Protein 2B8T (pdb70)

Foldseek 3Di:
DAFEEEFEFAPQLCQVVVLVVVVVVCVVVPAAEAEEEEDADCVLPPDDDDDDDDPDDHHYDPAQCVVVVCCVDPVHDPRHQEYEYEQCLRHAQVNLVSNLVSRVVRHYYYYYHYQAFQLRHGRHNVVVVVVRGPHYDHTFHAAPPPRPTFGHKWFDDPNHTEANPDDRDDDDDPNTIDTHHPVPRDHHPDDDDDPCPVVVVVVVVD/DEFEEEEEFAPQLCQVVVLVVVVVVCVVVVADAAEDEDDLVDHHYDPAQCVVVVVCVDPVHDPRHQEYEYEQCLPHALVNLVSRLVSRVVRHYYYYYHYQAFQLRHGRHNVVSVVVRHPHYHYTFHAAPPPRPTFGHKWFDAPNHTEAPPDDRDDDDDPNTIDTHHPVPRDHPPDDDDDPCPVVVVVVD/DFFEEEEEFAPQLCQQVVLCVVVVVCVVVVADEAEAEEDDPDDDDDGHDHHYDPAQVVVVVCCPDPNHDVSHQEYEYEQCLPHAQVNLVSRLVSRVVRHYYYYYHYQAFQLRHGRHNNVVVVVRHPHYHYTFHAAPPPRPTFGHKWFDDPNHTEANPDDRDDDDDPNTIDTHHPVPRDHHPDDDPDPCPVVVVVVVVPD/DFEAEEEFEPQLCQLVVLLVVQVVVVVVVQAEAEEEEPVPQWGATPVGRIDGHDYDPEQVVVVVCCVDPVHDPRHAEYEYEQCLNYAQVNLVSNLVCVVVRHYYYYYHYQAFQLRHGRHNCVVVVVRHPHYHHTFHAAPPPRPTFGHKFFDDPNHTEANPDDRDDDDDPVTIDTHHPVPRDHPPDDDPDPCPVVVVVVVVVVVD

Radius of gyration: 26.66 Å; Cα contacts (8 Å, |Δi|>4): 1772; chains: 4; bounding box: 66×73×71 Å

B-factor: mean 35.86, std 13.32, range [13.91, 102.18]

Nearest PDB structures (foldseek):
  2b8t-assembly1_C  TM=1.005E+00  e=9.882E-42  Ureaplasma parvum
  2b8t-assembly1_A  TM=9.729E-01  e=2.956E-38  Ureaplasma parvum
  2b8t-assembly1_D  TM=9.825E-01  e=1.555E-37  Ureaplasma parvum
  2b8t-assembly1_B  TM=1.002E+00  e=1.570E-36  Ureaplasma parvum
  2uz3-assembly1_A  TM=1.003E+00  e=2.522E-36  Ureaplasma urealyticum

Sequence (798 aa):
IGWIEFITGPMFAGKTAELIRRLHRLEYADVKYLVFKPKIDTRSIRNIQSRTGTSLPSVEVESAPEILNYIMSNSFNDETKVIGIDEVQFFDDRICEVANILAENGFVVIISGLDKNFKGEPFGPIAKLFTYADKITKLTAICNECGAEATHSLRKIDGKHADYNDDIVKIGCQEFYSAVCRHHHKVPNRPYLNSNSEEFIKFFKNIGWIEFITGPMFAGKTAELIRRLHRLEYADVKYLVFKPKILPSVEVESAPEILNYIMSNSFNDETKVIGIDEVQFFDDRICEVANILAENGFVVIISGLDKNFKGEPFGPIAKLFTYADKITKLTAICNECGAEATHSLRKIDGKHADYNDDIVKIGCQEFYSAVCRHHHKVPNRPYLNSNSEEFIKFFIGWIEFITGPMFAGKTAELIRRLHRLEYADVKYLVFKPKIDSRTGTSLPSVEVESAPEILNYIMSNSFNDETKVIGIDEVQFFDDRICEVANILAENGFVVIISGLDKNFKGEPFGPIAKLFTYADKITKLTAICNECGAEATHSLRKIDGKHADYNDDIVKIGCQEFYSAVCRHHHKVPNRPYLNSNSEEFIKFFKNKGWIEFITGPMFAGKTAELIRRLHRLEYADVKYLVFKPKSIRNIQSRTGTSLPSVEVESAPEILNYIMSNSFNDETKVIGIDEVQFFDDRICEVANILAENGFVVIISGLDKNFKGEPFGPIAKLFTYADKITKLTAICNECGAEATHSLRKIDGKHADYNDDIVKIGCQEFYSAVCRHHHKVPNRPYLNSNSEEFIKFFKNKKR

Solvent-accessible surface area: 36175 Å² total; per-residue (Å²): 112,5,101,0,13,0,0,0,0,3,32,28,0,24,21,38,44,9,0,35,13,5,1,93,24,12,93,95,18,104,44,86,60,41,3,0,47,10,108,37,68,66,211,87,23,193,115,102,98,112,217,135,81,90,85,14,113,34,44,94,11,144,22,1,18,79,0,0,49,52,5,36,49,162,82,14,78,126,124,6,103,6,0,0,0,13,63,0,4,54,12,70,61,103,0,7,21,0,0,14,0,0,0,54,41,31,1,22,0,6,0,1,1,19,1,8,7,8,34,6,52,25,13,54,8,0,12,88,1,0,0,30,1,37,94,32,36,42,16,31,0,21,2,54,117,72,38,49,120,0,17,12,4,9,6,66,60,152,59,160,66,6,44,35,121,55,50,68,40,68,88,23,60,110,106,41,22,15,4,1,16,28,148,59,26,130,18,42,115,92,64,66,137,10,119,10,0,115,103,0,52,156,98,54,175,162,176,11,89,1,18,1,0,0,0,3,36,27,0,24,22,53,44,9,5,79,20,11,10,78,31,11,84,67,11,121,18,103,69,35,16,0,61,7,103,149,170,110,47,37,96,8,126,24,0,13,61,0,0,68,57,6,31,50,155,84,19,63,139,110,9,111,5,0,0,0,14,53,0,5,61,13,74,80,104,0,11,30,0,0,17,2,0,3,76,42,47,6,21,0,5,0,1,0,19,1,7,10,8,35,5,53,24,16,55,2,0,5,76,2,0,0,34,2,41,103,31,34,40,15,25,0,26,2,77,100,72,37,48,119,0,16,12,4,4,8,70,90,137,64,162,60,6,45,31,121,56,114,59,88,78,93,27,60,104,110,51,21,15,4,0,17,28,142,33,27,99,21,62,117,86,65,66,146,8,117,10,0,114,108,0,58,187,125,104,173,10,94,0,20,0,0,0,0,3,33,27,0,23,24,57,41,10,0,27,20,8,0,30,25,12,89,35,14,109,46,108,51,42,3,0,76,6,132,56,165,165,151,85,46,90,90,28,116,34,34,89,6,126,19,1,12,64,0,0,71,60,5,35,44,165,79,17,90,110,134,7,75,8,0,0,0,20,60,0,3,61,12,68,66,96,0,8,29,0,0,19,2,0,1,68,48,19,0,17,0,4,0,0,0,18,1,6,8,8,32,7,57,30,16,57,12,0,12,82,0,0,0,27,0,41,101,31,31,37,16,27,0,19,1,67,110,73,33,50,119,0,15,11,4,6,4,68,69,147,58,163,60,6,43,32,115,57,114,74,92,70,77,29,63,100,120,57,19,17,4,0,16,19,112,56,25,119,10,38,115,80,64,72,143,8,124,13,0,101,100,0,36,145,95,62,124,118,244,51,111,0,17,0,0,0,0,4,24,14,0,21,24,24,23,9,0,10,20,7,0,49,29,8,59,67,10,105,31,75,44,32,1,0,32,8,148,96,107,184,30,6,102,9,128,23,36,35,28,7,100,17,38,70,8,146,20,0,14,64,0,0,67,55,3,38,50,164,82,20,72,129,102,8,120,7,0,0,0,6,70,0,6,62,10,65,69,93,0,7,30,0,0,16,0,0,3,76,47,50,12,20,0,4,0,0,2,19,1,8,6,7,34,8,59,30,15,57,14,0,6,83,0,0,0,30,0,42,99,31,30,40,18,31,0,19,1,70,107,70,35,42,122,0,20,11,4,6,8,66,74,153,60,163,63,4,41,32,114,51,116,75,94,67,112,24,33,108,119,66,20,20,5,0,16,28,110,52,20,117,20,61,112,90,61,70,151,8,121,12,0,106,95,0,41,136,92,60,155,85,70,96,132

InterPro domains:
  IPR001267 Thymidine kinase [MF_00124] (11-198)
  IPR001267 Thymidine kinase [PF00265] (12-195)
  IPR001267 Thymidine kinase [PIRSF035805] (10-206)
  IPR001267 Thymidine kinase [PTHR11441] (8-196)
  IPR020633 Thymidine kinase, conserved site [PS00603] (182-195)
  IPR027417 P-loop containing nucleoside triphosphate hydrolase [G3DSA:3.40.50.300] (1-149)
  IPR027417 P-loop containing nucleoside triphosphate hydrolase [SSF52540] (12-149)

CATH classification: 3.40.50.300 (+1 more: 3.30.60.20)

Structure (mmCIF, N/CA/C/O backbone):
data_2B8T
#
_entry.id   2B8T
#
_cell.length_a   57.158
_cell.length_b   115.649
_cell.length_c   64.474
_cell.angle_alpha   90.00
_cell.angle_beta   101.02
_cell.angle_gamma   90.00
#
_symmetry.space_group_name_H-M   'P 1 21 1'
#
loop_
_entity.id
_entity.type
_entity.pdbx_description
1 polymer 'Thymidine kinase'
2 non-polymer 'ZINC ION'
3 non-polymer THYMIDINE
4 non-polymer 2-AMINO-2-HYDROXYMETHYL-PROPANE-1,3-DIOL
5 water water
#
loop_
_atom_site.group_PDB
_atom_site.id
_atom_site.type_symbol
_atom_site.label_atom_id
_atom_site.label_alt_id
_atom_site.label_comp_id
_atom_site.label_asym_id
_atom_site.label_entity_id
_atom_site.label_seq_id
_atom_site.pdbx_PDB_ins_code
_atom_site.Cartn_x
_atom_site.Cartn_y
_atom_site.Cartn_z
_atom_site.occupancy
_atom_site.B_iso_or_equiv
_atom_site.auth_seq_id
_atom_site.auth_comp_id
_atom_site.auth_asym_id
_atom_site.auth_atom_id
_atom_site.pdbx_PDB_model_num
ATOM 1 N N . ILE A 1 11 ? 3.958 -20.712 18.866 1.00 38.02 11 ILE A N 1
ATOM 2 C CA . ILE A 1 11 ? 2.664 -21.027 19.552 1.00 37.73 11 ILE A CA 1
ATOM 3 C C . ILE A 1 11 ? 1.780 -19.775 19.659 1.00 36.92 11 ILE A C 1
ATOM 4 O O . ILE A 1 11 ? 1.571 -19.065 18.675 1.00 37.13 11 ILE A O 1
ATOM 9 N N . GLY A 1 12 ? 1.268 -19.512 20.855 1.00 34.73 12 GLY A N 1
ATOM 10 C CA . GLY A 1 12 ? 0.623 -18.246 21.149 1.00 31.89 12 GLY A CA 1
ATOM 11 C C . GLY A 1 12 ? 1.547 -17.302 21.896 1.00 29.84 12 GLY A C 1
ATOM 12 O O . GLY A 1 12 ? 2.699 -17.632 22.189 1.00 29.74 12 GLY A O 1
ATOM 13 N N . TRP A 1 13 ? 1.039 -16.116 22.205 1.00 27.74 13 TRP A N 1
ATOM 14 C CA . TRP A 1 13 ? 1.812 -15.124 22.941 1.00 25.82 13 TRP A CA 1
ATOM 15 C C . TRP A 1 13 ? 0.877 -14.087 23.536 1.00 24.60 13 TRP A C 1
ATOM 16 O O . TRP A 1 13 ? -0.329 -14.132 23.296 1.00 24.44 13 TRP A O 1
ATOM 27 N N . ILE A 1 14 ? 1.448 -13.171 24.316 1.00 23.22 14 ILE A N 1
ATOM 28 C CA . ILE A 1 14 ? 0.710 -12.073 24.927 1.00 22.03 14 ILE A CA 1
ATOM 29 C C . ILE A 1 14 ? 1.247 -10.750 24.396 1.00 21.67 14 ILE A C 1
ATOM 30 O O . ILE A 1 14 ? 2.459 -10.536 24.388 1.00 21.50 14 ILE A O 1
ATOM 35 N N . GLU A 1 15 ? 0.342 -9.880 23.947 1.00 21.57 15 GLU A N 1
ATOM 36 C CA . GLU A 1 15 ? 0.658 -8.489 23.603 1.00 21.93 15 GLU A CA 1
ATOM 37 C C . GLU A 1 15 ? -0.009 -7.581 24.624 1.00 21.48 15 GLU A C 1
ATOM 38 O O . GLU A 1 15 ? -1.189 -7.751 24.922 1.00 21.89 15 GLU A O 1
ATOM 44 N N . PHE A 1 16 ? 0.735 -6.615 25.158 1.00 21.38 16 PHE A N 1
ATOM 45 C CA . PHE A 1 16 ? 0.217 -5.745 26.213 1.00 20.99 16 PHE A CA 1
ATOM 46 C C . PHE A 1 16 ? 0.311 -4.275 25.798 1.00 20.75 16 PHE A C 1
ATOM 47 O O . PHE A 1 16 ? 1.402 -3.765 25.516 1.00 20.65 16 PHE A O 1
ATOM 55 N N . ILE A 1 17 ? -0.851 -3.620 25.749 1.00 20.13 17 ILE A N 1
ATOM 56 C CA . ILE A 1 17 ? -0.984 -2.220 25.361 1.00 19.68 17 ILE A CA 1
ATOM 57 C C . ILE A 1 17 ? -1.287 -1.417 26.614 1.00 19.52 17 ILE A C 1
ATOM 58 O O . ILE A 1 17 ? -2.261 -1.707 27.314 1.00 19.62 17 ILE A O 1
ATOM 63 N N . THR A 1 18 ? -0.456 -0.425 26.916 1.00 19.34 18 THR A N 1
ATOM 64 C CA . THR A 1 18 ? -0.603 0.280 28.178 1.00 19.69 18 THR A CA 1
ATOM 65 C C . THR A 1 18 ? -0.258 1.770 28.080 1.00 19.91 18 THR A C 1
ATOM 66 O O . THR A 1 18 ? -0.057 2.303 26.986 1.00 19.23 18 THR A O 1
ATOM 70 N N . GLY A 1 19 ? -0.238 2.445 29.226 1.00 20.05 19 GLY A N 1
ATOM 71 C CA . GLY A 1 19 ? -0.073 3.894 29.263 1.00 19.97 19 GLY A CA 1
ATOM 72 C C . GLY A 1 19 ? -1.177 4.538 30.075 1.00 20.13 19 GLY A C 1
ATOM 73 O O . GLY A 1 19 ? -2.060 3.841 30.579 1.00 20.44 19 GLY A O 1
ATOM 74 N N . PRO A 1 20 ? -1.148 5.881 30.203 1.00 20.13 20 PRO A N 1
ATOM 75 C CA . PRO A 1 20 ? -2.130 6.563 31.017 1.00 20.29 20 PRO A CA 1
ATOM 76 C C . PRO A 1 20 ? -3.442 6.743 30.262 1.00 20.37 20 PRO A C 1
ATOM 77 O O . PRO A 1 20 ? -3.574 6.338 29.103 1.00 19.14 20 PRO A O 1
ATOM 81 N N . MET A 1 21 ? -4.400 7.369 30.925 1.00 20.78 21 MET A N 1
ATOM 82 C CA . MET A 1 21 ? -5.613 7.787 30.251 1.00 21.25 21 MET A CA 1
ATOM 83 C C . MET A 1 21 ? -5.298 8.786 29.147 1.00 21.01 21 MET A C 1
ATOM 84 O O . MET A 1 21 ? -4.288 9.487 29.212 1.00 21.19 21 MET A O 1
ATOM 89 N N . PHE A 1 22 ? -6.169 8.820 28.136 1.00 20.92 22 PHE A N 1
ATOM 90 C CA . PHE A 1 22 ? -6.090 9.753 27.004 1.00 21.50 22 PHE A CA 1
ATOM 91 C C . PHE A 1 22 ? -4.903 9.477 26.083 1.00 21.10 22 PHE A C 1
ATOM 92 O O . PHE A 1 22 ? -4.488 10.356 25.331 1.00 21.96 22 PHE A O 1
ATOM 100 N N . ALA A 1 23 ? -4.364 8.261 26.156 1.00 20.60 23 ALA A N 1
ATOM 101 C CA . ALA A 1 23 ? -3.252 7.828 25.309 1.00 20.52 23 ALA A CA 1
ATOM 102 C C . ALA A 1 23 ? -3.744 7.083 24.062 1.00 20.38 23 ALA A C 1
ATOM 103 O O . ALA A 1 23 ? -2.960 6.808 23.143 1.00 20.25 23 ALA A O 1
ATOM 105 N N . GLY A 1 24 ? -5.040 6.769 24.041 1.00 20.62 24 GLY A N 1
ATOM 106 C CA . GLY A 1 24 ? -5.667 6.079 22.920 1.00 21.14 24 GLY A CA 1
ATOM 107 C C . GLY A 1 24 ? -5.478 4.571 22.972 1.00 21.10 24 GLY A C 1
ATOM 108 O O . GLY A 1 24 ? -5.477 3.914 21.933 1.00 20.97 24 GLY A O 1
ATOM 109 N N . LYS A 1 25 ? -5.324 4.025 24.178 1.00 20.93 25 LYS A N 1
ATOM 110 C CA . LYS A 1 25 ? -5.112 2.576 24.365 1.00 20.98 25 LYS A CA 1
ATOM 111 C C . LYS A 1 25 ? -6.158 1.707 23.666 1.00 21.14 25 LYS A C 1
ATOM 112 O O . LYS A 1 25 ? -5.808 0.727 22.997 1.00 20.99 25 LYS A O 1
ATOM 118 N N . THR A 1 26 ? -7.430 2.061 23.842 1.00 21.32 26 THR A N 1
ATOM 119 C CA . THR A 1 26 ? -8.539 1.303 23.264 1.00 22.39 26 THR A CA 1
ATOM 120 C C . THR A 1 26 ? -8.548 1.400 21.737 1.00 22.41 26 THR A C 1
ATOM 121 O O . THR A 1 26 ? -8.847 0.419 21.050 1.00 23.08 26 THR A O 1
ATOM 125 N N . ALA A 1 27 ? -8.208 2.577 21.217 1.00 22.21 27 ALA A N 1
ATOM 126 C CA . ALA A 1 27 ? -8.067 2.781 19.777 1.00 22.15 27 ALA A CA 1
ATOM 127 C C . ALA A 1 27 ? -7.008 1.856 19.198 1.00 21.61 27 ALA A C 1
ATOM 128 O O . ALA A 1 27 ? -7.189 1.312 18.112 1.00 22.34 27 ALA A O 1
ATOM 130 N N . GLU A 1 28 ? -5.906 1.682 19.927 1.00 20.21 28 GLU A N 1
ATOM 131 C CA . GLU A 1 28 ? -4.817 0.816 19.494 1.00 19.35 28 GLU A CA 1
ATOM 132 C C . GLU A 1 28 ? -5.257 -0.648 19.501 1.00 19.16 28 GLU A C 1
ATOM 133 O O . GLU A 1 28 ? -4.938 -1.397 18.585 1.00 18.95 28 GLU A O 1
ATOM 139 N N . LEU A 1 29 ? -6.011 -1.041 20.526 1.00 18.55 29 LEU A N 1
ATOM 140 C CA . LEU A 1 29 ? -6.584 -2.386 20.578 1.00 18.60 29 LEU A CA 1
ATOM 141 C C . LEU A 1 29 ? -7.520 -2.625 19.378 1.00 19.51 29 LEU A C 1
ATOM 142 O O . LEU A 1 29 ? -7.437 -3.663 18.719 1.00 19.93 29 LEU A O 1
ATOM 147 N N . ILE A 1 30 ? -8.379 -1.649 19.083 1.00 19.59 30 ILE A N 1
ATOM 148 C CA . ILE A 1 30 ? -9.301 -1.732 17.947 1.00 20.56 30 ILE A CA 1
ATOM 149 C C . ILE A 1 30 ? -8.533 -1.847 16.621 1.00 21.21 30 ILE A C 1
ATOM 150 O O . ILE A 1 30 ? -8.893 -2.649 15.762 1.00 22.46 30 ILE A O 1
ATOM 155 N N . ARG A 1 31 ? -7.469 -1.065 16.468 1.00 20.50 31 ARG A N 1
ATOM 156 C CA . ARG A 1 31 ? -6.616 -1.171 15.283 1.00 20.95 31 ARG A CA 1
ATOM 157 C C . ARG A 1 31 ? -6.121 -2.608 15.073 1.00 21.41 31 ARG A C 1
ATOM 158 O O . ARG A 1 31 ? -6.201 -3.152 13.965 1.00 21.67 31 ARG A O 1
ATOM 166 N N . ARG A 1 32 ? -5.610 -3.212 16.141 1.00 20.92 32 ARG A N 1
ATOM 167 C CA . ARG A 1 32 ? -5.047 -4.559 16.075 1.00 21.77 32 ARG A CA 1
ATOM 168 C C . ARG A 1 32 ? -6.112 -5.614 15.769 1.00 22.91 32 ARG A C 1
ATOM 169 O O . ARG A 1 32 ? -5.840 -6.579 15.059 1.00 24.90 32 ARG A O 1
ATOM 177 N N . LEU A 1 33 ? -7.319 -5.437 16.292 1.00 23.17 33 LEU A N 1
ATOM 178 C CA . LEU A 1 33 ? -8.422 -6.350 15.964 1.00 24.70 33 LEU A CA 1
ATOM 179 C C . LEU A 1 33 ? -8.945 -6.167 14.533 1.00 26.13 33 LEU A C 1
ATOM 180 O O . LEU A 1 33 ? -9.254 -7.154 13.858 1.00 26.91 33 LEU A O 1
ATOM 185 N N . HIS A 1 34 ? -9.037 -4.919 14.069 1.00 26.22 34 HIS A N 1
ATOM 186 C CA . HIS A 1 34 ? -9.502 -4.653 12.695 1.00 28.30 34 HIS A CA 1
ATOM 187 C C . HIS A 1 34 ? -8.604 -5.284 11.633 1.00 28.76 34 HIS A C 1
ATOM 188 O O . HIS A 1 34 ? -9.098 -5.713 10.598 1.00 30.07 34 HIS A O 1
ATOM 195 N N . ARG A 1 35 ? -7.291 -5.335 11.877 1.00 28.05 35 ARG A N 1
ATOM 196 C CA . ARG A 1 35 ? -6.383 -5.965 10.904 1.00 29.75 35 ARG A CA 1
ATOM 197 C C . ARG A 1 35 ? -6.622 -7.474 10.773 1.00 30.33 35 ARG A C 1
ATOM 198 O O . ARG A 1 35 ? -6.425 -8.040 9.697 1.00 31.54 35 ARG A O 1
ATOM 206 N N . LEU A 1 36 ? -7.075 -8.108 11.855 1.00 29.76 36 LEU A N 1
ATOM 207 C CA . LEU A 1 36 ? -7.486 -9.523 11.818 1.00 31.14 36 LEU A CA 1
ATOM 208 C C . LEU A 1 36 ? -8.686 -9.754 10.897 1.00 33.09 36 LEU A C 1
ATOM 209 O O . LEU A 1 36 ? -8.756 -10.766 10.206 1.00 34.59 36 LEU A O 1
ATOM 214 N N . GLU A 1 37 ? -9.626 -8.811 10.891 1.00 33.61 37 GLU A N 1
ATOM 215 C CA . GLU A 1 37 ? -10.824 -8.906 10.044 1.00 35.92 37 GLU A CA 1
ATOM 216 C C . GLU A 1 37 ? -10.534 -8.975 8.547 1.00 37.66 37 GLU A C 1
ATOM 217 O O . GLU A 1 37 ? -11.254 -9.650 7.810 1.00 39.89 37 GLU A O 1
ATOM 223 N N . TYR A 1 38 ? -9.490 -8.284 8.091 1.00 37.54 38 TYR A N 1
ATOM 224 C CA . TYR A 1 38 ? -9.151 -8.291 6.662 1.00 39.39 38 TYR A CA 1
ATOM 225 C C . TYR A 1 38 ? -8.594 -9.632 6.198 1.00 40.36 38 TYR A C 1
ATOM 226 O O . TYR A 1 38 ? -8.701 -9.983 5.018 1.00 42.37 38 TYR A O 1
ATOM 235 N N . ALA A 1 39 ? -7.993 -10.372 7.126 1.00 38.84 39 ALA A N 1
ATOM 236 C CA . ALA A 1 39 ? -7.507 -11.718 6.842 1.00 39.81 39 ALA A CA 1
ATOM 237 C C . ALA A 1 39 ? -8.551 -12.759 7.246 1.00 40.52 39 ALA A C 1
ATOM 238 O O . ALA A 1 39 ? -8.303 -13.965 7.167 1.00 41.42 39 ALA A O 1
ATOM 240 N N . ASP A 1 40 ? -9.716 -12.274 7.676 1.00 40.25 40 ASP A N 1
ATOM 241 C CA . ASP A 1 40 ? -10.810 -13.114 8.174 1.00 41.12 40 ASP A CA 1
ATOM 242 C C . ASP A 1 40 ? -10.344 -14.035 9.304 1.00 39.92 40 ASP A C 1
ATOM 243 O O . ASP A 1 40 ? -10.656 -15.231 9.326 1.00 41.34 40 ASP A O 1
ATOM 248 N N . VAL A 1 41 ? -9.581 -13.460 10.230 1.00 37.46 41 VAL A N 1
ATOM 249 C CA . VAL A 1 41 ? -9.146 -14.159 11.431 1.00 36.25 41 VAL A CA 1
ATOM 250 C C . VAL A 1 41 ? -10.092 -13.790 12.572 1.00 35.23 41 VAL A C 1
ATOM 251 O O . VAL A 1 41 ? -10.305 -12.608 12.863 1.00 34.18 41 VAL A O 1
ATOM 255 N N . LYS A 1 42 ? -10.651 -14.816 13.211 1.00 35.60 42 LYS A N 1
ATOM 256 C CA . LYS A 1 42 ? -11.653 -14.645 14.255 1.00 34.88 42 LYS A CA 1
ATOM 257 C C . LYS A 1 42 ? -10.995 -14.273 15.578 1.00 32.73 42 LYS A C 1
ATOM 258 O O . LYS A 1 42 ? -9.916 -14.775 15.923 1.00 32.12 42 LYS A O 1
ATOM 264 N N . TYR A 1 43 ? -11.649 -13.380 16.311 1.00 31.48 43 TYR A N 1
ATOM 265 C CA . TYR A 1 43 ? -11.164 -12.939 17.614 1.00 29.42 43 TYR A CA 1
ATOM 266 C C . TYR A 1 43 ? -12.337 -12.802 18.574 1.00 29.57 43 TYR A C 1
ATOM 267 O O . TYR A 1 43 ? -13.499 -12.786 18.150 1.00 30.25 43 TYR A O 1
ATOM 276 N N . LEU A 1 44 ? -12.032 -12.719 19.864 1.00 28.34 44 LEU A N 1
ATOM 277 C CA . LEU A 1 44 ? -13.056 -12.491 20.879 1.00 28.28 44 LEU A CA 1
ATOM 278 C C . LEU A 1 44 ? -12.518 -11.631 22.000 1.00 26.39 44 LEU A C 1
ATOM 279 O O . LEU A 1 44 ? -11.458 -11.920 22.560 1.00 25.43 44 LEU A O 1
ATOM 284 N N . VAL A 1 45 ? -13.257 -10.570 22.316 1.00 25.40 45 VAL A N 1
ATOM 285 C CA . VAL A 1 45 ? -12.839 -9.604 23.328 1.00 23.73 45 VAL A CA 1
ATOM 286 C C . VAL A 1 45 ? -13.593 -9.792 24.654 1.00 24.06 45 VAL A C 1
ATOM 287 O O . VAL A 1 45 ? -14.812 -10.003 24.664 1.00 24.16 45 VAL A O 1
ATOM 291 N N . PHE A 1 46 ? -12.840 -9.738 25.758 1.00 23.44 46 PHE A N 1
ATOM 292 C CA . PHE A 1 46 ? -13.379 -9.793 27.122 1.00 24.25 46 PHE A CA 1
ATOM 293 C C . PHE A 1 46 ? -13.077 -8.502 27.888 1.00 24.13 46 PHE A C 1
ATOM 294 O O . PHE A 1 46 ? -12.106 -7.807 27.591 1.00 22.29 46 PHE A O 1
ATOM 302 N N . LYS A 1 47 ? -13.908 -8.197 28.883 1.00 25.57 47 LYS A N 1
ATOM 303 C CA . LYS A 1 47 ? -13.726 -7.008 29.725 1.00 26.50 47 LYS A CA 1
ATOM 304 C C . LYS A 1 47 ? -14.186 -7.354 31.139 1.00 27.18 47 LYS A C 1
ATOM 305 O O . LYS A 1 47 ? -15.182 -8.059 31.304 1.00 28.36 47 LYS A O 1
ATOM 311 N N . PRO A 1 48 ? -13.465 -6.869 32.169 1.00 27.34 48 PRO A N 1
ATOM 312 C CA . PRO A 1 48 ? -13.943 -7.174 33.518 1.00 28.56 48 PRO A CA 1
ATOM 313 C C . PRO A 1 48 ? -15.165 -6.349 33.904 1.00 29.78 48 PRO A C 1
ATOM 314 O O . PRO A 1 48 ? -15.253 -5.167 33.570 1.00 29.49 48 PRO A O 1
ATOM 318 N N . LYS A 1 49 ? -16.110 -6.983 34.585 1.00 31.48 49 LYS A N 1
ATOM 319 C CA . LYS A 1 49 ? -17.247 -6.274 35.134 1.00 32.99 49 LYS A CA 1
ATOM 320 C C . LYS A 1 49 ? -16.896 -5.909 36.575 1.00 33.51 49 LYS A C 1
ATOM 321 O O . LYS A 1 49 ? -16.795 -6.793 37.431 1.00 34.63 49 LYS A O 1
ATOM 327 N N . ILE A 1 50 ? -16.686 -4.619 36.840 1.00 39.56 50 ILE A N 1
ATOM 328 C CA . ILE A 1 50 ? -16.435 -4.165 38.210 1.00 40.60 50 ILE A CA 1
ATOM 329 C C . ILE A 1 50 ? -17.646 -4.446 39.100 1.00 40.52 50 ILE A C 1
ATOM 330 O O . ILE A 1 50 ? -18.797 -4.297 38.672 1.00 38.69 50 ILE A O 1
ATOM 335 N N . ASP A 1 51 ? -17.362 -4.886 40.324 1.00 42.55 51 ASP A N 1
ATOM 336 C CA . ASP A 1 51 ? -18.367 -5.045 41.364 1.00 43.26 51 ASP A CA 1
ATOM 337 C C . ASP A 1 51 ? -18.804 -3.651 41.826 1.00 41.71 51 ASP A C 1
ATOM 338 O O . ASP A 1 51 ? -18.068 -2.961 42.538 1.00 42.41 51 ASP A O 1
ATOM 343 N N . THR A 1 52 ? -20.001 -3.247 41.403 1.00 39.78 52 THR A N 1
ATOM 344 C CA . THR A 1 52 ? -20.525 -1.901 41.680 1.00 38.86 52 THR A CA 1
ATOM 345 C C . THR A 1 52 ? -20.838 -1.645 43.167 1.00 40.17 52 THR A C 1
ATOM 346 O O . THR A 1 52 ? -21.009 -0.497 43.578 1.00 39.71 52 THR A O 1
ATOM 350 N N . ARG A 1 53 ? -20.907 -2.713 43.961 1.00 42.02 53 ARG A N 1
ATOM 351 C CA . ARG A 1 53 ? -21.072 -2.597 45.413 1.00 44.14 53 ARG A CA 1
ATOM 352 C C . ARG A 1 53 ? -19.814 -2.021 46.063 1.00 45.18 53 ARG A C 1
ATOM 353 O O . ARG A 1 53 ? -19.883 -1.393 47.122 1.00 46.25 53 ARG A O 1
ATOM 361 N N . SER A 1 54 ? -18.670 -2.250 45.418 1.00 45.32 54 SER A N 1
ATOM 362 C CA . SER A 1 54 ? -17.385 -1.733 45.879 1.00 47.21 54 SER A CA 1
ATOM 363 C C . SER A 1 54 ? -17.057 -0.355 45.287 1.00 45.96 54 SER A C 1
ATOM 364 O O . SER A 1 54 ? -16.038 0.243 45.635 1.00 48.06 54 SER A O 1
ATOM 367 N N . ILE A 1 55 ? -17.918 0.134 44.391 1.00 43.34 55 ILE A N 1
ATOM 368 C CA . ILE A 1 55 ? -17.792 1.490 43.843 1.00 42.59 55 ILE A CA 1
ATOM 369 C C . ILE A 1 55 ? -18.470 2.499 44.782 1.00 42.88 55 ILE A C 1
ATOM 370 O O . ILE A 1 55 ? -19.633 2.333 45.151 1.00 41.96 55 ILE A O 1
ATOM 375 N N . ARG A 1 56 ? -17.721 3.532 45.166 1.00 44.52 56 ARG A N 1
ATOM 376 C CA . ARG A 1 56 ? -18.201 4.593 46.059 1.00 45.56 56 ARG A CA 1
ATOM 377 C C . ARG A 1 56 ? -19.460 5.267 45.513 1.00 43.93 56 ARG A C 1
ATOM 378 O O . ARG A 1 56 ? -20.514 5.261 46.163 1.00 43.49 56 ARG A O 1
ATOM 386 N N . ASN A 1 57 ? -19.347 5.836 44.316 1.00 43.17 57 ASN A N 1
ATOM 387 C CA . ASN A 1 57 ? -20.475 6.480 43.673 1.00 42.29 57 ASN A CA 1
ATOM 388 C C . ASN A 1 57 ? -20.717 5.950 42.262 1.00 40.02 57 ASN A C 1
ATOM 389 O O . ASN A 1 57 ? -19.931 6.192 41.344 1.00 39.90 57 ASN A O 1
ATOM 394 N N . ILE A 1 58 ? -21.815 5.217 42.118 1.00 38.17 58 ILE A N 1
ATOM 395 C CA . ILE A 1 58 ? -22.216 4.622 40.853 1.00 36.62 58 ILE A CA 1
ATOM 396 C C . ILE A 1 58 ? -22.802 5.678 39.911 1.00 37.10 58 ILE A C 1
ATOM 397 O O . ILE A 1 58 ? -23.651 6.484 40.311 1.00 38.51 58 ILE A O 1
ATOM 402 N N . GLN A 1 59 ? -22.315 5.674 38.673 1.00 36.18 59 GLN A N 1
ATOM 403 C CA . GLN A 1 59 ? -22.912 6.431 37.574 1.00 36.80 59 GLN A CA 1
ATOM 404 C C . GLN A 1 59 ? -23.391 5.437 36.510 1.00 34.79 59 GLN A C 1
ATOM 405 O O . GLN A 1 59 ? -22.664 4.495 36.169 1.00 32.98 59 GLN A O 1
ATOM 411 N N . SER A 1 60 ? -24.606 5.638 35.998 1.00 35.07 60 SER A N 1
ATOM 412 C CA . SER A 1 60 ? -25.170 4.733 34.989 1.00 33.93 60 SER A CA 1
ATOM 413 C C . SER A 1 60 ? -24.904 5.219 33.557 1.00 34.39 60 SER A C 1
ATOM 414 O O . SER A 1 60 ? -25.390 6.270 33.140 1.00 36.43 60 SER A O 1
ATOM 417 N N . ARG A 1 61 ? -24.124 4.426 32.825 1.00 32.96 61 ARG A N 1
ATOM 418 C CA . ARG A 1 61 ? -23.680 4.717 31.462 1.00 33.32 61 ARG A CA 1
ATOM 419 C C . ARG A 1 61 ? -23.290 3.397 30.807 1.00 30.97 61 ARG A C 1
ATOM 420 O O . ARG A 1 61 ? -22.679 2.540 31.453 1.00 29.71 61 ARG A O 1
ATOM 428 N N . THR A 1 62 ? -23.625 3.231 29.532 1.00 30.64 62 THR A N 1
ATOM 429 C CA . THR A 1 62 ? -23.319 1.977 28.834 1.00 29.03 62 THR A CA 1
ATOM 430 C C . THR A 1 62 ? -22.545 2.135 27.517 1.00 28.87 62 THR A C 1
ATOM 431 O O . THR A 1 62 ? -22.167 1.138 26.901 1.00 27.65 62 THR A O 1
ATOM 435 N N . GLY A 1 63 ? -22.297 3.374 27.100 1.00 30.76 63 GLY A N 1
ATOM 436 C CA . GLY A 1 63 ? -21.596 3.636 25.835 1.00 31.83 63 GLY A CA 1
ATOM 437 C C . GLY A 1 63 ? -20.213 3.010 25.788 1.00 31.46 63 GLY A C 1
ATOM 438 O O . GLY A 1 63 ? -19.463 3.081 26.769 1.00 31.29 63 GLY A O 1
ATOM 439 N N . THR A 1 64 ? -19.888 2.379 24.658 1.00 31.06 64 THR A N 1
ATOM 440 C CA . THR A 1 64 ? -18.566 1.787 24.439 1.00 31.19 64 THR A CA 1
ATOM 441 C C . THR A 1 64 ? -18.206 1.723 22.956 1.00 31.58 64 THR A C 1
ATOM 442 O O . THR A 1 64 ? -19.080 1.569 22.097 1.00 31.34 64 THR A O 1
ATOM 446 N N . SER A 1 65 ? -16.914 1.835 22.664 1.00 32.68 65 SER A N 1
ATOM 447 C CA . SER A 1 65 ? -16.443 1.786 21.283 1.00 33.38 65 SER A CA 1
ATOM 448 C C . SER A 1 65 ? -16.105 0.368 20.817 1.00 31.56 65 SER A C 1
ATOM 449 O O . SER A 1 65 ? -15.867 0.144 19.635 1.00 31.73 65 SER A O 1
ATOM 452 N N . LEU A 1 66 ? -16.084 -0.583 21.748 1.00 30.15 66 LEU A N 1
ATOM 453 C CA . LEU A 1 66 ? -15.616 -1.935 21.447 1.00 29.24 66 LEU A CA 1
ATOM 454 C C . LEU A 1 66 ? -16.495 -3.011 22.089 1.00 27.86 66 LEU A C 1
ATOM 455 O O . LEU A 1 66 ? -16.530 -3.130 23.318 1.00 28.07 66 LEU A O 1
ATOM 460 N N . PRO A 1 67 ? -17.218 -3.788 21.258 1.00 27.10 67 PRO A N 1
ATOM 461 C CA . PRO A 1 67 ? -17.924 -4.977 21.726 1.00 26.54 67 PRO A CA 1
ATOM 462 C C . PRO A 1 67 ? -17.001 -5.947 22.461 1.00 26.76 67 PRO A C 1
ATOM 463 O O . PRO A 1 67 ? -15.917 -6.287 21.966 1.00 26.86 67 PRO A O 1
ATOM 467 N N . SER A 1 68 ? -17.427 -6.357 23.653 1.00 26.95 68 SER A N 1
ATOM 468 C CA . SER A 1 68 ? -16.690 -7.326 24.461 1.00 28.28 68 SER A CA 1
ATOM 469 C C . SER A 1 68 ? -17.640 -8.044 25.409 1.00 29.23 68 SER A C 1
ATOM 470 O O . SER A 1 68 ? -18.693 -7.511 25.760 1.00 28.67 68 SER A O 1
ATOM 473 N N . VAL A 1 69 ? -17.260 -9.253 25.811 1.00 28.25 69 VAL A N 1
ATOM 474 C CA . VAL A 1 69 ? -18.016 -10.041 26.783 1.00 29.47 69 VAL A CA 1
ATOM 475 C C . VAL A 1 69 ? -17.561 -9.648 28.194 1.00 28.80 69 VAL A C 1
ATOM 476 O O . VAL A 1 69 ? -16.382 -9.769 28.524 1.00 27.26 69 VAL A O 1
ATOM 480 N N . GLU A 1 70 ? -18.491 -9.164 29.013 1.00 29.58 70 GLU A N 1
ATOM 481 C CA . GLU A 1 70 ? -18.189 -8.862 30.414 1.00 30.09 70 GLU A CA 1
ATOM 482 C C . GLU A 1 70 ? -18.067 -10.153 31.209 1.00 31.09 70 GLU A C 1
ATOM 483 O O . GLU A 1 70 ? -18.891 -11.065 31.058 1.00 31.83 70 GLU A O 1
ATOM 489 N N . VAL A 1 71 ? -17.020 -10.234 32.029 1.00 30.72 71 VAL A N 1
ATOM 490 C CA . VAL A 1 71 ? -16.838 -11.352 32.953 1.00 31.82 71 VAL A CA 1
ATOM 491 C C . VAL A 1 71 ? -16.599 -10.836 34.365 1.00 32.23 71 VAL A C 1
ATOM 492 O O . VAL A 1 71 ? -15.967 -9.798 34.558 1.00 31.36 71 VAL A O 1
ATOM 496 N N . GLU A 1 72 ? -17.110 -11.566 35.346 1.00 34.21 72 GLU A N 1
ATOM 497 C CA . GLU A 1 72 ? -17.001 -11.151 36.737 1.00 35.13 72 GLU A CA 1
ATOM 498 C C . GLU A 1 72 ? -15.601 -11.398 37.301 1.00 34.25 72 GLU A C 1
ATOM 499 O O . GLU A 1 72 ? -15.148 -10.657 38.175 1.00 34.32 72 GLU A O 1
ATOM 505 N N . SER A 1 73 ? -14.918 -12.420 36.783 1.00 33.59 73 SER A N 1
ATOM 506 C CA . SER A 1 73 ? -13.548 -12.749 37.204 1.00 32.84 73 SER A CA 1
ATOM 507 C C . SER A 1 73 ? -12.747 -13.365 36.060 1.00 31.74 73 SER A C 1
ATOM 508 O O . SER A 1 73 ? -13.318 -13.893 35.110 1.00 31.79 73 SER A O 1
ATOM 511 N N . ALA A 1 74 ? -11.421 -13.295 36.161 1.00 30.96 74 ALA A N 1
ATOM 512 C CA . ALA A 1 74 ? -10.523 -13.780 35.104 1.00 30.01 74 ALA A CA 1
ATOM 513 C C . ALA A 1 74 ? -10.693 -15.254 34.688 1.00 30.92 74 ALA A C 1
ATOM 514 O O . ALA A 1 74 ? -10.657 -15.542 33.495 1.00 30.71 74 ALA A O 1
ATOM 516 N N . PRO A 1 75 ? -10.868 -16.190 35.656 1.00 32.29 75 PRO A N 1
ATOM 517 C CA . PRO A 1 75 ? -11.107 -17.598 35.277 1.00 33.49 75 PRO A CA 1
ATOM 518 C C . PRO A 1 75 ? -12.341 -17.848 34.396 1.00 34.20 75 PRO A C 1
ATOM 519 O O . PRO A 1 75 ? -12.386 -18.853 33.678 1.00 34.80 75 PRO A O 1
ATOM 523 N N . GLU A 1 76 ? -13.329 -16.955 34.451 1.00 34.10 76 GLU A N 1
ATOM 524 C CA . GLU A 1 76 ? -14.526 -17.086 33.610 1.00 35.13 76 GLU A CA 1
ATOM 525 C C . GLU A 1 76 ? -14.229 -16.965 32.108 1.00 33.71 76 GLU A C 1
ATOM 526 O O . GLU A 1 76 ? -15.029 -17.402 31.280 1.00 34.66 76 GLU A O 1
ATOM 532 N N . ILE A 1 77 ? -13.082 -16.383 31.763 1.00 31.65 77 ILE A N 1
ATOM 533 C CA . ILE A 1 77 ? -12.616 -16.370 30.372 1.00 30.63 77 ILE A CA 1
ATOM 534 C C . ILE A 1 77 ? -12.424 -17.813 29.879 1.00 31.86 77 ILE A C 1
ATOM 535 O O . ILE A 1 77 ? -12.889 -18.175 28.794 1.00 32.21 77 ILE A O 1
ATOM 540 N N . LEU A 1 78 ? -11.766 -18.632 30.697 1.00 32.27 78 LEU A N 1
ATOM 541 C CA . LEU A 1 78 ? -11.492 -20.021 30.347 1.00 33.71 78 LEU A CA 1
ATOM 542 C C . LEU A 1 78 ? -12.771 -20.851 30.291 1.00 35.63 78 LEU A C 1
ATOM 543 O O . LEU A 1 78 ? -12.899 -21.738 29.440 1.00 36.93 78 LEU A O 1
ATOM 548 N N . ASN A 1 79 ? -13.713 -20.559 31.188 1.00 36.03 79 ASN A N 1
ATOM 549 C CA . ASN A 1 79 ? -15.029 -21.211 31.172 1.00 38.05 79 ASN A CA 1
ATOM 550 C C . ASN A 1 79 ? -15.818 -20.863 29.917 1.00 38.13 79 ASN A C 1
ATOM 551 O O . ASN A 1 79 ? -16.464 -21.730 29.335 1.00 39.58 79 ASN A O 1
ATOM 556 N N . TYR A 1 80 ? -15.752 -19.599 29.497 1.00 36.47 80 TYR A N 1
ATOM 557 C CA . TYR A 1 80 ? -16.425 -19.169 28.272 1.00 36.81 80 TYR A CA 1
ATOM 558 C C . TYR A 1 80 ? -15.877 -19.931 27.063 1.00 37.34 80 TYR A C 1
ATOM 559 O O . TYR A 1 80 ? -16.638 -20.401 26.217 1.00 38.69 80 TYR A O 1
ATOM 568 N N . ILE A 1 81 ? -14.554 -20.064 27.003 1.00 36.62 81 ILE A N 1
ATOM 569 C CA . ILE A 1 81 ? -13.875 -20.761 25.904 1.00 37.38 81 ILE A CA 1
ATOM 570 C C . ILE A 1 81 ? -14.218 -22.257 25.881 1.00 39.81 81 ILE A C 1
ATOM 571 O O . ILE A 1 81 ? -14.250 -22.882 24.816 1.00 40.98 81 ILE A O 1
ATOM 576 N N . MET A 1 82 ? -14.513 -22.813 27.052 1.00 40.81 82 MET A N 1
ATOM 577 C CA . MET A 1 82 ? -14.946 -24.203 27.156 1.00 43.37 82 MET A CA 1
ATOM 578 C C . MET A 1 82 ? -16.444 -24.380 26.858 1.00 45.30 82 MET A C 1
ATOM 579 O O . MET A 1 82 ? -16.909 -25.506 26.663 1.00 47.28 82 MET A O 1
ATOM 584 N N . SER A 1 83 ? -17.183 -23.269 26.811 1.00 44.77 83 SER A N 1
ATOM 585 C CA . SER A 1 83 ? -18.643 -23.301 26.634 1.00 46.83 83 SER A CA 1
ATOM 586 C C . SER A 1 83 ? -19.090 -23.388 25.169 1.00 47.89 83 SER A C 1
ATOM 587 O O . SER A 1 83 ? -18.276 -23.260 24.251 1.00 46.94 83 SER A O 1
ATOM 590 N N . ASN A 1 84 ? -20.392 -23.608 24.972 1.00 50.22 84 ASN A N 1
ATOM 591 C CA . ASN A 1 84 ? -21.003 -23.676 23.641 1.00 51.83 84 ASN A CA 1
ATOM 592 C C . ASN A 1 84 ? -21.058 -22.331 22.920 1.00 50.45 84 ASN A C 1
ATOM 593 O O . ASN A 1 84 ? -21.178 -22.288 21.693 1.00 51.04 84 ASN A O 1
ATOM 598 N N . SER A 1 85 ? -20.973 -21.242 23.688 1.00 48.91 85 SER A N 1
ATOM 599 C CA . SER A 1 85 ? -20.997 -19.874 23.151 1.00 47.66 85 SER A CA 1
ATOM 600 C C . SER A 1 85 ? -19.744 -19.539 22.350 1.00 46.37 85 SER A C 1
ATOM 601 O O . SER A 1 85 ? -19.739 -18.590 21.558 1.00 45.82 85 SER A O 1
ATOM 604 N N . PHE A 1 86 ? -18.685 -20.315 22.565 1.00 46.14 86 PHE A N 1
ATOM 605 C CA . PHE A 1 86 ? -17.391 -20.041 21.961 1.00 44.87 86 PHE A CA 1
ATOM 606 C C . PHE A 1 86 ? -17.227 -20.698 20.594 1.00 46.31 86 PHE A C 1
ATOM 607 O O . PHE A 1 86 ? -17.442 -21.904 20.436 1.00 48.03 86 PHE A O 1
ATOM 615 N N . ASN A 1 87 ? -16.855 -19.883 19.610 1.00 45.68 87 ASN A N 1
ATOM 616 C CA . ASN A 1 87 ? -16.508 -20.362 18.278 1.00 47.05 87 ASN A CA 1
ATOM 617 C C . ASN A 1 87 ? -15.108 -20.978 18.299 1.00 46.62 87 ASN A C 1
ATOM 618 O O . ASN A 1 87 ? -14.136 -20.317 18.672 1.00 44.73 87 ASN A O 1
ATOM 623 N N . ASP A 1 88 ? -15.021 -22.243 17.888 1.00 48.66 88 ASP A N 1
ATOM 624 C CA . ASP A 1 88 ? -13.786 -23.036 17.971 1.00 48.73 88 ASP A CA 1
ATOM 625 C C . ASP A 1 88 ? -12.671 -22.567 17.033 1.00 47.60 88 ASP A C 1
ATOM 626 O O . ASP A 1 88 ? -11.521 -22.989 17.164 1.00 47.28 88 ASP A O 1
ATOM 631 N N . GLU A 1 89 ? -13.011 -21.692 16.094 1.00 47.22 89 GLU A N 1
ATOM 632 C CA . GLU A 1 89 ? -12.032 -21.174 15.145 1.00 46.43 89 GLU A CA 1
ATOM 633 C C . GLU A 1 89 ? -11.347 -19.906 15.662 1.00 43.44 89 GLU A C 1
ATOM 634 O O . GLU A 1 89 ? -10.407 -19.404 15.045 1.00 42.71 89 GLU A O 1
ATOM 640 N N . THR A 1 90 ? -11.826 -19.402 16.797 1.00 41.69 90 THR A N 1
ATOM 641 C CA . THR A 1 90 ? -11.283 -18.198 17.411 1.00 39.17 90 THR A CA 1
ATOM 642 C C . THR A 1 90 ? -9.885 -18.466 17.977 1.00 38.02 90 THR A C 1
ATOM 643 O O . THR A 1 90 ? -9.712 -19.326 18.836 1.00 38.32 90 THR A O 1
ATOM 647 N N . LYS A 1 91 ? -8.896 -17.725 17.488 1.00 36.86 91 LYS A N 1
ATOM 648 C CA . LYS A 1 91 ? -7.515 -17.902 17.934 1.00 35.78 91 LYS A CA 1
ATOM 649 C C . LYS A 1 91 ? -6.898 -16.665 18.589 1.00 33.14 91 LYS A C 1
ATOM 650 O O . LYS A 1 91 ? -5.767 -16.719 19.069 1.00 32.31 91 LYS A O 1
ATOM 656 N N . VAL A 1 92 ? -7.644 -15.562 18.611 1.00 31.83 92 VAL A N 1
ATOM 657 C CA . VAL A 1 92 ? -7.209 -14.336 19.286 1.00 29.26 92 VAL A CA 1
ATOM 658 C C . VAL A 1 92 ? -8.191 -13.942 20.390 1.00 28.34 92 VAL A C 1
ATOM 659 O O . VAL A 1 92 ? -9.404 -13.893 20.173 1.00 28.54 92 VAL A O 1
ATOM 663 N N . ILE A 1 93 ? -7.643 -13.681 21.576 1.00 26.76 93 ILE A N 1
ATOM 664 C CA . ILE A 1 93 ? -8.411 -13.243 22.737 1.00 25.98 93 ILE A CA 1
ATOM 665 C C . ILE A 1 93 ? -7.987 -11.815 23.074 1.00 24.80 93 ILE A C 1
ATOM 666 O O . ILE A 1 93 ? -6.830 -11.565 23.406 1.00 23.90 93 ILE A O 1
ATOM 671 N N . GLY A 1 94 ? -8.927 -10.886 22.961 1.00 24.86 94 GLY A N 1
ATOM 672 C CA . GLY A 1 94 ? -8.702 -9.497 23.338 1.00 23.87 94 GLY A CA 1
ATOM 673 C C . GLY A 1 94 ? -9.195 -9.259 24.748 1.00 24.01 94 GLY A C 1
ATOM 674 O O . GLY A 1 94 ? -10.185 -9.856 25.169 1.00 24.44 94 GLY A O 1
ATOM 675 N N . ILE A 1 95 ? -8.489 -8.407 25.489 1.00 23.62 95 ILE A N 1
ATOM 676 C CA . ILE A 1 95 ? -8.867 -8.078 26.868 1.00 24.40 95 ILE A CA 1
ATOM 677 C C . ILE A 1 95 ? -8.674 -6.578 27.100 1.00 23.94 95 ILE A C 1
ATOM 678 O O . ILE A 1 95 ? -7.550 -6.082 27.048 1.00 23.91 95 ILE A O 1
ATOM 683 N N . ASP A 1 96 ? -9.775 -5.867 27.343 1.00 24.45 96 ASP A N 1
ATOM 684 C CA . ASP A 1 96 ? -9.743 -4.417 27.562 1.00 24.33 96 ASP A CA 1
ATOM 685 C C . ASP A 1 96 ? -9.889 -4.109 29.057 1.00 24.00 96 ASP A C 1
ATOM 686 O O . ASP A 1 96 ? -10.432 -4.924 29.807 1.00 24.36 96 ASP A O 1
ATOM 691 N N . GLU A 1 97 ? -9.401 -2.938 29.471 1.00 22.86 97 GLU A N 1
ATOM 692 C CA . GLU A 1 97 ? -9.474 -2.466 30.862 1.00 23.05 97 GLU A CA 1
ATOM 693 C C . GLU A 1 97 ? -8.992 -3.521 31.861 1.00 22.39 97 GLU A C 1
ATOM 694 O O . GLU A 1 97 ? -9.608 -3.736 32.904 1.00 22.46 97 GLU A O 1
ATOM 700 N N . VAL A 1 98 ? -7.869 -4.157 31.539 1.00 21.59 98 VAL A N 1
ATOM 701 C CA . VAL A 1 98 ? -7.383 -5.323 32.292 1.00 21.32 98 VAL A CA 1
ATOM 702 C C . VAL A 1 98 ? -7.080 -5.036 33.772 1.00 21.78 98 VAL A C 1
ATOM 703 O O . VAL A 1 98 ? -7.099 -5.943 34.602 1.00 21.83 98 VAL A O 1
ATOM 707 N N . GLN A 1 99 ? -6.821 -3.768 34.092 1.00 21.83 99 GLN A N 1
ATOM 708 C CA . GLN A 1 99 ? -6.419 -3.359 35.446 1.00 22.31 99 GLN A CA 1
ATOM 709 C C . GLN A 1 99 ? -7.494 -3.590 36.492 1.00 23.31 99 GLN A C 1
ATOM 710 O O . GLN A 1 99 ? -7.195 -3.579 37.681 1.00 23.96 99 GLN A O 1
ATOM 716 N N . PHE A 1 100 ? -8.738 -3.790 36.051 1.00 23.83 100 PHE A N 1
ATOM 717 C CA . PHE A 1 100 ? -9.835 -4.086 36.974 1.00 24.94 100 PHE A CA 1
ATOM 718 C C . PHE A 1 100 ? -9.947 -5.561 37.372 1.00 25.88 100 PHE A C 1
ATOM 719 O O . PHE A 1 100 ? -10.704 -5.887 38.284 1.00 26.82 100 PHE A O 1
ATOM 727 N N . PHE A 1 101 ? -9.193 -6.447 36.713 1.00 25.24 101 PHE A N 1
ATOM 728 C CA . PHE A 1 101 ? -9.090 -7.844 37.160 1.00 26.27 101 PHE A CA 1
ATOM 729 C C . PHE A 1 101 ? -8.228 -7.902 38.425 1.00 27.04 101 PHE A C 1
ATOM 730 O O . PHE A 1 101 ? -7.579 -6.926 38.785 1.00 26.92 101 PHE A O 1
ATOM 738 N N . ASP A 1 102 ? -8.232 -9.037 39.114 1.00 28.32 102 ASP A N 1
ATOM 739 C CA . ASP A 1 102 ? -7.227 -9.257 40.159 1.00 29.20 102 ASP A CA 1
ATOM 740 C C . ASP A 1 102 ? -6.069 -10.103 39.600 1.00 28.90 102 ASP A C 1
ATOM 741 O O . ASP A 1 102 ? -5.979 -10.303 38.386 1.00 27.67 102 ASP A O 1
ATOM 746 N N . ASP A 1 103 ? -5.205 -10.588 40.490 1.00 29.88 103 ASP A N 1
ATOM 747 C CA . ASP A 1 103 ? -4.008 -11.368 40.141 1.00 30.38 103 ASP A CA 1
ATOM 748 C C . ASP A 1 103 ? -4.289 -12.596 39.254 1.00 29.84 103 ASP A C 1
ATOM 749 O O . ASP A 1 103 ? -3.428 -13.024 38.475 1.00 28.89 103 ASP A O 1
ATOM 754 N N . ARG A 1 104 ? -5.493 -13.153 39.385 1.00 30.12 104 ARG A N 1
ATOM 755 C CA . ARG A 1 104 ? -5.904 -14.347 38.638 1.00 30.10 104 ARG A CA 1
ATOM 756 C C . ARG A 1 104 ? -5.818 -14.229 37.105 1.00 28.45 104 ARG A C 1
ATOM 757 O O . ARG A 1 104 ? -5.796 -15.246 36.418 1.00 28.57 104 ARG A O 1
ATOM 765 N N . ILE A 1 105 ? -5.758 -13.003 36.578 1.00 26.85 105 ILE A N 1
ATOM 766 C CA . ILE A 1 105 ? -5.644 -12.788 35.126 1.00 25.97 105 ILE A CA 1
ATOM 767 C C . ILE A 1 105 ? -4.311 -13.299 34.541 1.00 25.86 105 ILE A C 1
ATOM 768 O O . ILE A 1 105 ? -4.269 -13.744 33.388 1.00 25.82 105 ILE A O 1
ATOM 773 N N . CYS A 1 106 ? -3.242 -13.242 35.340 1.00 25.85 106 CYS A N 1
ATOM 774 C CA . CYS A 1 106 ? -1.907 -13.637 34.889 1.00 25.82 106 CYS A CA 1
ATOM 775 C C . CYS A 1 106 ? -1.857 -15.103 34.448 1.00 26.15 106 CYS A C 1
ATOM 776 O O . CYS A 1 106 ? -1.420 -15.407 33.332 1.00 25.73 106 CYS A O 1
ATOM 779 N N . GLU A 1 107 ? -2.316 -16.002 35.320 1.00 26.72 107 GLU A N 1
ATOM 780 C CA . GLU A 1 107 ? -2.385 -17.430 34.998 1.00 27.33 107 GLU A CA 1
ATOM 781 C C . GLU A 1 107 ? -3.283 -17.690 33.784 1.00 26.93 107 GLU A C 1
ATOM 782 O O . GLU A 1 107 ? -2.928 -18.471 32.902 1.00 27.24 107 GLU A O 1
ATOM 788 N N . VAL A 1 108 ? -4.431 -17.020 33.735 1.00 26.40 108 VAL A N 1
ATOM 789 C CA . VAL A 1 108 ? -5.352 -17.134 32.593 1.00 26.43 108 VAL A CA 1
ATOM 790 C C . VAL A 1 108 ? -4.661 -16.773 31.269 1.00 25.55 108 VAL A C 1
ATOM 791 O O . VAL A 1 108 ? -4.656 -17.572 30.331 1.00 26.12 108 VAL A O 1
ATOM 795 N N . ALA A 1 109 ? -4.065 -15.583 31.210 1.00 24.34 109 ALA A N 1
ATOM 796 C CA . ALA A 1 109 ? -3.354 -15.128 30.008 1.00 23.50 109 ALA A CA 1
ATOM 797 C C . ALA A 1 109 ? -2.223 -16.077 29.589 1.00 23.95 109 ALA A C 1
ATOM 798 O O . ALA A 1 109 ? -2.084 -16.393 28.407 1.00 24.01 109 ALA A O 1
ATOM 800 N N . ASN A 1 110 ? -1.427 -16.527 30.562 1.00 24.30 110 ASN A N 1
ATOM 801 C CA . ASN A 1 110 ? -0.343 -17.481 30.314 1.00 25.20 110 ASN A CA 1
ATOM 802 C C . ASN A 1 110 ? -0.803 -18.807 29.712 1.00 26.41 110 ASN A C 1
ATOM 803 O O . ASN A 1 110 ? -0.249 -19.258 28.709 1.00 26.49 110 ASN A O 1
ATOM 808 N N . ILE A 1 111 ? -1.813 -19.421 30.330 1.00 27.32 111 ILE A N 1
ATOM 809 C CA . ILE A 1 111 ? -2.380 -20.685 29.845 1.00 28.55 111 ILE A CA 1
ATOM 810 C C . ILE A 1 111 ? -2.922 -20.546 28.422 1.00 28.23 111 ILE A C 1
ATOM 811 O O . ILE A 1 111 ? -2.728 -21.435 27.596 1.00 28.57 111 ILE A O 1
ATOM 816 N N . LEU A 1 112 ? -3.592 -19.429 28.144 1.00 27.25 112 LEU A N 1
ATOM 817 C CA . LEU A 1 112 ? -4.073 -19.134 26.796 1.00 27.51 112 LEU A CA 1
ATOM 818 C C . LEU A 1 112 ? -2.912 -19.124 25.802 1.00 27.67 112 LEU A C 1
ATOM 819 O O . LEU A 1 112 ? -2.950 -19.828 24.794 1.00 28.59 112 LEU A O 1
ATOM 824 N N . ALA A 1 113 ? -1.884 -18.334 26.112 1.00 26.85 113 ALA A N 1
ATOM 825 C CA . ALA A 1 113 ? -0.668 -18.253 25.294 1.00 27.16 113 ALA A CA 1
ATOM 826 C C . ALA A 1 113 ? 0.022 -19.603 25.134 1.00 28.60 113 ALA A C 1
ATOM 827 O O . ALA A 1 113 ? 0.461 -19.942 24.037 1.00 29.17 113 ALA A O 1
ATOM 829 N N . GLU A 1 114 ? 0.102 -20.370 26.221 1.00 29.87 114 GLU A N 1
ATOM 830 C CA . GLU A 1 114 ? 0.711 -21.708 26.193 1.00 31.79 114 GLU A CA 1
ATOM 831 C C . GLU A 1 114 ? -0.079 -22.694 25.329 1.00 33.12 114 GLU A C 1
ATOM 832 O O . GLU A 1 114 ? 0.457 -23.722 24.909 1.00 34.20 114 GLU A O 1
ATOM 838 N N . ASN A 1 115 ? -1.348 -22.373 25.073 1.00 32.77 115 ASN A N 1
ATOM 839 C CA . ASN A 1 115 ? -2.242 -23.243 24.315 1.00 34.23 115 ASN A CA 1
ATOM 840 C C . ASN A 1 115 ? -2.599 -22.773 22.898 1.00 34.18 115 ASN A C 1
ATOM 841 O O . ASN A 1 115 ? -3.550 -23.264 22.301 1.00 35.29 115 ASN A O 1
ATOM 846 N N . GLY A 1 116 ? -1.823 -21.832 22.364 1.00 33.13 116 GLY A N 1
ATOM 847 C CA . GLY A 1 116 ? -1.938 -21.445 20.958 1.00 33.13 116 GLY A CA 1
ATOM 848 C C . GLY A 1 116 ? -2.686 -20.156 20.657 1.00 31.84 116 GLY A C 1
ATOM 849 O O . GLY A 1 116 ? -2.793 -19.768 19.489 1.00 32.17 116 GLY A O 1
ATOM 850 N N . PHE A 1 117 ? -3.208 -19.496 21.693 1.00 30.35 117 PHE A N 1
ATOM 851 C CA . PHE A 1 117 ? -3.915 -18.224 21.516 1.00 29.21 117 PHE A CA 1
ATOM 852 C C . PHE A 1 117 ? -2.973 -17.038 21.504 1.00 27.54 117 PHE A C 1
ATOM 853 O O . PHE A 1 117 ? -1.988 -17.011 22.236 1.00 26.78 117 PHE A O 1
ATOM 861 N N . VAL A 1 118 ? -3.292 -16.055 20.670 1.00 27.02 118 VAL A N 1
ATOM 862 C CA . VAL A 1 118 ? -2.692 -14.732 20.782 1.00 25.72 118 VAL A CA 1
ATOM 863 C C . VAL A 1 118 ? -3.608 -13.929 21.697 1.00 24.84 118 VAL A C 1
ATOM 864 O O . VAL A 1 118 ? -4.810 -13.814 21.439 1.00 25.23 118 VAL A O 1
ATOM 868 N N . VAL A 1 119 ? -3.041 -13.403 22.778 1.00 23.75 119 VAL A N 1
ATOM 869 C CA . VAL A 1 119 ? -3.805 -12.655 23.765 1.00 23.17 119 VAL A CA 1
ATOM 870 C C . VAL A 1 119 ? -3.389 -11.193 23.647 1.00 22.09 119 VAL A C 1
ATOM 871 O O . VAL A 1 119 ? -2.223 -10.859 23.835 1.00 21.73 119 VAL A O 1
ATOM 875 N N . ILE A 1 120 ? -4.334 -10.332 23.288 1.00 21.89 120 ILE A N 1
ATOM 876 C CA . ILE A 1 120 ? -4.044 -8.908 23.140 1.00 21.33 120 ILE A CA 1
ATOM 877 C C . ILE A 1 120 ? -4.721 -8.139 24.269 1.00 21.08 120 ILE A C 1
ATOM 878 O O . ILE A 1 120 ? -5.947 -8.065 24.347 1.00 21.57 120 ILE A O 1
ATOM 883 N N . ILE A 1 121 ? -3.901 -7.582 25.154 1.00 21.07 121 ILE A N 1
ATOM 884 C CA . ILE A 1 121 ? -4.381 -7.022 26.412 1.00 20.45 121 ILE A CA 1
ATOM 885 C C . ILE A 1 121 ? -4.186 -5.517 26.444 1.00 20.11 121 ILE A C 1
ATOM 886 O O . ILE A 1 121 ? -3.125 -5.031 26.087 1.00 19.52 121 ILE A O 1
ATOM 891 N N . SER A 1 122 ? -5.216 -4.788 26.875 1.00 20.50 122 SER A N 1
ATOM 892 C CA . SER A 1 122 ? -5.126 -3.338 27.060 1.00 20.53 122 SER A CA 1
ATOM 893 C C . SER A 1 122 ? -5.482 -2.946 28.494 1.00 20.63 122 SER A C 1
ATOM 894 O O . SER A 1 122 ? -6.415 -3.494 29.072 1.00 20.91 122 SER A O 1
ATOM 897 N N . GLY A 1 123 ? -4.754 -1.987 29.055 1.00 20.45 123 GLY A N 1
ATOM 898 C CA . GLY A 1 123 ? -5.085 -1.468 30.381 1.00 21.39 123 GLY A CA 1
ATOM 899 C C . GLY A 1 123 ? -4.172 -0.368 30.881 1.00 21.35 123 GLY A C 1
ATOM 900 O O . GLY A 1 123 ? -3.070 -0.190 30.365 1.00 21.43 123 GLY A O 1
ATOM 901 N N . LEU A 1 124 ? -4.637 0.359 31.897 1.00 21.73 124 LEU A N 1
ATOM 902 C CA . LEU A 1 124 ? -3.847 1.420 32.548 1.00 22.19 124 LEU A CA 1
ATOM 903 C C . LEU A 1 124 ? -2.709 0.837 33.363 1.00 22.29 124 LEU A C 1
ATOM 904 O O . LEU A 1 124 ? -2.919 -0.077 34.145 1.00 23.47 124 LEU A O 1
ATOM 909 N N . ASP A 1 125 ? -1.508 1.383 33.211 1.00 22.38 125 ASP A N 1
ATOM 910 C CA . ASP A 1 125 ? -0.371 0.906 33.991 1.00 22.44 125 ASP A CA 1
ATOM 911 C C . ASP A 1 125 ? -0.331 1.453 35.424 1.00 22.89 125 ASP A C 1
ATOM 912 O O . ASP A 1 125 ? 0.173 0.794 36.328 1.00 22.93 125 ASP A O 1
ATOM 917 N N . LYS A 1 126 ? -0.848 2.660 35.620 1.00 22.56 126 LYS A N 1
ATOM 918 C CA . LYS A 1 126 ? -0.819 3.303 36.930 1.00 23.02 126 LYS A CA 1
ATOM 919 C C . LYS A 1 126 ? -2.224 3.691 37.369 1.00 23.11 126 LYS A C 1
ATOM 920 O O . LYS A 1 126 ? -3.026 4.145 36.553 1.00 22.48 126 LYS A O 1
ATOM 926 N N . ASN A 1 127 ? -2.516 3.538 38.659 1.00 23.31 127 ASN A N 1
ATOM 927 C CA . ASN A 1 127 ? -3.707 4.162 39.208 1.00 23.37 127 ASN A CA 1
ATOM 928 C C . ASN A 1 127 ? -3.405 5.637 39.481 1.00 23.97 127 ASN A C 1
ATOM 929 O O . ASN A 1 127 ? -2.290 6.095 39.240 1.00 23.81 127 ASN A O 1
ATOM 934 N N . PHE A 1 128 ? -4.383 6.373 39.998 1.00 24.60 128 PHE A N 1
ATOM 935 C CA . PHE A 1 128 ? -4.223 7.814 40.222 1.00 25.14 128 PHE A CA 1
ATOM 936 C C . PHE A 1 128 ? -3.024 8.177 41.135 1.00 26.60 128 PHE A C 1
ATOM 937 O O . PHE A 1 128 ? -2.502 9.291 41.068 1.00 26.73 128 PHE A O 1
ATOM 945 N N . LYS A 1 129 ? -2.600 7.237 41.979 1.00 27.46 129 LYS A N 1
ATOM 946 C CA . LYS A 1 129 ? -1.484 7.466 42.914 1.00 29.23 129 LYS A CA 1
ATOM 947 C C . LYS A 1 129 ? -0.135 7.383 42.220 1.00 28.82 129 LYS A C 1
ATOM 948 O O . LYS A 1 129 ? 0.903 7.644 42.839 1.00 30.00 129 LYS A O 1
ATOM 954 N N . GLY A 1 130 ? -0.149 6.983 40.949 1.00 27.42 130 GLY A N 1
ATOM 955 C CA . GLY A 1 130 ? 1.075 6.741 40.197 1.00 26.92 130 GLY A CA 1
ATOM 956 C C . GLY A 1 130 ? 1.688 5.382 40.482 1.00 26.98 130 GLY A C 1
ATOM 957 O O . GLY A 1 130 ? 2.797 5.107 40.048 1.00 26.96 130 GLY A O 1
ATOM 958 N N . GLU A 1 131 ? 0.956 4.531 41.200 1.00 27.08 131 GLU A N 1
ATOM 959 C CA . GLU A 1 131 ? 1.420 3.195 41.581 1.00 27.10 131 GLU A CA 1
ATOM 960 C C . GLU A 1 131 ? 0.842 2.148 40.625 1.00 25.61 131 GLU A C 1
ATOM 961 O O . GLU A 1 131 ? -0.128 2.447 39.930 1.00 24.77 131 GLU A O 1
ATOM 967 N N . PRO A 1 132 ? 1.417 0.918 40.590 1.00 25.65 132 PRO A N 1
ATOM 968 C CA . PRO A 1 132 ? 0.879 -0.073 39.635 1.00 24.65 132 PRO A CA 1
ATOM 969 C C . PRO A 1 132 ? -0.608 -0.347 39.864 1.00 24.75 132 PRO A C 1
ATOM 970 O O . PRO A 1 132 ? -1.047 -0.470 41.003 1.00 25.73 132 PRO A O 1
ATOM 974 N N . PHE A 1 133 ? -1.365 -0.428 38.775 1.00 23.97 133 PHE A N 1
ATOM 975 C CA . PHE A 1 133 ? -2.803 -0.632 38.844 1.00 24.42 133 PHE A CA 1
ATOM 976 C C . PHE A 1 133 ? -3.146 -2.120 38.869 1.00 25.03 133 PHE A C 1
ATOM 977 O O . PHE A 1 133 ? -3.064 -2.805 37.845 1.00 23.47 133 PHE A O 1
ATOM 985 N N . GLY A 1 134 ? -3.557 -2.609 40.037 1.00 26.89 134 GLY A N 1
ATOM 986 C CA . GLY A 1 134 ? -3.999 -3.995 40.180 1.00 28.21 134 GLY A CA 1
ATOM 987 C C . GLY A 1 134 ? -2.944 -5.007 39.760 1.00 28.94 134 GLY A C 1
ATOM 988 O O . GLY A 1 134 ? -1.825 -4.992 40.279 1.00 29.63 134 GLY A O 1
ATOM 989 N N . PRO A 1 135 ? -3.281 -5.884 38.794 1.00 28.74 135 PRO A N 1
ATOM 990 C CA . PRO A 1 135 ? -2.376 -6.975 38.471 1.00 29.08 135 PRO A CA 1
ATOM 991 C C . PRO A 1 135 ? -1.445 -6.670 37.299 1.00 28.20 135 PRO A C 1
ATOM 992 O O . PRO A 1 135 ? -0.757 -7.575 36.827 1.00 28.59 135 PRO A O 1
ATOM 996 N N . ILE A 1 136 ? -1.422 -5.425 36.818 1.00 27.51 136 ILE A N 1
ATOM 997 C CA . ILE A 1 136 ? -0.680 -5.132 35.586 1.00 26.66 136 ILE A CA 1
ATOM 998 C C . ILE A 1 136 ? 0.839 -5.244 35.722 1.00 26.24 136 ILE A C 1
ATOM 999 O O . ILE A 1 136 ? 1.512 -5.506 34.734 1.00 25.33 136 ILE A O 1
ATOM 1004 N N . ALA A 1 137 ? 1.375 -5.028 36.928 1.00 26.78 137 ALA A N 1
ATOM 1005 C CA . ALA A 1 137 ? 2.814 -5.142 37.136 1.00 26.84 137 ALA A CA 1
ATOM 1006 C C . ALA A 1 137 ? 3.279 -6.533 36.701 1.00 26.92 137 ALA A C 1
ATOM 1007 O O . ALA A 1 137 ? 4.210 -6.667 35.898 1.00 26.76 137 ALA A O 1
ATOM 1009 N N . LYS A 1 138 ? 2.609 -7.565 37.210 1.00 26.89 138 LYS A N 1
ATOM 1010 C CA . LYS A 1 138 ? 2.926 -8.937 36.831 1.00 27.27 138 LYS A CA 1
ATOM 1011 C C . LYS A 1 138 ? 2.698 -9.189 35.338 1.00 26.44 138 LYS A C 1
ATOM 1012 O O . LYS A 1 138 ? 3.468 -9.917 34.715 1.00 26.52 138 LYS A O 1
ATOM 1018 N N . LEU A 1 139 ? 1.667 -8.567 34.762 1.00 25.80 139 LEU A N 1
ATOM 1019 C CA . LEU A 1 139 ? 1.369 -8.740 33.329 1.00 25.45 139 LEU A CA 1
ATOM 1020 C C . LEU A 1 139 ? 2.485 -8.274 32.406 1.00 24.83 139 LEU A C 1
ATOM 1021 O O . LEU A 1 139 ? 2.742 -8.902 31.382 1.00 25.00 139 LEU A O 1
ATOM 1026 N N . PHE A 1 140 ? 3.133 -7.166 32.769 1.00 24.46 140 PHE A N 1
ATOM 1027 C CA . PHE A 1 140 ? 4.324 -6.686 32.069 1.00 24.25 140 PHE A CA 1
ATOM 1028 C C . PHE A 1 140 ? 5.363 -7.800 31.958 1.00 24.57 140 PHE A C 1
ATOM 1029 O O . PHE A 1 140 ? 5.968 -7.997 30.901 1.00 24.50 140 PHE A O 1
ATOM 1037 N N . THR A 1 141 ? 5.590 -8.502 33.070 1.00 25.08 141 THR A N 1
ATOM 1038 C CA . THR A 1 141 ? 6.594 -9.560 33.123 1.00 25.51 141 THR A CA 1
ATOM 1039 C C . THR A 1 141 ? 6.230 -10.715 32.188 1.00 25.05 141 THR A C 1
ATOM 1040 O O . THR A 1 141 ? 7.097 -11.252 31.506 1.00 25.34 141 THR A O 1
ATOM 1044 N N . TYR A 1 142 ? 4.947 -11.072 32.143 1.00 24.50 142 TYR A N 1
ATOM 1045 C CA . TYR A 1 142 ? 4.492 -12.209 31.333 1.00 24.21 142 TYR A CA 1
ATOM 1046 C C . TYR A 1 142 ? 4.265 -11.905 29.847 1.00 23.78 142 TYR A C 1
ATOM 1047 O O . TYR A 1 142 ? 4.267 -12.826 29.018 1.00 23.86 142 TYR A O 1
ATOM 1056 N N . ALA A 1 143 ? 4.060 -10.628 29.516 1.00 22.41 143 ALA A N 1
ATOM 1057 C CA . ALA A 1 143 ? 3.815 -10.210 28.137 1.00 22.36 143 ALA A CA 1
ATOM 1058 C C . ALA A 1 143 ? 5.058 -10.374 27.274 1.00 22.86 143 ALA A C 1
ATOM 1059 O O . ALA A 1 143 ? 6.154 -9.947 27.655 1.00 23.36 143 ALA A O 1
ATOM 1061 N N . ASP A 1 144 ? 4.886 -11.001 26.116 1.00 22.87 144 ASP A N 1
ATOM 1062 C CA . ASP A 1 144 ? 5.965 -11.111 25.147 1.00 23.14 144 ASP A CA 1
ATOM 1063 C C . ASP A 1 144 ? 6.303 -9.740 24.570 1.00 23.13 144 ASP A C 1
ATOM 1064 O O . ASP A 1 144 ? 7.476 -9.401 24.391 1.00 23.74 144 ASP A O 1
ATOM 1069 N N . LYS A 1 145 ? 5.269 -8.960 24.281 1.00 22.70 145 LYS A N 1
ATOM 1070 C CA . LYS A 1 145 ? 5.426 -7.654 23.642 1.00 23.21 145 LYS A CA 1
ATOM 1071 C C . LYS A 1 145 ? 4.697 -6.583 24.439 1.00 21.69 145 LYS A C 1
ATOM 1072 O O . LYS A 1 145 ? 3.518 -6.738 24.770 1.00 21.60 145 LYS A O 1
ATOM 1078 N N . ILE A 1 146 ? 5.399 -5.498 24.739 1.00 20.87 146 ILE A N 1
ATOM 1079 C CA . ILE A 1 146 ? 4.814 -4.370 25.470 1.00 20.74 146 ILE A CA 1
ATOM 1080 C C . ILE A 1 146 ? 4.809 -3.116 24.602 1.00 20.46 146 ILE A C 1
ATOM 1081 O O . ILE A 1 146 ? 5.793 -2.815 23.931 1.00 20.25 146 ILE A O 1
ATOM 1086 N N . THR A 1 147 ? 3.688 -2.405 24.612 1.00 20.12 147 THR A N 1
ATOM 1087 C CA . THR A 1 147 ? 3.600 -1.101 23.967 1.00 20.29 147 THR A CA 1
ATOM 1088 C C . THR A 1 147 ? 3.086 -0.137 25.010 1.00 20.10 147 THR A C 1
ATOM 1089 O O . THR A 1 147 ? 1.892 -0.147 25.328 1.00 20.00 147 THR A O 1
ATOM 1093 N N . LYS A 1 148 ? 3.986 0.671 25.565 1.00 19.98 148 LYS A N 1
ATOM 1094 C CA . LYS A 1 148 ? 3.572 1.703 26.500 1.00 20.11 148 LYS A CA 1
ATOM 1095 C C . LYS A 1 148 ? 3.311 2.986 25.702 1.00 20.34 148 LYS A C 1
ATOM 1096 O O . LYS A 1 148 ? 4.241 3.616 25.195 1.00 20.38 148 LYS A O 1
ATOM 1102 N N . LEU A 1 149 ? 2.034 3.342 25.571 1.00 19.60 149 LEU A N 1
ATOM 1103 C CA . LEU A 1 149 ? 1.640 4.557 24.868 1.00 19.91 149 LEU A CA 1
ATOM 1104 C C . LEU A 1 149 ? 1.788 5.755 25.783 1.00 20.53 149 LEU A C 1
ATOM 1105 O O . LEU A 1 149 ? 1.752 5.624 27.012 1.00 20.56 149 LEU A O 1
ATOM 1110 N N . THR A 1 150 ? 1.958 6.924 25.173 1.00 21.03 150 THR A N 1
ATOM 1111 C CA . THR A 1 150 ? 1.956 8.176 25.904 1.00 21.99 150 THR A CA 1
ATOM 1112 C C . THR A 1 150 ? 0.747 9.030 25.524 1.00 22.02 150 THR A C 1
ATOM 1113 O O . THR A 1 150 ? 0.212 8.932 24.414 1.00 22.21 150 THR A O 1
ATOM 1117 N N . ALA A 1 151 ? 0.306 9.847 26.474 1.00 24.73 151 ALA A N 1
ATOM 1118 C CA . ALA A 1 151 ? -0.652 10.904 26.209 1.00 25.08 151 ALA A CA 1
ATOM 1119 C C . ALA A 1 151 ? 0.109 12.237 26.132 1.00 25.67 151 ALA A C 1
ATOM 1120 O O . ALA A 1 151 ? 1.344 12.246 26.090 1.00 25.17 151 ALA A O 1
ATOM 1122 N N . ILE A 1 152 ? -0.620 13.352 26.090 1.00 26.77 152 ILE A N 1
ATOM 1123 C CA . ILE A 1 152 ? -0.001 14.682 26.102 1.00 28.00 152 ILE A CA 1
ATOM 1124 C C . ILE A 1 152 ? -0.305 15.345 27.434 1.00 28.24 152 ILE A C 1
ATOM 1125 O O . ILE A 1 152 ? -1.454 15.358 27.866 1.00 28.00 152 ILE A O 1
ATOM 1130 N N . CYS A 1 153 ? 0.722 15.893 28.085 1.00 28.93 153 CYS A N 1
ATOM 1131 C CA . CYS A 1 153 ? 0.536 16.524 29.389 1.00 29.69 153 CYS A CA 1
ATOM 1132 C C . CYS A 1 153 ? -0.367 17.738 29.287 1.00 31.72 153 CYS A C 1
ATOM 1133 O O . CYS A 1 153 ? -0.098 18.666 28.517 1.00 33.02 153 CYS A O 1
ATOM 1136 N N . ASN A 1 154 ? -1.441 17.708 30.073 1.00 32.16 154 ASN A N 1
ATOM 1137 C CA . ASN A 1 154 ? -2.440 18.777 30.109 1.00 34.88 154 ASN A CA 1
ATOM 1138 C C . ASN A 1 154 ? -1.880 20.128 30.573 1.00 37.41 154 ASN A C 1
ATOM 1139 O O . ASN A 1 154 ? -2.455 21.180 30.285 1.00 39.96 154 ASN A O 1
ATOM 1144 N N . GLU A 1 155 ? -0.751 20.093 31.279 1.00 37.39 155 GLU A N 1
ATOM 1145 C CA . GLU A 1 155 ? -0.130 21.307 31.798 1.00 40.25 155 GLU A CA 1
ATOM 1146 C C . GLU A 1 155 ? 1.018 21.856 30.940 1.00 40.93 155 GLU A C 1
ATOM 1147 O O . GLU A 1 155 ? 1.093 23.071 30.709 1.00 43.27 155 GLU A O 1
ATOM 1153 N N . CYS A 1 156 ? 1.898 20.980 30.459 1.00 38.37 156 CYS A N 1
ATOM 1154 C CA . CYS A 1 156 ? 3.082 21.439 29.724 1.00 39.25 156 CYS A CA 1
ATOM 1155 C C . CYS A 1 156 ? 3.210 20.928 28.287 1.00 38.00 156 CYS A C 1
ATOM 1156 O O . CYS A 1 156 ? 4.024 21.442 27.520 1.00 39.10 156 CYS A O 1
ATOM 1159 N N . GLY A 1 157 ? 2.429 19.911 27.929 1.00 36.00 157 GLY A N 1
ATOM 1160 C CA . GLY A 1 157 ? 2.455 19.371 26.566 1.00 35.30 157 GLY A CA 1
ATOM 1161 C C . GLY A 1 157 ? 3.549 18.352 26.271 1.00 34.01 157 GLY A C 1
ATOM 1162 O O . GLY A 1 157 ? 3.660 17.873 25.140 1.00 33.80 157 GLY A O 1
ATOM 1163 N N . ALA A 1 158 ? 4.360 18.019 27.275 1.00 33.39 158 ALA A N 1
ATOM 1164 C CA . ALA A 1 158 ? 5.341 16.942 27.153 1.00 32.08 158 ALA A CA 1
ATOM 1165 C C . ALA A 1 158 ? 4.638 15.580 27.132 1.00 30.06 158 ALA A C 1
ATOM 1166 O O . ALA A 1 158 ? 3.432 15.494 27.391 1.00 29.18 158 ALA A O 1
ATOM 1168 N N . GLU A 1 159 ? 5.380 14.520 26.813 1.00 29.12 159 GLU A N 1
ATOM 1169 C CA . GLU A 1 159 ? 4.821 13.164 26.884 1.00 27.72 159 GLU A CA 1
ATOM 1170 C C . GLU A 1 159 ? 4.269 12.932 28.291 1.00 26.46 159 GLU A C 1
ATOM 1171 O O . GLU A 1 159 ? 4.951 13.189 29.288 1.00 26.27 159 GLU A O 1
ATOM 1177 N N . ALA A 1 160 ? 3.015 12.493 28.363 1.00 25.20 160 ALA A N 1
ATOM 1178 C CA . ALA A 1 160 ? 2.377 12.232 29.644 1.00 24.30 160 ALA A CA 1
ATOM 1179 C C . ALA A 1 160 ? 2.395 10.735 29.915 1.00 23.12 160 ALA A C 1
ATOM 1180 O O . ALA A 1 160 ? 2.046 9.938 29.045 1.00 22.71 160 ALA A O 1
ATOM 1182 N N . THR A 1 161 ? 2.792 10.385 31.137 1.00 22.73 161 THR A N 1
ATOM 1183 C CA . THR A 1 161 ? 3.019 9.006 31.563 1.00 22.33 161 THR A CA 1
ATOM 1184 C C . THR A 1 161 ? 2.078 8.636 32.707 1.00 21.75 161 THR A C 1
ATOM 1185 O O . THR A 1 161 ? 1.975 7.462 33.084 1.00 21.06 161 THR A O 1
ATOM 1189 N N . HIS A 1 162 ? 1.396 9.643 33.247 1.00 21.63 162 HIS A N 1
ATOM 1190 C CA . HIS A 1 162 ? 0.591 9.491 34.458 1.00 21.58 162 HIS A CA 1
ATOM 1191 C C . HIS A 1 162 ? -0.844 9.962 34.258 1.00 21.82 162 HIS A C 1
ATOM 1192 O O . HIS A 1 162 ? -1.123 10.810 33.407 1.00 21.91 162 HIS A O 1
ATOM 1199 N N . SER A 1 163 ? -1.743 9.407 35.067 1.00 21.96 163 SER A N 1
ATOM 1200 C CA . SER A 1 163 ? -3.110 9.884 35.170 1.00 22.62 163 SER A CA 1
ATOM 1201 C C . SER A 1 163 ? -3.253 10.623 36.494 1.00 23.92 163 SER A C 1
ATOM 1202 O O . SER A 1 163 ? -2.895 10.090 37.549 1.00 24.43 163 SER A O 1
ATOM 1205 N N . LEU A 1 164 ? -3.755 11.852 36.428 1.00 25.27 164 LEU A N 1
ATOM 1206 C CA . LEU A 1 164 ? -3.953 12.684 37.611 1.00 27.11 164 LEU A CA 1
ATOM 1207 C C . LEU A 1 164 ? -5.440 12.866 37.875 1.00 28.18 164 LEU A C 1
ATOM 1208 O O . LEU A 1 164 ? -6.185 13.304 36.992 1.00 28.38 164 LEU A O 1
ATOM 1213 N N . ARG A 1 165 ? -5.862 12.516 39.088 1.00 28.78 165 ARG A N 1
ATOM 1214 C CA . ARG A 1 165 ? -7.234 12.750 39.512 1.00 30.47 165 ARG A CA 1
ATOM 1215 C C . ARG A 1 165 ? -7.330 14.055 40.289 1.00 33.35 165 ARG A C 1
ATOM 1216 O O . ARG A 1 165 ? -6.548 14.311 41.213 1.00 33.92 165 ARG A O 1
ATOM 1224 N N . LYS A 1 166 ? -8.297 14.875 39.894 1.00 35.57 166 LYS A N 1
ATOM 1225 C CA . LYS A 1 166 ? -8.597 16.112 40.591 1.00 39.44 166 LYS A CA 1
ATOM 1226 C C . LYS A 1 166 ? -10.079 16.154 40.929 1.00 41.46 166 LYS A C 1
ATOM 1227 O O . LYS A 1 166 ? -10.927 15.893 40.069 1.00 41.38 166 LYS A O 1
ATOM 1233 N N . ILE A 1 167 ? -10.380 16.451 42.191 1.00 44.10 167 ILE A N 1
ATOM 1234 C CA . ILE A 1 167 ? -11.759 16.604 42.648 1.00 47.01 167 ILE A CA 1
ATOM 1235 C C . ILE A 1 167 ? -11.964 18.053 43.058 1.00 51.07 167 ILE A C 1
ATOM 1236 O O . ILE A 1 167 ? -11.372 18.517 44.037 1.00 52.67 167 ILE A O 1
ATOM 1241 N N . ASP A 1 168 ? -12.804 18.758 42.300 1.00 53.36 168 ASP A N 1
ATOM 1242 C CA . ASP A 1 168 ? -13.059 20.189 42.496 1.00 57.83 168 ASP A CA 1
ATOM 1243 C C . ASP A 1 168 ? -11.779 21.025 42.347 1.00 58.28 168 ASP A C 1
ATOM 1244 O O . ASP A 1 168 ? -11.593 22.027 43.044 1.00 61.98 168 ASP A O 1
ATOM 1249 N N . GLY A 1 169 ? -10.906 20.603 41.431 1.00 55.19 169 GLY A N 1
ATOM 1250 C CA . GLY A 1 169 ? -9.631 21.284 41.178 1.00 55.19 169 GLY A CA 1
ATOM 1251 C C . GLY A 1 169 ? -8.488 20.823 42.072 1.00 53.76 169 GLY A C 1
ATOM 1252 O O . GLY A 1 169 ? -7.315 21.032 41.748 1.00 53.27 169 GLY A O 1
ATOM 1253 N N . LYS A 1 170 ? -8.839 20.192 43.192 1.00 53.36 170 LYS A N 1
ATOM 1254 C CA . LYS A 1 170 ? -7.882 19.718 44.186 1.00 52.25 170 LYS A CA 1
ATOM 1255 C C . LYS A 1 170 ? -7.347 18.331 43.822 1.00 47.76 170 LYS A C 1
ATOM 1256 O O . LYS A 1 170 ? -8.113 17.438 43.450 1.00 45.57 170 LYS A O 1
ATOM 1262 N N . HIS A 1 171 ? -6.032 18.156 43.926 1.00 46.34 171 HIS A N 1
ATOM 1263 C CA . HIS A 1 171 ? -5.413 16.855 43.693 1.00 42.69 171 HIS A CA 1
ATOM 1264 C C . HIS A 1 171 ? -5.953 15.839 44.688 1.00 41.70 171 HIS A C 1
ATOM 1265 O O . HIS A 1 171 ? -6.164 16.163 45.856 1.00 43.90 171 HIS A O 1
ATOM 1272 N N . ALA A 1 172 ? -6.193 14.619 44.212 1.00 38.47 172 ALA A N 1
ATOM 1273 C CA . ALA A 1 172 ? -6.682 13.540 45.061 1.00 37.66 172 ALA A CA 1
ATOM 1274 C C . ALA A 1 172 ? -5.614 13.134 46.074 1.00 37.83 172 ALA A C 1
ATOM 1275 O O . ALA A 1 172 ? -4.420 13.131 45.770 1.00 37.37 172 ALA A O 1
ATOM 1277 N N . ASP A 1 173 ? -6.056 12.812 47.283 1.00 39.11 173 ASP A N 1
ATOM 1278 C CA . ASP A 1 173 ? -5.165 12.414 48.363 1.00 39.73 173 ASP A CA 1
ATOM 1279 C C . ASP A 1 173 ? -4.708 10.977 48.151 1.00 37.03 173 ASP A C 1
ATOM 1280 O O . ASP A 1 173 ? -5.423 10.187 47.537 1.00 35.37 173 ASP A O 1
ATOM 1285 N N . TYR A 1 174 ? -3.523 10.647 48.666 1.00 36.96 174 TYR A N 1
ATOM 1286 C CA . TYR A 1 174 ? -2.950 9.300 48.548 1.00 35.24 174 TYR A CA 1
ATOM 1287 C C . TYR A 1 174 ? -3.898 8.166 48.962 1.00 34.76 174 TYR A C 1
ATOM 1288 O O . TYR A 1 174 ? -3.953 7.134 48.300 1.00 32.92 174 TYR A O 1
ATOM 1297 N N . ASN A 1 175 ? -4.632 8.357 50.054 1.00 36.88 175 ASN A N 1
ATOM 1298 C CA . ASN A 1 175 ? -5.497 7.303 50.587 1.00 37.38 175 ASN A CA 1
ATOM 1299 C C . ASN A 1 175 ? -6.906 7.218 49.968 1.00 36.70 175 ASN A C 1
ATOM 1300 O O . ASN A 1 175 ? -7.750 6.451 50.444 1.00 37.42 175 ASN A O 1
ATOM 1305 N N . ASP A 1 176 ? -7.154 7.989 48.907 1.00 35.71 176 ASP A N 1
ATOM 1306 C CA . ASP A 1 176 ? -8.443 7.942 48.194 1.00 35.18 176 ASP A CA 1
ATOM 1307 C C . ASP A 1 176 ? -8.674 6.616 47.460 1.00 33.53 176 ASP A C 1
ATOM 1308 O O . ASP A 1 176 ? -7.729 5.850 47.227 1.00 32.57 176 ASP A O 1
ATOM 1313 N N . ASP A 1 177 ? -9.936 6.366 47.104 1.00 33.88 177 ASP A N 1
ATOM 1314 C CA . ASP A 1 177 ? -10.364 5.153 46.401 1.00 33.42 177 ASP A CA 1
ATOM 1315 C C . ASP A 1 177 ? -9.596 4.922 45.093 1.00 31.57 177 ASP A C 1
ATOM 1316 O O . ASP A 1 177 ? -9.410 5.850 44.302 1.00 31.03 177 ASP A O 1
ATOM 1321 N N . ILE A 1 178 ? -9.171 3.678 44.869 1.00 30.90 178 ILE A N 1
ATOM 1322 C CA . ILE A 1 178 ? -8.501 3.286 43.627 1.00 29.84 178 ILE A CA 1
ATOM 1323 C C . ILE A 1 178 ? -9.455 3.405 42.429 1.00 29.52 178 ILE A C 1
ATOM 1324 O O . ILE A 1 178 ? -9.134 4.060 41.432 1.00 28.62 178 ILE A O 1
ATOM 1329 N N . VAL A 1 179 ? -10.617 2.764 42.528 1.00 30.34 179 VAL A N 1
ATOM 1330 C CA . VAL A 1 179 ? -11.600 2.792 41.444 1.00 31.00 179 VAL A CA 1
ATOM 1331 C C . VAL A 1 179 ? -12.474 4.033 41.559 1.00 31.52 179 VAL A C 1
ATOM 1332 O O . VAL A 1 179 ? -13.163 4.229 42.558 1.00 32.79 179 VAL A O 1
ATOM 1336 N N . LYS A 1 180 ? -12.410 4.875 40.535 1.00 31.23 180 LYS A N 1
ATOM 1337 C CA . LYS A 1 180 ? -13.354 5.970 40.346 1.00 32.14 180 LYS A CA 1
ATOM 1338 C C . LYS A 1 180 ? -13.542 6.132 38.845 1.00 31.98 180 LYS A C 1
ATOM 1339 O O . LYS A 1 180 ? -12.657 6.634 38.150 1.00 30.55 180 LYS A O 1
ATOM 1345 N N . ILE A 1 181 ? -14.689 5.668 38.357 1.00 33.49 181 ILE A N 1
ATOM 1346 C CA . ILE A 1 181 ? -14.988 5.665 36.930 1.00 33.74 181 ILE A CA 1
ATOM 1347 C C . ILE A 1 181 ? -15.318 7.075 36.466 1.00 34.77 181 ILE A C 1
ATOM 1348 O O . ILE A 1 181 ? -16.050 7.809 37.133 1.00 35.94 181 ILE A O 1
ATOM 1353 N N . GLY A 1 182 ? -14.766 7.451 35.321 1.00 34.26 182 GLY A N 1
ATOM 1354 C CA . GLY A 1 182 ? -15.011 8.768 34.769 1.00 35.86 182 GLY A CA 1
ATOM 1355 C C . GLY A 1 182 ? -13.971 9.178 33.756 1.00 35.00 182 GLY A C 1
ATOM 1356 O O . GLY A 1 182 ? -12.981 8.478 33.536 1.00 33.11 182 GLY A O 1
ATOM 1357 N N . CYS A 1 183 ? -14.196 10.330 33.145 1.00 36.94 183 CYS A N 1
ATOM 1358 C CA . CYS A 1 183 ? -13.320 10.801 32.099 1.00 36.22 183 CYS A CA 1
ATOM 1359 C C . CYS A 1 183 ? -12.675 12.124 32.502 1.00 35.97 183 CYS A C 1
ATOM 1360 O O . CYS A 1 183 ? -12.119 12.230 33.595 1.00 34.91 183 CYS A O 1
ATOM 1363 N N . GLN A 1 184 ? -12.771 13.125 31.628 1.00 37.38 184 GLN A N 1
ATOM 1364 C CA . GLN A 1 184 ? -12.133 14.433 31.821 1.00 37.90 184 GLN A CA 1
ATOM 1365 C C . GLN A 1 184 ? -12.631 15.195 33.044 1.00 39.15 184 GLN A C 1
ATOM 1366 O O . GLN A 1 184 ? -11.913 16.039 33.578 1.00 39.39 184 GLN A O 1
ATOM 1372 N N . GLU A 1 185 ? -13.854 14.901 33.478 1.00 40.23 185 GLU A N 1
ATOM 1373 C CA . GLU A 1 185 ? -14.431 15.549 34.659 1.00 42.04 185 GLU A CA 1
ATOM 1374 C C . GLU A 1 185 ? -13.650 15.234 35.945 1.00 39.91 185 GLU A C 1
ATOM 1375 O O . GLU A 1 185 ? -13.715 15.990 36.915 1.00 41.20 185 GLU A O 1
ATOM 1381 N N . PHE A 1 186 ? -12.903 14.129 35.933 1.00 36.50 186 PHE A N 1
ATOM 1382 C CA . PHE A 1 186 ? -12.097 13.721 37.082 1.00 34.70 186 PHE A CA 1
ATOM 1383 C C . PHE A 1 186 ? -10.609 13.577 36.754 1.00 32.22 186 PHE A C 1
ATOM 1384 O O . PHE A 1 186 ? -9.766 13.664 37.645 1.00 31.81 186 PHE A O 1
ATOM 1392 N N . TYR A 1 187 ? -10.287 13.346 35.485 1.00 30.67 187 TYR A N 1
ATOM 1393 C CA . TYR A 1 187 ? -8.930 12.943 35.127 1.00 28.33 187 TYR A CA 1
ATOM 1394 C C . TYR A 1 187 ? -8.269 13.788 34.052 1.00 28.49 187 TYR A C 1
ATOM 1395 O O . TYR A 1 187 ? -8.927 14.280 33.137 1.00 29.24 187 TYR A O 1
ATOM 1404 N N . SER A 1 188 ? -6.951 13.931 34.187 1.00 27.67 188 SER A N 1
ATOM 1405 C CA . SER A 1 188 ? -6.096 14.462 33.140 1.00 27.67 188 SER A CA 1
ATOM 1406 C C . SER A 1 188 ? -4.841 13.595 32.992 1.00 25.90 188 SER A C 1
ATOM 1407 O O . SER A 1 188 ? -4.477 12.834 33.900 1.00 25.22 188 SER A O 1
ATOM 1410 N N . ALA A 1 189 ? -4.190 13.705 31.839 1.00 25.27 189 ALA A N 1
ATOM 1411 C CA . ALA A 1 189 ? -2.921 13.035 31.604 1.00 24.09 189 ALA A CA 1
ATOM 1412 C C . ALA A 1 189 ? -1.809 14.038 31.876 1.00 24.86 189 ALA A C 1
ATOM 1413 O O . ALA A 1 189 ? -1.890 15.191 31.441 1.00 25.94 189 ALA A O 1
ATOM 1415 N N . VAL A 1 190 ? -0.781 13.601 32.600 1.00 24.38 190 VAL A N 1
ATOM 1416 C CA . VAL A 1 190 ? 0.339 14.474 32.974 1.00 25.55 190 VAL A CA 1
ATOM 1417 C C . VAL A 1 190 ? 1.673 13.743 32.883 1.00 24.80 190 VAL A C 1
ATOM 1418 O O . VAL A 1 190 ? 1.726 12.504 32.947 1.00 23.78 190 VAL A O 1
ATOM 1422 N N . CYS A 1 191 ? 2.746 14.517 32.729 1.00 26.03 191 CYS A N 1
ATOM 1423 C CA . CYS A 1 191 ? 4.106 13.998 32.845 1.00 26.23 191 CYS A CA 1
ATOM 1424 C C . CYS A 1 191 ? 4.401 13.739 34.323 1.00 26.60 191 CYS A C 1
ATOM 1425 O O . CYS A 1 191 ? 3.617 14.135 35.192 1.00 26.86 191 CYS A O 1
ATOM 1428 N N . ARG A 1 192 ? 5.525 13.080 34.604 1.00 26.86 192 ARG A N 1
ATOM 1429 C CA . ARG A 1 192 ? 5.972 12.819 35.980 1.00 27.89 192 ARG A CA 1
ATOM 1430 C C . ARG A 1 192 ? 6.009 14.097 36.826 1.00 30.20 192 ARG A C 1
ATOM 1431 O O . ARG A 1 192 ? 5.489 14.125 37.949 1.00 30.90 192 ARG A O 1
ATOM 1439 N N . HIS A 1 193 ? 6.610 15.146 36.272 1.00 31.95 193 HIS A N 1
ATOM 1440 C CA . HIS A 1 193 ? 6.784 16.423 36.964 1.00 35.22 193 HIS A CA 1
ATOM 1441 C C . HIS A 1 193 ? 5.461 17.034 37.434 1.00 35.80 193 HIS A C 1
ATOM 1442 O O . HIS A 1 193 ? 5.406 17.656 38.502 1.00 38.04 193 HIS A O 1
ATOM 1449 N N . HIS A 1 194 ? 4.401 16.847 36.647 1.00 34.10 194 HIS A N 1
ATOM 1450 C CA . HIS A 1 194 ? 3.098 17.434 36.968 1.00 34.82 194 HIS A CA 1
ATOM 1451 C C . HIS A 1 194 ? 2.109 16.451 37.598 1.00 33.22 194 HIS A C 1
ATOM 1452 O O . HIS A 1 194 ? 0.907 16.719 37.674 1.00 33.16 194 HIS A O 1
ATOM 1459 N N . HIS A 1 195 ? 2.636 15.319 38.059 1.00 32.18 195 HIS A N 1
ATOM 1460 C CA . HIS A 1 195 ? 1.880 14.382 38.872 1.00 31.39 195 HIS A CA 1
ATOM 1461 C C . HIS A 1 195 ? 2.254 14.535 40.349 1.00 33.53 195 HIS A C 1
ATOM 1462 O O . HIS A 1 195 ? 3.342 14.128 40.770 1.00 34.05 195 HIS A O 1
ATOM 1469 N N . LYS A 1 196 ? 1.356 15.138 41.124 1.00 35.30 196 LYS A N 1
ATOM 1470 C CA . LYS A 1 196 ? 1.544 15.293 42.568 1.00 37.72 196 LYS A CA 1
ATOM 1471 C C . LYS A 1 196 ? 0.432 14.600 43.336 1.00 36.95 196 LYS A C 1
ATOM 1472 O O . LYS A 1 196 ? -0.749 14.726 42.991 1.00 36.62 196 LYS A O 1
ATOM 1478 N N . VAL A 1 197 ? 0.822 13.853 44.365 1.00 36.97 197 VAL A N 1
ATOM 1479 C CA . VAL A 1 197 ? -0.125 13.152 45.230 1.00 36.42 197 VAL A CA 1
ATOM 1480 C C . VAL A 1 197 ? 0.102 13.582 46.685 1.00 38.92 197 VAL A C 1
ATOM 1481 O O . VAL A 1 197 ? 1.088 13.168 47.302 1.00 39.26 197 VAL A O 1
ATOM 1485 N N . PRO A 1 198 ? -0.799 14.430 47.230 1.00 40.68 198 PRO A N 1
ATOM 1486 C CA . PRO A 1 198 ? -0.682 14.824 48.641 1.00 43.76 198 PRO A CA 1
ATOM 1487 C C . PRO A 1 198 ? -0.588 13.606 49.560 1.00 43.44 198 PRO A C 1
ATOM 1488 O O . PRO A 1 198 ? -1.283 12.607 49.339 1.00 40.88 198 PRO A O 1
ATOM 1492 N N . ASN A 1 199 ? 0.287 13.695 50.562 1.00 46.15 199 ASN A N 1
ATOM 1493 C CA . ASN A 1 199 ? 0.464 12.652 51.586 1.00 46.94 199 ASN A CA 1
ATOM 1494 C C . ASN A 1 199 ? 1.023 11.320 51.079 1.00 44.47 199 ASN A C 1
ATOM 1495 O O . ASN A 1 199 ? 0.786 10.269 51.681 1.00 44.18 199 ASN A O 1
ATOM 1500 N N . ARG A 1 200 ? 1.758 11.361 49.970 1.00 43.00 200 ARG A N 1
ATOM 1501 C CA . ARG A 1 200 ? 2.511 10.192 49.524 1.00 41.64 200 ARG A CA 1
ATOM 1502 C C . ARG A 1 200 ? 3.593 9.889 50.569 1.00 44.20 200 ARG A C 1
ATOM 1503 O O . ARG A 1 200 ? 4.416 10.758 50.884 1.00 46.77 200 ARG A O 1
ATOM 1511 N N . PRO A 1 201 ? 3.582 8.662 51.122 1.00 44.14 201 PRO A N 1
ATOM 1512 C CA . PRO A 1 201 ? 4.576 8.322 52.130 1.00 46.96 201 PRO A CA 1
ATOM 1513 C C . PRO A 1 201 ? 5.888 7.844 51.504 1.00 46.84 201 PRO A C 1
ATOM 1514 O O . PRO A 1 201 ? 5.913 7.429 50.338 1.00 43.93 201 PRO A O 1
ATOM 1518 N N . TYR A 1 202 ? 6.962 7.935 52.279 1.00 50.00 202 TYR A N 1
ATOM 1519 C CA . TYR A 1 202 ? 8.253 7.380 51.905 1.00 51.00 202 TYR A CA 1
ATOM 1520 C C . TYR A 1 202 ? 8.562 6.195 52.800 1.00 52.76 202 TYR A C 1
ATOM 1521 O O . TYR A 1 202 ? 8.482 6.293 54.030 1.00 55.28 202 TYR A O 1
ATOM 1530 N N . LEU A 1 203 ? 8.897 5.071 52.174 1.00 46.62 203 LEU A N 1
ATOM 1531 C CA . LEU A 1 203 ? 9.155 3.829 52.901 1.00 46.17 203 LEU A CA 1
ATOM 1532 C C . LEU A 1 203 ? 10.634 3.626 53.242 1.00 41.92 203 LEU A C 1
ATOM 1533 O O . LEU A 1 203 ? 10.954 2.951 54.222 1.00 43.61 203 LEU A O 1
ATOM 1538 N N . ASN A 1 204 ? 11.527 4.210 52.445 1.00 38.22 204 ASN A N 1
ATOM 1539 C CA . ASN A 1 204 ? 12.962 4.151 52.739 1.00 36.08 204 ASN A CA 1
ATOM 1540 C C . ASN A 1 204 ? 13.345 5.199 53.778 1.00 38.15 204 ASN A C 1
ATOM 1541 O O . ASN A 1 204 ? 12.756 6.282 53.821 1.00 39.99 204 ASN A O 1
ATOM 1546 N N . SER A 1 205 ? 14.328 4.874 54.612 1.00 39.48 205 SER A N 1
ATOM 1547 C CA . SER A 1 205 ? 14.683 5.729 55.752 1.00 43.92 205 SER A CA 1
ATOM 1548 C C . SER A 1 205 ? 15.432 7.004 55.366 1.00 43.07 205 SER A C 1
ATOM 1549 O O . SER A 1 205 ? 15.422 7.978 56.123 1.00 46.95 205 SER A O 1
ATOM 1552 N N . ASN A 1 206 ? 16.057 7.001 54.188 1.00 39.06 206 ASN A N 1
ATOM 1553 C CA . ASN A 1 206 ? 16.911 8.112 53.764 1.00 39.39 206 ASN A CA 1
ATOM 1554 C C . ASN A 1 206 ? 16.346 8.946 52.607 1.00 37.83 206 ASN A C 1
ATOM 1555 O O . ASN A 1 206 ? 17.054 9.777 52.024 1.00 38.67 206 ASN A O 1
ATOM 1560 N N . SER A 1 207 ? 15.075 8.723 52.283 1.00 37.17 207 SER A N 1
ATOM 1561 C CA . SER A 1 207 ? 14.458 9.344 51.110 1.00 37.14 207 SER A CA 1
ATOM 1562 C C . SER A 1 207 ? 14.210 10.837 51.299 1.00 40.59 207 SER A C 1
ATOM 1563 O O . SER A 1 207 ? 14.529 11.638 50.425 1.00 41.57 207 SER A O 1
ATOM 1566 N N . GLU A 1 208 ? 13.641 11.202 52.444 1.00 44.18 208 GLU A N 1
ATOM 1567 C CA . GLU A 1 208 ? 13.337 12.597 52.736 1.00 49.49 208 GLU A CA 1
ATOM 1568 C C . GLU A 1 208 ? 14.617 13.404 52.989 1.00 50.35 208 GLU A C 1
ATOM 1569 O O . GLU A 1 208 ? 14.679 14.596 52.669 1.00 53.62 208 GLU A O 1
ATOM 1575 N N . GLU A 1 209 ? 15.629 12.743 53.554 1.00 48.61 209 GLU A N 1
ATOM 1576 C CA . GLU A 1 209 ? 16.964 13.322 53.712 1.00 50.49 209 GLU A CA 1
ATOM 1577 C C . GLU A 1 209 ? 17.568 13.693 52.353 1.00 48.52 209 GLU A C 1
ATOM 1578 O O . GLU A 1 209 ? 18.116 14.781 52.192 1.00 51.87 209 GLU A O 1
ATOM 1584 N N . PHE A 1 210 ? 17.451 12.787 51.383 1.00 44.95 210 PHE A N 1
ATOM 1585 C CA . PHE A 1 210 ? 17.969 13.012 50.034 1.00 45.53 210 PHE A CA 1
ATOM 1586 C C . PHE A 1 210 ? 17.256 14.163 49.330 1.00 49.00 210 PHE A C 1
ATOM 1587 O O . PHE A 1 210 ? 17.897 14.987 48.677 1.00 52.42 210 PHE A O 1
ATOM 1595 N N . ILE A 1 211 ? 15.932 14.206 49.462 1.00 49.91 211 ILE A N 1
ATOM 1596 C CA . ILE A 1 211 ? 15.121 15.271 48.871 1.00 55.42 211 ILE A CA 1
ATOM 1597 C C . ILE A 1 211 ? 15.486 16.640 49.463 1.00 60.93 211 ILE A C 1
ATOM 1598 O O . ILE A 1 211 ? 15.609 17.624 48.726 1.00 65.41 211 ILE A O 1
ATOM 1603 N N . LYS A 1 212 ? 15.677 16.685 50.782 1.00 62.48 212 LYS A N 1
ATOM 1604 C CA . LYS A 1 212 ? 16.132 17.895 51.478 1.00 69.40 212 LYS A CA 1
ATOM 1605 C C . LYS A 1 212 ? 17.534 18.302 51.021 1.00 70.82 212 LYS A C 1
ATOM 1606 O O . LYS A 1 212 ? 17.814 19.489 50.835 1.00 76.28 212 LYS A O 1
ATOM 1612 N N . PHE A 1 213 ? 18.400 17.304 50.850 1.00 67.84 213 PHE A N 1
ATOM 1613 C CA . PHE A 1 213 ? 19.779 17.500 50.408 1.00 71.24 213 PHE A CA 1
ATOM 1614 C C . PHE A 1 213 ? 19.860 18.164 49.032 1.00 75.54 213 PHE A C 1
ATOM 1615 O O . PHE A 1 213 ? 20.641 19.096 48.837 1.00 80.92 213 PHE A O 1
ATOM 1623 N N . PHE A 1 214 ? 19.052 17.685 48.087 1.00 46.50 214 PHE A N 1
ATOM 1624 C CA . PHE A 1 214 ? 19.104 18.189 46.717 1.00 48.33 214 PHE A CA 1
ATOM 1625 C C . PHE A 1 214 ? 18.382 19.520 46.495 1.00 49.46 214 PHE A C 1
ATOM 1626 O O . PHE A 1 214 ? 18.637 20.205 45.506 1.00 49.74 214 PHE A O 1
ATOM 1634 N N . LYS A 1 215 ? 17.493 19.881 47.416 1.00 50.94 215 LYS A N 1
ATOM 1635 C CA . LYS A 1 215 ? 16.885 21.210 47.418 1.00 52.31 215 LYS A CA 1
ATOM 1636 C C . LYS A 1 215 ? 17.782 22.177 48.208 1.00 53.00 215 LYS A C 1
ATOM 1637 O O . LYS A 1 215 ? 17.595 23.395 48.153 1.00 53.29 215 LYS A O 1
ATOM 1643 N N . ASN A 1 216 ? 18.762 21.611 48.920 1.00 53.68 216 ASN A N 1
ATOM 1644 C CA . ASN A 1 216 ? 19.716 22.342 49.775 1.00 54.25 216 ASN A CA 1
ATOM 1645 C C . ASN A 1 216 ? 19.104 22.890 51.067 1.00 54.42 216 ASN A C 1
ATOM 1646 O O . ASN A 1 216 ? 18.078 23.572 51.047 1.00 54.76 216 ASN A O 1
ATOM 1651 N N . ILE B 1 11 ? 11.331 22.715 20.279 1.00 39.69 11 ILE B N 1
ATOM 1652 C CA . ILE B 1 11 ? 11.903 21.983 19.107 1.00 39.50 11 ILE B CA 1
ATOM 1653 C C . ILE B 1 11 ? 10.819 21.285 18.281 1.00 38.46 11 ILE B C 1
ATOM 1654 O O . ILE B 1 11 ? 9.799 20.854 18.824 1.00 39.02 11 ILE B O 1
ATOM 1659 N N . GLY B 1 12 ? 11.041 21.178 16.972 1.00 46.23 12 GLY B N 1
ATOM 1660 C CA . GLY B 1 12 ? 10.136 20.431 16.093 1.00 43.08 12 GLY B CA 1
ATOM 1661 C C . GLY B 1 12 ? 10.723 19.107 15.635 1.00 40.49 12 GLY B C 1
ATOM 1662 O O . GLY B 1 12 ? 11.927 18.886 15.759 1.00 40.56 12 GLY B O 1
ATOM 1663 N N . TRP B 1 13 ? 9.871 18.221 15.113 1.00 37.97 13 TRP B N 1
ATOM 1664 C CA . TRP B 1 13 ? 10.318 16.920 14.597 1.00 35.81 13 TRP B CA 1
ATOM 1665 C C . TRP B 1 13 ? 9.350 16.303 13.585 1.00 34.21 13 TRP B C 1
ATOM 1666 O O . TRP B 1 13 ? 8.258 16.821 13.358 1.00 34.46 13 TRP B O 1
ATOM 1677 N N . ILE B 1 14 ? 9.765 15.191 12.983 1.00 32.84 14 ILE B N 1
ATOM 1678 C CA . ILE B 1 14 ? 8.917 14.440 12.058 1.00 31.52 14 ILE B CA 1
ATOM 1679 C C . ILE B 1 14 ? 8.688 13.014 12.565 1.00 29.86 14 ILE B C 1
ATOM 1680 O O . ILE B 1 14 ? 9.640 12.305 12.901 1.00 29.16 14 ILE B O 1
ATOM 1685 N N . GLU B 1 15 ? 7.417 12.625 12.636 1.00 29.23 15 GLU B N 1
ATOM 1686 C CA . GLU B 1 15 ? 7.003 11.243 12.895 1.00 28.35 15 GLU B CA 1
ATOM 1687 C C . GLU B 1 15 ? 6.417 10.648 11.621 1.00 27.69 15 GLU B C 1
ATOM 1688 O O . GLU B 1 15 ? 5.622 11.293 10.942 1.00 2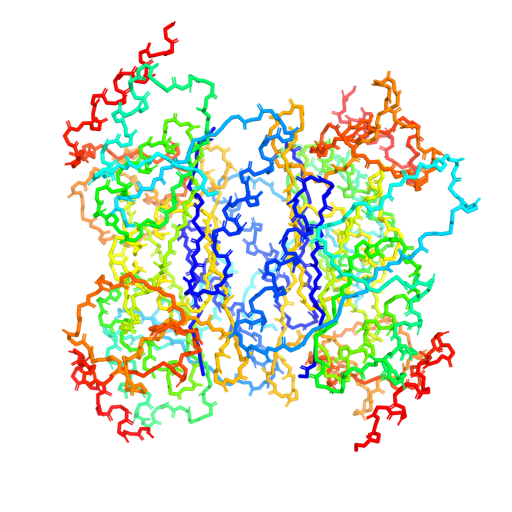8.21 15 GLU B O 1
ATOM 1694 N N . PHE B 1 16 ? 6.799 9.414 11.310 1.00 26.83 16 PHE B N 1
ATOM 1695 C CA . PHE B 1 16 ? 6.335 8.742 10.106 1.00 26.59 16 PHE B CA 1
ATOM 1696 C C . PHE B 1 16 ? 5.673 7.389 10.422 1.00 25.53 16 PHE B C 1
ATOM 1697 O O . PHE B 1 16 ? 6.275 6.523 11.058 1.00 25.30 16 PHE B O 1
ATOM 1705 N N . ILE B 1 17 ? 4.420 7.239 9.998 1.00 25.23 17 ILE B N 1
ATOM 1706 C CA . ILE B 1 17 ? 3.652 6.001 10.186 1.00 24.41 17 ILE B CA 1
ATOM 1707 C C . ILE B 1 17 ? 3.577 5.312 8.832 1.00 24.33 17 ILE B C 1
ATOM 1708 O O . ILE B 1 17 ? 3.133 5.915 7.850 1.00 24.75 17 ILE B O 1
ATOM 1713 N N . THR B 1 18 ? 4.015 4.058 8.770 1.00 23.53 18 THR B N 1
ATOM 1714 C CA . THR B 1 18 ? 4.045 3.363 7.487 1.00 23.77 18 THR B CA 1
ATOM 1715 C C . THR B 1 18 ? 3.755 1.864 7.603 1.00 23.19 18 THR B C 1
ATOM 1716 O O . THR B 1 18 ? 3.449 1.359 8.684 1.00 22.40 18 THR B O 1
ATOM 1720 N N . GLY B 1 19 ? 3.841 1.171 6.473 1.00 23.24 19 GLY B N 1
ATOM 1721 C CA . GLY B 1 19 ? 3.463 -0.232 6.381 1.00 22.91 19 GLY B CA 1
ATOM 1722 C C . GLY B 1 19 ? 2.575 -0.422 5.167 1.00 23.20 19 GLY B C 1
ATOM 1723 O O . GLY B 1 19 ? 2.337 0.534 4.427 1.00 24.08 19 GLY B O 1
ATOM 1724 N N . PRO B 1 20 ? 2.078 -1.657 4.957 1.00 22.81 20 PRO B N 1
ATOM 1725 C CA . PRO B 1 20 ? 1.270 -1.968 3.782 1.00 22.99 20 PRO B CA 1
ATOM 1726 C C . PRO B 1 20 ? -0.197 -1.562 3.951 1.00 23.10 20 PRO B C 1
ATOM 1727 O O . PRO B 1 20 ? -0.578 -0.976 4.968 1.00 22.17 20 PRO B O 1
ATOM 1731 N N . MET B 1 21 ? -1.018 -1.854 2.951 1.00 23.71 21 MET B N 1
ATOM 1732 C CA . MET B 1 21 ? -2.453 -1.659 3.104 1.00 24.42 21 MET B CA 1
ATOM 1733 C C . MET B 1 21 ? -3.004 -2.584 4.197 1.00 23.80 21 MET B C 1
ATOM 1734 O O . MET B 1 21 ? -2.435 -3.642 4.463 1.00 23.42 21 MET B O 1
ATOM 1739 N N . PHE B 1 22 ? -4.100 -2.167 4.829 1.00 24.21 22 PHE B N 1
ATOM 1740 C CA . PHE B 1 22 ? -4.791 -2.966 5.859 1.00 24.17 22 PHE B CA 1
ATOM 1741 C C . PHE B 1 22 ? -3.975 -3.112 7.163 1.00 23.30 22 PHE B C 1
ATOM 1742 O O . PHE B 1 22 ? -4.223 -4.018 7.978 1.00 23.45 22 PHE B O 1
ATOM 1750 N N . ALA B 1 23 ? -3.017 -2.208 7.360 1.00 22.32 23 ALA B N 1
ATOM 1751 C CA . ALA B 1 23 ? -2.180 -2.200 8.567 1.00 22.02 23 ALA B CA 1
ATOM 1752 C C . ALA B 1 23 ? -2.742 -1.262 9.625 1.00 22.05 23 ALA B C 1
ATOM 1753 O O . ALA B 1 23 ? -2.315 -1.293 10.780 1.00 21.50 23 ALA B O 1
ATOM 1755 N N . GLY B 1 24 ? -3.672 -0.407 9.211 1.00 22.96 24 GLY B N 1
ATOM 1756 C CA . GLY B 1 24 ? -4.317 0.540 10.117 1.00 23.79 24 GLY B CA 1
ATOM 1757 C C . GLY B 1 24 ? -3.540 1.831 10.302 1.00 23.85 24 GLY B C 1
ATOM 1758 O O . GLY B 1 24 ? -3.583 2.427 11.383 1.00 23.91 24 GLY B O 1
ATOM 1759 N N . LYS B 1 25 ? -2.846 2.261 9.249 1.00 23.34 25 LYS B N 1
ATOM 1760 C CA . LYS B 1 25 ? -2.049 3.498 9.264 1.00 23.87 25 LYS B CA 1
ATOM 1761 C C . LYS B 1 25 ? -2.863 4.748 9.603 1.00 24.89 25 LYS B C 1
ATOM 1762 O O . LYS B 1 25 ? -2.440 5.565 10.430 1.00 25.25 25 LYS B O 1
ATOM 1768 N N . THR B 1 26 ? -4.016 4.900 8.949 1.00 25.86 26 THR B N 1
ATOM 1769 C CA . THR B 1 26 ? -4.887 6.062 9.152 1.00 27.17 26 THR B CA 1
ATOM 1770 C C . THR B 1 26 ? -5.428 6.075 10.585 1.00 27.01 26 THR B C 1
ATOM 1771 O O . THR B 1 26 ? -5.447 7.123 11.231 1.00 27.60 26 THR B O 1
ATOM 1775 N N . ALA B 1 27 ? -5.836 4.907 11.080 1.00 26.31 27 ALA B N 1
ATOM 1776 C CA . ALA B 1 27 ? -6.291 4.764 12.467 1.00 26.26 27 ALA B CA 1
ATOM 1777 C C . ALA B 1 27 ? -5.218 5.217 13.468 1.00 25.56 27 ALA B C 1
ATOM 1778 O O . ALA B 1 27 ? -5.529 5.893 14.443 1.00 26.42 27 ALA B O 1
ATOM 1780 N N . GLU B 1 28 ? -3.963 4.858 13.204 1.00 24.24 28 GLU B N 1
ATOM 1781 C CA . GLU B 1 28 ? -2.836 5.286 14.034 1.00 23.68 28 GLU B CA 1
ATOM 1782 C C . GLU B 1 28 ? -2.577 6.804 13.964 1.00 23.94 28 GLU B C 1
ATOM 1783 O O . GLU B 1 28 ? -2.340 7.447 14.996 1.00 23.85 28 GLU B O 1
ATOM 1789 N N . LEU B 1 29 ? -2.635 7.371 12.758 1.00 24.00 29 LEU B N 1
ATOM 1790 C CA . LEU B 1 29 ? -2.582 8.833 12.586 1.00 24.60 29 LEU B CA 1
ATOM 1791 C C . LEU B 1 29 ? -3.686 9.539 13.387 1.00 25.72 29 LEU B C 1
ATOM 1792 O O . LEU B 1 29 ? -3.423 10.527 14.089 1.00 26.17 29 LEU B O 1
ATOM 1797 N N . ILE B 1 30 ? -4.910 9.023 13.282 1.00 25.67 30 ILE B N 1
ATOM 1798 C CA . ILE B 1 30 ? -6.054 9.550 14.026 1.00 26.84 30 ILE B CA 1
ATOM 1799 C C . ILE B 1 30 ? -5.789 9.467 15.534 1.00 26.62 30 ILE B C 1
ATOM 1800 O O . ILE B 1 30 ? -6.011 10.440 16.263 1.00 27.42 30 ILE B O 1
ATOM 1805 N N . ARG B 1 31 ? -5.299 8.312 15.992 1.00 25.09 31 ARG B N 1
ATOM 1806 C CA . ARG B 1 31 ? -4.967 8.146 17.403 1.00 24.87 31 ARG B CA 1
ATOM 1807 C C . ARG B 1 31 ? -4.045 9.246 17.914 1.00 25.13 31 ARG B C 1
ATOM 1808 O O . ARG B 1 31 ? -4.288 9.819 18.971 1.00 25.80 31 ARG B O 1
ATOM 1816 N N . ARG B 1 32 ? -2.991 9.539 17.160 1.00 24.90 32 ARG B N 1
ATOM 1817 C CA . ARG B 1 32 ? -1.982 10.502 17.592 1.00 25.44 32 ARG B CA 1
ATOM 1818 C C . ARG B 1 32 ? -2.526 11.931 17.659 1.00 27.44 32 ARG B C 1
ATOM 1819 O O . ARG B 1 32 ? -2.139 12.709 18.539 1.00 28.27 32 ARG B O 1
ATOM 1827 N N . LEU B 1 33 ? -3.421 12.267 16.735 1.00 28.26 33 LEU B N 1
ATOM 1828 C CA . LEU B 1 33 ? -4.012 13.606 16.691 1.00 30.14 33 LEU B CA 1
ATOM 1829 C C . LEU B 1 33 ? -5.084 13.764 17.758 1.00 31.12 33 LEU B C 1
ATOM 1830 O O . LEU B 1 33 ? -5.221 14.836 18.344 1.00 32.28 33 LEU B O 1
ATOM 1835 N N . HIS B 1 34 ? -5.841 12.695 18.010 1.00 30.94 34 HIS B N 1
ATOM 1836 C CA . HIS B 1 34 ? -6.827 12.703 19.092 1.00 32.10 34 HIS B CA 1
ATOM 1837 C C . HIS B 1 34 ? -6.184 12.953 20.463 1.00 32.23 34 HIS B C 1
ATOM 1838 O O . HIS B 1 34 ? -6.780 13.616 21.306 1.00 32.83 34 HIS B O 1
ATOM 1845 N N . ARG B 1 35 ? -4.969 12.436 20.668 1.00 31.24 35 ARG B N 1
ATOM 1846 C CA . ARG B 1 35 ? -4.179 12.708 21.883 1.00 32.26 35 ARG B CA 1
ATOM 1847 C C . ARG B 1 35 ? -4.084 14.207 22.173 1.00 33.82 35 ARG B C 1
ATOM 1848 O O . ARG B 1 35 ? -4.224 14.640 23.319 1.00 34.79 35 ARG B O 1
ATOM 1856 N N . LEU B 1 36 ? -3.849 14.978 21.112 1.00 34.26 36 LEU B N 1
ATOM 1857 C CA . LEU B 1 36 ? -3.666 16.432 21.178 1.00 36.33 36 LEU B CA 1
ATOM 1858 C C . LEU B 1 36 ? -4.899 17.189 21.668 1.00 38.34 36 LEU B C 1
ATOM 1859 O O . LEU B 1 36 ? -4.777 18.150 22.424 1.00 39.76 36 LEU B O 1
ATOM 1864 N N . GLU B 1 37 ? -6.079 16.741 21.239 1.00 39.13 37 GLU B N 1
ATOM 1865 C CA . GLU B 1 37 ? -7.350 17.396 21.573 1.00 41.76 37 GLU B CA 1
ATOM 1866 C C . GLU B 1 37 ? -7.610 17.451 23.077 1.00 42.35 37 GLU B C 1
ATOM 1867 O O . GLU B 1 37 ? -8.117 18.451 23.586 1.00 44.39 37 GLU B O 1
ATOM 1873 N N . TYR B 1 38 ? -7.255 16.378 23.785 1.00 41.29 38 TYR B N 1
ATOM 1874 C CA . TYR B 1 38 ? -7.428 16.316 25.236 1.00 42.14 38 TYR B CA 1
ATOM 1875 C C . TYR B 1 38 ? -6.548 17.321 25.975 1.00 42.74 38 TYR B C 1
ATOM 1876 O O . TYR B 1 38 ? -6.878 17.750 27.081 1.00 44.00 38 TYR B O 1
ATOM 1885 N N . ALA B 1 39 ? -5.439 17.702 25.347 1.00 41.69 39 ALA B N 1
ATOM 1886 C CA . ALA B 1 39 ? -4.494 18.646 25.938 1.00 42.58 39 ALA B CA 1
ATOM 1887 C C . ALA B 1 39 ? -4.664 20.068 25.398 1.00 44.08 39 ALA B C 1
ATOM 1888 O O . ALA B 1 39 ? -3.871 20.953 25.725 1.00 44.89 39 ALA B O 1
ATOM 1890 N N . ASP B 1 40 ? -5.696 20.269 24.575 1.00 44.57 40 ASP B N 1
ATOM 1891 C CA . ASP B 1 40 ? -6.023 21.575 23.978 1.00 46.54 40 ASP B CA 1
ATOM 1892 C C . ASP B 1 40 ? -4.999 22.016 22.922 1.00 45.79 40 ASP B C 1
ATOM 1893 O O . ASP B 1 40 ? -4.824 23.214 22.676 1.00 47.29 40 ASP B O 1
ATOM 1898 N N . VAL B 1 41 ? -4.342 21.041 22.295 1.00 43.49 41 VAL B N 1
ATOM 1899 C CA . VAL B 1 41 ? -3.319 21.308 21.283 1.00 42.76 41 VAL B CA 1
ATOM 1900 C C . VAL B 1 41 ? -3.904 21.198 19.872 1.00 42.42 41 VAL B C 1
ATOM 1901 O O . VAL B 1 41 ? -4.303 20.114 19.440 1.00 41.03 41 VAL B O 1
ATOM 1905 N N . LYS B 1 42 ? -3.955 22.330 19.168 1.00 43.75 42 LYS B N 1
ATOM 1906 C CA . LYS B 1 42 ? -4.529 22.402 17.817 1.00 43.98 42 LYS B CA 1
ATOM 1907 C C . LYS B 1 42 ? -3.616 21.790 16.758 1.00 42.36 42 LYS B C 1
ATOM 1908 O O . LYS B 1 42 ? -2.389 21.847 16.869 1.00 41.87 42 LYS B O 1
ATOM 1914 N N . TYR B 1 43 ? -4.232 21.204 15.734 1.00 41.75 43 TYR B N 1
ATOM 1915 C CA . TYR B 1 43 ? -3.505 20.571 14.633 1.00 40.26 43 TYR B CA 1
ATOM 1916 C C . TYR B 1 43 ? -4.208 20.813 13.294 1.00 40.87 43 TYR B C 1
ATOM 1917 O O . TYR B 1 43 ? -5.365 21.239 13.255 1.00 41.85 43 TYR B O 1
ATOM 1926 N N . LEU B 1 44 ? -3.502 20.528 12.204 1.00 40.02 44 LEU B N 1
ATOM 1927 C CA . LEU B 1 44 ? -4.061 20.658 10.864 1.00 40.89 44 LEU B CA 1
ATOM 1928 C C . LEU B 1 44 ? -3.559 19.535 9.967 1.00 39.16 44 LEU B C 1
ATOM 1929 O O . LEU B 1 44 ? -2.356 19.263 9.919 1.00 38.09 44 LEU B O 1
ATOM 1934 N N . VAL B 1 45 ? -4.481 18.890 9.259 1.00 38.78 45 VAL B N 1
ATOM 1935 C CA . VAL B 1 45 ? -4.137 17.745 8.419 1.00 37.55 45 VAL B CA 1
ATOM 1936 C C . VAL B 1 45 ? -4.278 18.086 6.936 1.00 39.05 45 VAL B C 1
ATOM 1937 O O . VAL B 1 45 ? -5.249 18.725 6.529 1.00 40.54 45 VAL B O 1
ATOM 1941 N N . PHE B 1 46 ? -3.298 17.648 6.147 1.00 38.51 46 PHE B N 1
ATOM 1942 C CA . PHE B 1 46 ? -3.303 17.825 4.698 1.00 40.40 46 PHE B CA 1
ATOM 1943 C C . PHE B 1 46 ? -3.308 16.481 3.978 1.00 39.66 46 PHE B C 1
ATOM 1944 O O . PHE B 1 46 ? -2.795 15.490 4.497 1.00 37.64 46 PHE B O 1
ATOM 1952 N N . LYS B 1 47 ? -3.880 16.463 2.777 1.00 41.75 47 LYS B N 1
ATOM 1953 C CA . LYS B 1 47 ? -3.903 15.275 1.928 1.00 41.81 47 LYS B CA 1
ATOM 1954 C C . LYS B 1 47 ? -3.619 15.682 0.478 1.00 43.85 47 LYS B C 1
ATOM 1955 O O . LYS B 1 47 ? -4.007 16.776 0.059 1.00 45.85 47 LYS B O 1
ATOM 1961 N N . PRO B 1 48 ? -2.944 14.806 -0.294 1.00 43.49 48 PRO B N 1
ATOM 1962 C CA . PRO B 1 48 ? -2.835 15.068 -1.731 1.00 45.66 48 PRO B CA 1
ATOM 1963 C C . PRO B 1 48 ? -4.174 14.847 -2.445 1.00 47.49 48 PRO B C 1
ATOM 1964 O O . PRO B 1 48 ? -5.069 14.197 -1.897 1.00 46.34 48 PRO B O 1
ATOM 1968 N N . LYS B 1 49 ? -4.300 15.404 -3.648 1.00 50.50 49 LYS B N 1
ATOM 1969 C CA . LYS B 1 49 ? -5.516 15.278 -4.460 1.00 53.15 49 LYS B CA 1
ATOM 1970 C C . LYS B 1 49 ? -5.741 13.840 -4.933 1.00 52.43 49 LYS B C 1
ATOM 1971 O O . LYS B 1 49 ? -4.935 13.296 -5.691 1.00 52.24 49 LYS B O 1
ATOM 1977 N N . ILE B 1 50 ? -6.848 13.250 -4.475 1.00 52.61 50 ILE B N 1
ATOM 1978 C CA . ILE B 1 50 ? -7.180 11.820 -4.651 1.00 51.92 50 ILE B CA 1
ATOM 1979 C C . ILE B 1 50 ? -6.031 10.864 -4.296 1.00 49.73 50 ILE B C 1
ATOM 1980 O O . ILE B 1 50 ? -5.808 10.538 -3.119 1.00 47.86 50 ILE B O 1
ATOM 1985 N N . LEU B 1 66 ? -10.247 11.581 9.633 1.00 46.03 66 LEU B N 1
ATOM 1986 C CA . LEU B 1 66 ? -10.164 11.639 8.176 1.00 45.96 66 LEU B CA 1
ATOM 1987 C C . LEU B 1 66 ? -10.377 13.037 7.540 1.00 45.64 66 LEU B C 1
ATOM 1988 O O . LEU B 1 66 ? -10.206 13.179 6.323 1.00 45.86 66 LEU B O 1
ATOM 1993 N N . PRO B 1 67 ? -10.736 14.069 8.346 1.00 45.10 67 PRO B N 1
ATOM 1994 C CA . PRO B 1 67 ? -10.892 15.402 7.748 1.00 44.56 67 PRO B CA 1
ATOM 1995 C C . PRO B 1 67 ? -9.544 16.029 7.395 1.00 43.74 67 PRO B C 1
ATOM 1996 O O . PRO B 1 67 ? -8.621 16.015 8.217 1.00 44.05 67 PRO B O 1
ATOM 2000 N N . SER B 1 68 ? -9.432 16.570 6.183 1.00 42.32 68 SER B N 1
ATOM 2001 C CA . SER B 1 68 ? -8.162 17.126 5.710 1.00 40.85 68 SER B CA 1
ATOM 2002 C C . SER B 1 68 ? -8.336 18.252 4.688 1.00 39.56 68 SER B C 1
ATOM 2003 O O . SER B 1 68 ? -9.412 18.415 4.100 1.00 39.65 68 SER B O 1
ATOM 2006 N N . VAL B 1 69 ? -7.267 19.023 4.493 1.00 51.08 69 VAL B N 1
ATOM 2007 C CA . VAL B 1 69 ? -7.184 20.013 3.422 1.00 52.03 69 VAL B CA 1
ATOM 2008 C C . VAL B 1 69 ? -6.498 19.368 2.211 1.00 50.92 69 VAL B C 1
ATOM 2009 O O . VAL B 1 69 ? -5.366 18.883 2.312 1.00 48.71 69 VAL B O 1
ATOM 2013 N N . GLU B 1 70 ? -7.194 19.347 1.078 1.00 52.17 70 GLU B N 1
ATOM 2014 C CA . GLU B 1 70 ? -6.635 18.810 -0.166 1.00 52.30 70 GLU B CA 1
ATOM 2015 C C . GLU B 1 70 ? -5.724 19.819 -0.859 1.00 53.41 70 GLU B C 1
ATOM 2016 O O . GLU B 1 70 ? -6.104 20.967 -1.071 1.00 55.38 70 GLU B O 1
ATOM 2022 N N . VAL B 1 71 ? -4.517 19.371 -1.194 1.00 52.08 71 VAL B N 1
ATOM 2023 C CA . VAL B 1 71 ? -3.542 20.189 -1.910 1.00 53.39 71 VAL B CA 1
ATOM 2024 C C . VAL B 1 71 ? -3.063 19.466 -3.167 1.00 53.62 71 VAL B C 1
ATOM 2025 O O . VAL B 1 71 ? -2.975 18.236 -3.196 1.00 51.67 71 VAL B O 1
ATOM 2029 N N . GLU B 1 72 ? -2.758 20.241 -4.203 1.00 56.37 72 GLU B N 1
ATOM 2030 C CA . GLU B 1 72 ? -2.379 19.684 -5.501 1.00 57.27 72 GLU B CA 1
ATOM 2031 C C . GLU B 1 72 ? -0.878 19.412 -5.593 1.00 56.20 72 GLU B C 1
ATOM 2032 O O . GLU B 1 72 ? -0.413 18.777 -6.543 1.00 56.56 72 GLU B O 1
ATOM 2038 N N . SER B 1 73 ? -0.135 19.896 -4.597 1.00 55.01 73 SER B N 1
ATOM 2039 C CA . SER B 1 73 ? 1.311 19.693 -4.506 1.00 53.81 73 SER B CA 1
ATOM 2040 C C . SER B 1 73 ? 1.822 20.014 -3.102 1.00 52.10 73 SER B C 1
ATOM 2041 O O . SER B 1 73 ? 1.153 20.705 -2.331 1.00 52.43 73 SER B O 1
ATOM 2044 N N . ALA B 1 74 ? 3.016 19.518 -2.787 1.00 50.44 74 ALA B N 1
ATOM 2045 C CA . ALA B 1 74 ? 3.601 19.661 -1.451 1.00 48.75 74 ALA B CA 1
ATOM 2046 C C . ALA B 1 74 ? 3.888 21.099 -0.993 1.00 50.35 74 ALA B C 1
ATOM 2047 O O . ALA B 1 74 ? 3.606 21.426 0.159 1.00 49.77 74 ALA B O 1
ATOM 2049 N N . PRO B 1 75 ? 4.464 21.957 -1.870 1.00 52.57 75 PRO B N 1
ATOM 2050 C CA . PRO B 1 75 ? 4.661 23.365 -1.488 1.00 54.55 75 PRO B CA 1
ATOM 2051 C C . PRO B 1 75 ? 3.382 24.128 -1.108 1.00 55.56 75 PRO B C 1
ATOM 2052 O O . PRO B 1 75 ? 3.454 25.093 -0.341 1.00 56.28 75 PRO B O 1
ATOM 2056 N N . GLU B 1 76 ? 2.233 23.699 -1.632 1.00 55.52 76 GLU B N 1
ATOM 2057 C CA . GLU B 1 76 ? 0.946 24.340 -1.329 1.00 56.79 76 GLU B CA 1
ATOM 2058 C C . GLU B 1 76 ? 0.588 24.256 0.157 1.00 54.64 76 GLU B C 1
ATOM 2059 O O . GLU B 1 76 ? -0.227 25.036 0.651 1.00 56.02 76 GLU B O 1
ATOM 2065 N N . ILE B 1 77 ? 1.200 23.306 0.858 1.00 51.65 77 ILE B N 1
ATOM 2066 C CA . ILE B 1 77 ? 1.058 23.194 2.310 1.00 49.68 77 ILE B CA 1
ATOM 2067 C C . ILE B 1 77 ? 1.639 24.435 2.995 1.00 51.02 77 ILE B C 1
ATOM 2068 O O . ILE B 1 77 ? 1.007 25.010 3.885 1.00 51.50 77 ILE B O 1
ATOM 2073 N N . LEU B 1 78 ? 2.827 24.854 2.557 1.00 51.92 78 LEU B N 1
ATOM 2074 C CA . LEU B 1 78 ? 3.478 26.056 3.086 1.00 53.60 78 LEU B CA 1
ATOM 2075 C C . LEU B 1 78 ? 2.717 27.334 2.731 1.00 56.63 78 LEU B C 1
ATOM 2076 O O . LEU B 1 78 ? 2.731 28.308 3.491 1.00 57.69 78 LEU B O 1
ATOM 2081 N N . ASN B 1 79 ? 2.060 27.321 1.573 1.00 58.02 79 ASN B N 1
ATOM 2082 C CA . ASN B 1 79 ? 1.242 28.446 1.127 1.00 61.21 79 ASN B CA 1
ATOM 2083 C C . ASN B 1 79 ? -0.020 28.619 1.971 1.00 61.10 79 ASN B C 1
ATOM 2084 O O . ASN B 1 79 ? -0.369 29.740 2.351 1.00 63.21 79 ASN B O 1
ATOM 2089 N N . TYR B 1 80 ? -0.692 27.506 2.261 1.00 58.77 80 TYR B N 1
ATOM 2090 C CA . TYR B 1 80 ? -1.897 27.511 3.088 1.00 58.68 80 TYR B CA 1
ATOM 2091 C C . TYR B 1 80 ? -1.596 28.012 4.506 1.00 58.36 80 TYR B C 1
ATOM 2092 O O . TYR B 1 80 ? -2.354 28.813 5.068 1.00 59.85 80 TYR B O 1
ATOM 2101 N N . ILE B 1 81 ? -0.483 27.539 5.067 1.00 56.51 81 ILE B N 1
ATOM 2102 C CA . ILE B 1 81 ? -0.014 27.963 6.389 1.00 56.35 81 ILE B CA 1
ATOM 2103 C C . ILE B 1 81 ? 0.279 29.466 6.424 1.00 59.51 81 ILE B C 1
ATOM 2104 O O . ILE B 1 81 ? -0.043 30.141 7.403 1.00 60.27 81 ILE B O 1
ATOM 2109 N N . MET B 1 82 ? 0.865 29.980 5.343 1.00 61.59 82 MET B N 1
ATOM 2110 C CA . MET B 1 82 ? 1.126 31.412 5.200 1.00 65.27 82 MET B CA 1
ATOM 2111 C C . MET B 1 82 ? -0.151 32.233 5.006 1.00 67.97 82 MET B C 1
ATOM 2112 O O . MET B 1 82 ? -0.184 33.417 5.340 1.00 70.46 82 MET B O 1
ATOM 2117 N N . SER B 1 83 ? -1.190 31.598 4.463 1.00 67.80 83 SER B N 1
ATOM 2118 C CA . SER B 1 83 ? -2.473 32.255 4.225 1.00 70.49 83 SER B CA 1
ATOM 2119 C C . SER B 1 83 ? -3.210 32.513 5.539 1.00 70.65 83 SER B C 1
ATOM 2120 O O . SER B 1 83 ? -2.881 31.929 6.575 1.00 68.22 83 SER B O 1
ATOM 2123 N N . ASN B 1 84 ? -4.209 33.389 5.488 1.00 73.82 84 ASN B N 1
ATOM 2124 C CA . ASN B 1 84 ? -4.947 33.775 6.687 1.00 74.71 84 ASN B CA 1
ATOM 2125 C C . ASN B 1 84 ? -6.138 32.865 7.010 1.00 73.37 84 ASN B C 1
ATOM 2126 O O . ASN B 1 84 ? -6.936 33.156 7.905 1.00 74.10 84 ASN B O 1
ATOM 2131 N N . SER B 1 85 ? -6.229 31.752 6.286 1.00 71.57 85 SER B N 1
ATOM 2132 C CA . SER B 1 85 ? -7.188 30.693 6.590 1.00 69.95 85 SER B CA 1
ATOM 2133 C C . SER B 1 85 ? -6.575 29.707 7.590 1.00 66.50 85 SER B C 1
ATOM 2134 O O . SER B 1 85 ? -7.218 28.742 8.009 1.00 64.78 85 SER B O 1
ATOM 2137 N N . PHE B 1 86 ? -5.326 29.973 7.966 1.00 65.93 86 PHE B N 1
ATOM 2138 C CA . PHE B 1 86 ? -4.564 29.136 8.884 1.00 63.04 86 PHE B CA 1
ATOM 2139 C C . PHE B 1 86 ? -4.665 29.666 10.313 1.00 63.54 86 PHE B C 1
ATOM 2140 O O . PHE B 1 86 ? -4.472 30.861 10.561 1.00 65.82 86 PHE B O 1
ATOM 2148 N N . ASN B 1 87 ? -4.976 28.767 11.243 1.00 61.51 87 ASN B N 1
ATOM 2149 C CA . ASN B 1 87 ? -4.995 29.089 12.665 1.00 61.65 87 ASN B CA 1
ATOM 2150 C C . ASN B 1 87 ? -3.565 29.218 13.188 1.00 60.90 87 ASN B C 1
ATOM 2151 O O . ASN B 1 87 ? -2.788 28.263 13.129 1.00 58.50 87 ASN B O 1
ATOM 2156 N N . ASP B 1 88 ? -3.229 30.403 13.692 1.00 63.00 88 ASP B N 1
ATOM 2157 C CA . ASP B 1 88 ? -1.891 30.703 14.213 1.00 62.90 88 ASP B CA 1
ATOM 2158 C C . ASP B 1 88 ? -1.487 29.825 15.401 1.00 60.56 88 ASP B C 1
ATOM 2159 O O . ASP B 1 88 ? -0.297 29.654 15.669 1.00 59.73 88 ASP B O 1
ATOM 2164 N N . GLU B 1 89 ? -2.481 29.279 16.102 1.00 59.76 89 GLU B N 1
ATOM 2165 C CA . GLU B 1 89 ? -2.264 28.405 17.262 1.00 57.85 89 GLU B CA 1
ATOM 2166 C C . GLU B 1 89 ? -1.712 27.034 16.871 1.00 54.69 89 GLU B C 1
ATOM 2167 O O . GLU B 1 89 ? -1.028 26.387 17.671 1.00 53.35 89 GLU B O 1
ATOM 2173 N N . THR B 1 90 ? -2.029 26.598 15.651 1.00 53.72 90 THR B N 1
ATOM 2174 C CA . THR B 1 90 ? -1.658 25.273 15.144 1.00 50.82 90 THR B CA 1
ATOM 2175 C C . THR B 1 90 ? -0.152 25.002 15.208 1.00 49.65 90 THR B C 1
ATOM 2176 O O . THR B 1 90 ? 0.644 25.702 14.576 1.00 50.79 90 THR B O 1
ATOM 2180 N N . LYS B 1 91 ? 0.221 23.977 15.973 1.00 47.60 91 LYS B N 1
ATOM 2181 C CA . LYS B 1 91 ? 1.625 23.586 16.122 1.00 46.43 91 LYS B CA 1
ATOM 2182 C C . LYS B 1 91 ? 1.921 22.183 15.583 1.00 43.54 91 LYS B C 1
ATOM 2183 O O . LYS B 1 91 ? 3.082 21.775 15.512 1.00 42.76 91 LYS B O 1
ATOM 2189 N N . VAL B 1 92 ? 0.872 21.449 15.216 1.00 42.02 92 VAL B N 1
ATOM 2190 C CA . VAL B 1 92 ? 1.022 20.094 14.682 1.00 39.15 92 VAL B CA 1
ATOM 2191 C C . VAL B 1 92 ? 0.419 19.997 13.280 1.00 39.16 92 VAL B C 1
ATOM 2192 O O . VAL B 1 92 ? -0.734 20.385 13.064 1.00 40.00 92 VAL B O 1
ATOM 2196 N N . ILE B 1 93 ? 1.211 19.492 12.332 1.00 38.01 93 ILE B N 1
ATOM 2197 C CA . ILE B 1 93 ? 0.749 19.258 10.960 1.00 37.83 93 ILE B CA 1
ATOM 2198 C C . ILE B 1 93 ? 0.685 17.758 10.657 1.00 35.87 93 ILE B C 1
ATOM 2199 O O . ILE B 1 93 ? 1.689 17.051 10.763 1.00 34.77 93 ILE B O 1
ATOM 2204 N N . GLY B 1 94 ? -0.502 17.283 10.293 1.00 35.67 94 GLY B N 1
ATOM 2205 C CA . GLY B 1 94 ? -0.682 15.914 9.828 1.00 34.18 94 GLY B CA 1
ATOM 2206 C C . GLY B 1 94 ? -0.661 15.854 8.310 1.00 35.16 94 GLY B C 1
ATOM 2207 O O . GLY B 1 94 ? -1.122 16.780 7.636 1.00 36.87 94 GLY B O 1
ATOM 2208 N N . ILE B 1 95 ? -0.099 14.776 7.770 1.00 34.14 95 ILE B N 1
ATOM 2209 C CA . ILE B 1 95 ? -0.113 14.521 6.326 1.00 34.87 95 ILE B CA 1
ATOM 2210 C C . ILE B 1 95 ? -0.467 13.050 6.066 1.00 33.85 95 ILE B C 1
ATOM 2211 O O . ILE B 1 95 ? 0.268 12.146 6.468 1.00 32.14 95 ILE B O 1
ATOM 2216 N N . ASP B 1 96 ? -1.603 12.824 5.409 1.00 34.63 96 ASP B N 1
ATOM 2217 C CA . ASP B 1 96 ? -2.068 11.468 5.112 1.00 33.89 96 ASP B CA 1
ATOM 2218 C C . ASP B 1 96 ? -1.768 11.127 3.652 1.00 34.01 96 ASP B C 1
ATOM 2219 O O . ASP B 1 96 ? -1.580 12.026 2.833 1.00 35.49 96 ASP B O 1
ATOM 2224 N N . GLU B 1 97 ? -1.714 9.829 3.346 1.00 32.74 97 GLU B N 1
ATOM 2225 C CA . GLU B 1 97 ? -1.467 9.310 1.985 1.00 33.05 97 GLU B CA 1
ATOM 2226 C C . GLU B 1 97 ? -0.285 9.973 1.264 1.00 33.30 97 GLU B C 1
ATOM 2227 O O . GLU B 1 97 ? -0.360 10.279 0.072 1.00 34.21 97 GLU B O 1
ATOM 2233 N N . VAL B 1 98 ? 0.811 10.163 1.996 1.00 32.06 98 VAL B N 1
ATOM 2234 C CA . VAL B 1 98 ? 1.958 10.952 1.540 1.00 32.32 98 VAL B CA 1
ATOM 2235 C C . VAL B 1 98 ? 2.657 10.413 0.280 1.00 33.00 98 VAL B C 1
ATOM 2236 O O . VAL B 1 98 ? 3.326 11.167 -0.433 1.00 33.93 98 VAL B O 1
ATOM 2240 N N . GLN B 1 99 ? 2.497 9.118 0.008 1.00 32.31 99 GLN B N 1
ATOM 2241 C CA . GLN B 1 99 ? 3.135 8.481 -1.155 1.00 32.70 99 GLN B CA 1
ATOM 2242 C C . GLN B 1 99 ? 2.682 9.069 -2.504 1.00 34.91 99 GLN B C 1
ATOM 2243 O O . GLN B 1 99 ? 3.323 8.837 -3.532 1.00 35.47 99 GLN B O 1
ATOM 2249 N N . PHE B 1 100 ? 1.588 9.831 -2.489 1.00 36.13 100 PHE B N 1
ATOM 2250 C CA . PHE B 1 100 ? 1.055 10.454 -3.709 1.00 38.56 100 PHE B CA 1
ATOM 2251 C C . PHE B 1 100 ? 1.677 11.812 -4.055 1.00 40.22 100 PHE B C 1
ATOM 2252 O O . PHE B 1 100 ? 1.533 12.292 -5.183 1.00 42.12 100 PHE B O 1
ATOM 2260 N N . PHE B 1 101 ? 2.355 12.430 -3.088 1.00 39.52 101 PHE B N 1
ATOM 2261 C CA . PHE B 1 101 ? 3.137 13.645 -3.336 1.00 41.26 101 PHE B CA 1
ATOM 2262 C C . PHE B 1 101 ? 4.388 13.300 -4.141 1.00 41.72 101 PHE B C 1
ATOM 2263 O O . PHE B 1 101 ? 4.736 12.125 -4.266 1.00 40.54 101 PHE B O 1
ATOM 2271 N N . ASP B 1 102 ? 5.054 14.316 -4.691 1.00 43.64 102 ASP B N 1
ATOM 2272 C CA . ASP B 1 102 ? 6.388 14.127 -5.267 1.00 44.31 102 ASP B CA 1
ATOM 2273 C C . ASP B 1 102 ? 7.473 14.438 -4.226 1.00 43.72 102 ASP B C 1
ATOM 2274 O O . ASP B 1 102 ? 7.156 14.737 -3.070 1.00 42.59 102 ASP B O 1
ATOM 2279 N N . ASP B 1 103 ? 8.739 14.380 -4.644 1.00 44.44 103 ASP B N 1
ATOM 2280 C CA . ASP B 1 103 ? 9.895 14.586 -3.758 1.00 44.23 103 ASP B CA 1
ATOM 2281 C C . ASP B 1 103 ? 9.937 15.935 -3.035 1.00 44.70 103 ASP B C 1
ATOM 2282 O O . ASP B 1 103 ? 10.739 16.123 -2.117 1.00 44.29 103 ASP B O 1
ATOM 2287 N N . ARG B 1 104 ? 9.079 16.866 -3.445 1.00 45.84 104 ARG B N 1
ATOM 2288 C CA . ARG B 1 104 ? 9.035 18.207 -2.851 1.00 46.68 104 ARG B CA 1
ATOM 2289 C C . ARG B 1 104 ? 8.518 18.209 -1.407 1.00 44.56 104 ARG B C 1
ATOM 2290 O O . ARG B 1 104 ? 8.748 19.163 -0.664 1.00 45.15 104 ARG B O 1
ATOM 2298 N N . ILE B 1 105 ? 7.844 17.128 -1.017 1.00 42.15 105 ILE B N 1
ATOM 2299 C CA . ILE B 1 105 ? 7.316 16.971 0.341 1.00 40.12 105 ILE B CA 1
ATOM 2300 C C . ILE B 1 105 ? 8.424 16.898 1.407 1.00 39.41 105 ILE B C 1
ATOM 2301 O O . ILE B 1 105 ? 8.218 17.300 2.556 1.00 38.81 105 ILE B O 1
ATOM 2306 N N . CYS B 1 106 ? 9.596 16.404 1.012 1.00 39.61 106 CYS B N 1
ATOM 2307 C CA . CYS B 1 106 ? 10.725 16.244 1.931 1.00 38.95 106 CYS B CA 1
ATOM 2308 C C . CYS B 1 106 ? 11.212 17.585 2.465 1.00 40.03 106 CYS B C 1
ATOM 2309 O O . CYS B 1 106 ? 11.366 17.754 3.678 1.00 39.32 106 CYS B O 1
ATOM 2312 N N . GLU B 1 107 ? 11.437 18.535 1.559 1.00 41.73 107 GLU B N 1
ATOM 2313 C CA . GLU B 1 107 ? 11.843 19.883 1.944 1.00 43.15 107 GLU B CA 1
ATOM 2314 C C . GLU B 1 107 ? 10.783 20.559 2.813 1.00 42.74 107 GLU B C 1
ATOM 2315 O O . GLU B 1 107 ? 11.114 21.134 3.846 1.00 42.95 107 GLU B O 1
ATOM 2321 N N . VAL B 1 108 ? 9.520 20.469 2.394 1.00 42.28 108 VAL B N 1
ATOM 2322 C CA . VAL B 1 108 ? 8.386 21.027 3.142 1.00 42.10 108 VAL B CA 1
ATOM 2323 C C . VAL B 1 108 ? 8.332 20.486 4.574 1.00 40.38 108 VAL B C 1
ATOM 2324 O O . VAL B 1 108 ? 8.183 21.251 5.529 1.00 41.12 108 VAL B O 1
ATOM 2328 N N . ALA B 1 109 ? 8.452 19.168 4.713 1.00 38.21 109 ALA B N 1
ATOM 2329 C CA . ALA B 1 109 ? 8.424 18.525 6.026 1.00 36.60 109 ALA B CA 1
ATOM 2330 C C . ALA B 1 109 ? 9.608 18.950 6.898 1.00 36.95 109 ALA B C 1
ATOM 2331 O O . ALA B 1 109 ? 9.424 19.292 8.067 1.00 36.95 109 ALA B O 1
ATOM 2333 N N . ASN B 1 110 ? 10.811 18.943 6.327 1.00 37.71 110 ASN B N 1
ATOM 2334 C CA . ASN B 1 110 ? 12.003 19.400 7.048 1.00 38.60 110 ASN B CA 1
ATOM 2335 C C . ASN B 1 110 ? 11.934 20.860 7.480 1.00 40.52 110 ASN B C 1
ATOM 2336 O O . ASN B 1 110 ? 12.407 21.204 8.567 1.00 40.76 110 ASN B O 1
ATOM 2341 N N . ILE B 1 111 ? 11.349 21.705 6.629 1.00 41.95 111 ILE B N 1
ATOM 2342 C CA . ILE B 1 111 ? 11.188 23.134 6.923 1.00 44.09 111 ILE B CA 1
ATOM 2343 C C . ILE B 1 111 ? 10.274 23.344 8.135 1.00 43.53 111 ILE B C 1
ATOM 2344 O O . ILE B 1 111 ? 10.586 24.134 9.033 1.00 44.74 111 ILE B O 1
ATOM 2349 N N . LEU B 1 112 ? 9.156 22.626 8.160 1.00 42.02 112 LEU B N 1
ATOM 2350 C CA . LEU B 1 112 ? 8.214 22.711 9.272 1.00 41.56 112 LEU B CA 1
ATOM 2351 C C . LEU B 1 112 ? 8.863 22.284 10.589 1.00 40.83 112 LEU B C 1
ATOM 2352 O O . LEU B 1 112 ? 8.801 23.022 11.573 1.00 41.61 112 LEU B O 1
ATOM 2357 N N . ALA B 1 113 ? 9.493 21.107 10.593 1.00 39.41 113 ALA B N 1
ATOM 2358 C CA . ALA B 1 113 ? 10.247 20.620 11.756 1.00 39.07 113 ALA B CA 1
ATOM 2359 C C . ALA B 1 113 ? 11.293 21.634 12.251 1.00 41.21 113 ALA B C 1
ATOM 2360 O O . ALA B 1 113 ? 11.389 21.898 13.454 1.00 41.76 113 ALA B O 1
ATOM 2362 N N . GLU B 1 114 ? 12.054 22.212 11.321 1.00 42.99 114 GLU B N 1
ATOM 2363 C CA . GLU B 1 114 ? 13.078 23.207 11.658 1.00 45.25 114 GLU B CA 1
ATOM 2364 C C . GLU B 1 114 ? 12.471 24.481 12.240 1.00 47.00 114 GLU B C 1
ATOM 2365 O O . GLU B 1 114 ? 13.120 25.180 13.022 1.00 48.41 114 GLU B O 1
ATOM 2371 N N . ASN B 1 115 ? 11.232 24.778 11.852 1.00 47.12 115 ASN B N 1
ATOM 2372 C CA . ASN B 1 115 ? 10.550 25.990 12.300 1.00 49.00 115 ASN B CA 1
ATOM 2373 C C . ASN B 1 115 ? 9.530 25.778 13.421 1.00 47.99 115 ASN B C 1
ATOM 2374 O O . ASN B 1 115 ? 8.629 26.597 13.617 1.00 49.37 115 ASN B O 1
ATOM 2379 N N . GLY B 1 116 ? 9.681 24.678 14.154 1.00 45.74 116 GLY B N 1
ATOM 2380 C CA . GLY B 1 116 ? 8.948 24.481 15.399 1.00 45.03 116 GLY B CA 1
ATOM 2381 C C . GLY B 1 116 ? 7.716 23.599 15.359 1.00 43.26 116 GLY B C 1
ATOM 2382 O O . GLY B 1 116 ? 7.099 23.360 16.401 1.00 43.03 116 GLY B O 1
ATOM 2383 N N . PHE B 1 117 ? 7.351 23.115 14.172 1.00 42.15 117 PHE B N 1
ATOM 2384 C CA . PHE B 1 117 ? 6.175 22.252 14.028 1.00 40.33 117 PHE B CA 1
ATOM 2385 C C . PHE B 1 117 ? 6.509 20.798 14.323 1.00 37.97 117 PHE B C 1
ATOM 2386 O O . PHE B 1 117 ? 7.644 20.360 14.126 1.00 37.58 117 PHE B O 1
ATOM 2394 N N . VAL B 1 118 ? 5.516 20.058 14.805 1.00 36.68 118 VAL B N 1
ATOM 2395 C CA . VAL B 1 118 ? 5.574 18.600 14.808 1.00 34.55 118 VAL B CA 1
ATOM 2396 C C . VAL B 1 118 ? 4.810 18.142 13.566 1.00 33.98 118 VAL B C 1
ATOM 2397 O O . VAL B 1 118 ? 3.662 18.538 13.354 1.00 34.18 118 VAL B O 1
ATOM 2401 N N . VAL B 1 119 ? 5.472 17.345 12.730 1.00 33.23 119 VAL B N 1
ATOM 2402 C CA . VAL B 1 119 ? 4.870 16.851 11.492 1.00 32.70 119 VAL B CA 1
ATOM 2403 C C . VAL B 1 119 ? 4.651 15.343 11.595 1.00 30.84 119 VAL B C 1
ATOM 2404 O O . VAL B 1 119 ? 5.604 14.576 11.758 1.00 29.87 119 VAL B O 1
ATOM 2408 N N . ILE B 1 120 ? 3.387 14.929 11.531 1.00 30.41 120 ILE B N 1
ATOM 2409 C CA . ILE B 1 120 ? 3.033 13.516 11.667 1.00 29.10 120 ILE B CA 1
ATOM 2410 C C . ILE B 1 120 ? 2.534 13.011 10.327 1.00 29.10 120 ILE B C 1
ATOM 2411 O O . ILE B 1 120 ? 1.473 13.421 9.844 1.00 29.81 120 ILE B O 1
ATOM 2416 N N . ILE B 1 121 ? 3.309 12.108 9.741 1.00 28.28 121 ILE B N 1
ATOM 2417 C CA . ILE B 1 121 ? 3.091 11.683 8.365 1.00 28.56 121 ILE B CA 1
ATOM 2418 C C . ILE B 1 121 ? 2.697 10.212 8.292 1.00 27.26 121 ILE B C 1
ATOM 2419 O O . ILE B 1 121 ? 3.218 9.380 9.026 1.00 25.87 121 ILE B O 1
ATOM 2424 N N . SER B 1 122 ? 1.762 9.919 7.396 1.00 27.74 122 SER B N 1
ATOM 2425 C CA . SER B 1 122 ? 1.306 8.564 7.151 1.00 27.22 122 SER B CA 1
ATOM 2426 C C . SER B 1 122 ? 1.346 8.259 5.651 1.00 27.64 122 SER B C 1
ATOM 2427 O O . SER B 1 122 ? 0.907 9.071 4.833 1.00 28.80 122 SER B O 1
ATOM 2430 N N . GLY B 1 123 ? 1.871 7.087 5.299 1.00 27.23 123 GLY B N 1
ATOM 2431 C CA . GLY B 1 123 ? 1.899 6.645 3.905 1.00 27.84 123 GLY B CA 1
ATOM 2432 C C . GLY B 1 123 ? 2.391 5.225 3.696 1.00 27.10 123 GLY B C 1
ATOM 2433 O O . GLY B 1 123 ? 3.042 4.652 4.568 1.00 26.20 123 GLY B O 1
ATOM 2434 N N . LEU B 1 124 ? 2.077 4.667 2.527 1.00 27.65 124 LEU B N 1
ATOM 2435 C CA . LEU B 1 124 ? 2.543 3.342 2.124 1.00 27.18 124 LEU B CA 1
ATOM 2436 C C . LEU B 1 124 ? 4.036 3.363 1.855 1.00 27.39 124 LEU B C 1
ATOM 2437 O O . LEU B 1 124 ? 4.530 4.258 1.159 1.00 28.46 124 LEU B O 1
ATOM 2442 N N . ASP B 1 125 ? 4.753 2.379 2.395 1.00 26.37 125 ASP B N 1
ATOM 2443 C CA . ASP B 1 125 ? 6.183 2.269 2.136 1.00 26.59 125 ASP B CA 1
ATOM 2444 C C . ASP B 1 125 ? 6.493 1.620 0.781 1.00 27.07 125 ASP B C 1
ATOM 2445 O O . ASP B 1 125 ? 7.508 1.935 0.167 1.00 27.42 125 ASP B O 1
ATOM 2450 N N . LYS B 1 126 ? 5.617 0.728 0.320 1.00 26.28 126 LYS B N 1
ATOM 2451 C CA . LYS B 1 126 ? 5.822 0.036 -0.951 1.00 27.31 126 LYS B CA 1
ATOM 2452 C C . LYS B 1 126 ? 4.608 0.160 -1.855 1.00 27.63 126 LYS B C 1
ATOM 2453 O O . LYS B 1 126 ? 3.471 0.161 -1.377 1.00 27.19 126 LYS B O 1
ATOM 2459 N N . ASN B 1 127 ? 4.849 0.250 -3.161 1.00 28.49 127 ASN B N 1
ATOM 2460 C CA . ASN B 1 127 ? 3.773 0.070 -4.130 1.00 29.01 127 ASN B CA 1
ATOM 2461 C C . ASN B 1 127 ? 3.525 -1.428 -4.354 1.00 28.89 127 ASN B C 1
ATOM 2462 O O . ASN B 1 127 ? 4.157 -2.263 -3.698 1.00 28.02 127 ASN B O 1
ATOM 2467 N N . PHE B 1 128 ? 2.620 -1.760 -5.272 1.00 29.53 128 PHE B N 1
ATOM 2468 C CA . PHE B 1 128 ? 2.249 -3.153 -5.554 1.00 29.43 128 PHE B CA 1
ATOM 2469 C C . PHE B 1 128 ? 3.429 -4.034 -5.988 1.00 29.94 128 PHE B C 1
ATOM 2470 O O . PHE B 1 128 ? 3.368 -5.263 -5.885 1.00 29.85 128 PHE B O 1
ATOM 2478 N N . LYS B 1 129 ? 4.495 -3.401 -6.471 1.00 30.46 129 LYS B N 1
ATOM 2479 C CA . LYS B 1 129 ? 5.682 -4.113 -6.941 1.00 31.12 129 LYS B CA 1
ATOM 2480 C C . LYS B 1 129 ? 6.606 -4.488 -5.787 1.00 29.98 129 LYS B C 1
ATOM 2481 O O . LYS B 1 129 ? 7.551 -5.268 -5.962 1.00 30.35 129 LYS B O 1
ATOM 2487 N N . GLY B 1 130 ? 6.330 -3.930 -4.610 1.00 28.62 130 GLY B N 1
ATOM 2488 C CA . GLY B 1 130 ? 7.179 -4.121 -3.446 1.00 27.94 130 GLY B CA 1
ATOM 2489 C C . GLY B 1 130 ? 8.315 -3.119 -3.388 1.00 28.52 130 GLY B C 1
ATOM 2490 O O . GLY B 1 130 ? 9.170 -3.207 -2.516 1.00 28.12 130 GLY B O 1
ATOM 2491 N N . GLU B 1 131 ? 8.314 -2.164 -4.318 1.00 29.79 131 GLU B N 1
ATOM 2492 C CA . GLU B 1 131 ? 9.349 -1.135 -4.415 1.00 30.42 131 GLU B CA 1
ATOM 2493 C C . GLU B 1 131 ? 8.901 0.134 -3.682 1.00 30.11 131 GLU B C 1
ATOM 2494 O O . GLU B 1 131 ? 7.700 0.312 -3.462 1.00 29.68 131 GLU B O 1
ATOM 2500 N N . PRO B 1 132 ? 9.852 1.020 -3.303 1.00 30.44 132 PRO B N 1
ATOM 2501 C CA . PRO B 1 132 ? 9.485 2.247 -2.581 1.00 30.33 132 PRO B CA 1
ATOM 2502 C C . PRO B 1 132 ? 8.420 3.062 -3.318 1.00 31.27 132 PRO B C 1
ATOM 2503 O O . PRO B 1 132 ? 8.552 3.310 -4.517 1.00 32.38 132 PRO B O 1
ATOM 2507 N N . PHE B 1 133 ? 7.367 3.450 -2.598 1.00 30.72 133 PHE B N 1
ATOM 2508 C CA . PHE B 1 133 ? 6.247 4.188 -3.178 1.00 31.98 133 PHE B CA 1
ATOM 2509 C C . PHE B 1 133 ? 6.564 5.686 -3.247 1.00 33.49 133 PHE B C 1
ATOM 2510 O O . PHE B 1 133 ? 6.504 6.387 -2.243 1.00 32.71 133 PHE B O 1
ATOM 2518 N N . GLY B 1 134 ? 6.894 6.166 -4.440 1.00 35.99 134 GLY B N 1
ATOM 2519 C CA . GLY B 1 134 ? 7.150 7.589 -4.664 1.00 38.28 134 GLY B CA 1
ATOM 2520 C C . GLY B 1 134 ? 8.267 8.153 -3.803 1.00 38.60 134 GLY B C 1
ATOM 2521 O O . GLY B 1 134 ? 9.375 7.614 -3.802 1.00 38.48 134 GLY B O 1
ATOM 2522 N N . PRO B 1 135 ? 7.973 9.230 -3.043 1.00 39.22 135 PRO B N 1
ATOM 2523 C CA . PRO B 1 135 ? 8.991 9.957 -2.285 1.00 39.50 135 PRO B CA 1
ATOM 2524 C C . PRO B 1 135 ? 9.341 9.376 -0.911 1.00 37.88 135 PRO B C 1
ATOM 2525 O O . PRO B 1 135 ? 10.279 9.869 -0.277 1.00 38.01 135 PRO B O 1
ATOM 2529 N N . ILE B 1 136 ? 8.617 8.344 -0.466 1.00 36.54 136 ILE B N 1
ATOM 2530 C CA . ILE B 1 136 ? 8.713 7.863 0.927 1.00 34.97 136 ILE B CA 1
ATOM 2531 C C . ILE B 1 136 ? 10.091 7.368 1.377 1.00 34.59 136 ILE B C 1
ATOM 2532 O O . ILE B 1 136 ? 10.408 7.424 2.568 1.00 33.78 136 ILE B O 1
ATOM 2537 N N . ALA B 1 137 ? 10.903 6.883 0.436 1.00 35.17 137 ALA B N 1
ATOM 2538 C CA . ALA B 1 137 ? 12.247 6.404 0.762 1.00 35.02 137 ALA B CA 1
ATOM 2539 C C . ALA B 1 137 ? 13.056 7.502 1.464 1.00 35.55 137 ALA B C 1
ATOM 2540 O O . ALA B 1 137 ? 13.592 7.288 2.558 1.00 35.07 137 ALA B O 1
ATOM 2542 N N . LYS B 1 138 ? 13.111 8.682 0.851 1.00 36.80 138 LYS B N 1
ATOM 2543 C CA . LYS B 1 138 ? 13.782 9.837 1.453 1.00 37.91 138 LYS B CA 1
ATOM 2544 C C . LYS B 1 138 ? 13.159 10.250 2.789 1.00 36.73 138 LYS B C 1
ATOM 2545 O O . LYS B 1 138 ? 13.881 10.536 3.750 1.00 36.65 138 LYS B O 1
ATOM 2551 N N . LEU B 1 139 ? 11.824 10.270 2.843 1.00 35.81 139 LEU B N 1
ATOM 2552 C CA . LEU B 1 139 ? 11.086 10.632 4.056 1.00 34.73 139 LEU B CA 1
ATOM 2553 C C . LEU B 1 139 ? 11.515 9.813 5.266 1.00 33.48 139 LEU B C 1
ATOM 2554 O O . LEU B 1 139 ? 11.658 10.354 6.364 1.00 33.42 139 LEU B O 1
ATOM 2559 N N . PHE B 1 140 ? 11.709 8.509 5.057 1.00 32.14 140 PHE B N 1
ATOM 2560 C CA . PHE B 1 140 ? 12.230 7.615 6.085 1.00 31.18 140 PHE B CA 1
ATOM 2561 C C . PHE B 1 140 ? 13.483 8.192 6.750 1.00 31.67 140 PHE B C 1
ATOM 2562 O O . PHE B 1 140 ? 13.627 8.160 7.978 1.00 31.19 140 PHE B O 1
ATOM 2570 N N . THR B 1 141 ? 14.389 8.711 5.925 1.00 32.60 141 THR B N 1
ATOM 2571 C CA . THR B 1 141 ? 15.673 9.212 6.403 1.00 33.53 141 THR B CA 1
ATOM 2572 C C . THR B 1 141 ? 15.469 10.466 7.251 1.00 33.69 141 THR B C 1
ATOM 2573 O O . THR B 1 141 ? 16.056 10.600 8.328 1.00 33.82 141 THR B O 1
ATOM 2577 N N . TYR B 1 142 ? 14.616 11.368 6.768 1.00 33.70 142 TYR B N 1
ATOM 2578 C CA . TYR B 1 142 ? 14.362 12.645 7.439 1.00 34.09 142 TYR B CA 1
ATOM 2579 C C . TYR B 1 142 ? 13.507 12.555 8.712 1.00 32.95 142 TYR B C 1
ATOM 2580 O O . TYR B 1 142 ? 13.517 13.479 9.531 1.00 33.37 142 TYR B O 1
ATOM 2589 N N . ALA B 1 143 ? 12.785 11.443 8.873 1.00 31.08 143 ALA B N 1
ATOM 2590 C CA . ALA B 1 143 ? 11.886 11.242 10.013 1.00 30.32 143 ALA B CA 1
ATOM 2591 C C . ALA B 1 143 ? 12.660 10.974 11.306 1.00 30.53 143 ALA B C 1
ATOM 2592 O O . ALA B 1 143 ? 13.593 10.162 11.324 1.00 30.35 143 ALA B O 1
ATOM 2594 N N . ASP B 1 144 ? 12.278 11.662 12.378 1.00 30.83 144 ASP B N 1
ATOM 2595 C CA . ASP B 1 144 ? 12.895 11.439 13.688 1.00 31.31 144 ASP B CA 1
ATOM 2596 C C . ASP B 1 144 ? 12.460 10.086 14.239 1.00 30.32 144 ASP B C 1
ATOM 2597 O O . ASP B 1 144 ? 13.272 9.308 14.760 1.00 30.57 144 ASP B O 1
ATOM 2602 N N . LYS B 1 145 ? 11.168 9.816 14.099 1.00 29.48 145 LYS B N 1
ATOM 2603 C CA 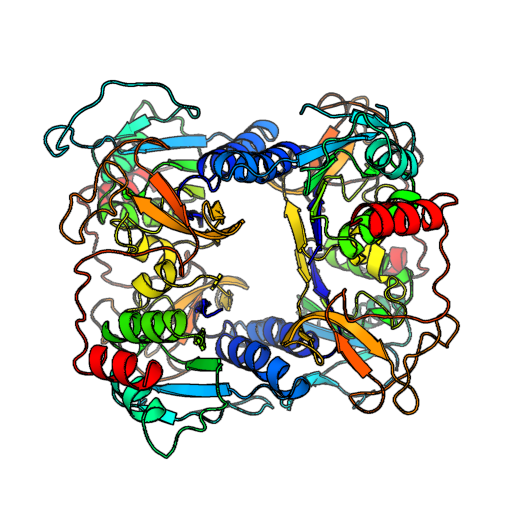. LYS B 1 145 ? 10.539 8.641 14.667 1.00 29.06 145 LYS B CA 1
ATOM 2604 C C . LYS B 1 145 ? 9.840 7.898 13.530 1.00 27.63 145 LYS B C 1
ATOM 2605 O O . LYS B 1 145 ? 9.105 8.499 12.755 1.00 27.79 145 LYS B O 1
ATOM 2611 N N . ILE B 1 146 ? 10.105 6.596 13.421 1.00 26.62 146 ILE B N 1
ATOM 2612 C CA . ILE B 1 146 ? 9.502 5.756 12.392 1.00 25.55 146 ILE B CA 1
ATOM 2613 C C . ILE B 1 146 ? 8.718 4.637 13.058 1.00 24.87 146 ILE B C 1
ATOM 2614 O O . ILE B 1 146 ? 9.228 3.965 13.966 1.00 24.32 146 ILE B O 1
ATOM 2619 N N . THR B 1 147 ? 7.468 4.472 12.634 1.00 24.14 147 THR B N 1
ATOM 2620 C CA . THR B 1 147 ? 6.657 3.344 13.066 1.00 23.67 147 THR B CA 1
ATOM 2621 C C . THR B 1 147 ? 6.235 2.562 11.832 1.00 23.19 147 THR B C 1
ATOM 2622 O O . THR B 1 147 ? 5.378 3.008 11.080 1.00 23.23 147 THR B O 1
ATOM 2626 N N . LYS B 1 148 ? 6.843 1.403 11.627 1.00 22.58 148 LYS B N 1
ATOM 2627 C CA . LYS B 1 148 ? 6.426 0.523 10.550 1.00 22.78 148 LYS B CA 1
ATOM 2628 C C . LYS B 1 148 ? 5.402 -0.476 11.086 1.00 22.48 148 LYS B C 1
ATOM 2629 O O . LYS B 1 148 ? 5.723 -1.338 11.896 1.00 22.85 148 LYS B O 1
ATOM 2635 N N . LEU B 1 149 ? 4.160 -0.327 10.641 1.00 22.44 149 LEU B N 1
ATOM 2636 C CA . LEU B 1 149 ? 3.068 -1.182 11.076 1.00 22.27 149 LEU B CA 1
ATOM 2637 C C . LEU B 1 149 ? 2.960 -2.404 10.177 1.00 22.13 149 LEU B C 1
ATOM 2638 O O . LEU B 1 149 ? 3.328 -2.357 9.002 1.00 22.12 149 LEU B O 1
ATOM 2643 N N . THR B 1 150 ? 2.457 -3.501 10.733 1.00 21.97 150 THR B N 1
ATOM 2644 C CA . THR B 1 150 ? 2.210 -4.718 9.965 1.00 21.88 150 THR B CA 1
ATOM 2645 C C . THR B 1 150 ? 0.710 -4.960 9.825 1.00 22.06 150 THR B C 1
ATOM 2646 O O . THR B 1 150 ? -0.069 -4.588 10.705 1.00 22.12 150 THR B O 1
ATOM 2650 N N . ALA B 1 151 ? 0.319 -5.570 8.710 1.00 24.66 151 ALA B N 1
ATOM 2651 C CA . ALA B 1 151 ? -1.022 -6.110 8.527 1.00 25.25 151 ALA B CA 1
ATOM 2652 C C . ALA B 1 151 ? -0.982 -7.622 8.788 1.00 25.65 151 ALA B C 1
ATOM 2653 O O . ALA B 1 151 ? 0.026 -8.143 9.269 1.00 25.55 151 ALA B O 1
ATOM 2655 N N . ILE B 1 152 ? -2.072 -8.323 8.487 1.00 26.65 152 ILE B N 1
ATOM 2656 C CA . ILE B 1 152 ? -2.090 -9.784 8.589 1.00 27.69 152 ILE B CA 1
ATOM 2657 C C . ILE B 1 152 ? -2.148 -10.377 7.186 1.00 28.21 152 ILE B C 1
ATOM 2658 O O . ILE B 1 152 ? -3.001 -9.985 6.382 1.00 28.38 152 ILE B O 1
ATOM 2663 N N . CYS B 1 153 ? -1.241 -11.312 6.896 1.00 28.76 153 CYS B N 1
ATOM 2664 C CA . CYS B 1 153 ? -1.192 -11.942 5.576 1.00 30.14 153 CYS B CA 1
ATOM 2665 C C . CYS B 1 153 ? -2.504 -12.635 5.246 1.00 32.77 153 CYS B C 1
ATOM 2666 O O . CYS B 1 153 ? -3.015 -13.444 6.026 1.00 34.30 153 CYS B O 1
ATOM 2669 N N . ASN B 1 154 ? -3.037 -12.297 4.077 1.00 33.58 154 ASN B N 1
ATOM 2670 C CA . ASN B 1 154 ? -4.298 -12.839 3.596 1.00 36.52 154 ASN B CA 1
ATOM 2671 C C . ASN B 1 154 ? -4.216 -14.335 3.306 1.00 39.40 154 ASN B C 1
ATOM 2672 O O . ASN B 1 154 ? -5.238 -15.024 3.260 1.00 42.08 154 ASN B O 1
ATOM 2677 N N . GLU B 1 155 ? -2.994 -14.831 3.125 1.00 39.12 155 GLU B N 1
ATOM 2678 C CA . GLU B 1 155 ? -2.775 -16.221 2.745 1.00 42.17 155 GLU B CA 1
ATOM 2679 C C . GLU B 1 155 ? -2.366 -17.137 3.894 1.00 42.93 155 GLU B C 1
ATOM 2680 O O . GLU B 1 155 ? -2.794 -18.288 3.928 1.00 46.38 155 GLU B O 1
ATOM 2686 N N . CYS B 1 156 ? -1.558 -16.642 4.831 1.00 40.22 156 CYS B N 1
ATOM 2687 C CA . CYS B 1 156 ? -1.052 -17.494 5.916 1.00 41.29 156 CYS B CA 1
ATOM 2688 C C . CYS B 1 156 ? -1.234 -16.964 7.341 1.00 39.90 156 CYS B C 1
ATOM 2689 O O . CYS B 1 156 ? -0.982 -17.686 8.308 1.00 41.14 156 CYS B O 1
ATOM 2692 N N . GLY B 1 157 ? -1.645 -15.707 7.471 1.00 37.60 157 GLY B N 1
ATOM 2693 C CA . GLY B 1 157 ? -1.856 -15.102 8.788 1.00 36.62 157 GLY B CA 1
ATOM 2694 C C . GLY B 1 157 ? -0.624 -14.561 9.501 1.00 34.94 157 GLY B C 1
ATOM 2695 O O . GLY B 1 157 ? -0.737 -14.016 10.598 1.00 34.40 157 GLY B O 1
ATOM 2696 N N . ALA B 1 158 ? 0.553 -14.712 8.895 1.00 34.71 158 ALA B N 1
ATOM 2697 C CA . ALA B 1 158 ? 1.785 -14.111 9.421 1.00 33.61 158 ALA B CA 1
ATOM 2698 C C . ALA B 1 158 ? 1.726 -12.590 9.310 1.00 31.30 158 ALA B C 1
ATOM 2699 O O . ALA B 1 158 ? 0.809 -12.047 8.694 1.00 30.96 158 ALA B O 1
ATOM 2701 N N . GLU B 1 159 ? 2.696 -11.908 9.914 1.00 30.48 159 GLU B N 1
ATOM 2702 C CA . GLU B 1 159 ? 2.820 -10.460 9.756 1.00 29.03 159 GLU B CA 1
ATOM 2703 C C . GLU B 1 159 ? 2.973 -10.120 8.275 1.00 27.63 159 GLU B C 1
ATOM 2704 O O . GLU B 1 159 ? 3.806 -10.699 7.568 1.00 27.67 159 GLU B O 1
ATOM 2710 N N . ALA B 1 160 ? 2.126 -9.206 7.808 1.00 26.15 160 ALA B N 1
ATOM 2711 C CA . ALA B 1 160 ? 2.147 -8.790 6.418 1.00 25.03 160 ALA B CA 1
ATOM 2712 C C . ALA B 1 160 ? 2.904 -7.477 6.291 1.00 24.01 160 ALA B C 1
ATOM 2713 O O . ALA B 1 160 ? 2.688 -6.541 7.057 1.00 23.74 160 ALA B O 1
ATOM 2715 N N . THR B 1 161 ? 3.799 -7.436 5.312 1.00 23.65 161 THR B N 1
ATOM 2716 C CA . THR B 1 161 ? 4.700 -6.316 5.090 1.00 23.09 161 THR B CA 1
ATOM 2717 C C . THR B 1 161 ? 4.503 -5.710 3.699 1.00 22.78 161 THR B C 1
ATOM 2718 O O . THR B 1 161 ? 5.001 -4.624 3.406 1.00 22.65 161 THR B O 1
ATOM 2722 N N . HIS B 1 162 ? 3.757 -6.415 2.854 1.00 22.94 162 HIS B N 1
ATOM 2723 C CA . HIS B 1 162 ? 3.600 -6.041 1.450 1.00 23.08 162 HIS B CA 1
ATOM 2724 C C . HIS B 1 162 ? 2.134 -5.885 1.061 1.00 23.71 162 HIS B C 1
ATOM 2725 O O . HIS B 1 162 ? 1.254 -6.517 1.657 1.00 24.25 162 HIS B O 1
ATOM 2732 N N . SER B 1 163 ? 1.882 -5.046 0.055 1.00 24.25 163 SER B N 1
ATOM 2733 C CA . SER B 1 163 ? 0.568 -4.967 -0.595 1.00 25.25 163 SER B CA 1
ATOM 2734 C C . SER B 1 163 ? 0.638 -5.686 -1.936 1.00 26.73 163 SER B C 1
ATOM 2735 O O . SER B 1 163 ? 1.560 -5.454 -2.723 1.00 27.39 163 SER B O 1
ATOM 2738 N N . LEU B 1 164 ? -0.329 -6.570 -2.178 1.00 28.36 164 LEU B N 1
ATOM 2739 C CA . LEU B 1 164 ? -0.428 -7.329 -3.417 1.00 30.19 164 LEU B CA 1
ATOM 2740 C C . LEU B 1 164 ? -1.666 -6.931 -4.230 1.00 32.03 164 LEU B C 1
ATOM 2741 O O . LEU B 1 164 ? -2.776 -6.911 -3.703 1.00 32.48 164 LEU B O 1
ATOM 2746 N N . ARG B 1 165 ? -1.468 -6.620 -5.511 1.00 33.07 165 ARG B N 1
ATOM 2747 C CA . ARG B 1 165 ? -2.575 -6.309 -6.418 1.00 35.64 165 ARG B CA 1
ATOM 2748 C C . ARG B 1 165 ? -2.929 -7.517 -7.288 1.00 38.70 165 ARG B C 1
ATOM 2749 O O . ARG B 1 165 ? -2.049 -8.217 -7.798 1.00 38.98 165 ARG B O 1
ATOM 2757 N N . LYS B 1 166 ? -4.228 -7.750 -7.431 1.00 41.64 166 LYS B N 1
ATOM 2758 C CA . LYS B 1 166 ? -4.763 -8.766 -8.321 1.00 45.67 166 LYS B CA 1
ATOM 2759 C C . LYS B 1 166 ? -5.962 -8.181 -9.063 1.00 48.82 166 LYS B C 1
ATOM 2760 O O . LYS B 1 166 ? -6.776 -7.479 -8.464 1.00 48.68 166 LYS B O 1
ATOM 2766 N N . ILE B 1 167 ? -6.055 -8.456 -10.364 1.00 52.13 167 ILE B N 1
ATOM 2767 C CA . ILE B 1 167 ? -7.088 -7.847 -11.217 1.00 55.88 167 ILE B CA 1
ATOM 2768 C C . ILE B 1 167 ? -8.273 -8.772 -11.512 1.00 60.54 167 ILE B C 1
ATOM 2769 O O . ILE B 1 167 ? -9.422 -8.327 -11.521 1.00 63.06 167 ILE B O 1
ATOM 2774 N N . ASP B 1 168 ? -8.001 -10.047 -11.767 1.00 62.53 168 ASP B N 1
ATOM 2775 C CA . ASP B 1 168 ? -9.071 -11.005 -12.043 1.00 67.59 168 ASP B CA 1
ATOM 2776 C C . ASP B 1 168 ? -8.658 -12.375 -11.518 1.00 68.06 168 ASP B C 1
ATOM 2777 O O . ASP B 1 168 ? -8.774 -13.392 -12.214 1.00 72.24 168 ASP B O 1
ATOM 2782 N N . GLY B 1 169 ? -8.178 -12.385 -10.277 1.00 64.18 169 GLY B N 1
ATOM 2783 C CA . GLY B 1 169 ? -7.515 -13.552 -9.707 1.00 63.79 169 GLY B CA 1
ATOM 2784 C C . GLY B 1 169 ? -6.034 -13.553 -10.044 1.00 61.08 169 GLY B C 1
ATOM 2785 O O . GLY B 1 169 ? -5.231 -14.154 -9.332 1.00 59.67 169 GLY B O 1
ATOM 2786 N N . LYS B 1 170 ? -5.682 -12.875 -11.135 1.00 60.92 170 LYS B N 1
ATOM 2787 C CA . LYS B 1 170 ? -4.303 -12.780 -11.607 1.00 58.99 170 LYS B CA 1
ATOM 2788 C C . LYS B 1 170 ? -3.525 -11.691 -10.893 1.00 53.79 170 LYS B C 1
ATOM 2789 O O . LYS B 1 170 ? -4.033 -10.590 -10.700 1.00 52.28 170 LYS B O 1
ATOM 2795 N N . HIS B 1 171 ? -2.285 -12.005 -10.521 1.00 51.59 171 HIS B N 1
ATOM 2796 C CA . HIS B 1 171 ? -1.365 -11.026 -9.939 1.00 47.45 171 HIS B CA 1
ATOM 2797 C C . HIS B 1 171 ? -1.055 -9.917 -10.937 1.00 46.67 171 HIS B C 1
ATOM 2798 O O . HIS B 1 171 ? -1.050 -10.147 -12.145 1.00 49.23 171 HIS B O 1
ATOM 2805 N N . ALA B 1 172 ? -0.783 -8.719 -10.429 1.00 43.34 172 ALA B N 1
ATOM 2806 C CA . ALA B 1 172 ? -0.409 -7.601 -11.286 1.00 42.63 172 ALA B CA 1
ATOM 2807 C C . ALA B 1 172 ? 1.015 -7.785 -11.794 1.00 42.23 172 ALA B C 1
ATOM 2808 O O . ALA B 1 172 ? 1.894 -8.239 -11.059 1.00 40.49 172 ALA B O 1
ATOM 2810 N N . ASP B 1 173 ? 1.217 -7.444 -13.063 1.00 43.79 173 ASP B N 1
ATOM 2811 C CA . ASP B 1 173 ? 2.515 -7.523 -13.722 1.00 44.11 173 ASP B CA 1
ATOM 2812 C C . ASP B 1 173 ? 3.394 -6.379 -13.244 1.00 41.44 173 ASP B C 1
ATOM 2813 O O . ASP B 1 173 ? 2.894 -5.303 -12.928 1.00 40.03 173 ASP B O 1
ATOM 2818 N N . TYR B 1 174 ? 4.702 -6.618 -13.206 1.00 41.26 174 TYR B N 1
ATOM 2819 C CA . TYR B 1 174 ? 5.683 -5.602 -12.823 1.00 39.58 174 TYR B CA 1
ATOM 2820 C C . TYR B 1 174 ? 5.484 -4.242 -13.505 1.00 39.99 174 TYR B C 1
ATOM 2821 O O . TYR B 1 174 ? 5.628 -3.200 -12.863 1.00 38.27 174 TYR B O 1
ATOM 2830 N N . ASN B 1 175 ? 5.150 -4.259 -14.795 1.00 42.47 175 ASN B N 1
ATOM 2831 C CA . ASN B 1 175 ? 5.040 -3.024 -15.578 1.00 43.78 175 ASN B CA 1
ATOM 2832 C C . ASN B 1 175 ? 3.653 -2.376 -15.619 1.00 44.15 175 ASN B C 1
ATOM 2833 O O . ASN B 1 175 ? 3.418 -1.453 -16.402 1.00 45.56 175 ASN B O 1
ATOM 2838 N N . ASP B 1 176 ? 2.747 -2.849 -14.766 1.00 43.16 176 ASP B N 1
ATOM 2839 C CA . ASP B 1 176 ? 1.434 -2.228 -14.631 1.00 43.74 176 ASP B CA 1
ATOM 2840 C C . ASP B 1 176 ? 1.572 -0.872 -13.934 1.00 42.28 176 ASP B C 1
ATOM 2841 O O . ASP B 1 176 ? 2.599 -0.591 -13.303 1.00 40.76 176 ASP B O 1
ATOM 2846 N N . ASP B 1 177 ? 0.544 -0.037 -14.060 1.00 43.39 177 ASP B N 1
ATOM 2847 C CA . ASP B 1 177 ? 0.575 1.335 -13.547 1.00 43.05 177 ASP B CA 1
ATOM 2848 C C . ASP B 1 177 ? 0.643 1.390 -12.013 1.00 40.50 177 ASP B C 1
ATOM 2849 O O . ASP B 1 177 ? 0.042 0.557 -11.329 1.00 39.66 177 ASP B O 1
ATOM 2854 N N . ILE B 1 178 ? 1.386 2.362 -11.481 1.00 39.81 178 ILE B N 1
ATOM 2855 C CA . ILE B 1 178 ? 1.590 2.465 -10.027 1.00 37.90 178 ILE B CA 1
ATOM 2856 C C . ILE B 1 178 ? 0.323 2.929 -9.302 1.00 38.38 178 ILE B C 1
ATOM 2857 O O . ILE B 1 178 ? -0.170 2.238 -8.403 1.00 37.12 178 ILE B O 1
ATOM 2862 N N . VAL B 1 179 ? -0.182 4.103 -9.679 1.00 40.40 179 VAL B N 1
ATOM 2863 C CA . VAL B 1 179 ? -1.380 4.645 -9.050 1.00 41.50 179 VAL B CA 1
ATOM 2864 C C . VAL B 1 179 ? -2.606 3.939 -9.617 1.00 42.82 179 VAL B C 1
ATOM 2865 O O . VAL B 1 179 ? -2.894 4.025 -10.808 1.00 44.90 179 VAL B O 1
ATOM 2869 N N . LYS B 1 180 ? -3.280 3.197 -8.746 1.00 42.01 180 LYS B N 1
ATOM 2870 C CA . LYS B 1 180 ? -4.579 2.606 -9.029 1.00 43.78 180 LYS B CA 1
ATOM 2871 C C . LYS B 1 180 ? -5.353 2.606 -7.719 1.00 43.30 180 LYS B C 1
ATOM 2872 O O . LYS B 1 180 ? -5.104 1.779 -6.834 1.00 41.16 180 LYS B O 1
ATOM 2878 N N . ILE B 1 181 ? -6.267 3.564 -7.596 1.00 45.81 181 ILE B N 1
ATOM 2879 C CA . ILE B 1 181 ? -7.043 3.767 -6.377 1.00 46.24 181 ILE B CA 1
ATOM 2880 C C . ILE B 1 181 ? -8.050 2.626 -6.199 1.00 47.03 181 ILE B C 1
ATOM 2881 O O . ILE B 1 181 ? -8.744 2.247 -7.146 1.00 48.94 181 ILE B O 1
ATOM 2886 N N . GLY B 1 182 ? -8.104 2.071 -4.989 1.00 45.47 182 GLY B N 1
ATOM 2887 C CA . GLY B 1 182 ? -9.039 0.993 -4.678 1.00 46.88 182 GLY B CA 1
ATOM 2888 C C . GLY B 1 182 ? -8.757 0.259 -3.380 1.00 44.73 182 GLY B C 1
ATOM 2889 O O . GLY B 1 182 ? -7.721 0.469 -2.739 1.00 42.25 182 GLY B O 1
ATOM 2890 N N . CYS B 1 183 ? -9.680 -0.621 -3.005 1.00 46.40 183 CYS B N 1
ATOM 2891 C CA . CYS B 1 183 ? -9.556 -1.381 -1.772 1.00 44.87 183 CYS B CA 1
ATOM 2892 C C . CYS B 1 183 ? -9.386 -2.879 -2.039 1.00 44.09 183 CYS B C 1
ATOM 2893 O O . CYS B 1 183 ? -8.567 -3.270 -2.873 1.00 42.85 183 CYS B O 1
ATOM 2896 N N . GLN B 1 184 ? -10.162 -3.705 -1.340 1.00 45.16 184 GLN B N 1
ATOM 2897 C CA . GLN B 1 184 ? -10.035 -5.165 -1.398 1.00 45.24 184 GLN B CA 1
ATOM 2898 C C . GLN B 1 184 ? -10.342 -5.773 -2.767 1.00 47.42 184 GLN B C 1
ATOM 2899 O O . GLN B 1 184 ? -9.967 -6.915 -3.041 1.00 47.46 184 GLN B O 1
ATOM 2905 N N . GLU B 1 185 ? -11.025 -5.011 -3.619 1.00 49.67 185 GLU B N 1
ATOM 2906 C CA . GLU B 1 185 ? -11.342 -5.462 -4.972 1.00 52.19 185 GLU B CA 1
ATOM 2907 C C . GLU B 1 185 ? -10.075 -5.649 -5.818 1.00 49.65 185 GLU B C 1
ATOM 2908 O O . GLU B 1 185 ? -10.054 -6.470 -6.735 1.00 51.60 185 GLU B O 1
ATOM 2914 N N . PHE B 1 186 ? -9.022 -4.902 -5.485 1.00 45.69 186 PHE B N 1
ATOM 2915 C CA . PHE B 1 186 ? -7.733 -5.017 -6.166 1.00 43.24 186 PHE B CA 1
ATOM 2916 C C . PHE B 1 186 ? -6.587 -5.476 -5.251 1.00 39.68 186 PHE B C 1
ATOM 2917 O O . PHE B 1 186 ? -5.628 -6.088 -5.728 1.00 38.78 186 PHE B O 1
ATOM 2925 N N . TYR B 1 187 ? -6.690 -5.194 -3.950 1.00 37.67 187 TYR B N 1
ATOM 2926 C CA . TYR B 1 187 ? -5.532 -5.301 -3.050 1.00 34.33 187 TYR B CA 1
ATOM 2927 C C . TYR B 1 187 ? -5.672 -6.211 -1.828 1.00 33.38 187 TYR B C 1
ATOM 2928 O O . TYR B 1 187 ? -6.748 -6.342 -1.243 1.00 34.39 187 TYR B O 1
ATOM 2937 N N . SER B 1 188 ? -4.550 -6.809 -1.436 1.00 31.17 188 SER B N 1
ATOM 2938 C CA . SER B 1 188 ? -4.474 -7.608 -0.218 1.00 30.82 188 SER B CA 1
ATOM 2939 C C . SER B 1 188 ? -3.155 -7.352 0.522 1.00 28.32 188 SER B C 1
ATOM 2940 O O . SER B 1 188 ? -2.207 -6.817 -0.054 1.00 27.23 188 SER B O 1
ATOM 2943 N N . ALA B 1 189 ? -3.107 -7.707 1.804 1.00 27.71 189 ALA B N 1
ATOM 2944 C CA . ALA B 1 189 ? -1.853 -7.679 2.549 1.00 26.10 189 ALA B CA 1
ATOM 2945 C C . ALA B 1 189 ? -1.240 -9.076 2.547 1.00 26.50 189 ALA B C 1
ATOM 2946 O O . ALA B 1 189 ? -1.938 -10.070 2.723 1.00 27.86 189 ALA B O 1
ATOM 2948 N N . VAL B 1 190 ? 0.070 -9.141 2.332 1.00 26.06 190 VAL B N 1
ATOM 2949 C CA . VAL B 1 190 ? 0.791 -10.410 2.344 1.00 26.90 190 VAL B CA 1
ATOM 2950 C C . VAL B 1 190 ? 2.155 -10.245 3.017 1.00 26.30 190 VAL B C 1
ATOM 2951 O O . VAL B 1 190 ? 2.717 -9.144 3.055 1.00 24.96 190 VAL B O 1
ATOM 2955 N N . CYS B 1 191 ? 2.669 -11.346 3.555 1.00 27.43 191 CYS B N 1
ATOM 2956 C CA . CYS B 1 191 ? 4.061 -11.429 3.972 1.00 27.69 191 CYS B CA 1
ATOM 2957 C C . CYS B 1 191 ? 4.922 -11.491 2.714 1.00 28.22 191 CYS B C 1
ATOM 2958 O O . CYS B 1 191 ? 4.397 -11.632 1.608 1.00 28.81 191 CYS B O 1
ATOM 2961 N N . ARG B 1 192 ? 6.239 -11.401 2.887 1.00 28.57 192 ARG B N 1
ATOM 2962 C CA . ARG B 1 192 ? 7.188 -11.398 1.772 1.00 29.35 192 ARG B CA 1
ATOM 2963 C C . ARG B 1 192 ? 7.067 -12.653 0.889 1.00 31.96 192 ARG B C 1
ATOM 2964 O O . ARG B 1 192 ? 7.128 -12.571 -0.343 1.00 32.32 192 ARG B O 1
ATOM 2972 N N . HIS B 1 193 ? 6.889 -13.803 1.532 1.00 33.82 193 HIS B N 1
ATOM 2973 C CA . HIS B 1 193 ? 6.770 -15.075 0.833 1.00 37.40 193 HIS B CA 1
ATOM 2974 C C . HIS B 1 193 ? 5.547 -15.147 -0.089 1.00 37.71 193 HIS B C 1
ATOM 2975 O O . HIS B 1 193 ? 5.605 -15.769 -1.154 1.00 39.98 193 HIS B O 1
ATOM 2982 N N . HIS B 1 194 ? 4.450 -14.508 0.310 1.00 36.03 194 HIS B N 1
ATOM 2983 C CA . HIS B 1 194 ? 3.235 -14.533 -0.501 1.00 36.96 194 HIS B CA 1
ATOM 2984 C C . HIS B 1 194 ? 3.074 -13.330 -1.424 1.00 35.52 194 HIS B C 1
ATOM 2985 O O . HIS B 1 194 ? 2.029 -13.164 -2.058 1.00 36.09 194 HIS B O 1
ATOM 2992 N N . HIS B 1 195 ? 4.120 -12.509 -1.508 1.00 34.34 195 HIS B N 1
ATOM 2993 C CA . HIS B 1 195 ? 4.156 -11.403 -2.454 1.00 33.52 195 HIS B CA 1
ATOM 2994 C C . HIS B 1 195 ? 4.890 -11.817 -3.723 1.00 35.54 195 HIS B C 1
ATOM 2995 O O . HIS B 1 195 ? 6.099 -12.064 -3.702 1.00 36.26 195 HIS B O 1
ATOM 3002 N N . LYS B 1 196 ? 4.152 -11.884 -4.827 1.00 36.96 196 LYS B N 1
ATOM 3003 C CA . LYS B 1 196 ? 4.694 -12.371 -6.094 1.00 39.49 196 LYS B CA 1
ATOM 3004 C C . LYS B 1 196 ? 4.376 -11.417 -7.239 1.00 39.22 196 LYS B C 1
ATOM 3005 O O . LYS B 1 196 ? 3.221 -11.043 -7.443 1.00 39.25 196 LYS B O 1
ATOM 3011 N N . VAL B 1 197 ? 5.410 -11.025 -7.981 1.00 39.34 197 VAL B N 1
ATOM 3012 C CA . VAL B 1 197 ? 5.262 -10.065 -9.070 1.00 39.22 197 VAL B CA 1
ATOM 3013 C C . VAL B 1 197 ? 5.879 -10.641 -10.344 1.00 41.84 197 VAL B C 1
ATOM 3014 O O . VAL B 1 197 ? 7.105 -10.652 -10.479 1.00 42.32 197 VAL B O 1
ATOM 3018 N N . PRO B 1 198 ? 5.036 -11.142 -11.275 1.00 44.13 198 PRO B N 1
ATOM 3019 C CA . PRO B 1 198 ? 5.562 -11.680 -12.532 1.00 47.23 198 PRO B CA 1
ATOM 3020 C C . PRO B 1 198 ? 6.432 -10.659 -13.259 1.00 46.68 198 PRO B C 1
ATOM 3021 O O . PRO B 1 198 ? 6.153 -9.457 -13.204 1.00 44.61 198 PRO B O 1
ATOM 3025 N N . ASN B 1 199 ? 7.487 -11.153 -13.904 1.00 48.96 199 ASN B N 1
ATOM 3026 C CA . ASN B 1 199 ? 8.421 -10.345 -14.703 1.00 49.54 199 ASN B CA 1
ATOM 3027 C C . ASN B 1 199 ? 9.219 -9.281 -13.938 1.00 46.79 199 ASN B C 1
ATOM 3028 O O . ASN B 1 199 ? 9.663 -8.289 -14.521 1.00 46.68 199 ASN B O 1
ATOM 3033 N N . ARG B 1 200 ? 9.403 -9.501 -12.636 1.00 44.95 200 ARG B N 1
ATOM 3034 C CA . ARG B 1 200 ? 10.329 -8.707 -11.838 1.00 43.42 200 ARG B CA 1
ATOM 3035 C C . ARG B 1 200 ? 11.753 -8.854 -12.396 1.00 45.67 200 ARG B C 1
ATOM 3036 O O . ARG B 1 200 ? 12.265 -9.970 -12.507 1.00 47.85 200 ARG B O 1
ATOM 3044 N N . PRO B 1 201 ? 12.392 -7.727 -12.761 1.00 45.60 201 PRO B N 1
ATOM 3045 C CA . PRO B 1 201 ? 13.741 -7.793 -13.313 1.00 48.39 201 PRO B CA 1
ATOM 3046 C C . PRO B 1 201 ? 14.807 -7.816 -12.222 1.00 48.26 201 PRO B C 1
ATOM 3047 O O . PRO B 1 201 ? 14.578 -7.328 -11.115 1.00 45.52 201 PRO B O 1
ATOM 3051 N N . TYR B 1 202 ? 15.959 -8.393 -12.545 1.00 51.41 202 TYR B N 1
ATOM 3052 C CA . TYR B 1 202 ? 17.101 -8.400 -11.648 1.00 52.41 202 TYR B CA 1
ATOM 3053 C C . TYR B 1 202 ? 18.210 -7.581 -12.279 1.00 54.60 202 TYR B C 1
ATOM 3054 O O . TYR B 1 202 ? 18.551 -7.786 -13.446 1.00 57.35 202 TYR B O 1
ATOM 3063 N N . LEU B 1 203 ? 18.759 -6.641 -11.516 1.00 47.77 203 LEU B N 1
ATOM 3064 C CA . LEU B 1 203 ? 19.775 -5.731 -12.044 1.00 47.20 203 LEU B CA 1
ATOM 3065 C C . LEU B 1 203 ? 21.204 -6.194 -11.742 1.00 44.61 203 LEU B C 1
ATOM 3066 O O . LEU B 1 203 ? 22.147 -5.794 -12.428 1.00 44.97 203 LEU B O 1
ATOM 3071 N N . ASN B 1 204 ? 21.356 -7.028 -10.715 1.00 42.27 204 ASN B N 1
ATOM 3072 C CA . ASN B 1 204 ? 22.655 -7.606 -10.378 1.00 41.10 204 ASN B CA 1
ATOM 3073 C C . ASN B 1 204 ? 22.890 -8.858 -11.207 1.00 44.23 204 ASN B C 1
ATOM 3074 O O . ASN B 1 204 ? 21.973 -9.661 -11.393 1.00 46.53 204 ASN B O 1
ATOM 3079 N N . SER B 1 205 ? 24.113 -9.014 -11.708 1.00 45.35 205 SER B N 1
ATOM 3080 C CA . SER B 1 205 ? 24.429 -10.064 -12.683 1.00 49.49 205 SER B CA 1
ATOM 3081 C C . SER B 1 205 ? 24.349 -11.485 -12.130 1.00 50.21 205 SER B C 1
ATOM 3082 O O . SER B 1 205 ? 24.090 -12.432 -12.884 1.00 53.98 205 SER B O 1
ATOM 3085 N N . ASN B 1 206 ? 24.572 -11.634 -10.822 1.00 46.76 206 ASN B N 1
ATOM 3086 C CA . ASN B 1 206 ? 24.640 -12.961 -10.201 1.00 47.74 206 ASN B CA 1
ATOM 3087 C C . ASN B 1 206 ? 23.383 -13.351 -9.419 1.00 46.80 206 ASN B C 1
ATOM 3088 O O . ASN B 1 206 ? 23.331 -14.416 -8.802 1.00 47.76 206 ASN B O 1
ATOM 3093 N N . SER B 1 207 ? 22.377 -12.483 -9.454 1.00 45.69 207 SER B N 1
ATOM 3094 C CA . SER B 1 207 ? 21.134 -12.703 -8.719 1.00 45.23 207 SER B CA 1
ATOM 3095 C C . SER B 1 207 ? 20.378 -13.948 -9.180 1.00 49.23 207 SER B C 1
ATOM 3096 O O . SER B 1 207 ? 20.030 -14.794 -8.358 1.00 49.49 207 SER B O 1
ATOM 3099 N N . GLU B 1 208 ? 20.139 -14.070 -10.484 1.00 53.05 208 GLU B N 1
ATOM 3100 C CA . GLU B 1 208 ? 19.508 -15.272 -11.029 1.00 57.83 208 GLU B CA 1
ATOM 3101 C C . GLU B 1 208 ? 20.387 -16.517 -10.870 1.00 59.51 208 GLU B C 1
ATOM 3102 O O . GLU B 1 208 ? 19.870 -17.623 -10.698 1.00 62.19 208 GLU B O 1
ATOM 3108 N N . GLU B 1 209 ? 21.707 -16.325 -10.917 1.00 58.48 209 GLU B N 1
ATOM 3109 C CA . GLU B 1 209 ? 22.677 -17.402 -10.684 1.00 60.48 209 GLU B CA 1
ATOM 3110 C C . GLU B 1 209 ? 22.589 -17.938 -9.254 1.00 58.18 209 GLU B C 1
ATOM 3111 O O . GLU B 1 209 ? 22.696 -19.144 -9.026 1.00 60.94 209 GLU B O 1
ATOM 3117 N N . PHE B 1 210 ? 22.392 -17.031 -8.301 1.00 53.69 210 PHE B N 1
ATOM 3118 C CA . PHE B 1 210 ? 22.267 -17.383 -6.887 1.00 52.14 210 PHE B CA 1
ATOM 3119 C C . PHE B 1 210 ? 20.925 -18.049 -6.584 1.00 53.97 210 PHE B C 1
ATOM 3120 O O . PHE B 1 210 ? 20.864 -19.011 -5.813 1.00 55.18 210 PHE B O 1
ATOM 3128 N N . ILE B 1 211 ? 19.857 -17.525 -7.186 1.00 54.96 211 ILE B N 1
ATOM 3129 C CA . ILE B 1 211 ? 18.502 -18.045 -6.987 1.00 57.72 211 ILE B CA 1
ATOM 3130 C C . ILE B 1 211 ? 18.377 -19.468 -7.540 1.00 63.46 211 ILE B C 1
ATOM 3131 O O . ILE B 1 211 ? 17.716 -20.317 -6.937 1.00 65.25 211 ILE B O 1
ATOM 3136 N N . LYS B 1 212 ? 19.028 -19.722 -8.675 1.00 67.32 212 LYS B N 1
ATOM 3137 C CA . LYS B 1 212 ? 19.084 -21.062 -9.256 1.00 73.90 212 LYS B CA 1
ATOM 3138 C C . LYS B 1 212 ? 19.902 -22.010 -8.369 1.00 75.12 212 LYS B C 1
ATOM 3139 O O . LYS B 1 212 ? 19.515 -23.163 -8.167 1.00 78.92 212 LYS B O 1
ATOM 3145 N N . PHE B 1 213 ? 21.016 -21.510 -7.833 1.00 73.00 213 PHE B N 1
ATOM 3146 C CA . PHE B 1 213 ? 21.838 -22.246 -6.865 1.00 74.50 213 PHE B CA 1
ATOM 3147 C C . PHE B 1 213 ? 20.999 -22.725 -5.674 1.00 74.66 213 PHE B C 1
ATOM 3148 O O . PHE B 1 213 ? 21.185 -23.841 -5.185 1.00 78.13 213 PHE B O 1
ATOM 3156 N N . PHE B 1 214 ? 20.084 -21.871 -5.219 1.00 43.38 214 PHE B N 1
ATOM 3157 C CA . PHE B 1 214 ? 19.107 -22.217 -4.186 1.00 44.07 214 PHE B CA 1
ATOM 3158 C C . PHE B 1 214 ? 17.776 -22.619 -4.821 1.00 44.30 214 PHE B C 1
ATOM 3159 O O . PHE B 1 214 ? 17.158 -23.615 -4.436 1.00 44.76 214 PHE B O 1
ATOM 3167 N N . ILE C 1 11 ? 12.677 16.917 32.696 1.00 39.31 11 ILE C N 1
ATOM 3168 C CA . ILE C 1 11 ? 14.030 16.347 32.990 1.00 39.26 11 ILE C CA 1
ATOM 3169 C C . ILE C 1 11 ? 13.941 15.350 34.140 1.00 38.35 11 ILE C C 1
ATOM 3170 O O . ILE C 1 11 ? 13.277 15.601 35.137 1.00 39.44 11 ILE C O 1
ATOM 3175 N N . GLY C 1 12 ? 14.609 14.217 33.989 1.00 33.38 12 GLY C N 1
ATOM 3176 C CA . GLY C 1 12 ? 14.503 13.131 34.946 1.00 30.41 12 GLY C CA 1
ATOM 3177 C C . GLY C 1 12 ? 13.510 12.083 34.485 1.00 28.31 12 GLY C C 1
ATOM 3178 O O . GLY C 1 12 ? 12.321 12.368 34.323 1.00 28.14 12 GLY C O 1
ATOM 3179 N N . TRP C 1 13 ? 13.999 10.866 34.271 1.00 26.11 13 TRP C N 1
ATOM 3180 C CA . TRP C 1 13 ? 13.145 9.774 33.813 1.00 24.53 13 TRP C CA 1
ATOM 3181 C C . TRP C 1 13 ? 13.836 8.433 34.004 1.00 23.21 13 TRP C C 1
ATOM 3182 O O . TRP C 1 13 ? 15.022 8.391 34.334 1.00 23.12 13 TRP C O 1
ATOM 3193 N N . ILE C 1 14 ? 13.092 7.347 33.809 1.00 22.19 14 ILE C N 1
ATOM 3194 C CA . ILE C 1 14 ? 13.629 5.990 33.978 1.00 21.58 14 ILE C CA 1
ATOM 3195 C C . ILE C 1 14 ? 13.523 5.195 32.675 1.00 21.10 14 ILE C C 1
ATOM 3196 O O . ILE C 1 14 ? 12.455 5.135 32.058 1.00 21.05 14 ILE C O 1
ATOM 3201 N N . GLU C 1 15 ? 14.641 4.606 32.249 1.00 20.78 15 GLU C N 1
ATOM 3202 C CA . GLU C 1 15 ? 14.627 3.625 31.172 1.00 20.36 15 GLU C CA 1
ATOM 3203 C C . GLU C 1 15 ? 14.927 2.244 31.759 1.00 20.01 15 GLU C C 1
ATOM 3204 O O . GLU C 1 15 ? 15.818 2.090 32.609 1.00 19.76 15 GLU C O 1
ATOM 3210 N N . PHE C 1 16 ? 14.170 1.248 31.308 1.00 19.79 16 PHE C N 1
ATOM 3211 C CA . PHE C 1 16 ? 14.309 -0.111 31.806 1.00 19.36 16 PHE C CA 1
ATOM 3212 C C . PHE C 1 16 ? 14.612 -1.061 30.652 1.00 19.09 16 PHE C C 1
ATOM 3213 O O . PHE C 1 16 ? 13.917 -1.058 29.635 1.00 18.91 16 PHE C O 1
ATOM 3221 N N . ILE C 1 17 ? 15.676 -1.843 30.822 1.00 18.63 17 ILE C N 1
ATOM 3222 C CA . ILE C 1 17 ? 16.141 -2.812 29.837 1.00 18.45 17 ILE C CA 1
ATOM 3223 C C . ILE C 1 17 ? 15.979 -4.194 30.454 1.00 18.88 17 ILE C C 1
ATOM 3224 O O . ILE C 1 17 ? 16.559 -4.471 31.511 1.00 18.94 17 ILE C O 1
ATOM 3229 N N . THR C 1 18 ? 15.198 -5.058 29.810 1.00 18.89 18 THR C N 1
ATOM 3230 C CA . THR C 1 18 ? 14.890 -6.342 30.423 1.00 19.32 18 THR C CA 1
ATOM 3231 C C . THR C 1 18 ? 14.833 -7.496 29.427 1.00 19.68 18 THR C C 1
ATOM 3232 O O . THR C 1 18 ? 15.120 -7.318 28.243 1.00 19.73 18 THR C O 1
ATOM 3236 N N . GLY C 1 19 ? 14.485 -8.682 29.921 1.00 20.02 19 GLY C N 1
ATOM 3237 C CA . GLY C 1 19 ? 14.514 -9.895 29.117 1.00 19.92 19 GLY C CA 1
ATOM 3238 C C . GLY C 1 19 ? 15.266 -11.018 29.807 1.00 20.06 19 GLY C C 1
ATOM 3239 O O . GLY C 1 19 ? 15.803 -10.826 30.906 1.00 20.74 19 GLY C O 1
ATOM 3240 N N . PRO C 1 20 ? 15.325 -12.201 29.165 1.00 20.03 20 PRO C N 1
ATOM 3241 C CA . PRO C 1 20 ? 15.933 -13.380 29.779 1.00 20.29 20 PRO C CA 1
ATOM 3242 C C . PRO C 1 20 ? 17.457 -13.292 29.777 1.00 20.38 20 PRO C C 1
ATOM 3243 O O . PRO C 1 20 ? 18.021 -12.295 29.303 1.00 19.74 20 PRO C O 1
ATOM 3247 N N . MET C 1 21 ? 18.113 -14.318 30.309 1.00 20.77 21 MET C N 1
ATOM 3248 C CA . MET C 1 21 ? 19.562 -14.407 30.216 1.00 21.22 21 MET C CA 1
ATOM 3249 C C . MET C 1 21 ? 19.919 -14.594 28.747 1.00 20.91 21 MET C C 1
ATOM 3250 O O . MET C 1 21 ? 19.083 -15.060 27.956 1.00 20.72 21 MET C O 1
ATOM 3255 N N . PHE C 1 22 ? 21.143 -14.194 28.388 1.00 20.86 22 PHE C N 1
ATOM 3256 C CA . PHE C 1 22 ? 21.692 -14.337 27.025 1.00 21.06 22 PHE C CA 1
ATOM 3257 C C . PHE C 1 22 ? 21.007 -13.463 25.956 1.00 20.23 22 PHE C C 1
ATOM 3258 O O . PHE C 1 22 ? 21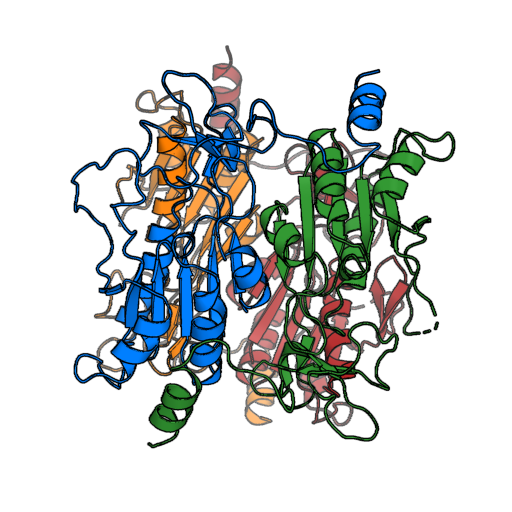.141 -13.719 24.755 1.00 20.57 22 PHE C O 1
ATOM 3266 N N . ALA C 1 23 ? 20.295 -12.429 26.403 1.00 19.71 23 ALA C N 1
ATOM 3267 C CA . ALA C 1 23 ? 19.603 -11.480 25.515 1.00 19.40 23 ALA C CA 1
ATOM 3268 C C . ALA C 1 23 ? 20.435 -10.220 25.234 1.00 19.31 23 ALA C C 1
ATOM 3269 O O . ALA C 1 23 ? 20.068 -9.402 24.388 1.00 19.23 23 ALA C O 1
ATOM 3271 N N . GLY C 1 24 ? 21.537 -10.062 25.960 1.00 19.58 24 GLY C N 1
ATOM 3272 C CA . GLY C 1 24 ? 22.439 -8.924 25.779 1.00 20.00 24 GLY C CA 1
ATOM 3273 C C . GLY C 1 24 ? 22.048 -7.661 26.527 1.00 19.90 24 GLY C C 1
ATOM 3274 O O . GLY C 1 24 ? 22.359 -6.556 26.083 1.00 19.55 24 GLY C O 1
ATOM 3275 N N . LYS C 1 25 ? 21.378 -7.823 27.670 1.00 20.19 25 LYS C N 1
ATOM 3276 C CA . LYS C 1 25 ? 20.926 -6.684 28.489 1.00 20.16 25 LYS C CA 1
ATOM 3277 C C . LYS C 1 25 ? 22.081 -5.749 28.880 1.00 20.04 25 LYS C C 1
ATOM 3278 O O . LYS C 1 25 ? 22.009 -4.529 28.675 1.00 19.44 25 LYS C O 1
ATOM 3284 N N . THR C 1 26 ? 23.134 -6.326 29.454 1.00 20.43 26 THR C N 1
ATOM 3285 C CA . THR C 1 26 ? 24.287 -5.550 29.916 1.00 21.22 26 THR C CA 1
ATOM 3286 C C . THR C 1 26 ? 24.945 -4.823 28.727 1.00 20.89 26 THR C C 1
ATOM 3287 O O . THR C 1 26 ? 25.277 -3.645 28.825 1.00 21.10 26 THR C O 1
ATOM 3291 N N . ALA C 1 27 ? 25.091 -5.518 27.602 1.00 20.56 27 ALA C N 1
ATOM 3292 C CA . ALA C 1 27 ? 25.557 -4.897 26.351 1.00 20.40 27 ALA C CA 1
ATOM 3293 C C . ALA C 1 27 ? 24.731 -3.664 25.963 1.00 19.60 27 ALA C C 1
ATOM 3294 O O . ALA C 1 27 ? 25.289 -2.636 25.562 1.00 20.14 27 ALA C O 1
ATOM 3296 N N . GLU C 1 28 ? 23.406 -3.770 26.082 1.00 18.41 28 GLU C N 1
ATOM 3297 C CA . GLU C 1 28 ? 22.516 -2.657 25.774 1.00 17.69 28 GLU C CA 1
ATOM 3298 C C . GLU C 1 28 ? 22.652 -1.509 26.776 1.00 16.97 28 GLU C C 1
ATOM 3299 O O . GLU C 1 28 ? 22.635 -0.342 26.375 1.00 17.24 28 GLU C O 1
ATOM 3305 N N . LEU C 1 29 ? 22.789 -1.833 28.064 1.00 16.50 29 LEU C N 1
ATOM 3306 C CA . LEU C 1 29 ? 23.086 -0.819 29.099 1.00 16.66 29 LEU C CA 1
ATOM 3307 C C . LEU C 1 29 ? 24.403 -0.092 28.787 1.00 17.15 29 LEU C C 1
ATOM 3308 O O . LEU C 1 29 ? 24.454 1.139 28.765 1.00 17.56 29 LEU C O 1
ATOM 3313 N N . ILE C 1 30 ? 25.455 -0.872 28.547 1.00 17.40 30 ILE C N 1
ATOM 3314 C CA . ILE C 1 30 ? 26.740 -0.347 28.095 1.00 18.47 30 ILE C CA 1
ATOM 3315 C C . ILE C 1 30 ? 26.583 0.569 26.865 1.00 18.92 30 ILE C C 1
ATOM 3316 O O . ILE C 1 30 ? 27.100 1.692 26.859 1.00 19.43 30 ILE C O 1
ATOM 3321 N N . ARG C 1 31 ? 25.858 0.097 25.847 1.00 18.57 31 ARG C N 1
ATOM 3322 C CA . ARG C 1 31 ? 25.651 0.894 24.635 1.00 18.87 31 ARG C CA 1
ATOM 3323 C C . ARG C 1 31 ? 24.970 2.228 24.962 1.00 18.87 31 ARG C C 1
ATOM 3324 O O . ARG C 1 31 ? 25.419 3.275 24.507 1.00 19.53 31 ARG C O 1
ATOM 3332 N N . ARG C 1 32 ? 23.897 2.192 25.749 1.00 18.70 32 ARG C N 1
ATOM 3333 C CA . ARG C 1 32 ? 23.167 3.422 26.073 1.00 19.27 32 ARG C CA 1
ATOM 3334 C C . ARG C 1 32 ? 24.011 4.437 26.835 1.00 19.63 32 ARG C C 1
ATOM 3335 O O . ARG C 1 32 ? 24.001 5.626 26.509 1.00 20.28 32 ARG C O 1
ATOM 3343 N N . LEU C 1 33 ? 24.738 3.956 27.835 1.00 19.34 33 LEU C N 1
ATOM 3344 C CA . LEU C 1 33 ? 25.596 4.808 28.648 1.00 20.33 33 LEU C CA 1
ATOM 3345 C C . LEU C 1 33 ? 26.825 5.311 27.898 1.00 20.87 33 LEU C C 1
ATOM 3346 O O . LEU C 1 33 ? 27.248 6.445 28.099 1.00 21.88 33 LEU C O 1
ATOM 3351 N N . HIS C 1 34 ? 27.392 4.474 27.032 1.00 21.03 34 HIS C N 1
ATOM 3352 C CA . HIS C 1 34 ? 28.600 4.854 26.296 1.00 21.62 34 HIS C CA 1
ATOM 3353 C C . HIS C 1 34 ? 28.423 6.077 25.385 1.00 22.25 34 HIS C C 1
ATOM 3354 O O . HIS C 1 34 ? 29.348 6.862 25.232 1.00 22.71 34 HIS C O 1
ATOM 3361 N N . ARG C 1 35 ? 27.236 6.237 24.797 1.00 21.97 35 ARG C N 1
ATOM 3362 C CA . ARG C 1 35 ? 26.926 7.397 23.955 1.00 23.11 35 ARG C CA 1
ATOM 3363 C C . ARG C 1 35 ? 27.211 8.732 24.653 1.00 23.93 35 ARG C C 1
ATOM 3364 O O . ARG C 1 35 ? 27.589 9.708 24.007 1.00 24.90 35 ARG C O 1
ATOM 3372 N N . LEU C 1 36 ? 27.008 8.755 25.969 1.00 23.71 36 LEU C N 1
ATOM 3373 C CA . LEU C 1 36 ? 27.218 9.937 26.815 1.00 24.65 36 LEU C CA 1
ATOM 3374 C C . LEU C 1 36 ? 28.652 10.467 26.822 1.00 26.08 36 LEU C C 1
ATOM 3375 O O . LEU C 1 36 ? 28.872 11.674 26.932 1.00 27.12 36 LEU C O 1
ATOM 3380 N N . GLU C 1 37 ? 29.616 9.563 26.685 1.00 26.34 37 GLU C N 1
ATOM 3381 C CA . GLU C 1 37 ? 31.035 9.912 26.788 1.00 27.96 37 GLU C CA 1
ATOM 3382 C C . GLU C 1 37 ? 31.484 10.867 25.681 1.00 29.43 37 GLU C C 1
ATOM 3383 O O . GLU C 1 37 ? 32.439 11.624 25.862 1.00 30.81 37 GLU C O 1
ATOM 3389 N N . TYR C 1 38 ? 30.783 10.842 24.548 1.00 29.34 38 TYR C N 1
ATOM 3390 C CA . TYR C 1 38 ? 31.134 11.702 23.408 1.00 30.86 38 TYR C CA 1
ATOM 3391 C C . TYR C 1 38 ? 30.627 13.125 23.576 1.00 31.76 38 TYR C C 1
ATOM 3392 O O . TYR C 1 38 ? 31.137 14.057 22.945 1.00 33.46 38 TYR C O 1
ATOM 3401 N N . ALA C 1 39 ? 29.630 13.275 24.437 1.00 30.92 39 ALA C N 1
ATOM 3402 C CA . ALA C 1 39 ? 29.029 14.566 24.733 1.00 32.08 39 ALA C CA 1
ATOM 3403 C C . ALA C 1 39 ? 29.502 15.107 26.089 1.00 32.82 39 ALA C C 1
ATOM 3404 O O . ALA C 1 39 ? 28.990 16.121 26.572 1.00 33.51 39 ALA C O 1
ATOM 3406 N N . ASP C 1 40 ? 30.485 14.428 26.683 1.00 32.82 40 ASP C N 1
ATOM 3407 C CA . ASP C 1 40 ? 31.051 14.781 27.998 1.00 33.79 40 ASP C CA 1
ATOM 3408 C C . ASP C 1 40 ? 30.008 14.797 29.114 1.00 32.83 40 ASP C C 1
ATOM 3409 O O . ASP C 1 40 ? 30.039 15.651 30.006 1.00 33.88 40 ASP C O 1
ATOM 3414 N N . VAL C 1 41 ? 29.082 13.848 29.053 1.00 30.72 41 VAL C N 1
ATOM 3415 C CA . VAL C 1 41 ? 28.036 13.744 30.052 1.00 29.59 41 VAL C CA 1
ATOM 3416 C C . VAL C 1 41 ? 28.392 12.584 30.965 1.00 28.92 41 VAL C C 1
ATOM 3417 O O . VAL C 1 41 ? 28.491 11.434 30.526 1.00 27.63 41 VAL C O 1
ATOM 3421 N N . LYS C 1 42 ? 28.614 12.909 32.232 1.00 29.48 42 LYS C N 1
ATOM 3422 C CA . LYS C 1 42 ? 29.074 11.931 33.205 1.00 29.53 42 LYS C CA 1
ATOM 3423 C C . LYS C 1 42 ? 27.937 11.029 33.665 1.00 27.80 42 LYS C C 1
ATOM 3424 O O . LYS C 1 42 ? 26.796 11.473 33.822 1.00 27.61 42 LYS C O 1
ATOM 3430 N N . TYR C 1 43 ? 28.260 9.756 33.862 1.00 26.84 43 TYR C N 1
ATOM 3431 C CA . TYR C 1 43 ? 27.315 8.799 34.416 1.00 25.84 43 TYR C CA 1
ATOM 3432 C C . TYR C 1 43 ? 27.992 7.917 35.461 1.00 25.80 43 TYR C C 1
ATOM 3433 O O . TYR C 1 43 ? 29.217 7.768 35.453 1.00 26.72 43 TYR C O 1
ATOM 3442 N N . LEU C 1 44 ? 27.195 7.354 36.364 1.00 25.10 44 LEU C N 1
ATOM 3443 C CA . LEU C 1 44 ? 27.709 6.436 37.373 1.00 25.23 44 LEU C CA 1
ATOM 3444 C C . LEU C 1 44 ? 26.820 5.204 37.512 1.00 23.93 44 LEU C C 1
ATOM 3445 O O . LEU C 1 44 ? 25.602 5.315 37.651 1.00 23.71 44 LEU C O 1
ATOM 3450 N N . VAL C 1 45 ? 27.446 4.034 37.484 1.00 23.53 45 VAL C N 1
ATOM 3451 C CA . VAL C 1 45 ? 26.734 2.770 37.565 1.00 22.48 45 VAL C CA 1
ATOM 3452 C C . VAL C 1 45 ? 26.837 2.176 38.965 1.00 23.61 45 VAL C C 1
ATOM 3453 O O . VAL C 1 45 ? 27.899 2.226 39.594 1.00 23.95 45 VAL C O 1
ATOM 3457 N N . PHE C 1 46 ? 25.713 1.628 39.426 1.00 23.34 46 PHE C N 1
ATOM 3458 C CA . PHE C 1 46 ? 25.619 0.866 40.670 1.00 24.30 46 PHE C CA 1
ATOM 3459 C C . PHE C 1 46 ? 25.196 -0.576 40.369 1.00 24.14 46 PHE C C 1
ATOM 3460 O O . PHE C 1 46 ? 24.554 -0.842 39.349 1.00 22.86 46 PHE C O 1
ATOM 3468 N N . LYS C 1 47 ? 25.579 -1.498 41.247 1.00 25.40 47 LYS C N 1
ATOM 3469 C CA . LYS C 1 47 ? 25.146 -2.896 41.164 1.00 26.19 47 LYS C CA 1
ATOM 3470 C C . LYS C 1 47 ? 24.964 -3.467 42.573 1.00 27.67 47 LYS C C 1
ATOM 3471 O O . LYS C 1 47 ? 25.655 -3.039 43.504 1.00 28.51 47 LYS C O 1
ATOM 3477 N N . PRO C 1 48 ? 24.035 -4.434 42.737 1.00 28.05 48 PRO C N 1
ATOM 3478 C CA . PRO C 1 48 ? 23.906 -5.094 44.038 1.00 29.64 48 PRO C CA 1
ATOM 3479 C C . PRO C 1 48 ? 25.100 -6.017 44.301 1.00 30.90 48 PRO C C 1
ATOM 3480 O O . PRO C 1 48 ? 25.821 -6.374 43.361 1.00 30.30 48 PRO C O 1
ATOM 3484 N N . LYS C 1 49 ? 25.315 -6.382 45.563 1.00 32.63 49 LYS C N 1
ATOM 3485 C CA . LYS C 1 49 ? 26.429 -7.252 45.931 1.00 34.31 49 LYS C CA 1
ATOM 3486 C C . LYS C 1 49 ? 26.154 -8.696 45.514 1.00 34.24 49 LYS C C 1
ATOM 3487 O O . LYS C 1 49 ? 25.249 -9.347 46.047 1.00 35.01 49 LYS C O 1
ATOM 3493 N N . ILE C 1 50 ? 26.946 -9.181 44.561 1.00 49.02 50 ILE C N 1
ATOM 3494 C CA . ILE C 1 50 ? 26.771 -10.512 43.978 1.00 51.30 50 ILE C CA 1
ATOM 3495 C C . ILE C 1 50 ? 28.032 -11.356 44.155 1.00 53.67 50 ILE C C 1
ATOM 3496 O O . ILE C 1 50 ? 29.120 -10.952 43.730 1.00 52.13 50 ILE C O 1
ATOM 3501 N N . ASP C 1 51 ? 27.868 -12.527 44.771 1.00 58.13 51 ASP C N 1
ATOM 3502 C CA . ASP C 1 51 ? 28.942 -13.511 44.914 1.00 61.84 51 ASP C CA 1
ATOM 3503 C C . ASP C 1 51 ? 29.376 -14.042 43.542 1.00 61.82 51 ASP C C 1
ATOM 3504 O O . ASP C 1 51 ? 29.045 -15.166 43.158 1.00 65.54 51 ASP C O 1
ATOM 3509 N N . SER C 1 60 ? 34.897 -14.664 28.796 1.00 52.47 60 SER C N 1
ATOM 3510 C CA . SER C 1 60 ? 34.151 -13.604 28.129 1.00 47.89 60 SER C CA 1
ATOM 3511 C C . SER C 1 60 ? 34.614 -13.411 26.687 1.00 46.67 60 SER C C 1
ATOM 3512 O O . SER C 1 60 ? 35.644 -13.947 26.280 1.00 49.73 60 SER C O 1
ATOM 3515 N N . ARG C 1 61 ? 33.833 -12.662 25.914 1.00 42.87 61 ARG C N 1
ATOM 3516 C CA . ARG C 1 61 ? 34.261 -12.187 24.604 1.00 40.74 61 ARG C CA 1
ATOM 3517 C C . ARG C 1 61 ? 35.009 -10.871 24.818 1.00 36.65 61 ARG C C 1
ATOM 3518 O O . ARG C 1 61 ? 35.105 -10.402 25.952 1.00 35.18 61 ARG C O 1
ATOM 3526 N N . THR C 1 62 ? 35.538 -10.278 23.746 1.00 34.85 62 THR C N 1
ATOM 3527 C CA . THR C 1 62 ? 36.203 -8.976 23.863 1.00 32.18 62 THR C CA 1
ATOM 3528 C C . THR C 1 62 ? 35.201 -7.926 24.337 1.00 29.36 62 THR C C 1
ATOM 3529 O O . THR C 1 62 ? 34.007 -8.019 24.039 1.00 28.83 62 THR C O 1
ATOM 3533 N N . GLY C 1 63 ? 35.686 -6.941 25.085 1.00 28.06 63 GLY C N 1
ATOM 3534 C CA . GLY C 1 63 ? 34.814 -5.905 25.615 1.00 26.52 63 GLY C CA 1
ATOM 3535 C C . GLY C 1 63 ? 35.232 -5.390 26.976 1.00 26.76 63 GLY C C 1
ATOM 3536 O O . GLY C 1 63 ? 35.944 -6.060 27.717 1.00 27.99 63 GLY C O 1
ATOM 3537 N N . THR C 1 64 ? 34.771 -4.183 27.286 1.00 26.03 64 THR C N 1
ATOM 3538 C CA . THR C 1 64 ? 35.041 -3.516 28.547 1.00 26.59 64 THR C CA 1
ATOM 3539 C C . THR C 1 64 ? 33.758 -3.538 29.365 1.00 26.06 64 THR C C 1
ATOM 3540 O O . THR C 1 64 ? 32.703 -3.131 28.880 1.00 25.27 64 THR C O 1
ATOM 3544 N N . SER C 1 65 ? 33.838 -4.025 30.597 1.00 26.80 65 SER C N 1
ATOM 3545 C CA . SER C 1 65 ? 32.674 -4.026 31.467 1.00 26.59 65 SER C CA 1
ATOM 3546 C C . SER C 1 65 ? 32.504 -2.657 32.131 1.00 26.46 65 SER C C 1
ATOM 3547 O O . SER C 1 65 ? 33.441 -1.851 32.145 1.00 26.53 65 SER C O 1
ATOM 3550 N N . LEU C 1 66 ? 31.301 -2.389 32.639 1.00 26.08 66 LEU C N 1
ATOM 3551 C CA . LEU C 1 66 ? 31.008 -1.136 33.334 1.00 27.11 66 LEU C CA 1
ATOM 3552 C C . LEU C 1 66 ? 31.629 -1.134 34.719 1.00 27.83 66 LEU C C 1
ATOM 3553 O O . LEU C 1 66 ? 31.308 -2.003 35.529 1.00 28.54 66 LEU C O 1
ATOM 3558 N N . PRO C 1 67 ? 32.544 -0.178 34.990 1.00 28.93 67 PRO C N 1
ATOM 3559 C CA . PRO C 1 67 ? 33.001 0.010 36.371 1.00 30.19 67 PRO C CA 1
ATOM 3560 C C . PRO C 1 67 ? 31.817 0.514 37.184 1.00 31.02 67 PRO C C 1
ATOM 3561 O O . PRO C 1 67 ? 31.152 1.470 36.766 1.00 31.78 67 PRO C O 1
ATOM 3565 N N . SER C 1 68 ? 31.536 -0.134 38.312 1.00 31.44 68 SER C N 1
ATOM 3566 C CA . SER C 1 68 ? 30.313 0.137 39.056 1.00 32.32 68 SER C CA 1
ATOM 3567 C C . SER C 1 68 ? 30.490 0.027 40.563 1.00 33.83 68 SER C C 1
ATOM 3568 O O . SER C 1 68 ? 31.261 -0.800 41.047 1.00 33.97 68 SER C O 1
ATOM 3571 N N . VAL C 1 69 ? 29.757 0.864 41.289 1.00 27.61 69 VAL C N 1
ATOM 3572 C CA . VAL C 1 69 ? 29.772 0.853 42.750 1.00 29.17 69 VAL C CA 1
ATOM 3573 C C . VAL C 1 69 ? 28.890 -0.300 43.234 1.00 29.03 69 VAL C C 1
ATOM 3574 O O . VAL C 1 69 ? 27.738 -0.437 42.814 1.00 27.40 69 VAL C O 1
ATOM 3578 N N . GLU C 1 70 ? 29.459 -1.146 44.081 1.00 30.34 70 GLU C N 1
ATOM 3579 C CA . GLU C 1 70 ? 28.721 -2.243 44.694 1.00 31.17 70 GLU C CA 1
ATOM 3580 C C . GLU C 1 70 ? 28.028 -1.728 45.955 1.00 31.86 70 GLU C C 1
ATOM 3581 O O . GLU C 1 70 ? 28.660 -1.096 46.803 1.00 32.96 70 GLU C O 1
ATOM 3587 N N . VAL C 1 71 ? 26.729 -1.989 46.057 1.00 31.24 71 VAL C N 1
ATOM 3588 C CA . VAL C 1 71 ? 25.920 -1.544 47.189 1.00 31.91 71 VAL C CA 1
ATOM 3589 C C . VAL C 1 71 ? 25.167 -2.733 47.785 1.00 32.62 71 VAL C C 1
ATOM 3590 O O . VAL C 1 71 ? 24.792 -3.660 47.079 1.00 31.76 71 VAL C O 1
ATOM 3594 N N . GLU C 1 72 ? 24.968 -2.729 49.096 1.00 34.65 72 GLU C N 1
ATOM 3595 C CA . GLU C 1 72 ? 24.282 -3.854 49.724 1.00 35.71 72 GLU C CA 1
ATOM 3596 C C . GLU C 1 72 ? 22.761 -3.714 49.657 1.00 34.98 72 GLU C C 1
ATOM 3597 O O . GLU C 1 72 ? 22.031 -4.713 49.697 1.00 35.29 72 GLU C O 1
ATOM 3603 N N . SER C 1 73 ? 22.291 -2.475 49.542 1.00 34.21 73 SER C N 1
ATOM 3604 C CA . SER C 1 73 ? 20.865 -2.198 49.404 1.00 33.50 73 SER C CA 1
ATOM 3605 C C . SER C 1 73 ? 20.626 -0.971 48.526 1.00 32.38 73 SER C C 1
ATOM 3606 O O . SER C 1 73 ? 21.534 -0.159 48.313 1.00 32.46 73 SER C O 1
ATOM 3609 N N . ALA C 1 74 ? 19.400 -0.849 48.024 1.00 30.93 74 ALA C N 1
ATOM 3610 C CA . ALA C 1 74 ? 19.006 0.255 47.152 1.00 29.80 74 ALA C CA 1
ATOM 3611 C C . ALA C 1 74 ? 19.179 1.654 47.770 1.00 30.32 74 ALA C C 1
ATOM 3612 O O . ALA C 1 74 ? 19.702 2.542 47.103 1.00 29.45 74 ALA C O 1
ATOM 3614 N N . PRO C 1 75 ? 18.725 1.863 49.031 1.00 31.61 75 PRO C N 1
ATOM 3615 C CA . PRO C 1 75 ? 19.006 3.120 49.740 1.00 32.71 75 PRO C CA 1
ATOM 3616 C C . PRO C 1 75 ? 20.483 3.539 49.795 1.00 32.96 75 PRO C C 1
ATOM 3617 O O . PRO C 1 75 ? 20.769 4.730 49.908 1.00 33.32 75 PRO C O 1
ATOM 3621 N N . GLU C 1 76 ? 21.404 2.579 49.721 1.00 33.01 76 GLU C N 1
ATOM 3622 C CA . GLU C 1 76 ? 22.844 2.885 49.751 1.00 33.58 76 GLU C CA 1
ATOM 3623 C C . GLU C 1 76 ? 23.266 3.701 48.531 1.00 32.18 76 GLU C C 1
ATOM 3624 O O . GLU C 1 76 ? 24.294 4.378 48.557 1.00 33.00 76 GLU C O 1
ATOM 3630 N N . ILE C 1 77 ? 22.466 3.625 47.468 1.00 30.42 77 ILE C N 1
ATOM 3631 C CA . ILE C 1 77 ? 22.700 4.405 46.257 1.00 28.99 77 ILE C CA 1
ATOM 3632 C C . ILE C 1 77 ? 22.546 5.896 46.558 1.00 29.99 77 ILE C C 1
ATOM 3633 O O . ILE C 1 77 ? 23.402 6.693 46.171 1.00 30.09 77 ILE C O 1
ATOM 3638 N N . LEU C 1 78 ? 21.465 6.261 47.254 1.00 30.41 78 LEU C N 1
ATOM 3639 C CA . LEU C 1 78 ? 21.232 7.656 47.646 1.00 31.68 78 LEU C CA 1
ATOM 3640 C C . LEU C 1 78 ? 22.271 8.164 48.652 1.00 33.57 78 LEU C C 1
ATOM 3641 O O . LEU C 1 78 ? 22.755 9.294 48.528 1.00 34.33 78 LEU C O 1
ATOM 3646 N N . ASN C 1 79 ? 22.619 7.327 49.632 1.00 34.31 79 ASN C N 1
ATOM 3647 C CA . ASN C 1 79 ? 23.699 7.644 50.567 1.00 36.14 79 ASN C CA 1
ATOM 3648 C C . ASN C 1 79 ? 25.002 7.977 49.856 1.00 35.93 79 ASN C C 1
ATOM 3649 O O . ASN C 1 79 ? 25.693 8.916 50.236 1.00 37.22 79 ASN C O 1
ATOM 3654 N N . TYR C 1 80 ? 25.324 7.205 48.819 1.00 34.64 80 TYR C N 1
ATOM 3655 C CA . TYR C 1 80 ? 26.533 7.433 48.030 1.00 34.58 80 TYR C CA 1
ATOM 3656 C C . TYR C 1 80 ? 26.498 8.773 47.289 1.00 34.55 80 TYR C C 1
ATOM 3657 O O . TYR C 1 80 ? 27.499 9.503 47.258 1.00 35.21 80 TYR C O 1
ATOM 3666 N N . ILE C 1 81 ? 25.345 9.081 46.694 1.00 33.48 81 ILE C N 1
ATOM 3667 C CA . ILE C 1 81 ? 25.137 10.341 45.980 1.00 33.81 81 ILE C CA 1
ATOM 3668 C C . ILE C 1 81 ? 25.278 11.572 46.896 1.00 36.10 81 ILE C C 1
ATOM 3669 O O . ILE C 1 81 ? 25.786 12.611 46.467 1.00 36.71 81 ILE C O 1
ATOM 3674 N N . MET C 1 82 ? 24.865 11.432 48.157 1.00 37.36 82 MET C N 1
ATOM 3675 C CA . MET C 1 82 ? 24.993 12.502 49.154 1.00 39.91 82 MET C CA 1
ATOM 3676 C C . MET C 1 82 ? 26.402 12.606 49.753 1.00 41.66 82 MET C C 1
ATOM 3677 O O . MET C 1 82 ? 26.708 13.562 50.475 1.00 43.46 82 MET C O 1
ATOM 3682 N N . SER C 1 83 ? 27.250 11.622 49.459 1.00 41.40 83 SER C N 1
ATOM 3683 C CA . SER C 1 83 ? 28.591 11.563 50.031 1.00 43.23 83 SER C CA 1
ATOM 3684 C C . SER C 1 83 ? 29.605 12.343 49.201 1.00 43.96 83 SER C C 1
ATOM 3685 O O . SER C 1 83 ? 29.352 12.668 48.041 1.00 42.82 83 SER C O 1
ATOM 3688 N N . ASN C 1 84 ? 30.755 12.631 49.811 1.00 46.37 84 ASN C N 1
ATOM 3689 C CA . ASN C 1 84 ? 31.866 13.315 49.141 1.00 47.49 84 ASN C CA 1
ATOM 3690 C C . ASN C 1 84 ? 32.468 12.532 47.974 1.00 46.13 84 ASN C C 1
ATOM 3691 O O . ASN C 1 84 ? 33.231 13.089 47.180 1.00 46.55 84 ASN C O 1
ATOM 3696 N N . SER C 1 85 ? 32.120 11.247 47.884 1.00 44.67 85 SER C N 1
ATOM 3697 C CA . SER C 1 85 ? 32.584 10.368 46.808 1.00 43.36 85 SER C CA 1
ATOM 3698 C C . SER C 1 85 ? 31.888 10.653 45.483 1.00 41.73 85 SER C C 1
ATOM 3699 O O . SER C 1 85 ? 32.451 10.402 44.417 1.00 40.99 85 SER C O 1
ATOM 3702 N N . PHE C 1 86 ? 30.662 11.165 45.547 1.00 41.25 86 PHE C N 1
ATOM 3703 C CA . PHE C 1 86 ? 29.880 11.410 44.333 1.00 39.97 86 PHE C CA 1
ATOM 3704 C C . PHE C 1 86 ? 30.209 12.763 43.714 1.00 40.80 86 PHE C C 1
ATOM 3705 O O . PHE C 1 86 ? 30.197 13.792 44.396 1.00 42.22 86 PHE C O 1
ATOM 3713 N N . ASN C 1 87 ? 30.516 12.739 42.420 1.00 40.25 87 ASN C N 1
ATOM 3714 C CA . ASN C 1 87 ? 30.739 13.947 41.648 1.00 41.20 87 ASN C CA 1
ATOM 3715 C C . ASN C 1 87 ? 29.386 14.530 41.260 1.00 40.65 87 ASN C C 1
ATOM 3716 O O . ASN C 1 87 ? 28.642 13.918 40.491 1.00 39.21 87 ASN C O 1
ATOM 3721 N N . ASP C 1 88 ? 29.077 15.710 41.798 1.00 42.10 88 ASP C N 1
ATOM 3722 C CA . ASP C 1 88 ? 27.757 16.338 41.642 1.00 42.20 88 ASP C CA 1
ATOM 3723 C C . ASP C 1 88 ? 27.397 16.758 40.209 1.00 41.19 88 ASP C C 1
ATOM 3724 O O . ASP C 1 88 ? 26.253 17.128 39.940 1.00 40.75 88 ASP C O 1
ATOM 3729 N N . GLU C 1 89 ? 28.366 16.692 39.299 1.00 40.83 89 GLU C N 1
ATOM 3730 C CA . GLU C 1 89 ? 28.106 16.907 37.876 1.00 40.13 89 GLU C CA 1
ATOM 3731 C C . GLU C 1 89 ? 27.430 15.683 37.230 1.00 37.60 89 GLU C C 1
ATOM 3732 O O . GLU C 1 89 ? 26.932 15.761 36.104 1.00 36.89 89 GLU C O 1
ATOM 3738 N N . THR C 1 90 ? 27.417 14.554 37.940 1.00 36.18 90 THR C N 1
ATOM 3739 C CA . THR C 1 90 ? 26.816 13.324 37.416 1.00 33.78 90 THR C CA 1
ATOM 3740 C C . THR C 1 90 ? 25.297 13.412 37.499 1.00 32.97 90 THR C C 1
ATOM 3741 O O . THR C 1 90 ? 24.738 13.499 38.586 1.00 33.53 90 THR C O 1
ATOM 3745 N N . LYS C 1 91 ? 24.627 13.387 36.352 1.00 32.13 91 LYS C N 1
ATOM 3746 C CA . LYS C 1 91 ? 23.158 13.389 36.350 1.00 31.66 91 LYS C CA 1
ATOM 3747 C C . LYS C 1 91 ? 22.531 12.174 35.643 1.00 29.37 91 LYS C C 1
ATOM 3748 O O . LYS C 1 91 ? 21.321 12.144 35.419 1.00 29.17 91 LYS C O 1
ATOM 3754 N N . VAL C 1 92 ? 23.357 11.179 35.312 1.00 27.82 92 VAL C N 1
ATOM 3755 C CA . VAL C 1 92 ? 22.880 9.896 34.784 1.00 25.52 92 VAL C CA 1
ATOM 3756 C C . VAL C 1 92 ? 23.333 8.756 35.702 1.00 25.17 92 VAL C C 1
ATOM 3757 O O . VAL C 1 92 ? 24.516 8.630 36.016 1.00 25.52 92 VAL C O 1
ATOM 3761 N N . ILE C 1 93 ? 22.377 7.938 36.137 1.00 24.37 93 ILE C N 1
ATOM 3762 C CA . ILE C 1 93 ? 22.652 6.809 37.029 1.00 24.21 93 ILE C CA 1
ATOM 3763 C C . ILE C 1 93 ? 22.326 5.499 36.323 1.00 23.11 93 ILE C C 1
ATOM 3764 O O . ILE C 1 93 ? 21.208 5.308 35.861 1.00 22.97 93 ILE C O 1
ATOM 3769 N N . GLY C 1 94 ? 23.305 4.604 36.233 1.00 23.09 94 GLY C N 1
ATOM 3770 C CA . GLY C 1 94 ? 23.072 3.265 35.688 1.00 21.99 94 GLY C CA 1
ATOM 3771 C C . GLY C 1 94 ? 22.871 2.291 36.827 1.00 22.35 94 GLY C C 1
ATOM 3772 O O . GLY C 1 94 ? 23.440 2.476 37.907 1.00 22.99 94 GLY C O 1
ATOM 3773 N N . ILE C 1 95 ? 22.035 1.279 36.614 1.00 22.00 95 ILE C N 1
ATOM 3774 C CA . ILE C 1 95 ? 21.853 0.198 37.599 1.00 22.50 95 ILE C CA 1
ATOM 3775 C C . ILE C 1 95 ? 21.743 -1.140 36.856 1.00 22.24 95 ILE C C 1
ATOM 3776 O O . ILE C 1 95 ? 20.893 -1.299 35.986 1.00 21.34 95 ILE C O 1
ATOM 3781 N N . ASP C 1 96 ? 22.618 -2.088 37.180 1.00 22.75 96 ASP C N 1
ATOM 3782 C CA . ASP C 1 96 ? 22.585 -3.408 36.536 1.00 22.79 96 ASP C CA 1
ATOM 3783 C C . ASP C 1 96 ? 22.171 -4.494 37.536 1.00 23.03 96 ASP C C 1
ATOM 3784 O O . ASP C 1 96 ? 22.194 -4.263 38.749 1.00 23.42 96 ASP C O 1
ATOM 3789 N N . GLU C 1 97 ? 21.778 -5.661 37.018 1.00 22.37 97 GLU C N 1
ATOM 3790 C CA . GLU C 1 97 ? 21.332 -6.799 37.829 1.00 22.99 97 GLU C CA 1
ATOM 3791 C C . GLU C 1 97 ? 20.309 -6.364 38.878 1.00 22.46 97 GLU C C 1
ATOM 3792 O O . GLU C 1 97 ? 20.348 -6.807 40.024 1.00 22.98 97 GLU C O 1
ATOM 3798 N N . VAL C 1 98 ? 19.384 -5.503 38.463 1.00 21.41 98 VAL C N 1
ATOM 3799 C CA . VAL C 1 98 ? 18.474 -4.846 39.394 1.00 21.47 98 VAL C CA 1
ATOM 3800 C C . VAL C 1 98 ? 17.582 -5.833 40.150 1.00 21.83 98 VAL C C 1
ATOM 3801 O O . VAL C 1 98 ? 17.131 -5.535 41.260 1.00 22.53 98 VAL C O 1
ATOM 3805 N N . GLN C 1 99 ? 17.365 -7.011 39.560 1.00 21.50 99 GLN C N 1
ATOM 3806 C CA . GLN C 1 99 ? 16.498 -8.039 40.155 1.00 22.14 99 GLN C CA 1
ATOM 3807 C C . GLN C 1 99 ? 16.998 -8.562 41.500 1.00 23.33 99 GLN C C 1
ATOM 3808 O O . GLN C 1 99 ? 16.233 -9.192 42.234 1.00 23.22 99 GLN C O 1
ATOM 3814 N N . PHE C 1 100 ? 18.277 -8.325 41.803 1.00 23.82 100 PHE C N 1
ATOM 3815 C CA . PHE C 1 100 ? 18.849 -8.739 43.090 1.00 25.40 100 PHE C CA 1
ATOM 3816 C C . PHE C 1 100 ? 18.573 -7.761 44.231 1.00 26.23 100 PHE C C 1
ATOM 3817 O O . PHE C 1 100 ? 18.833 -8.073 45.407 1.00 27.14 100 PHE C O 1
ATOM 3825 N N . PHE C 1 101 ? 18.065 -6.575 43.889 1.00 25.71 101 PHE C N 1
ATOM 3826 C CA . PHE C 1 101 ? 17.590 -5.633 44.902 1.00 26.46 101 PHE C CA 1
ATOM 3827 C C . PHE C 1 101 ? 16.252 -6.097 45.472 1.00 27.20 101 PHE C C 1
ATOM 3828 O O . PHE C 1 101 ? 15.637 -7.023 44.950 1.00 27.19 101 PHE C O 1
ATOM 3836 N N . ASP C 1 102 ? 15.817 -5.476 46.560 1.00 28.06 102 ASP C N 1
ATOM 3837 C CA . ASP C 1 102 ? 14.460 -5.697 47.053 1.00 28.93 102 ASP C CA 1
ATOM 3838 C C . ASP C 1 102 ? 13.550 -4.538 46.619 1.00 28.53 102 ASP C C 1
ATOM 3839 O O . ASP C 1 102 ? 13.942 -3.712 45.785 1.00 27.68 102 ASP C O 1
ATOM 3844 N N . ASP C 1 103 ? 12.349 -4.482 47.194 1.00 29.27 103 ASP C N 1
ATOM 3845 C CA . ASP C 1 103 ? 11.305 -3.528 46.806 1.00 29.32 103 ASP C CA 1
ATOM 3846 C C . ASP C 1 103 ? 11.747 -2.064 46.849 1.00 28.95 103 ASP C C 1
ATOM 3847 O O . ASP C 1 103 ? 11.229 -1.236 46.098 1.00 28.55 103 ASP C O 1
ATOM 3852 N N . ARG C 1 104 ? 12.699 -1.765 47.733 1.00 29.10 104 ARG C N 1
ATOM 3853 C CA . ARG C 1 104 ? 13.133 -0.398 48.009 1.00 28.94 104 ARG C CA 1
ATOM 3854 C C . ARG C 1 104 ? 13.768 0.309 46.801 1.00 27.95 104 ARG C C 1
ATOM 3855 O O . ARG C 1 104 ? 13.905 1.534 46.804 1.00 28.23 104 ARG C O 1
ATOM 3863 N N . ILE C 1 105 ? 14.142 -0.462 45.779 1.00 26.72 105 ILE C N 1
ATOM 3864 C CA . ILE C 1 105 ? 14.683 0.087 44.534 1.00 25.50 105 ILE C CA 1
ATOM 3865 C C . ILE C 1 105 ? 13.717 1.030 43.797 1.00 25.23 105 ILE C C 1
ATOM 3866 O O . ILE C 1 105 ? 14.153 1.994 43.170 1.00 24.85 105 ILE C O 1
ATOM 3871 N N . CYS C 1 106 ? 12.418 0.754 43.884 1.00 25.28 106 CYS C N 1
ATOM 3872 C CA . CYS C 1 106 ? 11.427 1.524 43.128 1.00 25.36 106 CYS C CA 1
ATOM 3873 C C . CYS C 1 106 ? 11.391 2.975 43.599 1.00 25.52 106 CYS C C 1
ATOM 3874 O O . CYS C 1 106 ? 11.468 3.897 42.785 1.00 25.05 106 CYS C O 1
ATOM 3877 N N . GLU C 1 107 ? 11.296 3.153 44.916 1.00 25.99 107 GLU C N 1
ATOM 3878 C CA . GLU C 1 107 ? 11.369 4.462 45.558 1.00 26.60 107 GLU C CA 1
ATOM 3879 C C . GLU C 1 107 ? 12.675 5.195 45.232 1.00 26.06 107 GLU C C 1
ATOM 3880 O O . GLU C 1 107 ? 12.663 6.391 44.956 1.00 26.26 107 GLU C O 1
ATOM 3886 N N . VAL C 1 108 ? 13.796 4.477 45.255 1.00 25.35 108 VAL C N 1
ATOM 3887 C CA . VAL C 1 108 ? 15.098 5.078 44.932 1.00 25.33 108 VAL C CA 1
ATOM 3888 C C . VAL C 1 108 ? 15.105 5.625 43.496 1.00 24.34 108 VAL C C 1
ATOM 3889 O O . VAL C 1 108 ? 15.431 6.792 43.269 1.00 24.81 108 VAL C O 1
ATOM 3893 N N . ALA C 1 109 ? 14.715 4.778 42.546 1.00 23.07 109 ALA C N 1
ATOM 3894 C CA . ALA C 1 109 ? 14.638 5.141 41.125 1.00 22.18 109 ALA C CA 1
ATOM 3895 C C . ALA C 1 109 ? 13.686 6.317 40.855 1.00 22.62 109 ALA C C 1
ATOM 3896 O O . ALA C 1 109 ? 14.029 7.235 40.116 1.00 22.35 109 ALA C O 1
ATOM 3898 N N . ASN C 1 110 ? 12.493 6.278 41.453 1.00 23.32 110 ASN C N 1
ATOM 3899 C CA . ASN C 1 110 ? 11.506 7.343 41.286 1.00 24.03 110 ASN C CA 1
ATOM 3900 C C . ASN C 1 110 ? 12.006 8.684 41.808 1.00 25.17 110 ASN C C 1
ATOM 3901 O O . ASN C 1 110 ? 11.843 9.707 41.151 1.00 25.48 110 ASN C O 1
ATOM 3906 N N . ILE C 1 111 ? 12.620 8.660 42.988 1.00 25.95 111 ILE C N 1
ATOM 3907 C CA . ILE C 1 111 ? 13.158 9.863 43.628 1.00 27.21 111 ILE C CA 1
ATOM 3908 C C . ILE C 1 111 ? 14.293 10.471 42.805 1.00 27.02 111 ILE C C 1
ATOM 3909 O O . ILE C 1 111 ? 14.324 11.680 42.591 1.00 28.05 111 ILE C O 1
ATOM 3914 N N . LEU C 1 112 ? 15.220 9.633 42.351 1.00 25.90 112 LEU C N 1
ATOM 3915 C CA . LEU C 1 112 ? 16.251 10.067 41.406 1.00 25.95 112 LEU C CA 1
ATOM 3916 C C . LEU C 1 112 ? 15.643 10.742 40.172 1.00 25.80 112 LEU C C 1
ATOM 3917 O O . LEU C 1 112 ? 16.043 11.850 39.820 1.00 26.50 112 LEU C O 1
ATOM 3922 N N . ALA C 1 113 ? 14.665 10.089 39.542 1.00 25.14 113 ALA C N 1
ATOM 3923 C CA . ALA C 1 113 ? 14.011 10.643 38.346 1.00 25.31 113 ALA C CA 1
ATOM 3924 C C . ALA C 1 113 ? 13.263 11.961 38.623 1.00 27.04 113 ALA C C 1
ATOM 3925 O O . ALA C 1 113 ? 13.275 12.869 37.796 1.00 27.24 113 ALA C O 1
ATOM 3927 N N . GLU C 1 114 ? 12.623 12.056 39.787 1.00 28.27 114 GLU C N 1
ATOM 3928 C CA . GLU C 1 114 ? 11.918 13.273 40.199 1.00 30.31 114 GLU C CA 1
ATOM 3929 C C . GLU C 1 114 ? 12.865 14.432 40.518 1.00 31.50 114 GLU C C 1
ATOM 3930 O O . GLU C 1 114 ? 12.436 15.589 40.586 1.00 32.74 114 GLU C O 1
ATOM 3936 N N . ASN C 1 115 ? 14.142 14.119 40.731 1.00 31.12 115 ASN C N 1
ATOM 3937 C CA . ASN C 1 115 ? 15.116 15.118 41.155 1.00 32.37 115 ASN C CA 1
ATOM 3938 C C . ASN C 1 115 ? 16.183 15.423 40.095 1.00 31.84 115 ASN C C 1
ATOM 3939 O O . ASN C 1 115 ? 17.299 15.829 40.424 1.00 32.35 115 ASN C O 1
ATOM 3944 N N . GLY C 1 116 ? 15.822 15.225 38.828 1.00 30.65 116 GLY C N 1
ATOM 3945 C CA . GLY C 1 116 ? 16.659 15.633 37.701 1.00 30.28 116 GLY C CA 1
ATOM 3946 C C . GLY C 1 116 ? 17.593 14.590 37.114 1.00 28.99 116 GLY C C 1
ATOM 3947 O O . GLY C 1 116 ? 18.336 14.889 36.168 1.00 29.15 116 GLY C O 1
ATOM 3948 N N . PHE C 1 117 ? 17.564 13.373 37.653 1.00 27.64 117 PHE C N 1
ATOM 3949 C CA . PHE C 1 117 ? 18.425 12.294 37.150 1.00 26.45 117 PHE C CA 1
ATOM 3950 C C . PHE C 1 117 ? 17.780 11.456 36.050 1.00 25.14 117 PHE C C 1
ATOM 3951 O O . PHE C 1 117 ? 16.580 11.167 36.088 1.00 24.39 117 PHE C O 1
ATOM 3959 N N . VAL C 1 118 ? 18.594 11.064 35.077 1.00 24.27 118 VAL C N 1
ATOM 3960 C CA . VAL C 1 118 ? 18.214 10.018 34.146 1.00 23.45 118 VAL C CA 1
ATOM 3961 C C . VAL C 1 118 ? 18.701 8.699 34.739 1.00 22.54 118 VAL C C 1
ATOM 3962 O O . VAL C 1 118 ? 19.873 8.572 35.094 1.00 22.95 118 VAL C O 1
ATOM 3966 N N . VAL C 1 119 ? 17.795 7.731 34.863 1.00 21.79 119 VAL C N 1
ATOM 3967 C CA . VAL C 1 119 ? 18.124 6.436 35.463 1.00 21.35 119 VAL C CA 1
ATOM 3968 C C . VAL C 1 119 ? 17.958 5.330 34.428 1.00 20.19 119 VAL C C 1
ATOM 3969 O O . VAL C 1 119 ? 16.880 5.135 33.893 1.00 20.53 119 VAL C O 1
ATOM 3973 N N . ILE C 1 120 ? 19.044 4.635 34.126 1.00 20.07 120 ILE C N 1
ATOM 3974 C CA . ILE C 1 120 ? 19.003 3.560 33.149 1.00 19.48 120 ILE C CA 1
ATOM 3975 C C . ILE C 1 120 ? 19.280 2.244 33.861 1.00 19.43 120 ILE C C 1
ATOM 3976 O O . ILE C 1 120 ? 20.363 2.023 34.407 1.00 19.40 120 ILE C O 1
ATOM 3981 N N . ILE C 1 121 ? 18.277 1.375 33.823 1.00 18.91 121 ILE C N 1
ATOM 3982 C CA . ILE C 1 121 ? 18.245 0.176 34.637 1.00 18.98 121 ILE C CA 1
ATOM 3983 C C . ILE C 1 121 ? 18.170 -1.077 33.779 1.00 18.68 121 ILE C C 1
ATOM 3984 O O . ILE C 1 121 ? 17.382 -1.140 32.841 1.00 17.77 121 ILE C O 1
ATOM 3989 N N . SER C 1 122 ? 19.002 -2.061 34.119 1.00 19.02 122 SER C N 1
ATOM 3990 C CA . SER C 1 122 ? 18.981 -3.371 33.486 1.00 19.59 122 SER C CA 1
ATOM 3991 C C . SER C 1 122 ? 18.800 -4.495 34.512 1.00 20.11 122 SER C C 1
ATOM 3992 O O . SER C 1 122 ? 19.382 -4.458 35.602 1.00 20.60 122 SER C O 1
ATOM 3995 N N . GLY C 1 123 ? 17.988 -5.488 34.156 1.00 20.51 123 GLY C N 1
ATOM 3996 C CA . GLY C 1 123 ? 17.790 -6.671 34.994 1.00 21.73 123 GLY C CA 1
ATOM 3997 C C . GLY C 1 123 ? 16.851 -7.683 34.366 1.00 21.86 123 GLY C C 1
ATOM 3998 O O . GLY C 1 123 ? 16.120 -7.363 33.433 1.00 22.20 123 GLY C O 1
ATOM 3999 N N . LEU C 1 124 ? 16.889 -8.911 34.882 1.00 22.61 124 LEU C N 1
ATOM 4000 C CA . LEU C 1 124 ? 16.023 -10.008 34.423 1.00 22.32 124 LEU C CA 1
ATOM 4001 C C . LEU C 1 124 ? 14.574 -9.756 34.800 1.00 22.27 124 LEU C C 1
ATOM 4002 O O . LEU C 1 124 ? 14.298 -9.333 35.916 1.00 22.81 124 LEU C O 1
ATOM 4007 N N . ASP C 1 125 ? 13.646 -10.019 33.880 1.00 21.97 125 ASP C N 1
ATOM 4008 C CA . ASP C 1 125 ? 12.224 -9.895 34.210 1.00 22.31 125 ASP C CA 1
ATOM 4009 C C . ASP C 1 125 ? 11.669 -11.120 34.921 1.00 22.71 125 ASP C C 1
ATOM 4010 O O . ASP C 1 125 ? 10.730 -11.005 35.707 1.00 23.22 125 ASP C O 1
ATOM 4015 N N . LYS C 1 126 ? 12.250 -12.284 34.642 1.00 22.59 126 LYS C N 1
ATOM 4016 C CA . LYS C 1 126 ? 11.772 -13.546 35.205 1.00 23.04 126 LYS C CA 1
ATOM 4017 C C . LYS C 1 126 ? 12.879 -14.326 35.903 1.00 23.19 126 LYS C C 1
ATOM 4018 O O . LYS C 1 126 ? 14.009 -14.366 35.427 1.00 22.70 126 LYS C O 1
ATOM 4024 N N . ASN C 1 127 ? 12.546 -14.962 37.023 1.00 23.72 127 ASN C N 1
ATOM 4025 C CA . ASN C 1 127 ? 13.439 -15.955 37.608 1.00 24.14 127 ASN C CA 1
ATOM 4026 C C . ASN C 1 127 ? 13.278 -17.287 36.859 1.00 24.71 127 ASN C C 1
ATOM 4027 O O . ASN C 1 127 ? 12.539 -17.359 35.874 1.00 24.42 127 ASN C O 1
ATOM 4032 N N . PHE C 1 128 ? 13.990 -18.322 37.296 1.00 25.50 128 PHE C N 1
ATOM 4033 C CA . PHE C 1 128 ? 13.943 -19.637 36.635 1.00 26.05 128 PHE C CA 1
ATOM 4034 C C . PHE C 1 128 ? 12.539 -20.265 36.595 1.00 26.80 128 PHE C C 1
ATOM 4035 O O . PHE C 1 128 ? 12.267 -21.118 35.749 1.00 26.91 128 PHE C O 1
ATOM 4043 N N . LYS C 1 129 ? 11.663 -19.849 37.510 1.00 27.02 129 LYS C N 1
ATOM 4044 C CA . LYS C 1 129 ? 10.299 -20.386 37.581 1.00 28.10 129 LYS C CA 1
ATOM 4045 C C . LYS C 1 129 ? 9.388 -19.780 36.507 1.00 27.57 129 LYS C C 1
ATOM 4046 O O . LYS C 1 129 ? 8.251 -20.225 36.328 1.00 28.39 129 LYS C O 1
ATOM 4052 N N . GLY C 1 130 ? 9.893 -18.769 35.805 1.00 26.45 130 GLY C N 1
ATOM 4053 C CA . GLY C 1 130 ? 9.104 -18.006 34.846 1.00 26.05 130 GLY C CA 1
ATOM 4054 C C . GLY C 1 130 ? 8.258 -16.950 35.536 1.00 25.87 130 GLY C C 1
ATOM 4055 O O . GLY C 1 130 ? 7.332 -16.417 34.943 1.00 25.98 130 GLY C O 1
ATOM 4056 N N . GLU C 1 131 ? 8.591 -16.644 36.790 1.00 25.92 131 GLU C N 1
ATOM 4057 C CA . GLU C 1 131 ? 7.822 -15.701 37.593 1.00 25.99 131 GLU C CA 1
ATOM 4058 C C . GLU C 1 131 ? 8.621 -14.407 37.744 1.00 24.80 131 GLU C C 1
ATOM 4059 O O . GLU C 1 131 ? 9.828 -14.411 37.501 1.00 24.36 131 GLU C O 1
ATOM 4065 N N . PRO C 1 132 ? 7.959 -13.293 38.112 1.00 24.87 132 PRO C N 1
ATOM 4066 C CA . PRO C 1 132 ? 8.692 -12.022 38.214 1.00 24.39 132 PRO C CA 1
ATOM 4067 C C . PRO C 1 132 ? 9.885 -12.105 39.176 1.00 24.96 132 PRO C C 1
ATOM 4068 O O . PRO C 1 132 ? 9.766 -12.680 40.259 1.00 26.02 132 PRO C O 1
ATOM 4072 N N . PHE C 1 133 ? 11.032 -11.566 38.765 1.00 24.63 133 PHE C N 1
ATOM 4073 C CA . PHE C 1 133 ? 12.258 -11.689 39.555 1.00 25.43 133 PHE C CA 1
ATOM 4074 C C . PHE C 1 133 ? 12.377 -10.545 40.566 1.00 25.94 133 PHE C C 1
ATOM 4075 O O . PHE C 1 133 ? 12.618 -9.405 40.191 1.00 25.30 133 PHE C O 1
ATOM 4083 N N . GLY C 1 134 ? 12.226 -10.858 41.850 1.00 27.79 134 GLY C N 1
ATOM 4084 C CA . GLY C 1 134 ? 12.377 -9.859 42.908 1.00 28.92 134 GLY C CA 1
ATOM 4085 C C . GLY C 1 134 ? 11.365 -8.730 42.796 1.00 29.27 134 GLY C C 1
ATOM 4086 O O . GLY C 1 134 ? 10.164 -8.990 42.752 1.00 29.92 134 GLY C O 1
ATOM 4087 N N . PRO C 1 135 ? 11.846 -7.471 42.742 1.00 29.18 135 PRO C N 1
ATOM 4088 C CA . PRO C 1 135 ? 11.002 -6.275 42.683 1.00 29.34 135 PRO C CA 1
ATOM 4089 C C . PRO C 1 135 ? 10.717 -5.776 41.264 1.00 28.30 135 PRO C C 1
ATOM 4090 O O . PRO C 1 135 ? 10.138 -4.698 41.091 1.00 28.28 135 PRO C O 1
ATOM 4094 N N . ILE C 1 136 ? 11.136 -6.560 40.273 1.00 27.72 136 ILE C N 1
ATOM 4095 C CA . ILE C 1 136 ? 11.116 -6.193 38.853 1.00 26.79 136 ILE C CA 1
ATOM 4096 C C . ILE C 1 136 ? 9.770 -5.732 38.298 1.00 26.22 136 ILE C C 1
ATOM 4097 O O . ILE C 1 136 ? 9.719 -4.787 37.509 1.00 25.07 136 ILE C O 1
ATOM 4102 N N . ALA C 1 137 ? 8.700 -6.416 38.697 1.00 26.20 137 ALA C N 1
ATOM 4103 C CA . ALA C 1 137 ? 7.371 -6.161 38.147 1.00 26.33 137 ALA C CA 1
ATOM 4104 C C . ALA C 1 137 ? 6.964 -4.681 38.280 1.00 26.17 137 ALA C C 1
ATOM 4105 O O . ALA C 1 137 ? 6.443 -4.090 37.335 1.00 25.53 137 ALA C O 1
ATOM 4107 N N . LYS C 1 138 ? 7.229 -4.096 39.448 1.00 26.55 138 LYS C N 1
ATOM 4108 C CA . LYS C 1 138 ? 6.899 -2.694 39.724 1.00 27.01 138 LYS C CA 1
ATOM 4109 C C . LYS C 1 138 ? 7.693 -1.707 38.870 1.00 26.11 138 LYS C C 1
ATOM 4110 O O . LYS C 1 138 ? 7.181 -0.640 38.523 1.00 26.26 138 LYS C O 1
ATOM 4116 N N . LEU C 1 139 ? 8.934 -2.062 38.532 1.00 25.52 139 LEU C N 1
ATOM 4117 C CA . LEU C 1 139 ? 9.809 -1.191 37.733 1.00 25.21 139 LEU C CA 1
ATOM 4118 C C . LEU C 1 139 ? 9.291 -0.951 36.326 1.00 24.80 139 LEU C C 1
ATOM 4119 O O . LEU C 1 139 ? 9.517 0.119 35.755 1.00 25.12 139 LEU C O 1
ATOM 4124 N N . PHE C 1 140 ? 8.599 -1.948 35.771 1.00 24.38 140 PHE C N 1
ATOM 4125 C CA . PHE C 1 140 ? 7.903 -1.802 34.491 1.00 23.56 140 PHE C CA 1
ATOM 4126 C C . PHE C 1 140 ? 6.910 -0.643 34.532 1.00 23.93 140 PHE C C 1
ATOM 4127 O O . PHE C 1 140 ? 6.787 0.120 33.571 1.00 23.91 140 PHE C O 1
ATOM 4135 N N . THR C 1 141 ? 6.174 -0.534 35.635 1.00 24.11 141 THR C N 1
ATOM 4136 C CA . THR C 1 141 ? 5.165 0.514 35.778 1.00 24.82 141 THR C CA 1
ATOM 4137 C C . THR C 1 141 ? 5.807 1.895 35.913 1.00 24.14 141 THR C C 1
ATOM 4138 O O . THR C 1 141 ? 5.332 2.871 35.322 1.00 23.68 141 THR C O 1
ATOM 4142 N N . TYR C 1 142 ? 6.900 1.957 36.674 1.00 23.44 142 TYR C N 1
ATOM 4143 C CA . TYR C 1 142 ? 7.591 3.217 36.969 1.00 23.57 142 TYR C CA 1
ATOM 4144 C C . TYR C 1 142 ? 8.541 3.683 35.855 1.00 23.10 142 TYR C C 1
ATOM 4145 O O . TYR C 1 142 ? 8.906 4.862 35.799 1.00 23.28 142 TYR C O 1
ATOM 4154 N N . ALA C 1 143 ? 8.927 2.767 34.970 1.00 22.59 143 ALA C N 1
ATOM 4155 C CA . ALA C 1 143 ? 9.789 3.097 33.826 1.00 22.37 143 ALA C CA 1
ATOM 4156 C C . ALA C 1 143 ? 9.069 3.878 32.725 1.00 22.76 143 ALA C C 1
ATOM 4157 O O . ALA C 1 143 ? 8.040 3.438 32.203 1.00 23.61 143 ALA C O 1
ATOM 4159 N N . ASP C 1 144 ? 9.611 5.044 32.377 1.00 23.09 144 ASP C N 1
ATOM 4160 C CA . ASP C 1 144 ? 9.127 5.822 31.232 1.00 23.21 144 ASP C CA 1
ATOM 4161 C C . ASP C 1 144 ? 9.279 5.038 29.933 1.00 22.57 144 ASP C C 1
ATOM 4162 O O . ASP C 1 144 ? 8.395 5.054 29.076 1.00 22.60 144 ASP C O 1
ATOM 4167 N N . LYS C 1 145 ? 10.414 4.361 29.794 1.00 21.92 145 LYS C N 1
ATOM 4168 C CA . LYS C 1 145 ? 10.734 3.620 28.582 1.00 22.14 145 LYS C CA 1
ATOM 4169 C C . LYS C 1 145 ? 11.084 2.186 28.959 1.00 21.08 145 LYS C C 1
ATOM 4170 O O . LYS C 1 145 ? 11.856 1.952 29.889 1.00 20.81 145 LYS C O 1
ATOM 4176 N N . ILE C 1 146 ? 10.489 1.233 28.248 1.00 20.71 146 ILE C N 1
ATOM 4177 C CA . ILE C 1 146 ? 10.760 -0.186 28.468 1.00 20.43 146 ILE C CA 1
ATOM 4178 C C . ILE C 1 146 ? 11.275 -0.807 27.178 1.00 20.02 146 ILE C C 1
ATOM 4179 O O . ILE C 1 146 ? 10.706 -0.598 26.109 1.00 19.22 146 ILE C O 1
ATOM 4184 N N . THR C 1 147 ? 12.369 -1.554 27.296 1.00 20.32 147 THR C N 1
ATOM 4185 C CA . THR C 1 147 ? 12.870 -2.373 26.205 1.00 20.29 147 THR C CA 1
ATOM 4186 C C . THR C 1 147 ? 12.956 -3.800 26.721 1.00 20.29 147 THR C C 1
ATOM 4187 O O . THR C 1 147 ? 13.800 -4.108 27.572 1.00 20.78 147 THR C O 1
ATOM 4191 N N . LYS C 1 148 ? 12.070 -4.654 26.220 1.00 20.01 148 LYS C N 1
ATOM 4192 C CA . LYS C 1 148 ? 12.123 -6.077 26.504 1.00 20.37 148 LYS C CA 1
ATOM 4193 C C . LYS C 1 148 ? 12.898 -6.748 25.373 1.00 19.81 148 LYS C C 1
ATOM 4194 O O . LYS C 1 148 ? 12.399 -6.891 24.257 1.00 19.74 148 LYS C O 1
ATOM 4200 N N . LEU C 1 149 ? 14.142 -7.118 25.675 1.00 18.91 149 LEU C N 1
ATOM 4201 C CA . LEU C 1 149 ? 15.012 -7.792 24.725 1.00 18.78 149 LEU C CA 1
ATOM 4202 C C . LEU C 1 149 ? 14.709 -9.281 24.680 1.00 19.05 149 LEU C C 1
ATOM 4203 O O . LEU C 1 149 ? 14.225 -9.854 25.650 1.00 18.69 149 LEU C O 1
ATOM 4208 N N . THR C 1 150 ? 15.012 -9.905 23.549 1.00 19.34 150 THR C N 1
ATOM 4209 C CA . THR C 1 150 ? 14.850 -11.348 23.412 1.00 20.14 150 THR C CA 1
ATOM 4210 C C . THR C 1 150 ? 16.192 -12.039 23.227 1.00 20.94 150 THR C C 1
ATOM 4211 O O . THR C 1 150 ? 17.122 -11.465 22.643 1.00 21.55 150 THR C O 1
ATOM 4215 N N . ALA C 1 151 ? 16.306 -13.260 23.746 1.00 21.28 151 ALA C N 1
ATOM 4216 C CA . ALA C 1 151 ? 17.429 -14.116 23.401 1.00 22.04 151 ALA C CA 1
ATOM 4217 C C . ALA C 1 151 ? 17.004 -15.058 22.261 1.00 22.31 151 ALA C C 1
ATOM 4218 O O . ALA C 1 151 ? 15.979 -14.831 21.609 1.00 21.81 151 ALA C O 1
ATOM 4220 N N . ILE C 1 152 ? 17.800 -16.090 22.003 1.00 23.76 152 ILE C N 1
ATOM 4221 C CA . ILE C 1 152 ? 17.483 -17.078 20.972 1.00 24.33 152 ILE C CA 1
ATOM 4222 C C . ILE C 1 152 ? 17.253 -18.403 21.675 1.00 24.56 152 ILE C C 1
ATOM 4223 O O . ILE C 1 152 ? 18.088 -18.827 22.468 1.00 24.96 152 ILE C O 1
ATOM 4228 N N . CYS C 1 153 ? 16.118 -19.046 21.402 1.00 24.70 153 CYS C N 1
ATOM 4229 C CA . CYS C 1 153 ? 15.769 -20.282 22.098 1.00 25.47 153 CYS C CA 1
ATOM 4230 C C . CYS C 1 153 ? 16.775 -21.377 21.788 1.00 27.46 153 CYS C C 1
ATOM 4231 O O . CYS C 1 153 ? 17.022 -21.707 20.619 1.00 28.57 153 CYS C O 1
ATOM 4234 N N . ASN C 1 154 ? 17.358 -21.918 22.858 1.00 28.08 154 ASN C N 1
ATOM 4235 C CA . ASN C 1 154 ? 18.373 -22.962 22.779 1.00 30.41 154 ASN C CA 1
ATOM 4236 C C . ASN C 1 154 ? 17.842 -24.235 22.128 1.00 32.56 154 ASN C C 1
ATOM 4237 O O . ASN C 1 154 ? 18.618 -25.042 21.608 1.00 34.65 154 ASN C O 1
ATOM 4242 N N . GLU C 1 155 ? 16.519 -24.400 22.155 1.00 32.25 155 GLU C N 1
ATOM 4243 C CA . GLU C 1 155 ? 15.871 -25.582 21.587 1.00 34.76 155 GLU C CA 1
ATOM 4244 C C . GLU C 1 155 ? 15.446 -25.399 20.128 1.00 35.14 155 GLU C C 1
ATOM 4245 O O . GLU C 1 155 ? 15.808 -26.209 19.278 1.00 37.16 155 GLU C O 1
ATOM 4251 N N . CYS C 1 156 ? 14.702 -24.331 19.835 1.00 32.77 156 CYS C N 1
ATOM 4252 C CA . CYS C 1 156 ? 14.085 -24.177 18.505 1.00 33.52 156 CYS C CA 1
ATOM 4253 C C . CYS C 1 156 ? 14.566 -22.976 17.666 1.00 32.57 156 CYS C C 1
ATOM 4254 O O . CYS C 1 156 ? 14.308 -22.910 16.457 1.00 33.29 156 CYS C O 1
ATOM 4257 N N . GLY C 1 157 ? 15.256 -22.033 18.301 1.00 30.51 157 GLY C N 1
ATOM 4258 C CA . GLY C 1 157 ? 15.822 -20.898 17.584 1.00 30.35 157 GLY C CA 1
ATOM 4259 C C . GLY C 1 157 ? 14.916 -19.680 17.499 1.00 29.19 157 GLY C C 1
ATOM 4260 O O . GLY C 1 157 ? 15.353 -18.619 17.051 1.00 29.22 157 GLY C O 1
ATOM 4261 N N . ALA C 1 158 ? 13.663 -19.830 17.931 1.00 28.64 158 ALA C N 1
ATOM 4262 C CA . ALA C 1 158 ? 12.697 -18.727 18.003 1.00 27.62 158 ALA C CA 1
ATOM 4263 C C . ALA C 1 158 ? 13.151 -17.666 19.002 1.00 25.72 158 ALA C C 1
ATOM 4264 O O . ALA C 1 158 ? 14.169 -17.848 19.672 1.00 25.24 158 ALA C O 1
ATOM 4266 N N . GLU C 1 159 ? 12.415 -16.553 19.084 1.00 24.77 159 GLU C N 1
ATOM 4267 C CA . GLU C 1 159 ? 12.668 -15.528 20.110 1.00 23.77 159 GLU C CA 1
ATOM 4268 C C . GLU C 1 159 ? 12.519 -16.147 21.504 1.00 22.49 159 GLU C C 1
ATOM 4269 O O . GLU C 1 159 ? 11.497 -16.774 21.810 1.00 22.80 159 GLU C O 1
ATOM 4275 N N . ALA C 1 160 ? 13.557 -16.005 22.324 1.00 21.35 160 ALA C N 1
ATOM 4276 C CA . ALA C 1 160 ? 13.555 -16.531 23.684 1.00 20.63 160 ALA C CA 1
ATOM 4277 C C . ALA C 1 160 ? 13.167 -15.461 24.691 1.00 19.79 160 ALA C C 1
ATOM 4278 O O . ALA C 1 160 ? 13.678 -14.337 24.660 1.00 20.32 160 ALA C O 1
ATOM 4280 N N . THR C 1 161 ? 12.266 -15.834 25.590 1.00 19.46 161 THR C N 1
ATOM 4281 C CA . THR C 1 161 ? 11.645 -14.909 26.534 1.00 18.83 161 THR C CA 1
ATOM 4282 C C . THR C 1 161 ? 11.887 -15.331 27.992 1.00 18.69 161 THR C C 1
ATOM 4283 O O . THR C 1 161 ? 11.619 -14.568 28.922 1.00 18.38 161 THR C O 1
ATOM 4287 N N . HIS C 1 162 ? 12.385 -16.552 28.178 1.00 19.22 162 HIS C N 1
ATOM 4288 C CA . HIS C 1 162 ? 12.491 -17.167 29.498 1.00 19.73 162 HIS C CA 1
ATOM 4289 C C . HIS C 1 162 ? 13.914 -17.650 29.751 1.00 20.39 162 HIS C C 1
ATOM 4290 O O . HIS C 1 162 ? 14.632 -17.987 28.809 1.00 20.61 162 HIS C O 1
ATOM 4297 N N . SER C 1 163 ? 14.315 -17.674 31.022 1.00 21.05 163 SER C N 1
ATOM 4298 C CA . SER C 1 163 ? 15.555 -18.323 31.439 1.00 21.95 163 SER C CA 1
ATOM 4299 C C . SER C 1 163 ? 15.208 -19.678 32.038 1.00 23.14 163 SER C C 1
ATOM 4300 O O . SER C 1 163 ? 14.314 -19.774 32.886 1.00 23.56 163 SER C O 1
ATOM 4303 N N . LEU C 1 164 ? 15.905 -20.718 31.587 1.00 23.99 164 LEU C N 1
ATOM 4304 C CA . LEU C 1 164 ? 15.653 -22.087 32.048 1.00 25.67 164 LEU C CA 1
ATOM 4305 C C . LEU C 1 164 ? 16.860 -22.576 32.830 1.00 26.98 164 LEU C C 1
ATOM 4306 O O . LEU C 1 164 ? 17.985 -22.423 32.368 1.00 27.36 164 LEU C O 1
ATOM 4311 N N . ARG C 1 165 ? 16.626 -23.144 34.014 1.00 28.08 165 ARG C N 1
ATOM 4312 C CA . ARG C 1 165 ? 17.701 -23.724 34.815 1.00 29.88 165 ARG C CA 1
ATOM 4313 C C . ARG C 1 165 ? 17.641 -25.248 34.764 1.00 32.37 165 ARG C C 1
ATOM 4314 O O . ARG C 1 165 ? 16.580 -25.839 34.970 1.00 32.17 165 ARG C O 1
ATOM 4322 N N . LYS C 1 166 ? 18.787 -25.865 34.479 1.00 34.91 166 LYS C N 1
ATOM 4323 C CA . LYS C 1 166 ? 18.950 -27.315 34.570 1.00 38.56 166 LYS C CA 1
ATOM 4324 C C . LYS C 1 166 ? 20.128 -27.659 35.475 1.00 41.20 166 LYS C C 1
ATOM 4325 O O . LYS C 1 166 ? 21.172 -27.005 35.423 1.00 41.21 166 LYS C O 1
ATOM 4331 N N . ILE C 1 167 ? 19.960 -28.691 36.296 1.00 44.14 167 ILE C N 1
ATOM 4332 C CA . ILE C 1 167 ? 21.060 -29.244 37.086 1.00 47.47 167 ILE C CA 1
ATOM 4333 C C . ILE C 1 167 ? 21.190 -30.727 36.750 1.00 51.22 167 ILE C C 1
ATOM 4334 O O . ILE C 1 167 ? 20.227 -31.484 36.884 1.00 51.97 167 ILE C O 1
ATOM 4339 N N . ASP C 1 168 ? 22.381 -31.117 36.294 1.00 53.96 168 ASP C N 1
ATOM 4340 C CA . ASP C 1 168 ? 22.667 -32.476 35.816 1.00 58.08 168 ASP C CA 1
ATOM 4341 C C . ASP C 1 168 ? 21.667 -32.940 34.743 1.00 57.54 168 ASP C C 1
ATOM 4342 O O . ASP C 1 168 ? 21.233 -34.094 34.739 1.00 60.64 168 ASP C O 1
ATOM 4347 N N . GLY C 1 169 ? 21.298 -32.031 33.843 1.00 54.34 169 GLY C N 1
ATOM 4348 C CA . GLY C 1 169 ? 20.387 -32.352 32.744 1.00 53.69 169 GLY C CA 1
ATOM 4349 C C . GLY C 1 169 ? 18.911 -32.167 33.057 1.00 51.62 169 GLY C C 1
ATOM 4350 O O . GLY C 1 169 ? 18.105 -31.939 32.155 1.00 50.34 169 GLY C O 1
ATOM 4351 N N . LYS C 1 170 ? 18.556 -32.268 34.335 1.00 51.62 170 LYS C N 1
ATOM 4352 C CA . LYS C 1 170 ? 17.170 -32.138 34.765 1.00 50.12 170 LYS C CA 1
ATOM 4353 C C . LYS C 1 170 ? 16.780 -30.678 34.960 1.00 46.01 170 LYS C C 1
ATOM 4354 O O . LYS C 1 170 ? 17.529 -29.896 35.549 1.00 44.59 170 LYS C O 1
ATOM 4360 N N . HIS C 1 171 ? 15.601 -30.329 34.459 1.00 43.86 171 HIS C N 1
ATOM 4361 C CA . HIS C 1 171 ? 14.989 -29.039 34.718 1.00 40.69 171 HIS C CA 1
ATOM 4362 C C . HIS C 1 171 ? 14.878 -28.821 36.220 1.00 40.43 171 HIS C C 1
ATOM 4363 O O . HIS C 1 171 ? 14.500 -29.729 36.960 1.00 42.66 171 HIS C O 1
ATOM 4370 N N . ALA C 1 172 ? 15.231 -27.621 36.667 1.00 37.72 172 ALA C N 1
ATOM 4371 C CA . ALA C 1 172 ? 15.123 -27.265 38.072 1.00 37.60 172 ALA C CA 1
ATOM 4372 C C . ALA C 1 172 ? 13.663 -27.336 38.519 1.00 37.67 172 ALA C C 1
ATOM 4373 O O . ALA C 1 172 ? 12.765 -26.861 37.816 1.00 36.34 172 ALA C O 1
ATOM 4375 N N . ASP C 1 173 ? 13.442 -27.939 39.684 1.00 39.38 173 ASP C N 1
ATOM 4376 C CA . ASP C 1 173 ? 12.117 -28.048 40.279 1.00 40.00 173 ASP C CA 1
ATOM 4377 C C . ASP C 1 173 ? 11.620 -26.671 40.708 1.00 37.98 173 ASP C C 1
ATOM 4378 O O . ASP C 1 173 ? 12.416 -25.813 41.096 1.00 36.70 173 ASP C O 1
ATOM 4383 N N . TYR C 1 174 ? 10.302 -26.479 40.658 1.00 37.91 174 TYR C N 1
ATOM 4384 C CA . TYR C 1 174 ? 9.669 -25.222 41.068 1.00 36.65 174 TYR C CA 1
ATOM 4385 C C . TYR C 1 174 ? 10.148 -24.713 42.432 1.00 37.09 174 TYR C C 1
ATOM 4386 O O . TYR C 1 174 ? 10.343 -23.515 42.613 1.00 35.50 174 TYR C O 1
ATOM 4395 N N . ASN C 1 175 ? 10.342 -25.625 43.381 1.00 39.44 175 ASN C N 1
ATOM 4396 C CA . ASN C 1 175 ? 10.659 -25.243 44.760 1.00 40.70 175 ASN C CA 1
ATOM 4397 C C . ASN C 1 175 ? 12.141 -25.088 45.095 1.00 40.62 175 ASN C C 1
ATOM 4398 O O . ASN C 1 175 ? 12.509 -24.944 46.266 1.00 41.93 175 ASN C O 1
ATOM 4403 N N . ASP C 1 176 ? 12.984 -25.109 44.069 1.00 39.26 176 ASP C N 1
ATOM 4404 C CA . ASP C 1 176 ? 14.409 -24.850 44.250 1.00 39.62 176 ASP C CA 1
ATOM 4405 C C . ASP C 1 176 ? 14.641 -23.375 44.556 1.00 38.25 176 ASP C C 1
ATOM 4406 O O . ASP C 1 176 ? 13.760 -22.540 44.320 1.00 36.88 176 ASP C O 1
ATOM 4411 N N . ASP C 1 177 ? 15.818 -23.072 45.103 1.00 39.29 177 ASP C N 1
ATOM 4412 C CA . ASP C 1 177 ? 16.203 -21.707 45.467 1.00 38.89 177 ASP C CA 1
ATOM 4413 C C . ASP C 1 177 ? 16.243 -20.783 44.264 1.00 36.20 177 ASP C C 1
ATOM 4414 O O . ASP C 1 177 ? 16.730 -21.158 43.197 1.00 35.14 177 ASP C O 1
ATOM 4419 N N . ILE C 1 178 ? 15.732 -19.571 44.458 1.00 35.62 178 ILE C N 1
ATOM 4420 C CA . ILE C 1 178 ? 15.658 -18.566 43.405 1.00 33.46 178 ILE C CA 1
ATOM 4421 C C . ILE C 1 178 ? 17.047 -18.034 43.046 1.00 33.65 178 ILE C C 1
ATOM 4422 O O . ILE C 1 178 ? 17.428 -18.027 41.873 1.00 32.30 178 ILE C O 1
ATOM 4427 N N . VAL C 1 179 ? 17.807 -17.601 44.050 1.00 35.42 179 VAL C N 1
ATOM 4428 C CA . VAL C 1 179 ? 19.151 -17.091 43.799 1.00 36.04 179 VAL C CA 1
ATOM 4429 C C . VAL C 1 179 ? 20.112 -18.263 43.600 1.00 36.92 179 VAL C C 1
ATOM 4430 O O . VAL C 1 179 ? 20.259 -19.113 44.469 1.00 38.10 179 VAL C O 1
ATOM 4434 N N . LYS C 1 180 ? 20.715 -18.319 42.415 1.00 35.95 180 LYS C N 1
ATOM 4435 C CA . LYS C 1 180 ? 21.732 -19.317 42.099 1.00 37.16 180 LYS C CA 1
ATOM 4436 C C . LYS C 1 180 ? 22.607 -18.748 40.995 1.00 36.71 180 LYS C C 1
ATOM 4437 O O . LYS C 1 180 ? 22.222 -18.734 39.819 1.00 34.44 180 LYS C O 1
ATOM 4443 N N . ILE C 1 181 ? 23.770 -18.245 41.395 1.00 38.85 181 ILE C N 1
ATOM 4444 C CA . ILE C 1 181 ? 24.650 -17.520 40.483 1.00 39.26 181 ILE C CA 1
ATOM 4445 C C . ILE C 1 181 ? 25.309 -18.500 39.524 1.00 39.87 181 ILE C C 1
ATOM 4446 O O . ILE C 1 181 ? 25.669 -19.615 39.907 1.00 41.32 181 ILE C O 1
ATOM 4451 N N . GLY C 1 182 ? 25.437 -18.086 38.271 1.00 38.94 182 GLY C N 1
ATOM 4452 C CA . GLY C 1 182 ? 26.074 -18.911 37.260 1.00 40.08 182 GLY C CA 1
ATOM 4453 C C 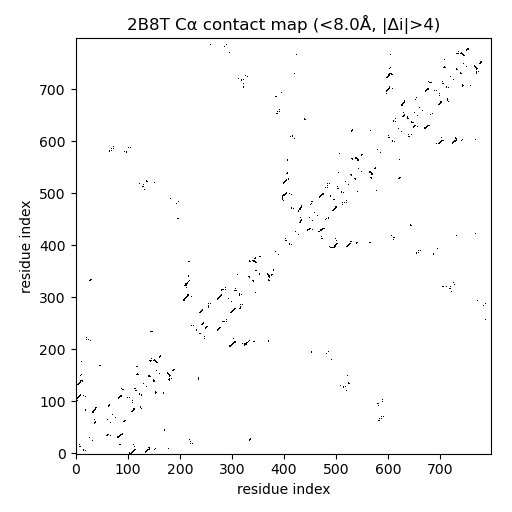. GLY C 1 182 ? 25.679 -18.497 35.862 1.00 38.24 182 GLY C C 1
ATOM 4454 O O . GLY C 1 182 ? 24.859 -17.600 35.678 1.00 36.20 182 GLY C O 1
ATOM 4455 N N . CYS C 1 183 ? 26.260 -19.172 34.880 1.00 39.55 183 CYS C N 1
ATOM 4456 C CA . CYS C 1 183 ? 26.002 -18.877 33.484 1.00 38.29 183 CYS C CA 1
ATOM 4457 C C . CYS C 1 183 ? 25.485 -20.126 32.769 1.00 37.71 183 CYS C C 1
ATOM 4458 O O . CYS C 1 183 ? 24.487 -20.702 33.187 1.00 36.56 183 CYS C O 1
ATOM 4461 N N . GLN C 1 184 ? 26.174 -20.554 31.712 1.00 39.02 184 GLN C N 1
ATOM 4462 C CA . GLN C 1 184 ? 25.703 -21.658 30.868 1.00 39.05 184 GLN C CA 1
ATOM 4463 C C . GLN C 1 184 ? 25.762 -23.053 31.499 1.00 40.72 184 GLN C C 1
ATOM 4464 O O . GLN C 1 184 ? 25.160 -23.987 30.968 1.00 41.07 184 GLN C O 1
ATOM 4470 N N . GLU C 1 185 ? 26.476 -23.202 32.614 1.00 42.23 185 GLU C N 1
ATOM 4471 C CA . GLU C 1 185 ? 26.502 -24.488 33.323 1.00 43.84 185 GLU C CA 1
ATOM 4472 C C . GLU C 1 185 ? 25.137 -24.847 33.933 1.00 41.57 185 GLU C C 1
ATOM 4473 O O . GLU C 1 185 ? 24.809 -26.026 34.077 1.00 42.66 185 GLU C O 1
ATOM 4479 N N . PHE C 1 186 ? 24.348 -23.826 34.274 1.00 38.10 186 PHE C N 1
ATOM 4480 C CA . PHE C 1 186 ? 23.011 -24.036 34.828 1.00 36.19 186 PHE C CA 1
ATOM 4481 C C . PHE C 1 186 ? 21.903 -23.511 33.923 1.00 32.96 186 PHE C C 1
ATOM 4482 O O . PHE C 1 186 ? 20.802 -24.050 33.934 1.00 32.50 186 PHE C O 1
ATOM 4490 N N . TYR C 1 187 ? 22.198 -22.478 33.136 1.00 31.05 187 TYR C N 1
ATOM 4491 C CA . TYR C 1 187 ? 21.143 -21.678 32.493 1.00 28.68 187 TYR C CA 1
ATOM 4492 C C . TYR C 1 187 ? 21.136 -21.681 30.965 1.00 27.90 187 TYR C C 1
ATOM 4493 O O . TYR C 1 187 ? 22.185 -21.734 30.327 1.00 28.71 187 TYR C O 1
ATOM 4502 N N . SER C 1 188 ? 19.933 -21.604 30.399 1.00 26.61 188 SER C N 1
ATOM 4503 C CA . SER C 1 188 ? 19.752 -21.371 28.966 1.00 26.31 188 SER C CA 1
ATOM 4504 C C . SER C 1 188 ? 18.536 -20.485 28.718 1.00 24.33 188 SER C C 1
ATOM 4505 O O . SER C 1 188 ? 17.662 -20.354 29.585 1.00 23.51 188 SER C O 1
ATOM 4508 N N . ALA C 1 189 ? 18.492 -19.857 27.542 1.00 23.34 189 ALA C N 1
ATOM 4509 C CA . ALA C 1 189 ? 17.330 -19.075 27.146 1.00 21.87 189 ALA C CA 1
ATOM 4510 C C . ALA C 1 189 ? 16.409 -19.900 26.259 1.00 22.06 189 ALA C C 1
ATOM 4511 O O . ALA C 1 189 ? 16.860 -20.620 25.357 1.00 23.32 189 ALA C O 1
ATOM 4513 N N . VAL C 1 190 ? 15.112 -19.793 26.522 1.00 21.42 190 VAL C N 1
ATOM 4514 C CA . VAL C 1 190 ? 14.104 -20.564 25.799 1.00 22.13 190 VAL C CA 1
ATOM 4515 C C . VAL C 1 190 ? 12.868 -19.712 25.527 1.00 21.34 190 VAL C C 1
ATOM 4516 O O . VAL C 1 190 ? 12.624 -18.713 26.213 1.00 20.49 190 VAL C O 1
ATOM 4520 N N . CYS C 1 191 ? 12.103 -20.109 24.514 1.00 22.17 191 CYS C N 1
ATOM 4521 C CA . CYS C 1 191 ? 10.783 -19.540 24.262 1.00 22.20 191 CYS C CA 1
ATOM 4522 C C . CYS C 1 191 ? 9.820 -20.092 25.313 1.00 22.70 191 CYS C C 1
ATOM 4523 O O . CYS C 1 191 ? 10.184 -20.977 26.096 1.00 23.20 191 CYS C O 1
ATOM 4526 N N . ARG C 1 192 ? 8.598 -19.569 25.320 1.00 22.77 192 ARG C N 1
ATOM 4527 C CA . ARG C 1 192 ? 7.558 -19.993 26.257 1.00 23.89 192 ARG C CA 1
ATOM 4528 C C . ARG C 1 192 ? 7.313 -21.502 26.209 1.00 25.85 192 ARG C C 1
ATOM 4529 O O . ARG C 1 192 ? 7.270 -22.156 27.251 1.00 26.70 192 ARG C O 1
ATOM 4537 N N . HIS C 1 193 ? 7.156 -22.037 25.001 1.00 27.38 193 HIS C N 1
ATOM 4538 C CA . HIS C 1 193 ? 6.848 -23.457 24.801 1.00 30.26 193 HIS C CA 1
ATOM 4539 C C . HIS C 1 193 ? 7.933 -24.388 25.350 1.00 30.75 193 HIS C C 1
ATOM 4540 O O . HIS C 1 193 ? 7.635 -25.509 25.763 1.00 32.93 193 HIS C O 1
ATOM 4547 N N . HIS C 1 194 ? 9.181 -23.917 25.367 1.00 29.62 194 HIS C N 1
ATOM 4548 C CA . HIS C 1 194 ? 10.305 -24.744 25.818 1.00 30.52 194 HIS C CA 1
ATOM 4549 C C . HIS C 1 194 ? 10.769 -24.441 27.240 1.00 29.62 194 HIS C C 1
ATOM 4550 O O . HIS C 1 194 ? 11.803 -24.952 27.699 1.00 30.07 194 HIS C O 1
ATOM 4557 N N . HIS C 1 195 ? 9.985 -23.621 27.935 1.00 28.55 195 HIS C N 1
ATOM 4558 C CA . HIS C 1 195 ? 10.164 -23.411 29.363 1.00 28.40 195 HIS C CA 1
ATOM 4559 C C . HIS C 1 195 ? 9.204 -24.319 30.107 1.00 30.32 195 HIS C C 1
ATOM 4560 O O . HIS C 1 195 ? 7.983 -24.152 30.018 1.00 31.00 195 HIS C O 1
ATOM 4567 N N . LYS C 1 196 ? 9.758 -25.280 30.836 1.00 31.65 196 LYS C N 1
ATOM 4568 C CA . LYS C 1 196 ? 8.953 -26.184 31.644 1.00 34.00 196 LYS C CA 1
ATOM 4569 C C . LYS C 1 196 ? 9.501 -26.224 33.063 1.00 33.87 196 LYS C C 1
ATOM 4570 O O . LYS C 1 196 ? 10.699 -26.411 33.275 1.00 34.18 196 LYS C O 1
ATOM 4576 N N . VAL C 1 197 ? 8.622 -26.037 34.038 1.00 34.25 197 VAL C N 1
ATOM 4577 C CA . VAL C 1 197 ? 9.023 -26.140 35.431 1.00 34.59 197 VAL C CA 1
ATOM 4578 C C . VAL C 1 197 ? 8.275 -27.300 36.091 1.00 37.45 197 VAL C C 1
ATOM 4579 O O . VAL C 1 197 ? 7.050 -27.247 36.237 1.00 38.58 197 VAL C O 1
ATOM 4583 N N . PRO C 1 198 ? 9.007 -28.366 36.470 1.00 39.19 198 PRO C N 1
ATOM 4584 C CA . PRO C 1 198 ? 8.392 -29.456 37.221 1.00 42.22 198 PRO C CA 1
ATOM 4585 C C . PRO C 1 198 ? 7.730 -28.953 38.502 1.00 42.37 198 PRO C C 1
ATOM 4586 O O . PRO C 1 198 ? 8.273 -28.076 39.178 1.00 40.31 198 PRO C O 1
ATOM 4590 N N . ASN C 1 199 ? 6.557 -29.506 38.803 1.00 44.70 199 ASN C N 1
ATOM 4591 C CA . ASN C 1 199 ? 5.769 -29.160 39.996 1.00 45.96 199 ASN C CA 1
ATOM 4592 C C . ASN C 1 199 ? 5.304 -27.708 40.079 1.00 43.62 199 ASN C C 1
ATOM 4593 O O . ASN C 1 199 ? 5.064 -27.184 41.170 1.00 43.83 199 ASN C O 1
ATOM 4598 N N . ARG C 1 200 ? 5.180 -27.064 38.922 1.00 41.90 200 ARG C N 1
ATOM 4599 C CA . ARG C 1 200 ? 4.547 -25.755 38.832 1.00 40.67 200 ARG C CA 1
ATOM 4600 C C . ARG C 1 200 ? 3.086 -25.874 39.283 1.00 43.14 200 ARG C C 1
ATOM 4601 O O . ARG C 1 200 ? 2.337 -26.680 38.732 1.00 45.16 200 ARG C O 1
ATOM 4609 N N . PRO C 1 201 ? 2.691 -25.089 40.305 1.00 43.40 201 PRO C N 1
ATOM 4610 C CA . PRO C 1 201 ? 1.325 -25.117 40.824 1.00 46.24 201 PRO C CA 1
ATOM 4611 C C . PRO C 1 201 ? 0.351 -24.245 40.026 1.00 46.08 201 PRO C C 1
ATOM 4612 O O . PRO C 1 201 ? 0.757 -23.281 39.374 1.00 43.02 201 PRO C O 1
ATOM 4616 N N . TYR C 1 202 ? -0.928 -24.596 40.084 1.00 49.47 202 TYR C N 1
ATOM 4617 C CA . TYR C 1 202 ? -1.962 -23.801 39.444 1.00 50.19 202 TYR C CA 1
ATOM 4618 C C . TYR C 1 202 ? -2.825 -23.155 40.513 1.00 52.24 202 TYR C C 1
ATOM 4619 O O . TYR C 1 202 ? -3.362 -23.836 41.384 1.00 55.18 202 TYR C O 1
ATOM 4628 N N . LEU C 1 203 ? -2.931 -21.832 40.451 1.00 46.41 203 LEU C N 1
ATOM 4629 C CA . LEU C 1 203 ? -3.640 -21.064 41.468 1.00 46.09 203 LEU C CA 1
ATOM 4630 C C . LEU C 1 203 ? -5.152 -21.021 41.239 1.00 43.25 203 LEU C C 1
ATOM 4631 O O . LEU C 1 203 ? -5.924 -20.968 42.196 1.00 45.42 203 LEU C O 1
ATOM 4636 N N . ASN C 1 204 ? -5.565 -21.052 39.974 1.00 39.78 204 ASN C N 1
ATOM 4637 C CA . ASN C 1 204 ? -6.981 -21.027 39.617 1.00 38.55 204 ASN C CA 1
ATOM 4638 C C . ASN C 1 204 ? -7.539 -22.432 39.484 1.00 40.89 204 ASN C C 1
ATOM 4639 O O . ASN C 1 204 ? -6.934 -23.287 38.830 1.00 41.12 204 ASN C O 1
ATOM 4644 N N . SER C 1 205 ? -8.699 -22.662 40.097 1.00 43.90 205 SER C N 1
ATOM 4645 C CA . SER C 1 205 ? -9.272 -24.007 40.210 1.00 48.23 205 SER C CA 1
ATOM 4646 C C . SER C 1 205 ? -9.719 -24.622 38.878 1.00 46.73 205 SER C C 1
ATOM 4647 O O . SER C 1 205 ? -9.879 -25.838 38.782 1.00 50.48 205 SER C O 1
ATOM 4650 N N . ASN C 1 206 ? -9.915 -23.789 37.857 1.00 42.83 206 ASN C N 1
ATOM 4651 C CA . ASN C 1 206 ? -10.345 -24.281 36.547 1.00 42.10 206 ASN C CA 1
ATOM 4652 C C . ASN C 1 206 ? -9.226 -24.366 35.497 1.00 39.04 206 ASN C C 1
ATOM 4653 O O . ASN C 1 206 ? -9.485 -24.626 34.320 1.00 38.82 206 ASN C O 1
ATOM 4658 N N . SER C 1 207 ? -7.987 -24.158 35.939 1.00 37.90 207 SER C N 1
ATOM 4659 C CA . SER C 1 207 ? -6.829 -24.113 35.041 1.00 37.10 207 SER C CA 1
ATOM 4660 C C . SER C 1 207 ? -6.440 -25.472 34.456 1.00 40.02 207 SER C C 1
ATOM 4661 O O . SER C 1 207 ? -6.221 -25.589 33.247 1.00 39.89 207 SER C O 1
ATOM 4664 N N . GLU C 1 208 ? -6.347 -26.484 35.317 1.00 43.83 208 GLU C N 1
ATOM 4665 C CA . GLU C 1 208 ? -6.016 -27.845 34.887 1.00 48.61 208 GLU C CA 1
ATOM 4666 C C . GLU C 1 208 ? -7.167 -28.478 34.108 1.00 49.11 208 GLU C C 1
ATOM 4667 O O . GLU C 1 208 ? -6.942 -29.265 33.183 1.00 51.45 208 GLU C O 1
ATOM 4673 N N . GLU C 1 209 ? -8.393 -28.124 34.495 1.00 48.09 209 GLU C N 1
ATOM 4674 C CA . GLU C 1 209 ? -9.597 -28.488 33.750 1.00 49.54 209 GLU C CA 1
ATOM 4675 C C . GLU C 1 209 ? -9.521 -27.977 32.307 1.00 46.82 209 GLU C C 1
ATOM 4676 O O . GLU C 1 209 ? -9.814 -28.716 31.369 1.00 49.13 209 GLU C O 1
ATOM 4682 N N . PHE C 1 210 ? -9.109 -26.719 32.142 1.00 43.28 210 PHE C N 1
ATOM 4683 C CA . PHE C 1 210 ? -9.003 -26.102 30.816 1.00 42.65 210 PHE C CA 1
ATOM 4684 C C . PHE C 1 210 ? -7.920 -26.735 29.940 1.00 44.91 210 PHE C C 1
ATOM 4685 O O . PHE C 1 210 ? -8.140 -26.953 28.747 1.00 46.95 210 PHE C O 1
ATOM 4693 N N . ILE C 1 211 ? -6.754 -27.002 30.528 1.00 46.22 211 ILE C N 1
ATOM 4694 C CA . ILE C 1 211 ? -5.645 -27.639 29.810 1.00 50.72 211 ILE C CA 1
ATOM 4695 C C . ILE C 1 211 ? -6.057 -29.015 29.275 1.00 55.66 211 ILE C C 1
ATOM 4696 O O . ILE C 1 211 ? -5.856 -29.303 28.093 1.00 58.44 211 ILE C O 1
ATOM 4701 N N . LYS C 1 212 ? -6.650 -29.841 30.140 1.00 58.23 212 LYS C N 1
ATOM 4702 C CA . LYS C 1 212 ? -7.154 -31.158 29.741 1.00 64.46 212 LYS C CA 1
ATOM 4703 C C . LYS C 1 212 ? -8.249 -31.056 28.682 1.00 65.09 212 LYS C C 1
ATOM 4704 O O . LYS C 1 212 ? -8.244 -31.809 27.708 1.00 69.05 212 LYS C O 1
ATOM 4710 N N . PHE C 1 213 ? -9.179 -30.123 28.880 1.00 63.02 213 PHE C N 1
ATOM 4711 C CA . PHE C 1 213 ? -10.261 -29.875 27.924 1.00 65.71 213 PHE C CA 1
ATOM 4712 C C . PHE C 1 213 ? -9.718 -29.524 26.540 1.00 67.86 213 PHE C C 1
ATOM 4713 O O . PHE C 1 213 ? -10.152 -30.090 25.534 1.00 71.92 213 PHE C O 1
ATOM 4721 N N . PHE C 1 214 ? -8.772 -28.586 26.503 1.00 46.49 214 PHE C N 1
ATOM 4722 C CA . PHE C 1 214 ? -8.207 -28.103 25.248 1.00 48.40 214 PHE C CA 1
ATOM 4723 C C . PHE C 1 214 ? -7.310 -29.149 24.589 1.00 49.81 214 PHE C C 1
ATOM 4724 O O . PHE C 1 214 ? -7.254 -29.238 23.360 1.00 50.25 214 PHE C O 1
ATOM 4732 N N . LYS C 1 215 ? -6.626 -29.941 25.417 1.00 51.47 215 LYS C N 1
ATOM 4733 C CA . LYS C 1 215 ? -5.777 -31.048 24.958 1.00 53.06 215 LYS C CA 1
ATOM 4734 C C . LYS C 1 215 ? -6.491 -31.954 23.945 1.00 53.78 215 LYS C C 1
ATOM 4735 O O . LYS C 1 215 ? -5.915 -32.309 22.912 1.00 54.14 215 LYS C O 1
ATOM 4741 N N . ASN C 1 216 ? -7.740 -32.313 24.244 1.00 54.68 216 ASN C N 1
ATOM 4742 C CA . ASN C 1 216 ? -8.573 -33.103 23.333 1.00 55.55 216 ASN C CA 1
ATOM 4743 C C . ASN C 1 216 ? -8.925 -32.343 22.052 1.00 56.06 216 ASN C C 1
ATOM 4744 O O . ASN C 1 216 ? -9.474 -31.236 22.104 1.00 56.17 216 ASN C O 1
ATOM 4749 N N . LYS C 1 217 ? -8.606 -32.951 20.910 1.00 56.61 217 LYS C N 1
ATOM 4750 C CA . LYS C 1 217 ? -8.786 -32.316 19.603 1.00 57.12 217 LYS C CA 1
ATOM 4751 C C . LYS C 1 217 ? -10.004 -32.857 18.860 1.00 57.22 217 LYS C C 1
ATOM 4752 O O . LYS C 1 217 ? -11.052 -32.208 18.813 1.00 57.27 217 LYS C O 1
ATOM 4758 N N . GLY D 1 12 ? 12.834 -16.045 5.896 1.00 33.89 12 GLY D N 1
ATOM 4759 C CA . GLY D 1 12 ? 13.822 -15.018 6.336 1.00 31.16 12 GLY D CA 1
ATOM 4760 C C . GLY D 1 12 ? 13.269 -13.607 6.309 1.00 29.57 12 GLY D C 1
ATOM 4761 O O . GLY D 1 12 ? 12.134 -13.382 5.881 1.00 30.09 12 GLY D O 1
ATOM 4762 N N . TRP D 1 13 ? 14.087 -12.654 6.753 1.00 27.57 13 TRP D N 1
ATOM 4763 C CA . TRP D 1 13 ? 13.691 -11.244 6.853 1.00 26.02 13 TRP D CA 1
ATOM 4764 C C . TRP D 1 13 ? 14.896 -10.320 7.001 1.00 24.49 13 TRP D C 1
ATOM 4765 O O . TRP D 1 13 ? 16.024 -10.784 7.198 1.00 23.88 13 TRP D O 1
ATOM 4776 N N . ILE D 1 14 ? 14.631 -9.013 6.936 1.00 23.46 14 ILE D N 1
ATOM 4777 C CA . ILE D 1 14 ? 15.661 -7.975 7.035 1.00 22.39 14 ILE D CA 1
ATOM 4778 C C . ILE D 1 14 ? 15.450 -7.079 8.262 1.00 21.84 14 ILE D C 1
ATOM 4779 O O . ILE D 1 14 ? 14.362 -6.531 8.459 1.00 21.78 14 ILE D O 1
ATOM 4784 N N . GLU D 1 15 ? 16.496 -6.947 9.079 1.00 21.46 15 GLU D N 1
ATOM 4785 C CA . GLU D 1 15 ? 16.541 -5.969 10.175 1.00 21.07 15 GLU D CA 1
ATOM 4786 C C . GLU D 1 15 ? 17.525 -4.852 9.821 1.00 20.68 15 GLU D C 1
ATOM 4787 O O . GLU D 1 15 ? 18.636 -5.115 9.351 1.00 20.87 15 GLU D O 1
ATOM 4793 N N . PHE D 1 16 ? 17.112 -3.605 10.032 1.00 20.27 16 PHE D N 1
ATOM 4794 C CA . PHE D 1 16 ? 17.949 -2.448 9.715 1.00 20.03 16 PHE D CA 1
ATOM 4795 C C . PHE D 1 16 ? 18.192 -1.619 10.971 1.00 19.59 16 PHE D C 1
ATOM 4796 O O . PHE D 1 16 ? 17.245 -1.125 11.596 1.00 19.77 16 PHE D O 1
ATOM 4804 N N . ILE D 1 17 ? 19.466 -1.501 11.346 1.00 19.11 17 ILE D N 1
ATOM 4805 C CA . ILE D 1 17 ? 19.891 -0.663 12.464 1.00 18.38 17 ILE D CA 1
ATOM 4806 C C . ILE D 1 17 ? 20.505 0.616 11.906 1.00 19.46 17 ILE D C 1
ATOM 4807 O O . ILE D 1 17 ? 21.419 0.561 11.083 1.00 19.77 17 ILE D O 1
ATOM 4812 N N . THR D 1 18 ? 20.005 1.774 12.326 1.00 20.08 18 THR D N 1
ATOM 4813 C CA . THR D 1 18 ? 20.496 3.021 11.747 1.00 20.76 18 THR D CA 1
ATOM 4814 C C . THR D 1 18 ? 20.542 4.181 12.745 1.00 21.26 18 THR D C 1
ATOM 4815 O O . THR D 1 18 ? 20.362 3.977 13.949 1.00 20.90 18 THR D O 1
ATOM 4819 N N . GLY D 1 19 ? 20.810 5.384 12.232 1.00 22.19 19 GLY D N 1
ATOM 4820 C CA . GLY D 1 19 ? 21.024 6.576 13.056 1.00 22.78 19 GLY D CA 1
ATOM 4821 C C . GLY D 1 19 ? 22.411 7.167 12.864 1.00 23.53 19 GLY D C 1
ATOM 4822 O O . GLY D 1 19 ? 23.189 6.671 12.046 1.00 23.77 19 GLY D O 1
ATOM 4823 N N . PRO D 1 20 ? 22.741 8.235 13.623 1.00 24.22 20 PRO D N 1
ATOM 4824 C CA . PRO D 1 20 ? 24.000 8.956 13.398 1.00 25.43 20 PRO D CA 1
ATOM 4825 C C . PRO D 1 20 ? 25.241 8.247 13.943 1.00 25.32 20 PRO D C 1
ATOM 4826 O O . PRO D 1 20 ? 25.151 7.146 14.494 1.00 24.22 20 PRO D O 1
ATOM 4830 N N . MET D 1 21 ? 26.395 8.890 13.789 1.00 26.22 21 MET D N 1
ATOM 4831 C CA . MET D 1 21 ? 27.620 8.392 14.394 1.00 26.64 21 MET D CA 1
ATOM 4832 C C . MET D 1 21 ? 27.490 8.505 15.910 1.00 26.11 21 MET D C 1
ATOM 4833 O O . MET D 1 21 ? 26.745 9.352 16.418 1.00 25.86 21 MET D O 1
ATOM 4838 N N . PHE D 1 22 ? 28.184 7.617 16.615 1.00 25.31 22 PHE D N 1
ATOM 4839 C CA . PHE D 1 22 ? 28.221 7.605 18.080 1.00 25.41 22 PHE D CA 1
ATOM 4840 C C . PHE D 1 22 ? 26.901 7.191 18.739 1.00 24.18 22 PHE D C 1
ATOM 4841 O O . PHE D 1 22 ? 26.683 7.464 19.920 1.00 24.62 22 PHE D O 1
ATOM 4849 N N . ALA D 1 23 ? 26.046 6.510 17.973 1.00 22.84 23 ALA D N 1
ATOM 4850 C CA . ALA D 1 23 ? 24.758 5.999 18.457 1.00 21.93 23 ALA D CA 1
ATOM 4851 C C . ALA D 1 23 ? 24.842 4.556 18.968 1.00 21.34 23 ALA D C 1
ATOM 4852 O O . ALA D 1 23 ? 23.898 4.051 19.586 1.00 20.74 23 ALA D O 1
ATOM 4854 N N . GLY D 1 24 ? 25.961 3.890 18.683 1.00 21.59 24 GLY D N 1
ATOM 4855 C CA . GLY D 1 24 ? 26.171 2.500 19.072 1.00 20.91 24 GLY D CA 1
ATOM 4856 C C . GLY D 1 24 ? 25.657 1.466 18.081 1.00 20.29 24 GLY D C 1
ATOM 4857 O O . GLY D 1 24 ? 25.339 0.357 18.478 1.00 19.17 24 GLY D O 1
ATOM 4858 N N . LYS D 1 25 ? 25.598 1.812 16.793 1.00 20.52 25 LYS D N 1
ATOM 4859 C CA . LYS D 1 25 ? 24.978 0.937 15.780 1.00 20.24 25 LYS D CA 1
ATOM 4860 C C . LYS D 1 25 ? 25.706 -0.406 15.649 1.00 20.33 25 LYS D C 1
ATOM 4861 O O . LYS D 1 25 ? 25.081 -1.460 15.677 1.00 20.04 25 LYS D O 1
ATOM 4867 N N . THR D 1 26 ? 27.025 -0.359 15.511 1.00 21.17 26 THR D N 1
ATOM 4868 C CA . THR D 1 26 ? 27.822 -1.577 15.421 1.00 21.63 26 THR D CA 1
ATOM 4869 C C . THR D 1 26 ? 27.741 -2.404 16.714 1.00 21.15 26 THR D C 1
ATOM 4870 O O . THR D 1 26 ? 27.628 -3.634 16.661 1.00 20.85 26 THR D O 1
ATOM 4874 N N . ALA D 1 27 ? 27.785 -1.724 17.859 1.00 20.93 27 ALA D N 1
ATOM 4875 C CA . ALA D 1 27 ? 27.569 -2.373 19.159 1.00 21.03 27 ALA D CA 1
ATOM 4876 C C . ALA D 1 27 ? 26.258 -3.173 19.182 1.00 20.39 27 ALA D C 1
ATOM 4877 O O . ALA D 1 27 ? 26.209 -4.277 19.734 1.00 20.42 27 ALA D O 1
ATOM 4879 N N . GLU D 1 28 ? 25.216 -2.615 18.559 1.00 19.48 28 GLU D N 1
ATOM 4880 C CA . GLU D 1 28 ? 23.884 -3.234 18.516 1.00 18.46 28 GLU D CA 1
ATOM 4881 C C . GLU D 1 28 ? 23.853 -4.429 17.566 1.00 18.16 28 GLU D C 1
ATOM 4882 O O . GLU D 1 28 ? 23.265 -5.462 17.893 1.00 17.87 28 GLU D O 1
ATOM 4888 N N . LEU D 1 29 ? 24.483 -4.286 16.394 1.00 17.93 29 LEU D N 1
ATOM 4889 C CA . LEU D 1 29 ? 24.676 -5.422 15.486 1.00 17.84 29 LEU D CA 1
ATOM 4890 C C . LEU D 1 29 ? 25.385 -6.571 16.198 1.00 18.33 29 LEU D C 1
ATOM 4891 O O . LEU D 1 29 ? 24.955 -7.728 16.111 1.00 18.59 29 LEU D O 1
ATOM 4896 N N . ILE D 1 30 ? 26.469 -6.250 16.906 1.00 18.31 30 ILE D N 1
ATOM 4897 C CA . ILE D 1 30 ? 27.242 -7.256 17.618 1.00 19.11 30 ILE D CA 1
ATOM 4898 C C . ILE D 1 30 ? 26.368 -7.935 18.676 1.00 19.06 30 ILE D C 1
ATOM 4899 O O . ILE D 1 30 ? 26.402 -9.164 18.814 1.00 19.40 30 ILE D O 1
ATOM 4904 N N . ARG D 1 31 ? 25.572 -7.138 19.392 1.00 18.22 31 ARG D N 1
ATOM 4905 C CA . ARG D 1 31 ? 24.665 -7.677 20.409 1.00 18.76 31 ARG D CA 1
ATOM 4906 C C . ARG D 1 31 ? 23.702 -8.701 19.816 1.00 19.04 31 ARG D C 1
ATOM 4907 O O . ARG D 1 31 ? 23.530 -9.783 20.370 1.00 19.46 31 ARG D O 1
ATOM 4915 N N . ARG D 1 32 ? 23.077 -8.355 18.691 1.00 18.83 32 ARG D N 1
ATOM 4916 C CA . ARG D 1 32 ? 22.089 -9.235 18.078 1.00 19.73 32 ARG D CA 1
ATOM 4917 C C . ARG D 1 32 ? 22.719 -10.547 17.624 1.00 20.47 32 ARG D C 1
ATOM 4918 O O . ARG D 1 32 ? 22.130 -11.612 17.796 1.00 21.32 32 ARG D O 1
ATOM 4926 N N . LEU D 1 33 ? 23.931 -10.466 17.082 1.00 20.75 33 LEU D N 1
ATOM 4927 C CA . LEU D 1 33 ? 24.644 -11.653 16.586 1.00 22.09 33 LEU D CA 1
ATOM 4928 C C . LEU D 1 33 ? 25.215 -12.527 17.693 1.00 22.90 33 LEU D C 1
ATOM 4929 O O . LEU D 1 33 ? 25.209 -13.749 17.583 1.00 23.90 33 LEU D O 1
ATOM 4934 N N . HIS D 1 34 ? 25.707 -11.898 18.760 1.00 23.22 34 HIS D N 1
ATOM 4935 C CA . HIS D 1 34 ? 26.230 -12.626 19.922 1.00 24.40 34 HIS D CA 1
ATOM 4936 C C . HIS D 1 34 ? 25.193 -13.563 20.563 1.00 24.93 34 HIS D C 1
ATOM 4937 O O . HIS D 1 34 ? 25.552 -14.639 21.064 1.00 25.75 34 HIS D O 1
ATOM 4944 N N . ARG D 1 35 ? 23.918 -13.160 20.526 1.00 24.14 35 ARG D N 1
ATOM 4945 C CA . ARG D 1 35 ? 22.808 -13.960 21.068 1.00 25.24 35 ARG D CA 1
ATOM 4946 C C . ARG D 1 35 ? 22.723 -15.354 20.455 1.00 26.45 35 ARG D C 1
ATOM 4947 O O . ARG D 1 35 ? 22.328 -16.313 21.120 1.00 27.61 35 ARG D O 1
ATOM 4955 N N . LEU D 1 36 ? 23.076 -15.446 19.177 1.00 26.28 36 LEU D N 1
ATOM 4956 C CA . LEU D 1 36 ? 22.972 -16.690 18.415 1.00 27.74 36 LEU D CA 1
ATOM 4957 C C . LEU D 1 36 ? 23.921 -17.766 18.911 1.00 29.42 36 LEU D C 1
ATOM 4958 O O . LEU D 1 36 ? 23.632 -18.957 18.804 1.00 30.89 36 LEU D O 1
ATOM 4963 N N . GLU D 1 37 ? 25.052 -17.334 19.454 1.00 29.79 37 GLU D N 1
ATOM 4964 C CA . GLU D 1 37 ? 26.112 -18.233 19.886 1.00 32.06 37 GLU D CA 1
ATOM 4965 C C . GLU D 1 37 ? 25.670 -19.145 21.020 1.00 33.62 37 GLU D C 1
ATOM 4966 O O . GLU D 1 37 ? 26.057 -20.309 21.066 1.00 35.54 37 GLU D O 1
ATOM 4972 N N . TYR D 1 38 ? 24.851 -18.618 21.926 1.00 32.99 38 TYR D N 1
ATOM 4973 C CA . TYR D 1 38 ? 24.370 -19.402 23.063 1.00 34.71 38 TYR D CA 1
ATOM 4974 C C . TYR D 1 38 ? 23.367 -20.459 22.627 1.00 35.74 38 TYR D C 1
ATOM 4975 O O . TYR D 1 38 ? 23.206 -21.481 23.296 1.00 37.80 38 TYR D O 1
ATOM 4984 N N . ALA D 1 39 ? 22.712 -20.217 21.495 1.00 34.30 39 ALA D N 1
ATOM 4985 C CA . ALA D 1 39 ? 21.771 -21.174 20.931 1.00 35.50 39 ALA D CA 1
ATOM 4986 C C . ALA D 1 39 ? 22.400 -22.042 19.833 1.00 36.72 39 ALA D C 1
ATOM 4987 O O . ALA D 1 39 ? 21.704 -22.826 19.187 1.00 37.78 39 ALA D O 1
ATOM 4989 N N . ASP D 1 40 ? 23.708 -21.892 19.625 1.00 36.58 40 ASP D N 1
ATOM 4990 C CA . ASP D 1 40 ? 24.446 -22.677 18.629 1.00 38.21 40 ASP D CA 1
ATOM 4991 C C . ASP D 1 40 ? 23.982 -22.369 17.188 1.00 37.05 40 ASP D C 1
ATOM 4992 O O . ASP D 1 40 ? 23.962 -23.254 16.330 1.00 38.45 40 ASP D O 1
ATOM 4997 N N . VAL D 1 41 ? 23.613 -21.111 16.934 1.00 34.24 41 VAL D N 1
ATOM 4998 C CA . VAL D 1 41 ? 23.167 -20.683 15.606 1.00 33.27 41 VAL D CA 1
ATOM 4999 C C . VAL D 1 41 ? 24.295 -19.935 14.889 1.00 32.27 41 VAL D C 1
ATOM 5000 O O . VAL D 1 41 ? 24.829 -18.960 15.411 1.00 31.04 41 VAL D O 1
ATOM 5004 N N . LYS D 1 42 ? 24.646 -20.401 13.694 1.00 33.03 42 LYS D N 1
ATOM 5005 C CA . LYS D 1 42 ? 25.744 -19.821 12.916 1.00 32.66 42 LYS D CA 1
ATOM 5006 C C . LYS D 1 42 ? 25.322 -18.564 12.170 1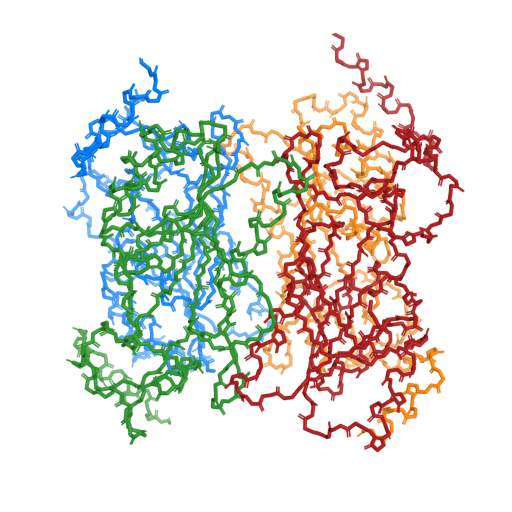.00 30.79 42 LYS D C 1
ATOM 5007 O O . LYS D 1 42 ? 24.206 -18.479 11.654 1.00 30.41 42 LYS D O 1
ATOM 5013 N N . TYR D 1 43 ? 26.235 -17.595 12.123 1.00 29.71 43 TYR D N 1
ATOM 5014 C CA . TYR D 1 43 ? 26.029 -16.346 11.413 1.00 28.37 43 TYR D CA 1
ATOM 5015 C C . TYR D 1 43 ? 27.310 -16.016 10.659 1.00 28.66 43 TYR D C 1
ATOM 5016 O O . TYR D 1 43 ? 28.353 -16.637 10.890 1.00 29.43 43 TYR D O 1
ATOM 5025 N N . LEU D 1 44 ? 27.222 -15.028 9.773 1.00 27.50 44 LEU D N 1
ATOM 5026 C CA . LEU D 1 44 ? 28.366 -14.557 9.007 1.00 28.01 44 LEU D CA 1
ATOM 5027 C C . LEU D 1 44 ? 28.220 -13.052 8.804 1.00 26.46 44 LEU D C 1
ATOM 5028 O O . LEU D 1 44 ? 27.137 -12.561 8.452 1.00 25.75 44 LEU D O 1
ATOM 5033 N N . VAL D 1 45 ? 29.303 -12.322 9.051 1.00 26.01 45 VAL D N 1
ATOM 5034 C CA . VAL D 1 45 ? 29.283 -10.866 8.974 1.00 24.68 45 VAL D CA 1
ATOM 5035 C C . VAL D 1 45 ? 30.065 -10.398 7.750 1.00 25.57 45 VAL D C 1
ATOM 5036 O O . VAL D 1 45 ? 31.169 -10.885 7.496 1.00 26.57 45 VAL D O 1
ATOM 5040 N N . PHE D 1 46 ? 29.483 -9.466 6.995 1.00 24.95 46 PHE D N 1
ATOM 5041 C CA . PHE D 1 46 ? 30.184 -8.804 5.899 1.00 26.44 46 PHE D CA 1
ATOM 5042 C C . PHE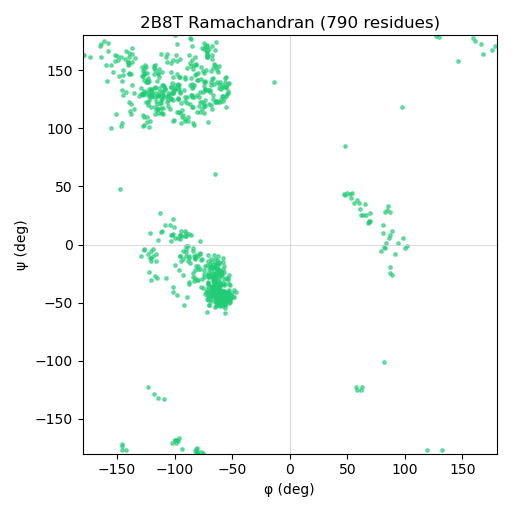 D 1 46 ? 30.383 -7.311 6.198 1.00 26.54 46 PHE D C 1
ATOM 5043 O O . PHE D 1 46 ? 29.560 -6.689 6.873 1.00 24.76 46 PHE D O 1
ATOM 5051 N N . LYS D 1 47 ? 31.487 -6.756 5.704 1.00 28.29 47 LYS D N 1
ATOM 5052 C CA . LYS D 1 47 ? 31.728 -5.313 5.769 1.00 29.57 47 LYS D CA 1
ATOM 5053 C C . LYS D 1 47 ? 32.346 -4.796 4.462 1.00 30.87 47 LYS D C 1
ATOM 5054 O O . LYS D 1 47 ? 33.104 -5.515 3.818 1.00 32.14 47 LYS D O 1
ATOM 5060 N N . PRO D 1 48 ? 32.020 -3.546 4.067 1.00 31.48 48 PRO D N 1
ATOM 5061 C CA . PRO D 1 48 ? 32.556 -2.994 2.818 1.00 33.31 48 PRO D CA 1
ATOM 5062 C C . PRO D 1 48 ? 34.042 -2.669 2.909 1.00 35.43 48 PRO D C 1
ATOM 5063 O O . PRO D 1 48 ? 34.601 -2.598 4.015 1.00 35.36 48 PRO D O 1
ATOM 5067 N N . LYS D 1 49 ? 34.646 -2.470 1.738 1.00 37.55 49 LYS D N 1
ATOM 5068 C CA . LYS D 1 49 ? 36.049 -2.071 1.564 1.00 40.26 49 LYS D CA 1
ATOM 5069 C C . LYS D 1 49 ? 37.010 -3.247 1.666 1.00 41.43 49 LYS D C 1
ATOM 5070 O O . LYS D 1 49 ? 37.761 -3.515 0.727 1.00 43.51 49 LYS D O 1
ATOM 5076 N N . SER D 1 54 ? 40.514 -1.805 11.724 1.00 58.04 54 SER D N 1
ATOM 5077 C CA . SER D 1 54 ? 40.717 -3.245 11.562 1.00 55.90 54 SER D CA 1
ATOM 5078 C C . SER D 1 54 ? 39.995 -3.803 10.331 1.00 54.70 54 SER D C 1
ATOM 5079 O O . SER D 1 54 ? 38.860 -3.425 10.037 1.00 53.06 54 SER D O 1
ATOM 5082 N N . ILE D 1 55 ? 40.659 -4.711 9.622 1.00 56.05 55 ILE D N 1
ATOM 5083 C CA . ILE D 1 55 ? 40.106 -5.285 8.396 1.00 54.95 55 ILE D CA 1
ATOM 5084 C C . ILE D 1 55 ? 39.486 -6.675 8.601 1.00 49.57 55 ILE D C 1
ATOM 5085 O O . ILE D 1 55 ? 38.694 -7.134 7.774 1.00 48.28 55 ILE D O 1
ATOM 5090 N N . ARG D 1 56 ? 39.833 -7.330 9.706 1.00 46.83 56 ARG D N 1
ATOM 5091 C CA . ARG D 1 56 ? 39.411 -8.712 9.940 1.00 43.02 56 ARG D CA 1
ATOM 5092 C C . ARG D 1 56 ? 38.112 -8.829 10.740 1.00 37.86 56 ARG D C 1
ATOM 5093 O O . ARG D 1 56 ? 37.574 -9.925 10.913 1.00 35.59 56 ARG D O 1
ATOM 5101 N N . ASN D 1 57 ? 37.606 -7.699 11.220 1.00 36.20 57 ASN D N 1
ATOM 5102 C CA . ASN D 1 57 ? 36.472 -7.720 12.126 1.00 32.38 57 ASN D CA 1
ATOM 5103 C C . ASN D 1 57 ? 35.694 -6.413 12.168 1.00 31.46 57 ASN D C 1
ATOM 5104 O O . ASN D 1 57 ? 36.154 -5.376 11.672 1.00 34.03 57 ASN D O 1
ATOM 5109 N N . ILE D 1 58 ? 34.506 -6.486 12.756 1.00 27.97 58 ILE D N 1
ATOM 5110 C CA . ILE D 1 58 ? 33.760 -5.294 13.135 1.00 27.19 58 ILE D CA 1
ATOM 5111 C C . ILE D 1 58 ? 33.911 -5.135 14.642 1.00 25.63 58 ILE D C 1
ATOM 5112 O O . ILE D 1 58 ? 34.050 -6.128 15.351 1.00 24.34 58 ILE D O 1
ATOM 5117 N N . GLN D 1 59 ? 33.912 -3.894 15.126 1.00 26.23 59 GLN D N 1
ATOM 5118 C CA . GLN D 1 59 ? 34.082 -3.624 16.559 1.00 24.90 59 GLN D CA 1
ATOM 5119 C C . GLN D 1 59 ? 33.324 -2.379 16.999 1.00 25.32 59 GLN D C 1
ATOM 5120 O O . GLN D 1 59 ? 33.207 -1.415 16.241 1.00 27.24 59 GLN D O 1
ATOM 5126 N N . SER D 1 60 ? 32.802 -2.409 18.221 1.00 24.10 60 SER D N 1
ATOM 5127 C CA . SER D 1 60 ? 32.229 -1.214 18.836 1.00 24.79 60 SER D CA 1
ATOM 5128 C C . SER D 1 60 ? 33.357 -0.427 19.511 1.00 25.41 60 SER D C 1
ATOM 5129 O O . SER D 1 60 ? 34.493 -0.890 19.542 1.00 25.62 60 SER D O 1
ATOM 5132 N N . ARG D 1 61 ? 33.038 0.742 20.070 1.00 26.15 61 ARG D N 1
ATOM 5133 C CA . ARG D 1 61 ? 34.054 1.611 20.676 1.00 27.03 61 ARG D CA 1
ATOM 5134 C C . ARG D 1 61 ? 34.298 1.339 22.162 1.00 25.01 61 ARG D C 1
ATOM 5135 O O . ARG D 1 61 ? 35.032 2.080 22.827 1.00 25.59 61 ARG D O 1
ATOM 5143 N N . THR D 1 62 ? 33.684 0.268 22.662 1.00 23.01 62 THR D N 1
ATOM 5144 C CA . THR D 1 62 ? 33.966 -0.262 23.995 1.00 22.21 62 THR D CA 1
ATOM 5145 C C . THR D 1 62 ? 34.667 -1.620 23.903 1.00 22.34 62 THR D C 1
ATOM 5146 O O . THR D 1 62 ? 34.800 -2.328 24.902 1.00 22.52 62 THR D O 1
ATOM 5150 N N . GLY D 1 63 ? 35.105 -1.983 22.701 1.00 22.95 63 GLY D N 1
ATOM 5151 C CA . GLY D 1 63 ? 35.941 -3.163 22.526 1.00 24.31 63 GLY D CA 1
ATOM 5152 C C . GLY D 1 63 ? 35.232 -4.479 22.295 1.00 23.85 63 GLY D C 1
ATOM 5153 O O . GLY D 1 63 ? 35.866 -5.531 22.372 1.00 26.06 63 GLY D O 1
ATOM 5154 N N . THR D 1 64 ? 33.927 -4.444 22.029 1.00 22.94 64 THR D N 1
ATOM 5155 C CA . THR D 1 64 ? 33.225 -5.656 21.587 1.00 22.96 64 THR D CA 1
ATOM 5156 C C . THR D 1 64 ? 33.529 -5.833 20.100 1.00 23.11 64 THR D C 1
ATOM 5157 O O . THR D 1 64 ? 33.731 -4.855 19.392 1.00 23.19 64 THR D O 1
ATOM 5161 N N . SER D 1 65 ? 33.607 -7.075 19.633 1.00 23.74 65 SER D N 1
ATOM 5162 C CA . SER D 1 65 ? 34.031 -7.325 18.259 1.00 24.26 65 SER D CA 1
ATOM 5163 C C . SER D 1 65 ? 33.587 -8.690 17.779 1.00 24.69 65 SER D C 1
ATOM 5164 O O . SER D 1 65 ? 33.392 -9.597 18.583 1.00 24.90 65 SER D O 1
ATOM 5167 N N . LEU D 1 66 ? 33.442 -8.821 16.461 1.00 24.32 66 LEU D N 1
ATOM 5168 C CA . LEU D 1 66 ? 33.157 -10.099 15.830 1.00 25.03 66 LEU D CA 1
ATOM 5169 C C . LEU D 1 66 ? 33.969 -10.193 14.551 1.00 25.78 66 LEU D C 1
ATOM 5170 O O . LEU D 1 66 ? 34.188 -9.170 13.896 1.00 26.33 66 LEU D O 1
ATOM 5175 N N . PRO D 1 67 ? 34.399 -11.414 14.175 1.00 31.31 67 PRO D N 1
ATOM 5176 C CA . PRO D 1 67 ? 35.069 -11.563 12.878 1.00 31.19 67 PRO D CA 1
ATOM 5177 C C . PRO D 1 67 ? 34.118 -11.263 11.712 1.00 30.98 67 PRO D C 1
ATOM 5178 O O . PRO D 1 67 ? 32.898 -11.382 11.854 1.00 30.34 67 PRO D O 1
ATOM 5182 N N . SER D 1 68 ? 34.687 -10.857 10.581 1.00 31.12 68 SER D N 1
ATOM 5183 C CA . SER D 1 68 ? 33.913 -10.502 9.398 1.00 31.64 68 SER D CA 1
ATOM 5184 C C . SER D 1 68 ? 34.703 -10.735 8.111 1.00 31.93 68 SER D C 1
ATOM 5185 O O . SER D 1 68 ? 35.935 -10.767 8.125 1.00 32.00 68 SER D O 1
ATOM 5188 N N . VAL D 1 69 ? 33.970 -10.892 7.011 1.00 31.70 69 VAL D N 1
ATOM 5189 C CA . VAL D 1 69 ? 34.539 -10.985 5.671 1.00 33.58 69 VAL D CA 1
ATOM 5190 C C . VAL D 1 69 ? 34.349 -9.625 5.015 1.00 33.15 69 VAL D C 1
ATOM 5191 O O . VAL D 1 69 ? 33.248 -9.075 5.034 1.00 31.59 69 VAL D O 1
ATOM 5195 N N . GLU D 1 70 ? 35.405 -9.064 4.440 1.00 34.87 70 GLU D N 1
ATOM 5196 C CA . GLU D 1 70 ? 35.217 -7.795 3.750 1.00 35.24 70 GLU D CA 1
ATOM 5197 C C . GLU D 1 70 ? 35.034 -7.949 2.244 1.00 35.78 70 GLU D C 1
ATOM 5198 O O . GLU D 1 70 ? 35.690 -8.769 1.597 1.00 37.18 70 GLU D O 1
ATOM 5204 N N . VAL D 1 71 ? 34.091 -7.178 1.716 1.00 34.87 71 VAL D N 1
ATOM 5205 C CA . VAL D 1 71 ? 33.702 -7.258 0.316 1.00 35.62 71 VAL D CA 1
ATOM 5206 C C . VAL D 1 71 ? 33.757 -5.884 -0.338 1.00 36.00 71 VAL D C 1
ATOM 5207 O O . VAL D 1 71 ? 33.550 -4.868 0.317 1.00 35.26 71 VAL D O 1
ATOM 5211 N N . GLU D 1 72 ? 34.051 -5.860 -1.629 1.00 37.85 72 GLU D N 1
ATOM 5212 C CA . GLU D 1 72 ? 34.112 -4.610 -2.373 1.00 39.01 72 GLU D CA 1
ATOM 5213 C C . GLU D 1 72 ? 32.733 -4.162 -2.851 1.00 37.92 72 GLU D C 1
ATOM 5214 O O . GLU D 1 72 ? 32.488 -2.966 -3.015 1.00 38.25 72 GLU D O 1
ATOM 5220 N N . SER D 1 73 ? 31.835 -5.122 -3.057 1.00 36.82 73 SER D N 1
ATOM 5221 C CA . SER D 1 73 ? 30.518 -4.832 -3.609 1.00 35.87 73 SER D CA 1
ATOM 5222 C C . SER D 1 73 ? 29.464 -5.807 -3.102 1.00 34.39 73 SER D C 1
ATOM 5223 O O . SER D 1 73 ? 29.794 -6.885 -2.605 1.00 34.39 73 SER D O 1
ATOM 5226 N N . ALA D 1 74 ? 28.197 -5.419 -3.238 1.00 33.22 74 ALA D N 1
ATOM 5227 C CA . ALA D 1 74 ? 27.082 -6.221 -2.744 1.00 32.05 74 ALA D CA 1
ATOM 5228 C C . ALA D 1 74 ? 26.979 -7.614 -3.371 1.00 33.00 74 ALA D C 1
ATOM 5229 O O . ALA D 1 74 ? 26.791 -8.586 -2.641 1.00 32.85 74 ALA D O 1
ATOM 5231 N N . PRO D 1 75 ? 27.100 -7.727 -4.714 1.00 34.48 75 PRO D N 1
ATOM 5232 C CA . PRO D 1 75 ? 27.041 -9.050 -5.357 1.00 35.76 75 PRO D CA 1
ATOM 5233 C C . PRO D 1 75 ? 28.069 -10.082 -4.859 1.00 36.27 75 PRO D C 1
ATOM 5234 O O . PRO D 1 75 ? 27.794 -11.283 -4.899 1.00 36.69 75 PRO D O 1
ATOM 5238 N N . GLU D 1 76 ? 29.233 -9.616 -4.406 1.00 36.26 76 GLU D N 1
ATOM 5239 C CA . GLU D 1 76 ? 30.253 -10.484 -3.808 1.00 37.06 76 GLU D CA 1
ATOM 5240 C C . GLU D 1 76 ? 29.767 -11.224 -2.558 1.00 35.35 76 GLU D C 1
ATOM 5241 O O . GLU D 1 76 ? 30.308 -12.273 -2.215 1.00 36.18 76 GLU D O 1
ATOM 5247 N N . ILE D 1 77 ? 28.764 -10.671 -1.876 1.00 33.44 77 ILE D N 1
ATOM 5248 C CA . ILE D 1 77 ? 28.157 -11.340 -0.718 1.00 31.93 77 ILE D CA 1
ATOM 5249 C C . ILE D 1 77 ? 27.553 -12.677 -1.163 1.00 33.23 77 ILE D C 1
ATOM 5250 O O . ILE D 1 77 ? 27.806 -13.718 -0.543 1.00 33.62 77 ILE D O 1
ATOM 5255 N N . LEU D 1 78 ? 26.780 -12.635 -2.252 1.00 33.65 78 LEU D N 1
ATOM 5256 C CA . LEU D 1 78 ? 26.140 -13.826 -2.814 1.00 34.92 78 LEU D CA 1
ATOM 5257 C C . LEU D 1 78 ? 27.159 -14.825 -3.373 1.00 37.13 78 LEU D C 1
ATOM 5258 O O . LEU D 1 78 ? 26.988 -16.039 -3.231 1.00 38.12 78 LEU D O 1
ATOM 5263 N N . ASN D 1 79 ? 28.213 -14.303 -4.001 1.00 37.95 79 ASN D N 1
ATOM 5264 C CA . ASN D 1 79 ? 29.333 -15.115 -4.469 1.00 40.01 79 ASN D CA 1
ATOM 5265 C C . ASN D 1 79 ? 29.994 -15.897 -3.342 1.00 39.98 79 ASN D C 1
ATOM 5266 O O . ASN D 1 79 ? 30.254 -17.093 -3.486 1.00 41.44 79 ASN D O 1
ATOM 5271 N N . TYR D 1 80 ? 30.264 -15.216 -2.228 1.00 38.02 80 TYR D N 1
ATOM 5272 C CA . TYR D 1 80 ? 30.847 -15.852 -1.049 1.00 38.22 80 TYR D CA 1
ATOM 5273 C C . TYR D 1 80 ? 29.949 -16.974 -0.541 1.00 38.48 80 TYR D C 1
ATOM 5274 O O . TYR D 1 80 ? 30.422 -18.063 -0.226 1.00 39.83 80 TYR D O 1
ATOM 5283 N N . ILE D 1 81 ? 28.651 -16.694 -0.469 1.00 37.54 81 ILE D N 1
ATOM 5284 C CA . ILE D 1 81 ? 27.664 -17.658 0.012 1.00 38.12 81 ILE D CA 1
ATOM 5285 C C . ILE D 1 81 ? 27.570 -18.883 -0.908 1.00 40.72 81 ILE D C 1
ATOM 5286 O O . ILE D 1 81 ? 27.282 -19.988 -0.444 1.00 41.94 81 ILE D O 1
ATOM 5291 N N . MET D 1 82 ? 27.859 -18.689 -2.196 1.00 42.14 82 MET D N 1
ATOM 5292 C CA . MET D 1 82 ? 27.865 -19.782 -3.175 1.00 45.04 82 MET D CA 1
ATOM 5293 C C . MET D 1 82 ? 29.174 -20.582 -3.222 1.00 47.27 82 MET D C 1
ATOM 5294 O O . MET D 1 82 ? 29.278 -21.552 -3.975 1.00 49.82 82 MET D O 1
ATOM 5299 N N . SER D 1 83 ? 30.165 -20.174 -2.431 1.00 46.96 83 SER D N 1
ATOM 5300 C CA . SER D 1 83 ? 31.492 -20.795 -2.459 1.00 49.22 83 SER D CA 1
ATOM 5301 C C . SER D 1 83 ? 31.691 -21.839 -1.362 1.00 50.32 83 SER D C 1
ATOM 5302 O O . SER D 1 83 ? 30.843 -21.999 -0.477 1.00 48.82 83 SER D O 1
ATOM 5305 N N . ASN D 1 84 ? 32.820 -22.545 -1.439 1.00 53.11 84 ASN D N 1
ATOM 5306 C CA . ASN D 1 84 ? 33.197 -23.565 -0.453 1.00 54.87 84 ASN D CA 1
ATOM 5307 C C . ASN D 1 84 ? 33.551 -23.001 0.927 1.00 53.08 84 ASN D C 1
ATOM 5308 O O . ASN D 1 84 ? 33.539 -23.729 1.922 1.00 53.56 84 ASN D O 1
ATOM 5313 N N . SER D 1 85 ? 33.859 -21.706 0.976 1.00 51.42 85 SER D N 1
ATOM 5314 C CA . SER D 1 85 ? 34.164 -21.008 2.229 1.00 49.92 85 SER D CA 1
ATOM 5315 C C . SER D 1 85 ? 32.929 -20.786 3.107 1.00 47.69 85 SER D C 1
ATOM 5316 O O . SER D 1 85 ? 33.052 -20.512 4.304 1.00 46.55 85 SER D O 1
ATOM 5319 N N . PHE D 1 86 ? 31.746 -20.903 2.509 1.00 47.18 86 PHE D N 1
ATOM 5320 C CA . PHE D 1 86 ? 30.488 -20.683 3.221 1.00 45.39 86 PHE D CA 1
ATOM 5321 C C . PHE D 1 86 ? 30.044 -21.924 3.988 1.00 46.66 86 PHE D C 1
ATOM 5322 O O . PHE D 1 86 ? 29.946 -23.012 3.415 1.00 48.76 86 PHE D O 1
ATOM 5330 N N . ASN D 1 87 ? 29.778 -21.751 5.282 1.00 45.61 87 ASN D N 1
ATOM 5331 C CA . ASN D 1 87 ? 29.189 -22.806 6.106 1.00 46.59 87 ASN D CA 1
ATOM 5332 C C . ASN D 1 87 ? 27.683 -22.923 5.846 1.00 46.00 87 ASN D C 1
ATOM 5333 O O . ASN D 1 87 ? 26.939 -21.963 6.020 1.00 43.54 87 ASN D O 1
ATOM 5338 N N . ASP D 1 88 ? 27.252 -24.115 5.440 1.00 48.32 88 ASP D N 1
ATOM 5339 C CA . ASP D 1 88 ? 25.854 -24.406 5.091 1.00 48.49 88 ASP D CA 1
ATOM 5340 C C . ASP D 1 88 ? 24.874 -24.279 6.256 1.00 47.12 88 ASP D C 1
ATOM 5341 O O . ASP D 1 88 ? 23.663 -24.199 6.050 1.00 46.74 88 ASP D O 1
ATOM 5346 N N . GLU D 1 89 ? 25.401 -24.275 7.477 1.00 46.55 89 GLU D N 1
ATOM 5347 C CA . GLU D 1 89 ? 24.581 -24.148 8.674 1.00 45.58 89 GLU D CA 1
ATOM 5348 C C . GLU D 1 89 ? 24.225 -22.693 8.965 1.00 42.25 89 GLU D C 1
ATOM 5349 O O . GLU D 1 89 ? 23.414 -22.424 9.853 1.00 41.36 89 GLU D O 1
ATOM 5355 N N . THR D 1 90 ? 24.841 -21.764 8.231 1.00 40.51 90 THR D N 1
ATOM 5356 C CA . THR D 1 90 ? 24.658 -20.328 8.467 1.00 37.38 90 THR D CA 1
ATOM 5357 C C . THR D 1 90 ? 23.215 -19.900 8.218 1.00 36.33 90 THR D C 1
ATOM 5358 O O . THR D 1 90 ? 22.675 -20.090 7.126 1.00 36.91 90 THR D O 1
ATOM 5362 N N . LYS D 1 91 ? 22.605 -19.320 9.248 1.00 34.78 91 LYS D N 1
ATOM 5363 C CA . LYS D 1 91 ? 21.209 -18.896 9.191 1.00 33.79 91 LYS D CA 1
ATOM 5364 C C . LYS D 1 91 ? 21.096 -17.373 9.120 1.00 31.29 91 LYS D C 1
ATOM 5365 O O . LYS D 1 91 ? 20.140 -16.837 8.558 1.00 30.93 91 LYS D O 1
ATOM 5371 N N . VAL D 1 92 ? 22.080 -16.684 9.687 1.00 29.58 92 VAL D N 1
ATOM 5372 C CA . VAL D 1 92 ? 22.007 -15.232 9.838 1.00 27.11 92 VAL D CA 1
ATOM 5373 C C . VAL D 1 92 ? 23.171 -14.567 9.112 1.00 26.78 92 VAL D C 1
ATOM 5374 O O . VAL D 1 92 ? 24.320 -14.997 9.237 1.00 27.26 92 VAL D O 1
ATOM 5378 N N . ILE D 1 93 ? 22.852 -13.547 8.321 1.00 25.63 93 ILE D N 1
ATOM 5379 C CA . ILE D 1 93 ? 23.859 -12.734 7.645 1.00 25.41 93 ILE D CA 1
ATOM 5380 C C . ILE D 1 93 ? 23.863 -11.307 8.206 1.00 23.97 93 ILE D C 1
ATOM 5381 O O . ILE D 1 93 ? 22.843 -10.626 8.190 1.00 23.74 93 ILE D O 1
ATOM 5386 N N . GLY D 1 94 ? 25.012 -10.878 8.719 1.00 23.74 94 GLY D N 1
ATOM 5387 C CA . GLY D 1 94 ? 25.182 -9.504 9.204 1.00 22.71 94 GLY D CA 1
ATOM 5388 C C . GLY D 1 94 ? 25.935 -8.642 8.205 1.00 22.91 94 GLY D C 1
ATOM 5389 O O . GLY D 1 94 ? 26.835 -9.126 7.505 1.00 23.80 94 GLY D O 1
ATOM 5390 N N . ILE D 1 95 ? 25.555 -7.371 8.117 1.00 21.89 95 ILE D N 1
ATOM 5391 C CA . ILE D 1 95 ? 26.231 -6.418 7.233 1.00 22.72 95 ILE D CA 1
ATOM 5392 C C . ILE D 1 95 ? 26.424 -5.073 7.946 1.00 22.46 95 ILE D C 1
ATOM 5393 O O . ILE D 1 95 ? 25.453 -4.441 8.354 1.00 21.88 95 ILE D O 1
ATOM 5398 N N . ASP D 1 96 ? 27.677 -4.644 8.083 1.00 23.28 96 ASP D N 1
ATOM 5399 C CA . ASP D 1 96 ? 28.008 -3.401 8.783 1.00 23.61 96 ASP D CA 1
ATOM 5400 C C . ASP D 1 96 ? 28.424 -2.312 7.790 1.00 24.04 96 ASP D C 1
ATOM 5401 O O . ASP D 1 96 ? 28.826 -2.617 6.662 1.00 24.83 96 ASP D O 1
ATOM 5406 N N . GLU D 1 97 ? 28.297 -1.054 8.216 1.00 23.56 97 GLU D N 1
ATOM 5407 C CA . GLU D 1 97 ? 28.673 0.135 7.438 1.00 24.58 97 GLU D CA 1
ATOM 5408 C C . GLU D 1 97 ? 28.034 0.119 6.051 1.00 24.34 97 GLU D C 1
ATOM 5409 O O . GLU D 1 97 ? 28.686 0.426 5.049 1.00 24.97 97 GLU D O 1
ATOM 5415 N N . VAL D 1 98 ? 26.751 -0.239 6.005 1.00 23.12 98 VAL D N 1
ATOM 5416 C CA . VAL D 1 98 ? 26.057 -0.473 4.730 1.00 23.29 98 VAL D CA 1
ATOM 5417 C C . VAL D 1 98 ? 26.024 0.743 3.787 1.00 24.20 98 VAL D C 1
ATOM 5418 O O . VAL D 1 98 ? 25.930 0.581 2.559 1.00 25.26 98 VAL D O 1
ATOM 5422 N N . GLN D 1 99 ? 26.108 1.948 4.351 1.00 24.26 99 GLN D N 1
ATOM 5423 C CA . GLN D 1 99 ? 26.116 3.186 3.550 1.00 25.39 99 GLN D CA 1
ATOM 5424 C C . GLN D 1 99 ? 27.256 3.257 2.514 1.00 26.87 99 GLN D C 1
ATOM 5425 O O . GLN D 1 99 ? 27.228 4.094 1.607 1.00 27.91 99 GLN D O 1
ATOM 5431 N N . PHE D 1 100 ? 28.252 2.386 2.647 1.00 27.21 100 PHE D N 1
ATOM 5432 C CA . PHE D 1 100 ? 29.375 2.378 1.705 1.00 29.12 100 PHE D CA 1
ATOM 5433 C C . PHE D 1 100 ? 29.150 1.502 0.470 1.00 29.69 100 PHE D C 1
ATOM 5434 O O . PHE D 1 100 ? 29.884 1.614 -0.511 1.00 31.26 100 PHE D O 1
ATOM 5442 N N . PHE D 1 101 ? 28.129 0.647 0.516 1.00 28.42 101 PHE D N 1
ATOM 5443 C CA . PHE D 1 101 ? 27.690 -0.096 -0.660 1.00 29.16 101 PHE D CA 1
ATOM 5444 C C . PHE D 1 101 ? 26.897 0.807 -1.605 1.00 29.93 101 PHE D C 1
ATOM 5445 O O . PHE D 1 101 ? 26.545 1.929 -1.247 1.00 30.08 101 PHE D O 1
ATOM 5453 N N . ASP D 1 102 ? 26.635 0.327 -2.815 1.00 30.69 102 ASP D N 1
ATOM 5454 C CA . ASP D 1 102 ? 25.767 1.054 -3.743 1.00 31.41 102 ASP D CA 1
ATOM 5455 C C . ASP D 1 102 ? 24.351 0.463 -3.746 1.00 30.80 102 ASP D C 1
ATOM 5456 O O . ASP D 1 102 ? 24.018 -0.364 -2.887 1.00 29.30 102 ASP D O 1
ATOM 5461 N N . ASP D 1 103 ? 23.541 0.887 -4.719 1.00 31.68 103 ASP D N 1
ATOM 5462 C CA . ASP D 1 103 ? 22.132 0.484 -4.866 1.00 31.40 103 ASP D CA 1
ATOM 5463 C C . ASP D 1 103 ? 21.912 -1.034 -4.902 1.00 30.78 103 ASP D C 1
ATOM 5464 O O . ASP D 1 103 ? 20.862 -1.521 -4.478 1.00 30.14 103 ASP D O 1
ATOM 5469 N N . ARG D 1 104 ? 22.895 -1.771 -5.420 1.00 30.89 104 ARG D N 1
ATOM 5470 C CA . ARG D 1 104 ? 22.797 -3.227 -5.571 1.00 30.49 104 ARG D CA 1
ATOM 5471 C C . ARG D 1 104 ? 22.610 -3.989 -4.252 1.00 28.82 104 ARG D C 1
ATOM 5472 O O . ARG D 1 104 ? 22.221 -5.161 -4.259 1.00 28.91 104 ARG D O 1
ATOM 5480 N N . ILE D 1 105 ? 22.883 -3.325 -3.131 1.00 27.63 105 ILE D N 1
ATOM 5481 C CA . ILE D 1 105 ? 22.727 -3.939 -1.806 1.00 26.19 105 ILE D CA 1
ATOM 5482 C C . ILE D 1 105 ? 21.273 -4.344 -1.511 1.00 25.79 105 ILE D C 1
ATOM 5483 O O . ILE D 1 105 ? 21.035 -5.332 -0.821 1.00 25.41 105 ILE D O 1
ATOM 5488 N N . CYS D 1 106 ? 20.317 -3.593 -2.055 1.00 26.27 106 CYS D N 1
ATOM 5489 C CA . CYS D 1 106 ? 18.896 -3.846 -1.811 1.00 26.45 106 CYS D CA 1
ATOM 5490 C C . CYS D 1 106 ? 18.454 -5.197 -2.365 1.00 26.77 106 CYS D C 1
ATOM 5491 O O . CYS D 1 106 ? 17.884 -6.005 -1.641 1.00 26.29 106 CYS D O 1
ATOM 5494 N N . GLU D 1 107 ? 18.736 -5.431 -3.644 1.00 27.37 107 GLU D N 1
ATOM 5495 C CA . GLU D 1 107 ? 18.446 -6.705 -4.304 1.00 28.26 107 GLU D CA 1
ATOM 5496 C C . GLU D 1 107 ? 19.093 -7.895 -3.584 1.00 27.59 107 GLU D C 1
ATOM 5497 O O . GLU D 1 107 ? 18.455 -8.921 -3.381 1.00 28.11 107 GLU D O 1
ATOM 5503 N N . VAL D 1 108 ? 20.359 -7.747 -3.204 1.00 27.00 108 VAL D N 1
ATOM 5504 C CA . VAL D 1 108 ? 21.081 -8.790 -2.466 1.00 26.52 108 VAL D CA 1
ATOM 5505 C C . VAL D 1 108 ? 20.391 -9.104 -1.138 1.00 25.26 108 VAL D C 1
ATOM 5506 O O . VAL D 1 108 ? 20.134 -10.268 -0.825 1.00 25.36 108 VAL D O 1
ATOM 5510 N N . ALA D 1 109 ? 20.077 -8.059 -0.378 1.00 24.17 109 ALA D N 1
ATOM 5511 C CA . ALA D 1 109 ? 19.400 -8.216 0.897 1.00 23.61 109 ALA D CA 1
ATOM 5512 C C . ALA D 1 109 ? 18.027 -8.877 0.718 1.00 24.55 109 ALA D C 1
ATOM 5513 O O . ALA D 1 109 ? 17.705 -9.830 1.433 1.00 24.82 109 ALA D O 1
ATOM 5515 N N . ASN D 1 110 ? 17.241 -8.394 -0.248 1.00 25.31 110 ASN D N 1
ATOM 5516 C CA . ASN D 1 110 ? 15.934 -8.991 -0.557 1.00 26.32 110 ASN D CA 1
ATOM 5517 C C . ASN D 1 110 ? 16.033 -10.467 -0.941 1.00 27.73 110 ASN D C 1
ATOM 5518 O O . ASN D 1 110 ? 15.254 -11.292 -0.456 1.00 28.19 110 ASN D O 1
ATOM 5523 N N . ILE D 1 111 ? 16.998 -10.799 -1.799 1.00 28.34 111 ILE D N 1
ATOM 5524 C CA . ILE D 1 111 ? 17.160 -12.175 -2.276 1.00 29.89 111 ILE D CA 1
ATOM 5525 C C . ILE D 1 111 ? 17.502 -13.136 -1.143 1.00 29.58 111 ILE D C 1
ATOM 5526 O O . ILE D 1 111 ? 16.993 -14.259 -1.104 1.00 30.79 111 ILE D O 1
ATOM 5531 N N . LEU D 1 112 ? 18.369 -12.686 -0.239 1.00 28.30 112 LEU D N 1
ATOM 5532 C CA . LEU D 1 112 ? 18.726 -13.445 0.954 1.00 28.27 112 LEU D CA 1
ATOM 5533 C C . LEU D 1 112 ? 17.506 -13.691 1.836 1.00 28.25 112 LEU D C 1
ATOM 5534 O O . LEU D 1 112 ? 17.231 -14.833 2.206 1.00 29.48 112 LEU D O 1
ATOM 5539 N N . ALA D 1 113 ? 16.765 -12.631 2.151 1.00 27.43 113 ALA D N 1
ATOM 5540 C CA . ALA D 1 113 ? 15.526 -12.770 2.920 1.00 27.96 113 ALA D CA 1
ATOM 5541 C C . ALA D 1 113 ? 14.519 -13.717 2.250 1.00 30.16 113 ALA D C 1
ATOM 5542 O O . ALA D 1 113 ? 13.868 -14.518 2.927 1.00 30.95 113 ALA D O 1
ATOM 5544 N N . GLU D 1 114 ? 14.408 -13.638 0.924 1.00 31.34 114 GLU D N 1
ATOM 5545 C CA . GLU D 1 114 ? 13.525 -14.530 0.169 1.00 33.78 114 GLU D CA 1
ATOM 5546 C C . GLU D 1 114 ? 13.999 -15.984 0.173 1.00 35.12 114 GLU D C 1
ATOM 5547 O O . GLU D 1 114 ? 13.206 -16.906 -0.047 1.00 36.67 114 GLU D O 1
ATOM 5553 N N . ASN D 1 115 ? 15.292 -16.184 0.413 1.00 34.50 115 ASN D N 1
ATOM 5554 C CA . ASN D 1 115 ? 15.875 -17.521 0.384 1.00 36.23 115 ASN D CA 1
ATOM 5555 C C . ASN D 1 115 ? 16.153 -18.076 1.778 1.00 35.69 115 ASN D C 1
ATOM 5556 O O . ASN D 1 115 ? 16.921 -19.033 1.939 1.00 36.75 115 ASN D O 1
ATOM 5561 N N . GLY D 1 116 ? 15.524 -17.463 2.780 1.00 34.22 116 GLY D N 1
ATOM 5562 C CA . GLY D 1 116 ? 15.472 -18.020 4.130 1.00 34.03 116 GLY D CA 1
ATOM 5563 C C . GLY D 1 116 ? 16.466 -17.492 5.145 1.00 32.04 116 GLY D C 1
ATOM 5564 O O . GLY D 1 116 ? 16.529 -18.004 6.262 1.00 32.27 116 GLY D O 1
ATOM 5565 N N . PHE D 1 117 ? 17.242 -16.480 4.760 1.00 30.53 117 PHE D N 1
ATOM 5566 C CA . PHE D 1 117 ? 18.233 -15.872 5.643 1.00 28.86 117 PHE D CA 1
ATOM 5567 C C . PHE D 1 117 ? 17.653 -14.702 6.415 1.00 27.29 117 PHE D C 1
ATOM 5568 O O . PHE D 1 117 ? 16.821 -13.958 5.894 1.00 26.93 117 PHE D O 1
ATOM 5576 N N . VAL D 1 118 ? 18.102 -14.551 7.659 1.00 26.36 118 VAL D N 1
ATOM 5577 C CA . VAL D 1 118 ? 17.871 -13.335 8.434 1.00 24.85 118 VAL D CA 1
ATOM 5578 C C . VAL D 1 118 ? 19.028 -12.394 8.142 1.00 23.74 118 VAL D C 1
ATOM 5579 O O . VAL D 1 118 ? 20.184 -12.748 8.350 1.00 23.94 118 VAL D O 1
ATOM 5583 N N . VAL D 1 119 ? 18.720 -11.203 7.645 1.00 22.92 119 VAL D N 1
ATOM 5584 C CA . VAL D 1 119 ? 19.770 -10.245 7.297 1.00 22.31 119 VAL D CA 1
ATOM 5585 C C . VAL D 1 119 ? 19.717 -9.064 8.250 1.00 21.09 119 VAL D C 1
ATOM 5586 O O . VAL D 1 119 ? 18.750 -8.303 8.240 1.00 21.35 119 VAL D O 1
ATOM 5590 N N . ILE D 1 120 ? 20.754 -8.918 9.070 1.00 20.56 120 ILE D N 1
ATOM 5591 C CA . ILE D 1 120 ? 20.830 -7.807 10.014 1.00 19.52 120 ILE D CA 1
ATOM 5592 C C . ILE D 1 120 ? 21.841 -6.788 9.509 1.00 19.40 120 ILE D C 1
ATOM 5593 O O . ILE D 1 120 ? 23.027 -7.084 9.349 1.00 19.13 120 ILE D O 1
ATOM 5598 N N . ILE D 1 121 ? 21.350 -5.579 9.267 1.00 19.06 121 ILE D N 1
ATOM 5599 C CA . ILE D 1 121 ? 22.097 -4.573 8.535 1.00 19.94 121 ILE D CA 1
ATOM 5600 C C . ILE D 1 121 ? 22.295 -3.323 9.381 1.00 19.58 121 ILE D C 1
ATOM 5601 O O . ILE D 1 121 ? 21.347 -2.804 9.955 1.00 19.08 121 ILE D O 1
ATOM 5606 N N . SER D 1 122 ? 23.533 -2.850 9.466 1.00 19.91 122 SER D N 1
ATOM 5607 C CA . SER D 1 122 ? 23.803 -1.612 10.174 1.00 20.39 122 SER D CA 1
ATOM 5608 C C . SER D 1 122 ? 24.478 -0.572 9.287 1.00 21.06 122 SER D C 1
ATOM 5609 O O . SER D 1 122 ? 25.345 -0.906 8.478 1.00 21.41 122 SER D O 1
ATOM 5612 N N . GLY D 1 123 ? 24.077 0.689 9.443 1.00 21.53 123 GLY D N 1
ATOM 5613 C CA . GLY D 1 123 ? 24.768 1.795 8.784 1.00 22.31 123 GLY D CA 1
ATOM 5614 C C . GLY D 1 123 ? 24.158 3.160 9.031 1.00 22.88 123 GLY D C 1
ATOM 5615 O O . GLY D 1 123 ? 23.068 3.269 9.589 1.00 22.48 123 GLY D O 1
ATOM 5616 N N . LEU D 1 124 ? 24.872 4.197 8.600 1.00 23.82 124 LEU D N 1
ATOM 5617 C CA . LEU D 1 124 ? 24.412 5.584 8.693 1.00 24.67 124 LEU D CA 1
ATOM 5618 C C . LEU D 1 124 ? 23.236 5.868 7.774 1.00 24.87 124 LEU D C 1
ATOM 5619 O O . LEU D 1 124 ? 23.213 5.411 6.635 1.00 25.08 124 LEU D O 1
ATOM 5624 N N . ASP D 1 125 ? 22.272 6.641 8.270 1.00 24.92 125 ASP D N 1
ATOM 5625 C CA . ASP D 1 125 ? 21.149 7.063 7.452 1.00 25.21 125 ASP D CA 1
ATOM 5626 C C . ASP D 1 125 ? 21.442 8.357 6.692 1.00 26.86 125 ASP D C 1
ATOM 5627 O O . ASP D 1 125 ? 20.971 8.543 5.571 1.00 27.05 125 ASP D O 1
ATOM 5632 N N . LYS D 1 126 ? 22.218 9.241 7.310 1.00 27.21 126 LYS D N 1
ATOM 5633 C CA . LYS D 1 126 ? 22.512 10.549 6.730 1.00 29.11 126 LYS D CA 1
ATOM 5634 C C . LYS D 1 126 ? 24.007 10.733 6.591 1.00 29.65 126 LYS D C 1
ATOM 5635 O O . LYS D 1 126 ? 24.776 10.276 7.445 1.00 28.99 126 LYS D O 1
ATOM 5641 N N . ASN D 1 127 ? 24.416 11.387 5.508 1.00 30.90 127 ASN D N 1
ATOM 5642 C CA . ASN D 1 127 ? 25.786 11.875 5.390 1.00 32.22 127 ASN D CA 1
ATOM 5643 C C . ASN D 1 127 ? 25.941 13.193 6.168 1.00 33.57 127 ASN D C 1
ATOM 5644 O O . ASN D 1 127 ? 25.007 13.627 6.847 1.00 33.38 127 ASN D O 1
ATOM 5649 N N . PHE D 1 128 ? 27.107 13.827 6.080 1.00 35.09 128 PHE D N 1
ATOM 5650 C CA . PHE D 1 128 ? 27.346 15.089 6.796 1.00 36.64 128 PHE D CA 1
ATOM 5651 C C . PHE D 1 128 ? 26.378 16.228 6.401 1.00 38.17 128 PHE D C 1
ATOM 5652 O O . PHE D 1 128 ? 26.151 17.150 7.192 1.00 39.04 128 PHE D O 1
ATOM 5660 N N . LYS D 1 129 ? 25.818 16.160 5.190 1.00 38.23 129 LYS D N 1
ATOM 5661 C CA . LYS D 1 129 ? 24.903 17.202 4.694 1.00 40.08 129 LYS D CA 1
ATOM 5662 C C . LYS D 1 129 ? 23.511 17.084 5.313 1.00 38.83 129 LYS D C 1
ATOM 5663 O O . LYS D 1 129 ? 22.696 18.001 5.193 1.00 40.23 129 LYS D O 1
ATOM 5669 N N . GLY D 1 130 ? 23.241 15.951 5.957 1.00 36.16 130 GLY D N 1
ATOM 5670 C CA . GLY D 1 130 ? 21.903 15.645 6.446 1.00 35.25 130 GLY D CA 1
ATOM 5671 C C . GLY D 1 130 ? 21.035 14.968 5.395 1.00 34.81 130 GLY D C 1
ATOM 5672 O O . GLY D 1 130 ? 19.839 14.780 5.606 1.00 34.48 130 GLY D O 1
ATOM 5673 N N . GLU D 1 131 ? 21.639 14.592 4.268 1.00 35.24 131 GLU D N 1
ATOM 5674 C CA . GLU D 1 131 ? 20.931 13.920 3.171 1.00 34.92 131 GLU D CA 1
ATOM 5675 C C . GLU D 1 131 ? 21.131 12.392 3.234 1.00 32.61 131 GLU D C 1
ATOM 5676 O O . GLU D 1 131 ? 22.099 11.934 3.844 1.00 31.34 131 GLU D O 1
ATOM 5682 N N . PRO D 1 132 ? 20.222 11.602 2.611 1.00 31.99 132 PRO D N 1
ATOM 5683 C CA . PRO D 1 132 ? 20.336 10.130 2.697 1.00 30.46 132 PRO D CA 1
ATOM 5684 C C . PRO D 1 132 ? 21.716 9.641 2.262 1.00 30.79 132 PRO D C 1
ATOM 5685 O O . PRO D 1 132 ? 22.217 10.067 1.217 1.00 31.57 132 PRO D O 1
ATOM 5689 N N . PHE D 1 133 ? 22.324 8.770 3.068 1.00 29.75 133 PHE D N 1
ATOM 5690 C CA . PHE D 1 133 ? 23.687 8.304 2.808 1.00 30.68 133 PHE D CA 1
ATOM 5691 C C . PHE D 1 133 ? 23.703 7.133 1.824 1.00 30.65 133 PHE D C 1
ATOM 5692 O O . PHE D 1 133 ? 23.381 6.002 2.187 1.00 29.43 133 PHE D O 1
ATOM 5700 N N . GLY D 1 134 ? 24.087 7.411 0.582 1.00 32.98 134 GLY D N 1
ATOM 5701 C CA . GLY D 1 134 ? 24.191 6.384 -0.452 1.00 33.57 134 GLY D CA 1
ATOM 5702 C C . GLY D 1 134 ? 22.871 5.708 -0.786 1.00 33.49 134 GLY D C 1
ATOM 5703 O O . GLY D 1 134 ? 21.913 6.384 -1.167 1.00 34.21 134 GLY D O 1
ATOM 5704 N N . PRO D 1 135 ? 22.817 4.367 -0.646 1.00 32.88 135 PRO D N 1
ATOM 5705 C CA . PRO D 1 135 ? 21.674 3.522 -1.013 1.00 32.80 135 PRO D CA 1
ATOM 5706 C C . PRO D 1 135 ? 20.629 3.296 0.091 1.00 31.75 135 PRO D C 1
ATOM 5707 O O . PRO D 1 135 ? 19.616 2.625 -0.148 1.00 31.85 135 PRO D O 1
ATOM 5711 N N . ILE D 1 136 ? 20.864 3.851 1.276 1.00 31.24 136 ILE D N 1
ATOM 5712 C CA . ILE D 1 136 ? 20.111 3.459 2.470 1.00 29.81 136 ILE D CA 1
ATOM 5713 C C . ILE D 1 136 ? 18.618 3.815 2.487 1.00 29.79 136 ILE D C 1
ATOM 5714 O O . ILE D 1 136 ? 17.848 3.170 3.197 1.00 29.30 136 ILE D O 1
ATOM 5719 N N . ALA D 1 137 ? 18.209 4.835 1.735 1.00 30.73 137 ALA D N 1
ATOM 5720 C CA . ALA D 1 137 ? 16.794 5.236 1.714 1.00 30.86 137 ALA D CA 1
ATOM 5721 C C . ALA D 1 137 ? 15.872 4.063 1.361 1.00 30.44 137 ALA D C 1
ATOM 5722 O O . ALA D 1 137 ? 14.839 3.858 2.013 1.00 29.89 137 ALA D O 1
ATOM 5724 N N . LYS D 1 138 ? 16.269 3.295 0.345 1.00 30.42 138 LYS D N 1
ATOM 5725 C CA . LYS D 1 138 ? 15.536 2.104 -0.103 1.00 30.54 138 LYS D CA 1
ATOM 5726 C C . LYS D 1 138 ? 15.512 0.976 0.928 1.00 28.85 138 LYS D C 1
ATOM 5727 O O . LYS D 1 138 ? 14.541 0.221 0.994 1.00 29.02 138 LYS D O 1
ATOM 5733 N N . LEU D 1 139 ? 16.572 0.862 1.728 1.00 27.71 139 LEU D N 1
ATOM 5734 C CA . LEU D 1 139 ? 16.666 -0.186 2.747 1.00 26.59 139 LEU D CA 1
ATOM 5735 C C . LEU D 1 139 ? 15.617 -0.047 3.842 1.00 25.74 139 LEU D C 1
ATOM 5736 O O . LEU D 1 139 ? 15.143 -1.048 4.377 1.00 25.82 139 LEU D O 1
ATOM 5741 N N . PHE D 1 140 ? 15.283 1.195 4.183 1.00 25.48 140 PHE D N 1
ATOM 5742 C CA . PHE D 1 140 ? 14.172 1.487 5.073 1.00 25.39 140 PHE D CA 1
ATOM 5743 C C . PHE D 1 140 ? 12.883 0.823 4.577 1.00 25.96 140 PHE D C 1
ATOM 5744 O O . PHE D 1 140 ? 12.105 0.291 5.374 1.00 25.91 140 PHE D O 1
ATOM 5752 N N . THR D 1 141 ? 12.660 0.877 3.262 1.00 26.59 141 THR D N 1
ATOM 5753 C CA . THR D 1 141 ? 11.458 0.307 2.651 1.00 27.64 141 THR D CA 1
ATOM 5754 C C . THR D 1 141 ? 11.482 -1.224 2.683 1.00 27.06 141 THR D C 1
ATOM 5755 O O . THR D 1 141 ? 10.480 -1.853 3.023 1.00 27.03 141 THR D O 1
ATOM 5759 N N . TYR D 1 142 ? 12.635 -1.810 2.354 1.00 26.20 142 TYR D N 1
ATOM 5760 C CA . TYR D 1 142 ? 12.782 -3.265 2.282 1.00 25.95 142 TYR D CA 1
ATOM 5761 C C . TYR D 1 142 ? 12.927 -3.972 3.640 1.00 25.12 142 TYR D C 1
ATOM 5762 O O . TYR D 1 142 ? 12.659 -5.172 3.746 1.00 25.29 142 TYR D O 1
ATOM 5771 N N . ALA D 1 143 ? 13.330 -3.225 4.669 1.00 24.28 143 ALA D N 1
ATOM 5772 C CA . ALA D 1 143 ? 13.566 -3.777 6.009 1.00 23.52 143 ALA D CA 1
ATOM 5773 C C . ALA D 1 143 ? 12.263 -4.079 6.725 1.00 24.14 143 ALA D C 1
ATOM 5774 O O . ALA D 1 143 ? 11.441 -3.174 6.924 1.00 24.70 143 ALA D O 1
ATOM 5776 N N . ASP D 1 144 ? 12.069 -5.344 7.101 1.00 24.01 144 ASP D N 1
ATOM 5777 C CA . ASP D 1 144 ? 10.940 -5.740 7.960 1.00 24.85 144 ASP D CA 1
ATOM 5778 C C . ASP D 1 144 ? 10.962 -4.967 9.283 1.00 24.20 144 ASP D C 1
ATOM 5779 O O . ASP D 1 144 ? 9.921 -4.563 9.805 1.00 25.02 144 ASP D O 1
ATOM 5784 N N . LYS D 1 145 ? 12.159 -4.782 9.822 1.00 23.11 145 LYS D N 1
ATOM 5785 C CA . LYS D 1 145 ? 12.327 -4.150 11.125 1.00 23.26 145 LYS D CA 1
ATOM 5786 C C . LYS D 1 145 ? 13.313 -2.989 11.048 1.00 22.45 145 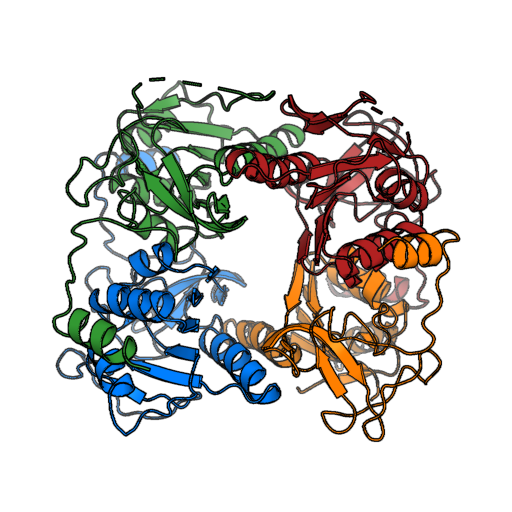LYS D C 1
ATOM 5787 O O . LYS D 1 145 ? 14.422 -3.138 10.534 1.00 22.74 145 LYS D O 1
ATOM 5793 N N . ILE D 1 146 ? 12.898 -1.835 11.556 1.00 22.16 146 ILE D N 1
ATOM 5794 C CA . ILE D 1 146 ? 13.740 -0.639 11.577 1.00 21.69 146 ILE D CA 1
ATOM 5795 C C . ILE D 1 146 ? 14.051 -0.242 13.023 1.00 21.45 146 ILE D C 1
ATOM 5796 O O . ILE D 1 146 ? 13.153 -0.133 13.847 1.00 21.32 146 ILE D O 1
ATOM 5801 N N . THR D 1 147 ? 15.336 -0.060 13.319 1.00 21.16 147 THR D N 1
ATOM 5802 C CA . THR D 1 147 ? 15.776 0.499 14.595 1.00 21.42 147 THR D CA 1
ATOM 5803 C C . THR D 1 147 ? 16.611 1.742 14.313 1.00 21.41 147 THR D C 1
ATOM 5804 O O . THR D 1 147 ? 17.779 1.645 13.941 1.00 21.06 147 THR D O 1
ATOM 5808 N N . LYS D 1 148 ? 15.995 2.907 14.470 1.00 21.64 148 LYS D N 1
ATOM 5809 C CA . LYS D 1 148 ? 16.710 4.169 14.338 1.00 21.96 148 LYS D CA 1
ATOM 5810 C C . LYS D 1 148 ? 17.232 4.562 15.715 1.00 21.73 148 LYS D C 1
ATOM 5811 O O . LYS D 1 148 ? 16.464 4.962 16.582 1.00 21.80 148 LYS D O 1
ATOM 5817 N N . LEU D 1 149 ? 18.542 4.411 15.907 1.00 20.94 149 LEU D N 1
ATOM 5818 C CA . LEU D 1 149 ? 19.181 4.738 17.177 1.00 21.06 149 LEU D CA 1
ATOM 5819 C C . LEU D 1 149 ? 19.559 6.207 17.212 1.00 22.07 149 LEU D C 1
ATOM 5820 O O . LEU D 1 149 ? 19.739 6.844 16.174 1.00 22.35 149 LEU D O 1
ATOM 5825 N N . THR D 1 150 ? 19.687 6.738 18.418 1.00 22.43 150 THR D N 1
ATOM 5826 C CA . THR D 1 150 ? 20.092 8.120 18.587 1.00 23.76 150 THR D CA 1
ATOM 5827 C C . THR D 1 150 ? 21.421 8.165 19.317 1.00 24.17 150 THR D C 1
ATOM 5828 O O . THR D 1 150 ? 21.734 7.276 20.113 1.00 23.31 150 THR D O 1
ATOM 5832 N N . ALA D 1 151 ? 22.204 9.197 19.018 1.00 24.82 151 ALA D N 1
ATOM 5833 C CA . ALA D 1 151 ? 23.350 9.551 19.834 1.00 25.69 151 ALA D CA 1
ATOM 5834 C C . ALA D 1 151 ? 22.939 10.671 20.802 1.00 26.01 151 ALA D C 1
ATOM 5835 O O . ALA D 1 151 ? 21.745 10.989 20.940 1.00 25.51 151 ALA D O 1
ATOM 5837 N N . ILE D 1 152 ? 23.920 11.264 21.473 1.00 27.16 152 ILE D N 1
ATOM 5838 C CA . ILE D 1 152 ? 23.669 12.369 22.390 1.00 27.96 152 ILE D CA 1
ATOM 5839 C C . ILE D 1 152 ? 24.278 13.633 21.791 1.00 28.67 152 ILE D C 1
ATOM 5840 O O . ILE D 1 152 ? 25.445 13.629 21.414 1.00 29.17 152 ILE D O 1
ATOM 5845 N N . CYS D 1 153 ? 23.487 14.703 21.696 1.00 29.60 153 CYS D N 1
ATOM 5846 C CA . CYS D 1 153 ? 23.974 15.963 21.114 1.00 30.99 153 CYS D CA 1
ATOM 5847 C C . CYS D 1 153 ? 25.196 16.508 21.846 1.00 33.81 153 CYS D C 1
ATOM 5848 O O . CYS D 1 153 ? 25.175 16.728 23.061 1.00 35.46 153 CYS D O 1
ATOM 5851 N N . ASN D 1 154 ? 26.261 16.712 21.078 1.00 34.87 154 ASN D N 1
ATOM 5852 C CA . ASN D 1 154 ? 27.519 17.228 21.587 1.00 38.38 154 ASN D CA 1
ATOM 5853 C C . ASN D 1 154 ? 27.364 18.667 22.098 1.00 41.17 154 ASN D C 1
ATOM 5854 O O . ASN D 1 154 ? 28.112 19.109 22.975 1.00 44.18 154 ASN D O 1
ATOM 5859 N N . GLU D 1 155 ? 26.366 19.371 21.563 1.00 40.38 155 GLU D N 1
ATOM 5860 C CA . GLU D 1 155 ? 26.075 20.746 21.958 1.00 43.41 155 GLU D CA 1
ATOM 5861 C C . GLU D 1 155 ? 25.102 20.892 23.134 1.00 43.58 155 GLU D C 1
ATOM 5862 O O . GLU D 1 155 ? 25.352 21.688 24.038 1.00 47.04 155 GLU D O 1
ATOM 5868 N N . CYS D 1 156 ? 23.997 20.146 23.126 1.00 40.40 156 CYS D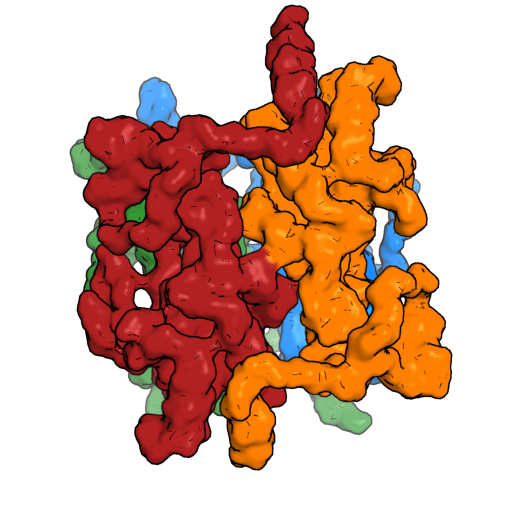 N 1
ATOM 5869 C CA . CYS D 1 156 ? 22.935 20.374 24.121 1.00 40.95 156 CYS D CA 1
ATOM 5870 C C . CYS D 1 156 ? 22.482 19.153 24.919 1.00 39.31 156 CYS D C 1
ATOM 5871 O O . CYS D 1 156 ? 21.645 19.275 25.816 1.00 40.35 156 CYS D O 1
ATOM 5874 N N . GLY D 1 157 ? 23.012 17.980 24.588 1.00 37.05 157 GLY D N 1
ATOM 5875 C CA . GLY D 1 157 ? 22.695 16.769 25.342 1.00 36.24 157 GLY D CA 1
ATOM 5876 C C . GLY D 1 157 ? 21.365 16.107 25.020 1.00 34.41 157 GLY D C 1
ATOM 5877 O O . GLY D 1 157 ? 21.067 15.033 25.547 1.00 34.03 157 GLY D O 1
ATOM 5878 N N . ALA D 1 158 ? 20.564 16.744 24.162 1.00 34.03 158 ALA D N 1
ATOM 5879 C CA . ALA D 1 158 ? 19.348 16.130 23.618 1.00 32.79 158 ALA D CA 1
ATOM 5880 C C . ALA D 1 158 ? 19.685 14.931 22.735 1.00 30.54 158 ALA D C 1
ATOM 5881 O O . ALA D 1 158 ? 20.844 14.737 22.362 1.00 29.75 158 ALA D O 1
ATOM 5883 N N . GLU D 1 159 ? 18.666 14.138 22.397 1.00 29.95 159 GLU D N 1
ATOM 5884 C CA . GLU D 1 159 ? 18.816 13.034 21.441 1.00 28.91 159 GLU D CA 1
ATOM 5885 C C . GLU D 1 159 ? 19.343 13.556 20.104 1.00 27.41 159 GLU D C 1
ATOM 5886 O O . GLU D 1 159 ? 18.786 14.500 19.524 1.00 27.88 159 GLU D O 1
ATOM 5892 N N . ALA D 1 160 ? 20.440 12.957 19.646 1.00 25.87 160 ALA D N 1
ATOM 5893 C CA . ALA D 1 160 ? 21.099 13.371 18.409 1.00 25.37 160 ALA D CA 1
ATOM 5894 C C . ALA D 1 160 ? 20.733 12.466 17.239 1.00 24.21 160 ALA D C 1
ATOM 5895 O O . ALA D 1 160 ? 20.749 11.237 17.353 1.00 23.78 160 ALA D O 1
ATOM 5897 N N . THR D 1 161 ? 20.432 13.095 16.110 1.00 24.06 161 THR D N 1
ATOM 5898 C CA . THR D 1 161 ? 19.872 12.424 14.939 1.00 23.63 161 THR D CA 1
ATOM 5899 C C . THR D 1 161 ? 20.725 12.625 13.678 1.00 23.87 161 THR D C 1
ATOM 5900 O O . THR D 1 161 ? 20.467 12.004 12.635 1.00 24.21 161 THR D O 1
ATOM 5904 N N . HIS D 1 162 ? 21.723 13.498 13.784 1.00 24.11 162 HIS D N 1
ATOM 5905 C CA . HIS D 1 162 ? 22.556 13.917 12.656 1.00 25.03 162 HIS D CA 1
ATOM 5906 C C . HIS D 1 162 ? 24.033 13.754 12.987 1.00 25.72 162 HIS D C 1
ATOM 5907 O O . HIS D 1 162 ? 24.418 13.797 14.158 1.00 25.80 162 HIS D O 1
ATOM 5914 N N . SER D 1 163 ? 24.854 13.556 11.957 1.00 27.03 163 SER D N 1
ATOM 5915 C CA . SER D 1 163 ? 26.311 13.619 12.101 1.00 28.72 163 SER D CA 1
ATOM 5916 C C . SER D 1 163 ? 26.825 14.944 11.551 1.00 30.78 163 SER D C 1
ATOM 5917 O O . SER D 1 163 ? 26.542 15.311 10.401 1.00 31.63 163 SER D O 1
ATOM 5920 N N . LEU D 1 164 ? 27.577 15.657 12.378 1.00 32.32 164 LEU D N 1
ATOM 5921 C CA . LEU D 1 164 ? 28.147 16.939 11.994 1.00 34.91 164 LEU D CA 1
ATOM 5922 C C . LEU D 1 164 ? 29.636 16.776 11.726 1.00 37.88 164 LEU D C 1
ATOM 5923 O O . LEU D 1 164 ? 30.365 16.219 12.548 1.00 38.31 164 LEU D O 1
ATOM 5928 N N . ARG D 1 165 ? 30.074 17.251 10.566 1.00 40.31 165 ARG D N 1
ATOM 5929 C CA . ARG D 1 165 ? 31.488 17.288 10.237 1.00 44.18 165 ARG D CA 1
ATOM 5930 C C . ARG D 1 165 ? 32.025 18.699 10.441 1.00 47.94 165 ARG D C 1
ATOM 5931 O O . ARG D 1 165 ? 31.422 19.676 9.991 1.00 48.34 165 ARG D O 1
ATOM 5939 N N . LYS D 1 166 ? 33.161 18.791 11.122 1.00 51.43 166 LYS D N 1
ATOM 5940 C CA . LYS D 1 166 ? 33.838 20.065 11.339 1.00 56.44 166 LYS D CA 1
ATOM 5941 C C . LYS D 1 166 ? 35.260 20.037 10.790 1.00 61.44 166 LYS D C 1
ATOM 5942 O O . LYS D 1 166 ? 36.006 19.080 11.014 1.00 62.10 166 LYS D O 1
ATOM 5948 N N . ILE D 1 167 ? 35.617 21.095 10.064 1.00 65.78 167 ILE D N 1
ATOM 5949 C CA . ILE D 1 167 ? 36.961 21.271 9.524 1.00 71.83 167 ILE D CA 1
ATOM 5950 C C . ILE D 1 167 ? 37.572 22.513 10.169 1.00 77.14 167 ILE D C 1
ATOM 5951 O O . ILE D 1 167 ? 37.076 23.626 9.970 1.00 78.42 167 ILE D O 1
ATOM 5956 N N . ASP D 1 168 ? 38.641 22.315 10.943 1.00 80.94 168 ASP D N 1
ATOM 5957 C CA . ASP D 1 168 ? 39.295 23.397 11.698 1.00 86.74 168 ASP D CA 1
ATOM 5958 C C . ASP D 1 168 ? 38.332 24.143 12.632 1.00 84.81 168 ASP D C 1
ATOM 5959 O O . ASP D 1 168 ? 38.442 25.359 12.813 1.00 89.23 168 ASP D O 1
ATOM 5964 N N . GLY D 1 169 ? 37.391 23.405 13.215 1.00 78.87 169 GLY D N 1
ATOM 5965 C CA . GLY D 1 169 ? 36.403 23.977 14.129 1.00 76.84 169 GLY D CA 1
ATOM 5966 C C . GLY D 1 169 ? 35.210 24.623 13.446 1.00 74.45 169 GLY D C 1
ATOM 5967 O O . GLY D 1 169 ? 34.281 25.082 14.115 1.00 72.96 169 GLY D O 1
ATOM 5968 N N . LYS D 1 170 ? 35.232 24.657 12.115 1.00 74.53 170 LYS D N 1
ATOM 5969 C CA . LYS D 1 170 ? 34.157 25.267 11.338 1.00 72.90 170 LYS D CA 1
ATOM 5970 C C . LYS D 1 170 ? 33.357 24.201 10.587 1.00 67.14 170 LYS D C 1
ATOM 5971 O O . LYS D 1 170 ? 33.932 23.267 10.019 1.00 66.38 170 LYS D O 1
ATOM 5977 N N . HIS D 1 171 ? 32.033 24.352 10.601 1.00 63.45 171 HIS D N 1
ATOM 5978 C CA . HIS D 1 171 ? 31.106 23.419 9.953 1.00 58.40 171 HIS D CA 1
ATOM 5979 C C . HIS D 1 171 ? 31.449 23.189 8.485 1.00 59.28 171 HIS D C 1
ATOM 5980 O O . HIS D 1 171 ? 31.788 24.134 7.761 1.00 63.29 171 HIS D O 1
ATOM 5987 N N . ALA D 1 172 ? 31.361 21.930 8.061 1.00 55.75 172 ALA D N 1
ATOM 5988 C CA . ALA D 1 172 ? 31.639 21.537 6.679 1.00 56.49 172 ALA D CA 1
ATOM 5989 C C . ALA D 1 172 ? 30.617 22.119 5.699 1.00 56.43 172 ALA D C 1
ATOM 5990 O O . ALA D 1 172 ? 29.411 22.129 5.971 1.00 53.63 172 ALA D O 1
ATOM 5992 N N . ASP D 1 173 ? 31.115 22.598 4.562 1.00 59.88 173 ASP D N 1
ATOM 5993 C CA . ASP D 1 173 ? 30.279 23.192 3.522 1.00 61.00 173 ASP D CA 1
ATOM 5994 C C . ASP D 1 173 ? 29.478 22.123 2.781 1.00 57.67 173 ASP D C 1
ATOM 5995 O O . ASP D 1 173 ? 29.936 20.989 2.635 1.00 55.94 173 ASP D O 1
ATOM 6000 N N . TYR D 1 174 ? 28.295 22.508 2.297 1.00 57.33 174 TYR D N 1
ATOM 6001 C CA . TYR D 1 174 ? 27.378 21.602 1.590 1.00 55.12 174 TYR D CA 1
ATOM 6002 C C . TYR D 1 174 ? 28.019 20.829 0.427 1.00 56.66 174 TYR D C 1
ATOM 6003 O O . TYR D 1 174 ? 27.673 19.670 0.182 1.00 54.55 174 TYR D O 1
ATOM 6012 N N . ASN D 1 175 ? 28.954 21.468 -0.269 1.00 60.85 175 ASN D N 1
ATOM 6013 C CA . ASN D 1 175 ? 29.543 20.901 -1.483 1.00 63.45 175 ASN D CA 1
ATOM 6014 C C . ASN D 1 175 ? 30.806 20.051 -1.264 1.00 63.69 175 ASN D C 1
ATOM 6015 O O . ASN D 1 175 ? 31.450 19.626 -2.228 1.00 66.56 175 ASN D O 1
ATOM 6020 N N . ASP D 1 176 ? 31.143 19.793 0.000 1.00 61.24 176 ASP D N 1
ATOM 6021 C CA . ASP D 1 176 ? 32.285 18.943 0.350 1.00 61.81 176 ASP D CA 1
ATOM 6022 C C . ASP D 1 176 ? 32.072 17.474 -0.036 1.00 59.93 176 ASP D C 1
ATOM 6023 O O . ASP D 1 176 ? 30.935 17.034 -0.233 1.00 57.33 176 ASP D O 1
ATOM 6028 N N . ASP D 1 177 ? 33.178 16.733 -0.138 1.00 62.09 177 ASP D N 1
ATOM 6029 C CA . ASP D 1 177 ? 33.165 15.301 -0.457 1.00 61.44 177 ASP D CA 1
ATOM 6030 C C . ASP D 1 177 ? 32.387 14.504 0.578 1.00 56.62 177 ASP D C 1
ATOM 6031 O O . ASP D 1 177 ? 32.573 14.699 1.779 1.00 54.88 177 ASP D O 1
ATOM 6036 N N . ILE D 1 178 ? 31.527 13.605 0.102 1.00 55.20 178 ILE D N 1
ATOM 6037 C CA . ILE D 1 178 ? 30.661 12.807 0.979 1.00 51.21 178 ILE D CA 1
ATOM 6038 C C . ILE D 1 178 ? 31.458 11.801 1.815 1.00 51.18 178 ILE D C 1
ATOM 6039 O O . ILE D 1 178 ? 31.273 11.719 3.031 1.00 48.59 178 ILE D O 1
ATOM 6044 N N . VAL D 1 179 ? 32.350 11.056 1.168 1.00 54.59 179 VAL D N 1
ATOM 6045 C CA . VAL D 1 179 ? 33.135 10.035 1.862 1.00 55.60 179 VAL D CA 1
ATOM 6046 C C . VAL D 1 179 ? 34.366 10.643 2.534 1.00 57.55 179 VAL D C 1
ATOM 6047 O O . VAL D 1 179 ? 35.232 11.212 1.865 1.00 61.20 179 VAL D O 1
ATOM 6051 N N . LYS D 1 180 ? 34.419 10.530 3.860 1.00 55.44 180 LYS D N 1
ATOM 6052 C CA . LYS D 1 180 ? 35.597 10.906 4.643 1.00 57.87 180 LYS D CA 1
ATOM 6053 C C . LYS D 1 180 ? 35.684 10.066 5.920 1.00 56.66 180 LYS D C 1
ATOM 6054 O O . LYS D 1 180 ? 34.852 10.204 6.818 1.00 52.81 180 LYS D O 1
ATOM 6060 N N . ILE D 1 181 ? 36.695 9.202 5.989 1.00 60.52 181 ILE D N 1
ATOM 6061 C CA . ILE D 1 181 ? 36.873 8.293 7.126 1.00 60.60 181 ILE D CA 1
ATOM 6062 C C . ILE D 1 181 ? 37.477 9.013 8.334 1.00 61.35 181 ILE D C 1
ATOM 6063 O O . ILE D 1 181 ? 38.470 9.731 8.207 1.00 64.93 181 ILE D O 1
ATOM 6068 N N . GLY D 1 182 ? 36.865 8.820 9.500 1.00 58.59 182 GLY D N 1
ATOM 6069 C CA . GLY D 1 182 ? 37.330 9.459 10.727 1.00 59.60 182 GLY D CA 1
ATOM 6070 C C . GLY D 1 182 ? 36.371 9.373 11.901 1.00 55.93 182 GLY D C 1
ATOM 6071 O O . GLY D 1 182 ? 35.182 9.075 11.740 1.00 52.00 182 GLY D O 1
ATOM 6072 N N . CYS D 1 183 ? 36.904 9.644 13.088 1.00 57.87 183 CYS D N 1
ATOM 6073 C CA . CYS D 1 183 ? 36.137 9.605 14.325 1.00 55.05 183 CYS D CA 1
ATOM 6074 C C . CYS D 1 183 ? 35.939 11.031 14.858 1.00 53.95 183 CYS D C 1
ATOM 6075 O O . CYS D 1 183 ? 35.579 11.930 14.098 1.00 52.61 183 CYS D O 1
ATOM 6078 N N . GLN D 1 184 ? 36.188 11.233 16.152 1.00 55.20 184 GLN D N 1
ATOM 6079 C CA . GLN D 1 184 ? 35.990 12.529 16.818 1.00 54.95 184 GLN D CA 1
ATOM 6080 C C . GLN D 1 184 ? 36.868 13.674 16.289 1.00 58.45 184 GLN D C 1
ATOM 6081 O O . GLN D 1 184 ? 36.657 14.837 16.651 1.00 58.66 184 GLN D O 1
ATOM 6087 N N . GLU D 1 185 ? 37.843 13.345 15.441 1.00 61.60 185 GLU D N 1
ATOM 6088 C CA . GLU D 1 185 ? 38.712 14.349 14.819 1.00 65.53 185 GLU D CA 1
ATOM 6089 C C . GLU D 1 185 ? 37.920 15.288 13.905 1.00 62.51 185 GLU D C 1
ATOM 6090 O O . GLU D 1 185 ? 38.218 16.483 13.823 1.00 64.99 185 GLU D O 1
ATOM 6096 N N . PHE D 1 186 ? 36.916 14.739 13.224 1.00 57.51 186 PHE D N 1
ATOM 6097 C CA . PHE D 1 186 ? 36.111 15.503 12.270 1.00 54.85 186 PHE D CA 1
ATOM 6098 C C . PHE D 1 186 ? 34.631 15.541 12.629 1.00 49.43 186 PHE D C 1
ATOM 6099 O O . PHE D 1 186 ? 33.946 16.522 12.332 1.00 48.29 186 PHE D O 1
ATOM 6107 N N . TYR D 1 187 ? 34.150 14.477 13.270 1.00 46.38 187 TYR D N 1
ATOM 6108 C CA . TYR D 1 187 ? 32.715 14.248 13.417 1.00 41.63 187 TYR D CA 1
ATOM 6109 C C . TYR D 1 187 ? 32.179 14.337 14.841 1.00 39.99 187 TYR D C 1
ATOM 6110 O O . TYR D 1 187 ? 32.833 13.928 15.801 1.00 41.11 187 TYR D O 1
ATOM 6119 N N . SER D 1 188 ? 30.963 14.864 14.947 1.00 37.29 188 SER D N 1
ATOM 6120 C CA . SER D 1 188 ? 30.199 14.849 16.189 1.00 35.68 188 SER D CA 1
ATOM 6121 C C . SER D 1 188 ? 28.746 14.476 15.894 1.00 32.22 188 SER D C 1
ATOM 6122 O O . SER D 1 188 ? 28.312 14.498 14.739 1.00 31.62 188 SER D O 1
ATOM 6125 N N . ALA D 1 189 ? 28.005 14.104 16.931 1.00 30.69 189 ALA D N 1
ATOM 6126 C CA . ALA D 1 189 ? 26.578 13.850 16.790 1.00 28.25 189 ALA D CA 1
ATOM 6127 C C . ALA D 1 189 ? 25.792 15.026 17.354 1.00 28.32 189 ALA D C 1
ATOM 6128 O O . ALA D 1 189 ? 26.120 15.551 18.432 1.00 29.55 189 ALA D O 1
ATOM 6130 N N . VAL D 1 190 ? 24.768 15.442 16.613 1.00 27.28 190 VAL D N 1
ATOM 6131 C CA . VAL D 1 190 ? 23.952 16.600 16.974 1.00 27.98 190 VAL D CA 1
ATOM 6132 C C . VAL D 1 190 ? 22.475 16.358 16.697 1.00 26.88 190 VAL D C 1
ATOM 6133 O O . VAL D 1 190 ? 22.108 15.525 15.856 1.00 26.35 190 VAL D O 1
ATOM 6137 N N . CYS D 1 191 ? 21.634 17.085 17.425 1.00 27.70 191 CYS D N 1
ATOM 6138 C CA . CYS D 1 191 ? 20.212 17.178 17.129 1.00 27.62 191 CYS D CA 1
ATOM 6139 C C . CYS D 1 191 ? 20.017 17.996 15.839 1.00 28.71 191 CYS D C 1
ATOM 6140 O O . CYS D 1 191 ? 20.962 18.635 15.343 1.00 29.27 191 CYS D O 1
ATOM 6143 N N . ARG D 1 192 ? 18.797 17.970 15.305 1.00 29.17 192 ARG D N 1
ATOM 6144 C CA . ARG D 1 192 ? 18.431 18.740 14.105 1.00 31.12 192 ARG D CA 1
ATOM 6145 C C . ARG D 1 192 ? 18.741 20.239 14.207 1.00 34.14 192 ARG D C 1
ATOM 6146 O O . ARG D 1 192 ? 19.267 20.841 13.259 1.00 35.73 192 ARG D O 1
ATOM 6154 N N . HIS D 1 193 ? 18.398 20.840 15.347 1.00 35.83 193 HIS D N 1
ATOM 6155 C CA . HIS D 1 193 ? 18.618 22.269 15.573 1.00 39.42 193 HIS D CA 1
ATOM 6156 C C . HIS D 1 193 ? 20.106 22.621 15.519 1.00 39.91 193 HIS D C 1
ATOM 6157 O O . HIS D 1 193 ? 20.481 23.680 15.022 1.00 42.81 193 HIS D O 1
ATOM 6164 N N . HIS D 1 194 ? 20.950 21.719 16.012 1.00 37.76 194 HIS D N 1
ATOM 6165 C CA . HIS D 1 194 ? 22.386 21.969 16.040 1.00 38.87 194 HIS D CA 1
ATOM 6166 C C . HIS D 1 194 ? 23.131 21.401 14.830 1.00 38.00 194 HIS D C 1
ATOM 6167 O O . HIS D 1 194 ? 24.362 21.363 14.802 1.00 38.88 194 HIS D O 1
ATOM 6174 N N . HIS D 1 195 ? 22.372 20.976 13.824 1.00 37.15 195 HIS D N 1
ATOM 6175 C CA . HIS D 1 195 ? 22.949 20.591 12.544 1.00 37.08 195 HIS D CA 1
ATOM 6176 C C . HIS D 1 195 ? 22.788 21.725 11.546 1.00 40.33 195 HIS D C 1
ATOM 6177 O O . HIS D 1 195 ? 21.685 21.999 11.071 1.00 40.99 195 HIS D O 1
ATOM 6184 N N . LYS D 1 196 ? 23.900 22.385 11.241 1.00 42.98 196 LYS D N 1
ATOM 6185 C CA . LYS D 1 196 ? 23.910 23.501 10.311 1.00 46.71 196 LYS D CA 1
ATOM 6186 C C . LYS D 1 196 ? 24.916 23.239 9.200 1.00 47.29 196 LYS D C 1
ATOM 6187 O O . LYS D 1 196 ? 26.055 22.847 9.462 1.00 47.28 196 LYS D O 1
ATOM 6193 N N . VAL D 1 197 ? 24.481 23.433 7.958 1.00 48.36 197 VAL D N 1
ATOM 6194 C CA . VAL D 1 197 ? 25.346 23.227 6.803 1.00 49.58 197 VAL D CA 1
ATOM 6195 C C . VAL D 1 197 ? 25.319 24.478 5.939 1.00 53.91 197 VAL D C 1
ATOM 6196 O O . VAL D 1 197 ? 24.281 24.795 5.352 1.00 54.77 197 VAL D O 1
ATOM 6200 N N . PRO D 1 198 ? 26.456 25.205 5.877 1.00 57.32 198 PRO D N 1
ATOM 6201 C CA . PRO D 1 198 ? 26.581 26.385 5.024 1.00 62.33 198 PRO D CA 1
ATOM 6202 C C . PRO D 1 198 ? 26.269 26.061 3.568 1.00 63.02 198 PRO D C 1
ATOM 6203 O O . PRO D 1 198 ? 26.600 24.966 3.091 1.00 60.50 198 PRO D O 1
ATOM 6207 N N . ASN D 1 199 ? 25.625 27.013 2.887 1.00 66.69 199 ASN D N 1
ATOM 6208 C CA . ASN D 1 199 ? 25.248 26.880 1.480 1.00 68.49 199 ASN D CA 1
ATOM 6209 C C . ASN D 1 199 ? 24.290 25.727 1.161 1.00 64.81 199 ASN D C 1
ATOM 6210 O O . ASN D 1 199 ? 24.337 25.160 0.065 1.00 65.29 199 ASN D O 1
ATOM 6215 N N . ARG D 1 200 ? 23.428 25.379 2.120 1.00 61.67 200 ARG D N 1
ATOM 6216 C CA . ARG D 1 200 ? 22.345 24.429 1.867 1.00 59.36 200 ARG D CA 1
ATOM 6217 C C . ARG D 1 200 ? 21.331 25.065 0.915 1.00 63.12 200 ARG D C 1
ATOM 6218 O O . ARG D 1 200 ? 20.758 26.113 1.232 1.00 65.97 200 ARG D O 1
ATOM 6226 N N . PRO D 1 201 ? 21.117 24.442 -0.260 1.00 64.01 201 PRO D N 1
ATOM 6227 C CA . PRO D 1 201 ? 20.204 25.011 -1.251 1.00 68.54 201 PRO D CA 1
ATOM 6228 C C . PRO D 1 201 ? 18.743 24.680 -0.963 1.00 68.07 201 PRO D C 1
ATOM 6229 O O . PRO D 1 201 ? 18.434 23.603 -0.453 1.00 63.81 201 PRO D O 1
ATOM 6233 N N . TYR D 1 202 ? 17.855 25.615 -1.280 1.00 34.74 202 TYR D N 1
ATOM 6234 C CA . TYR D 1 202 ? 16.427 25.354 -1.216 1.00 35.17 202 TYR D CA 1
ATOM 6235 C C . TYR D 1 202 ? 15.927 24.984 -2.607 1.00 34.90 202 TYR D C 1
ATOM 6236 O O . TYR D 1 202 ? 16.143 25.727 -3.571 1.00 35.34 202 TYR D O 1
ATOM 6245 N N . LEU D 1 203 ? 15.280 23.824 -2.706 1.00 65.14 203 LEU D N 1
ATOM 6246 C CA . LEU D 1 203 ? 14.833 23.277 -3.987 1.00 65.21 203 LEU D CA 1
ATOM 6247 C C . LEU D 1 203 ? 13.444 23.766 -4.403 1.00 63.89 203 LEU D C 1
ATOM 6248 O O . LEU D 1 203 ? 13.168 23.907 -5.593 1.00 65.34 203 LEU D O 1
ATOM 6253 N N . ASN D 1 204 ? 12.577 24.010 -3.422 1.00 61.51 204 ASN D N 1
ATOM 6254 C CA . ASN D 1 204 ? 11.253 24.580 -3.682 1.00 61.04 204 ASN D CA 1
ATOM 6255 C C . ASN D 1 204 ? 11.309 26.102 -3.717 1.00 63.29 204 ASN D C 1
ATOM 6256 O O . ASN D 1 204 ? 11.966 26.727 -2.879 1.00 63.62 204 ASN D O 1
ATOM 6261 N N . SER D 1 205 ? 10.606 26.691 -4.683 1.00 65.13 205 SER D N 1
ATOM 6262 C CA . SER D 1 205 ? 10.677 28.131 -4.939 1.00 68.29 205 SER D CA 1
ATOM 6263 C C . SER D 1 205 ? 10.004 29.001 -3.870 1.00 68.12 205 SER D C 1
ATOM 6264 O O . SER D 1 205 ? 10.147 30.226 -3.886 1.00 70.78 205 SER D O 1
ATOM 6267 N N . ASN D 1 206 ? 9.281 28.369 -2.947 1.00 65.57 206 ASN D N 1
ATOM 6268 C CA . ASN D 1 206 ? 8.567 29.099 -1.901 1.00 65.96 206 ASN D CA 1
ATOM 6269 C C . ASN D 1 206 ? 9.080 28.834 -0.479 1.00 64.21 206 ASN D C 1
ATOM 6270 O O . ASN D 1 206 ? 8.518 29.339 0.496 1.00 64.73 206 ASN D O 1
ATOM 6275 N N . SER D 1 207 ? 10.147 28.048 -0.369 1.00 62.76 207 SER D N 1
ATOM 6276 C CA . SER D 1 207 ? 10.699 27.666 0.934 1.00 61.76 207 SER D CA 1
ATOM 6277 C C . SER D 1 207 ? 11.395 28.824 1.643 1.00 63.71 207 SER D C 1
ATOM 6278 O O . SER D 1 207 ? 11.254 28.989 2.857 1.00 63.96 207 SER D O 1
ATOM 6281 N N . GLU D 1 208 ? 12.137 29.623 0.878 1.00 65.50 208 GLU D N 1
ATOM 6282 C CA . GLU D 1 208 ? 12.874 30.762 1.421 1.00 67.37 208 GLU D CA 1
ATOM 6283 C C . GLU D 1 208 ? 11.929 31.871 1.885 1.00 69.21 208 GLU D C 1
ATOM 6284 O O . GLU D 1 208 ? 12.199 32.545 2.882 1.00 70.11 208 GLU D O 1
ATOM 6290 N N . GLU D 1 209 ? 10.822 32.050 1.163 1.00 70.11 209 GLU D N 1
ATOM 6291 C CA . GLU D 1 209 ? 9.812 33.041 1.536 1.00 72.66 209 GLU D CA 1
ATOM 6292 C C . GLU D 1 209 ? 8.966 32.611 2.740 1.00 72.01 209 GLU D C 1
ATOM 6293 O O . GLU D 1 209 ? 8.429 33.458 3.452 1.00 74.26 209 GLU D O 1
ATOM 6299 N N . PHE D 1 210 ? 8.855 31.300 2.960 1.00 69.47 210 PHE D N 1
ATOM 6300 C CA . PHE D 1 210 ? 8.140 30.764 4.117 1.00 69.40 210 PHE D CA 1
ATOM 6301 C C . PHE D 1 210 ? 8.909 31.042 5.404 1.00 70.59 210 PHE D C 1
ATOM 6302 O O . PHE D 1 210 ? 8.343 31.566 6.363 1.00 72.66 210 PHE D O 1
ATOM 6310 N N . ILE D 1 211 ? 10.191 30.676 5.416 1.00 69.94 211 ILE D N 1
ATOM 6311 C CA . ILE D 1 211 ? 11.064 30.894 6.573 1.00 71.68 211 ILE D CA 1
ATOM 6312 C C . ILE D 1 211 ? 11.086 32.370 6.963 1.00 75.23 211 ILE D C 1
ATOM 6313 O O . ILE D 1 211 ? 10.932 32.708 8.138 1.00 77.00 211 ILE D O 1
ATOM 6318 N N . LYS D 1 212 ? 11.259 33.231 5.960 1.00 77.25 212 LYS D N 1
ATOM 6319 C CA . LYS D 1 212 ? 11.328 34.681 6.142 1.00 81.47 212 LYS D CA 1
ATOM 6320 C C . LYS D 1 212 ? 10.011 35.254 6.673 1.00 85.18 212 LYS D C 1
ATOM 6321 O O . LYS D 1 212 ? 10.017 36.171 7.496 1.00 87.86 212 LYS D O 1
ATOM 6327 N N . PHE D 1 213 ? 8.894 34.704 6.193 1.00 86.17 213 PHE D N 1
ATOM 6328 C CA . PHE D 1 213 ? 7.555 35.081 6.652 1.00 90.58 213 PHE D CA 1
ATOM 6329 C C . PHE D 1 213 ? 7.316 34.632 8.092 1.00 92.40 213 PHE D C 1
ATOM 6330 O O . PHE D 1 213 ? 6.827 35.405 8.917 1.00 96.02 213 PHE D O 1
ATOM 6338 N N . PHE D 1 214 ? 7.661 33.378 8.377 1.00 46.64 214 PHE D N 1
ATOM 6339 C CA . PHE D 1 214 ? 7.410 32.772 9.681 1.00 48.60 214 PHE D CA 1
ATOM 6340 C C . PHE D 1 214 ? 8.252 33.387 10.800 1.00 49.68 214 PHE D C 1
ATOM 6341 O O . PHE D 1 214 ? 7.766 33.575 11.923 1.00 49.77 214 PHE D O 1
ATOM 6349 N N . LYS D 1 215 ? 9.508 33.699 10.483 1.00 51.06 215 LYS D N 1
ATOM 6350 C CA . LYS D 1 215 ? 10.409 34.388 11.406 1.00 52.59 215 LYS D CA 1
ATOM 6351 C C . LYS D 1 215 ? 9.831 35.756 11.780 1.00 53.36 215 LYS D C 1
ATOM 6352 O O . LYS D 1 215 ? 9.869 36.159 12.947 1.00 53.43 215 LYS D O 1
ATOM 6358 N N . ASN D 1 216 ? 9.287 36.450 10.779 1.00 54.38 216 ASN D N 1
ATOM 6359 C CA . ASN D 1 216 ? 8.667 37.758 10.969 1.00 55.35 216 ASN D CA 1
ATOM 6360 C C . ASN D 1 216 ? 7.353 37.684 11.750 1.00 55.87 216 ASN D C 1
ATOM 6361 O O . ASN D 1 216 ? 6.986 38.641 12.429 1.00 55.93 216 ASN D O 1
ATOM 6366 N N . LYS D 1 217 ? 6.659 36.546 11.659 1.00 56.61 217 LYS D N 1
ATOM 6367 C CA . LYS D 1 217 ? 5.396 36.335 12.382 1.00 57.25 217 LYS D CA 1
ATOM 6368 C C . LYS D 1 217 ? 5.574 36.330 13.904 1.00 57.70 217 LYS D C 1
ATOM 6369 O O . LYS D 1 217 ? 4.596 36.407 14.647 1.00 57.91 217 LYS D O 1
ATOM 6371 N N . LYS D 1 218 ? 6.826 36.251 14.355 1.00 58.37 218 LYS D N 1
ATOM 6372 C CA . LYS D 1 218 ? 7.174 36.389 15.774 1.00 58.85 218 LYS D CA 1
ATOM 6373 C C . LYS D 1 218 ? 7.185 37.852 16.250 1.00 59.20 218 LYS D C 1
ATOM 6374 O O . LYS D 1 218 ? 7.513 38.126 17.410 1.00 59.42 218 LYS D O 1
ATOM 6376 N N . ARG D 1 219 ? 6.821 38.776 15.354 1.00 59.47 219 ARG D N 1
ATOM 6377 C CA . ARG D 1 219 ? 6.754 40.214 15.653 1.00 59.66 219 ARG D CA 1
ATOM 6378 C C . ARG D 1 219 ? 5.826 40.536 16.833 1.00 59.83 219 ARG D C 1
ATOM 6379 O O . ARG D 1 219 ? 4.598 40.592 16.685 1.00 60.02 219 ARG D O 1
#

Secondary structure (DSSP, 8-state):
--EEEEEE-STTS-HHHHHHHHHHHHHHTT--EEEEEE---GGG-SS-------SS--EEESSTHHHHHHHHSTTS-TT--EEEE-SGGGS-THHHHHHHHHHHTT-EEEEE--SB-TTSSB-TTHHHHHHH-SEEEE--EE-TTT-SEE-EEEEEETTEEPPTTS-S----STTTEEEE-GGG---TT----STTHHHHHHHHH-/--EEEEEE-STTS-HHHHHHHHHHHHHHTT--EEEEEE-----EEESSTHHHHHHHHSTTS-TT--EEEE-SGGGS-THHHHHHHHHHHTT-EEEEE--SB-TTSSB-TTHHHHHHH-SEEEE--EE-TTT-SEE-EEEEBSSSSBPPTTS-S----STTTEEEE-GGG---TT----STTHHHHHHH-/--EEEEEE-STTS-HHHHHHHHHHGGGGGT--EEEEEE-----S--PPPEEEESSTHHHHHHHTSTTS-TT--EEEE-SGGGS-TTHHHHHHHHHHTT-EEEEE--SB-TTSSB-TTHHHHHHH-SEEEE--EE-TTT-SEE-EEEEEETTEEPPTTS-S----STTTEEEE-GGG---TT----STTHHHHHHHHH--/-EEEEEE-STTS-HHHHHHHHHHHHHHTT--EEEEEE---SEEE-TTS-EEE-EEESSTHHHHHHHTSTTS-TT--EEEE-SGGGS-TTHHHHHHHHHHTT-EEEEE--SB-TTSSB-TTHHHHHHH-SEEEE--EE-TTT-SEE-EEEEEETTEEPPTTS-S----STTTEEEE-STT---TTPPP-STTHHHHHHHHHHTT-

Organism: Ureaplasma parvum serovar 3 (strain ATCC 700970) (NCBI:txid273119)